Protein AF-0000000082835374 (afdb_homodimer)

Sequence (1454 aa):
MATYQPLGSQAPWRQLTVEASDWQQADPALLATMLTQLHWIRAFEEAVLDLAAEGLVHGPAHSSVGQEGGAVGSVLALGAGDQINGSHRGHHQFLAKALQHVAPLGLDPRNPLTPAIDEVLHKTLAEIMGLAQGYCRGRGGSMHLRWLEAGALGTNAIVGGGVPLAAGAAWAHRHAGTDRVAVTYFGDGAVNIGSVLETMNLTAAWKTPLCFFIENNRYAVSTTVEESTAEPRLSARGQAFNIPAWQVDGMDPLAVHLAMSEAVAHMRAGNGPTIIEVDVYRFFHQNGPFPGSAFGYRSKEEEAQWRRRDPLDKIAAEMIGRQLITQAEVDALRQRCKDVMKDVSGRLTEATDGGKRRVRADLWPRPDFRDVGLRSDGSELAGLRYQDAADPAGARVERKFVDAVADVLDRRMETDPGVVVLGEDVHRLKGGTNGATRGLKDKYPDRVLGTPISENAFAGLGGGLAMDGRYKPVVEFMYPDFMWVAADQIFNQIGKARHMFGGDIDVPFVLRTKVAMGTGYGSQHSMDPAGVFATAPGWRIVAPSTPYEYIGLMNTALASKDPVLVIEHVDLYASSGEVPDGDLDYAIPFGKARVRRAGSKVTVLTYLSMVSRALKAAEETGVDAEVIDLRTLDRANLDWDTIGASIQKTNNVLIVEQGARGTSYGAMLADEIQRRYFDWLDQPVKRVTGGEASPSISKVLERAAFADTEEVIAGLNDVLADLGERAMATYQPLGSQAPWRQLTVEASDWQQADPALLATMLTQLHWIRAFEEAVLDLAAEGLVHGPAHSSVGQEGGAVGSVLALGAGDQINGSHRGHHQFLAKALQHVAPLGLDPRNPLTPAIDEVLHKTLAEIMGLAQGYCRGRGGSMHLRWLEAGALGTNAIVGGGVPLAAGAAWAHRHAGTDRVAVTYFGDGAVNIGSVLETMNLTAAWKTPLCFFIENNRYAVSTTVEESTAEPRLSARGQAFNIPAWQVDGMDPLAVHLAMSEAVAHMRAGNGPTIIEVDVYRFFHQNGPFPGSAFGYRSKEEEAQWRRRDPLDKIAAEMIGRQLITQAEVDALRQRCKDVMKDVSGRLTEATDGGKRRVRADLWPRPDFRDVGLRSDGSELAGLRYQDAADPAGARVERKFVDAVADVLDRRMETDPGVVVLGEDVHRLKGGTNGATRGLKDKYPDRVLGTPISENAFAGLGGGLAMDGRYKPVVEFMYPDFMWVAADQIFNQIGKARHMFGGDIDVPFVLRTKVAMGTGYGSQHSMDPAGVFATAPGWRIVAPSTPYEYIGLMNTALASKDPVLVIEHVDLYASSGEVPDGDLDYAIPFGKARVRRAGSKVTVLTYLSMVSRALKAAEETGVDAEVIDLRTLDRANLDWDTIGASIQKTNNVLIVEQGARGTSYGAMLADEIQRRYFDWLDQPVKRVTGGEASPSISKVLERAAFADTEEVIAGLNDVLADLGERA

Foldseek 3Di:
DDDDDDDFFDAAEEAFDDDLVLLVVDDLLLLQQLLLLLLLLQLLLVLLLVCVVLVQFPDFSQGPAFQLLLQLLQLLLADQQAAEEEALHCSSNLSSLQVCNQCVVGDGLLDADDVSNLLVSLQCSCLLSQFCSHQQGRLQHSAWHDDVSSRYLIGYHPQLQQQLLQLLVQQCCVVVPHLYAYEYEHELQSLPDQLNLLQLQFQLVVQGRYEYEYEYQQDPQLDGLVNRDVDSPSQCSCRVRVAHEYEYASLANNSSNVVSNVQSVCSSVSNTYHYYYYYTHDLDGRGHDHRPVVVPSDDPVVSVVSVVSHSSVVSVVSCVVVVNDPPVSSVVSSVSSNVSSVVSVPVQWDADPVRRIHGDPVRHDDPVCLCAQLFDPCPLVVPAFADDPPDDDDDKDKDFQLVLLQVLLQVCCVVQVQEAEEEAQCLDPQGGPQNN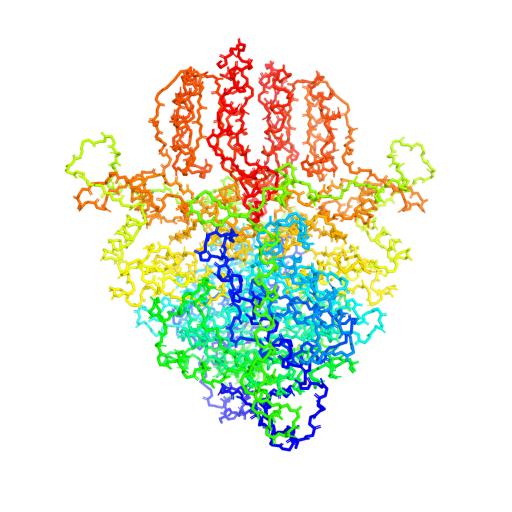NHPVCVVPVPRYDHGPPRCQNVLSSQQSNQQSPSHAYEYEDAALLCCVVNVCSVAVNQLCPCSSSNNPTFRLYEYEYAAEFLPLPFQRGHDDQLLVVLVRQQEWEFFAAASALCLQAVLSSNSGSTYYYYYAYSVRSRDMDMHDDPDSRHHHDFQDKDFPAAFQAEEEEEEYNCQVLLVVLCVVLVHRYGYIHQRIQHPVRTNCVVVVVNCLRRLHYEYEDWAAPPSDSVVVVQVVCCVVQVVSHPDRHHYQFFYHGGAGSPSVRSVNGTDGSVSSNVRSQVSQVSVVHGD/DDDDDDDFFDAAEEAFDDDLVLLVPDDLLLLQLLLLLLLLLQLLLVLLLVCVVLVQFPDFSQGPAFQLLLQLLQLLLADQQAAEEEALHCSSNLLSLQVCNQVVVGDGLLDADDVSNLLVSLQCSCLLSQFCSHQQGRLQHSAWHDDVSSRYHIGYHPQLQQQLLQLLVQQCCVVVPHLYAYEYEHELQSLPDQLNLQQLQFQLVVQGRYEYEYEYQQDPQLHGLVNRDVDSPSQCSCRVRVAHEYEYASLANNSSNVVSNVQSVCSSVSNTYHYYYYYTHDLDGRGHDHRPVVVPSDDPVVSVVSVVSHSSVVSVVSCVVVVNDPPVSSVVSSVSSNVSSVVSVPVQWDADPVRRIHGDPVRHDDPVCLCAQLFDPCPLVVPAFADDPVDDDDDKDKDFQLVLLQVLLQVCCVVQVQEAEEEAQCLDPQGGPQNNNHPVCVVPVPRYYHGPPRCQNVLSSQQSNQQSPSHAYEYEDAALLCCVVNVCSVAVNQLCPCSSSNNPTFRLYEYEYAAEFLPLPFQRGHDDQLLVVLVRQQEWEFFAAASALCLQAVLSSNSGSTYYYYYAYSVRSRDMDMHDDPDSRHHHDFQDKDFPAAFQAEEEEEEYNCQVLLVVLCVVLVHRYGGIHQRIQHPVRTNCVVVVVNCLRRLHYEYEDWAAPPSDSVVVVQVVCCVVQVVSHPDRHHYQFFYHGGAGSPSVRSVNGTDGSVSSNVRSQVSQVSVVHGD

Radius of gyration: 31.85 Å; Cα contacts (8 Å, |Δi|>4): 3724; chains: 2; bounding box: 84×94×71 Å

Structure (mmCIF, N/CA/C/O backbone):
data_AF-0000000082835374-model_v1
#
loop_
_entity.id
_entity.type
_entity.pdbx_description
1 polymer '1-deoxy-D-xylulose-5-phosphate synthase'
#
loop_
_atom_site.group_PDB
_atom_site.id
_atom_site.type_symbol
_atom_site.label_atom_id
_atom_site.label_alt_id
_atom_site.label_comp_id
_atom_site.label_asym_id
_atom_site.label_entity_id
_atom_site.label_seq_id
_atom_site.pdbx_PDB_ins_code
_atom_site.Cartn_x
_atom_site.Cartn_y
_atom_site.Cartn_z
_atom_site.occupancy
_atom_site.B_iso_or_equiv
_atom_site.auth_seq_id
_atom_site.auth_comp_id
_atom_site.auth_asym_id
_atom_site.auth_atom_id
_atom_site.pdbx_PDB_model_num
ATOM 1 N N . MET A 1 1 ? -39.906 -22.062 -11.234 1 80.5 1 MET A N 1
ATOM 2 C CA . MET A 1 1 ? -39.062 -20.875 -11.266 1 80.5 1 MET A CA 1
ATOM 3 C C . MET A 1 1 ? -38.25 -20.75 -9.984 1 80.5 1 MET A C 1
ATOM 5 O O . MET A 1 1 ? -38.719 -21.078 -8.898 1 80.5 1 MET A O 1
ATOM 9 N N . ALA A 1 2 ? -37.062 -20.422 -10.164 1 88.69 2 ALA A N 1
ATOM 10 C CA . ALA A 1 2 ? -36.188 -20.297 -9 1 88.69 2 ALA A CA 1
ATOM 11 C C . ALA A 1 2 ? -36.875 -19.484 -7.895 1 88.69 2 ALA A C 1
ATOM 13 O O . ALA A 1 2 ? -37.75 -18.672 -8.164 1 88.69 2 ALA A O 1
ATOM 14 N N . THR A 1 3 ? -36.625 -19.812 -6.695 1 93.44 3 THR A N 1
ATOM 15 C CA . THR A 1 3 ? -37.156 -19.078 -5.551 1 93.44 3 THR A CA 1
ATOM 16 C C . THR A 1 3 ? -36.125 -18.109 -4.992 1 93.44 3 THR A C 1
ATOM 18 O O . THR A 1 3 ? -34.906 -18.375 -5.086 1 93.44 3 THR A O 1
ATOM 21 N N . TYR A 1 4 ? -36.625 -17.031 -4.547 1 96 4 TYR A N 1
ATOM 22 C CA . TYR A 1 4 ? -35.781 -15.977 -3.994 1 96 4 TYR A CA 1
ATOM 23 C C . TYR A 1 4 ? -36.156 -15.695 -2.543 1 96 4 TYR A C 1
ATOM 25 O O . TYR A 1 4 ? -37.344 -15.555 -2.211 1 96 4 TYR A O 1
ATOM 33 N N . GLN A 1 5 ? -35.219 -15.766 -1.697 1 96.94 5 GLN A N 1
ATOM 34 C CA . GLN A 1 5 ? -35.406 -15.336 -0.314 1 96.94 5 GLN A CA 1
ATOM 35 C C . GLN A 1 5 ? -34.625 -14.039 -0.047 1 96.94 5 GLN A C 1
ATOM 37 O O . GLN A 1 5 ? -33.406 -14 -0.166 1 96.94 5 GLN A O 1
ATOM 42 N N . PRO A 1 6 ? -35.344 -12.977 0.258 1 96.19 6 PRO A N 1
ATOM 43 C CA . PRO A 1 6 ? -34.625 -11.742 0.61 1 96.19 6 PRO A CA 1
ATOM 44 C C . PRO A 1 6 ? -33.75 -11.906 1.855 1 96.19 6 PRO A C 1
ATOM 46 O O . PRO A 1 6 ? -34.156 -12.57 2.812 1 96.19 6 PRO A O 1
ATOM 49 N N . LEU A 1 7 ? -32.625 -11.336 1.759 1 96.44 7 LEU A N 1
ATOM 50 C CA . LEU A 1 7 ? -31.719 -11.281 2.898 1 96.44 7 LEU A CA 1
ATOM 51 C C . LEU A 1 7 ? -31.656 -9.875 3.486 1 96.44 7 LEU A C 1
ATOM 53 O O . LEU A 1 7 ? -32.062 -8.914 2.838 1 96.44 7 LEU A O 1
ATOM 57 N N . GLY A 1 8 ? -31.281 -9.773 4.773 1 93 8 GLY A N 1
ATOM 58 C CA . GLY A 1 8 ? -31.203 -8.477 5.426 1 93 8 GLY A CA 1
ATOM 59 C C . GLY A 1 8 ? -30.062 -8.367 6.418 1 93 8 GLY A C 1
ATOM 60 O O . GLY A 1 8 ? -29.547 -9.383 6.887 1 93 8 GLY A O 1
ATOM 61 N N . SER A 1 9 ? -29.719 -7.18 6.664 1 92.12 9 SER A N 1
ATOM 62 C CA . SER A 1 9 ? -28.641 -6.91 7.617 1 92.12 9 SER A CA 1
ATOM 63 C C . SER A 1 9 ? -29.094 -7.18 9.047 1 92.12 9 SER A C 1
ATOM 65 O O . SER A 1 9 ? -30.281 -7.02 9.367 1 92.12 9 SER A O 1
ATOM 67 N N . GLN A 1 10 ? -28.156 -7.539 9.844 1 90.19 10 GLN A N 1
ATOM 68 C CA . GLN A 1 10 ? -28.453 -7.824 11.242 1 90.19 10 GLN A CA 1
ATOM 69 C C . GLN A 1 10 ? -28.219 -6.594 12.117 1 90.19 10 GLN A C 1
ATOM 71 O O . GLN A 1 10 ? -28.922 -6.383 13.102 1 90.19 10 GLN A O 1
ATOM 76 N N . ALA A 1 11 ? -27.297 -5.797 11.766 1 95.25 11 ALA A N 1
ATOM 77 C CA . ALA A 1 11 ? -26.922 -4.633 12.57 1 95.25 11 ALA A CA 1
ATOM 78 C C . ALA A 1 11 ? -27.938 -3.502 12.383 1 95.25 11 ALA A C 1
ATOM 80 O O . ALA A 1 11 ? -28.359 -3.219 11.258 1 95.25 11 ALA A O 1
ATOM 81 N N . PRO A 1 12 ? -28.359 -2.852 13.477 1 97 12 PRO A N 1
ATOM 82 C CA . PRO A 1 12 ? -29.266 -1.713 13.328 1 97 12 PRO A CA 1
ATOM 83 C C . PRO A 1 12 ? -28.609 -0.519 12.641 1 97 12 PRO A C 1
ATOM 85 O O . PRO A 1 12 ? -27.438 -0.242 12.867 1 97 12 PRO A O 1
ATOM 88 N N . TRP A 1 13 ? -29.328 0.076 11.797 1 98.06 13 TRP A N 1
ATOM 89 C CA . TRP A 1 13 ? -28.984 1.305 11.086 1 98.06 13 TRP A CA 1
ATOM 90 C C . TRP A 1 13 ? -30.125 2.312 11.156 1 98.06 13 TRP A C 1
ATOM 92 O O . TRP A 1 13 ? -31.203 2.07 10.617 1 98.06 13 TRP A O 1
ATOM 102 N N . ARG A 1 14 ? -29.891 3.443 11.898 1 97.94 14 ARG A N 1
ATOM 103 C CA . ARG A 1 14 ? -31.016 4.324 12.18 1 97.94 14 ARG A CA 1
ATOM 104 C C . ARG A 1 14 ? -30.594 5.789 12.148 1 97.94 14 ARG A C 1
ATOM 106 O O . ARG A 1 14 ? -29.422 6.102 12.359 1 97.94 14 ARG A O 1
ATOM 113 N N . GLN A 1 15 ? -31.484 6.613 11.875 1 98.5 15 GLN A N 1
ATOM 114 C CA . GLN A 1 15 ? -31.344 8.062 12 1 98.5 15 GLN A CA 1
ATOM 115 C C . GLN A 1 15 ? -31.875 8.555 13.344 1 98.5 15 GLN A C 1
ATOM 117 O O . GLN A 1 15 ? -33 8.219 13.719 1 98.5 15 GLN A O 1
ATOM 122 N N . LEU A 1 16 ? -31.094 9.203 14.008 1 98.31 16 LEU A N 1
ATOM 123 C CA . LEU A 1 16 ? -31.5 9.766 15.297 1 98.31 16 LEU A CA 1
ATOM 124 C C . LEU A 1 16 ? -31.828 11.25 15.164 1 98.31 16 LEU A C 1
ATOM 126 O O . LEU A 1 16 ? -31.047 12.008 14.57 1 98.31 16 LEU A O 1
ATOM 130 N N . THR A 1 17 ? -33 11.664 15.672 1 97.44 17 THR A N 1
ATOM 131 C CA . THR A 1 17 ? -33.406 13.055 15.703 1 97.44 17 THR A CA 1
ATOM 132 C C . THR A 1 17 ? -33.844 13.461 17.109 1 97.44 17 THR A C 1
ATOM 134 O O . THR A 1 17 ? -34.562 12.703 17.781 1 97.44 17 THR A O 1
ATOM 137 N N . VAL A 1 18 ? -33.406 14.562 17.484 1 96.38 18 VAL A N 1
ATOM 138 C CA . VAL A 1 18 ? -33.781 15.07 18.797 1 96.38 18 VAL A CA 1
ATOM 139 C C . VAL A 1 18 ? -35.125 15.828 18.719 1 96.38 18 VAL A C 1
ATOM 141 O O . VAL A 1 18 ? -35.375 16.516 17.734 1 96.38 18 VAL A O 1
ATOM 144 N N . GLU A 1 19 ? -35.875 15.688 19.797 1 94.81 19 GLU A N 1
ATOM 145 C CA . GLU A 1 19 ? -37.188 16.375 19.906 1 94.81 19 GLU A CA 1
ATOM 146 C C . GLU A 1 19 ? -37.094 17.5 20.938 1 94.81 19 GLU A C 1
ATOM 148 O O . GLU A 1 19 ? -36.125 17.609 21.672 1 94.81 19 GLU A O 1
ATOM 153 N N . ALA A 1 20 ? -38.188 18.266 20.953 1 94.56 20 ALA A N 1
ATOM 154 C CA . ALA A 1 20 ? -38.25 19.391 21.875 1 94.56 20 ALA A CA 1
ATOM 155 C C . ALA A 1 20 ? -38.094 18.922 23.328 1 94.56 20 ALA A C 1
ATOM 157 O O . ALA A 1 20 ? -37.5 19.609 24.156 1 94.56 20 ALA A O 1
ATOM 158 N N . SER A 1 21 ? -38.656 17.828 23.609 1 95.62 21 SER A N 1
ATOM 159 C CA . SER A 1 21 ? -38.594 17.297 24.969 1 95.62 21 SER A CA 1
ATOM 160 C C . SER A 1 21 ? -37.156 16.953 25.375 1 95.62 21 SER A C 1
ATOM 162 O O . SER A 1 21 ? -36.812 17.078 26.531 1 95.62 21 SER A O 1
ATOM 164 N N . ASP A 1 22 ? -36.344 16.5 24.406 1 96.62 22 ASP A N 1
ATOM 165 C CA . ASP A 1 22 ? -34.938 16.219 24.688 1 96.62 22 ASP A CA 1
ATOM 166 C C . ASP A 1 22 ? -34.188 17.5 25.062 1 96.62 22 ASP A C 1
ATOM 168 O O . ASP A 1 22 ? -33.375 17.484 25.969 1 96.62 22 ASP A O 1
ATOM 172 N N . TRP A 1 23 ? -34.469 18.531 24.391 1 96.19 23 TRP A N 1
ATOM 173 C CA . TRP A 1 23 ? -33.875 19.812 24.703 1 96.19 23 TRP A CA 1
ATOM 174 C C . TRP A 1 23 ? -34.281 20.297 26.094 1 96.19 23 TRP A C 1
ATOM 176 O O . TRP A 1 23 ? -33.469 20.812 26.844 1 96.19 23 TRP A O 1
ATOM 186 N N . GLN A 1 24 ? -35.531 20.047 26.422 1 95.44 24 GLN A N 1
ATOM 187 C CA . GLN A 1 24 ? -36.062 20.484 27.719 1 95.44 24 GLN A CA 1
ATOM 188 C C . GLN A 1 24 ? -35.438 19.672 28.859 1 95.44 24 GLN A C 1
ATOM 190 O O . GLN A 1 24 ? -35.281 20.203 29.953 1 95.44 24 GLN A O 1
ATOM 195 N N . GLN A 1 25 ? -35.094 18.516 28.5 1 95.75 25 GLN A N 1
ATOM 196 C CA . GLN A 1 25 ? -34.625 17.625 29.547 1 95.75 25 GLN A CA 1
ATOM 197 C C . GLN A 1 25 ? -33.094 17.656 29.625 1 95.75 25 GLN A C 1
ATOM 199 O O . GLN A 1 25 ? -32.5 17.188 30.594 1 95.75 25 GLN A O 1
ATOM 204 N N . ALA A 1 26 ? -32.469 18.25 28.625 1 97.38 26 ALA A N 1
ATOM 205 C CA . ALA A 1 26 ? -31 18.266 28.578 1 97.38 26 ALA A CA 1
ATOM 206 C C . ALA A 1 26 ? -30.422 19 29.781 1 97.38 26 ALA A C 1
ATOM 208 O O . ALA A 1 26 ? -30.969 20.031 30.203 1 97.38 26 ALA A O 1
ATOM 209 N N . ASP A 1 27 ? -29.406 18.484 30.375 1 97.75 27 ASP A N 1
ATOM 210 C CA . ASP A 1 27 ? -28.734 19.094 31.516 1 97.75 27 ASP A CA 1
ATOM 211 C C . ASP A 1 27 ? -28.203 20.484 31.172 1 97.75 27 ASP A C 1
ATOM 213 O O . ASP A 1 27 ? -27.406 20.641 30.25 1 97.75 27 ASP A O 1
ATOM 217 N N . PRO A 1 28 ? -28.609 21.469 31.938 1 98 28 PRO A N 1
ATOM 218 C CA . PRO A 1 28 ? -28.141 22.828 31.656 1 98 28 PRO A CA 1
ATOM 219 C C . PRO A 1 28 ? -26.609 22.938 31.656 1 98 28 PRO A C 1
ATOM 221 O O . PRO A 1 28 ? -26.047 23.703 30.875 1 98 28 PRO A O 1
ATOM 224 N N . ALA A 1 29 ? -25.938 22.219 32.5 1 98.06 29 ALA A N 1
ATOM 225 C CA . ALA A 1 29 ? -24.484 22.25 32.562 1 98.06 29 ALA A CA 1
ATOM 226 C C . ALA A 1 29 ? -23.859 21.688 31.281 1 98.06 29 ALA A C 1
ATOM 228 O O . ALA A 1 29 ? -22.812 22.156 30.828 1 98.06 29 ALA A O 1
ATOM 229 N N . LEU A 1 30 ? -24.516 20.656 30.766 1 98.38 30 LEU A N 1
ATOM 230 C CA . LEU A 1 30 ? -24.062 20.094 29.5 1 98.38 30 LEU A CA 1
ATOM 231 C C . LEU A 1 30 ? -24.172 21.125 28.375 1 98.38 30 LEU A C 1
ATOM 233 O O . LEU A 1 30 ? -23.234 21.312 27.594 1 98.38 30 LEU A O 1
ATOM 237 N N . LEU A 1 31 ? -25.328 21.766 28.297 1 98.69 31 LEU A N 1
ATOM 238 C CA . LEU A 1 31 ? -25.562 22.766 27.266 1 98.69 31 LEU A CA 1
ATOM 239 C C . LEU A 1 31 ? -24.594 23.938 27.406 1 98.69 31 LEU A C 1
ATOM 241 O O . LEU A 1 31 ? -24.109 24.469 26.406 1 98.69 31 LEU A O 1
ATOM 245 N N . ALA A 1 32 ? -24.344 24.359 28.672 1 98.62 32 ALA A N 1
ATOM 246 C CA . ALA A 1 32 ? -23.391 25.438 28.938 1 98.62 32 ALA A CA 1
ATOM 247 C C . ALA A 1 32 ? -22 25.062 28.453 1 98.62 32 ALA A C 1
ATOM 249 O O . ALA A 1 32 ? -21.297 25.875 27.859 1 98.62 32 ALA A O 1
ATOM 250 N N . THR A 1 33 ? -21.594 23.844 28.766 1 98.75 33 THR A N 1
ATOM 251 C CA . THR A 1 33 ? -20.297 23.359 28.328 1 98.75 33 THR A CA 1
ATOM 252 C C . THR A 1 33 ? -20.203 23.312 26.812 1 98.75 33 THR A C 1
ATOM 254 O O . THR A 1 33 ? -19.203 23.719 26.234 1 98.75 33 THR A O 1
ATOM 257 N N . MET A 1 34 ? -21.281 22.844 26.156 1 98.81 34 MET A N 1
ATOM 258 C CA . MET A 1 34 ? -21.328 22.781 24.688 1 98.81 34 MET A CA 1
ATOM 259 C C . MET A 1 34 ? -21.141 24.188 24.094 1 98.81 34 MET A C 1
ATOM 261 O O . MET A 1 34 ? -20.281 24.375 23.234 1 98.81 34 MET A O 1
ATOM 265 N N . LEU A 1 35 ? -21.938 25.094 24.578 1 98.88 35 LEU A N 1
ATOM 266 C CA . LEU A 1 35 ? -21.891 26.453 24.062 1 98.88 35 LEU A CA 1
ATOM 267 C C . LEU A 1 35 ? -20.5 27.047 24.203 1 98.88 35 LEU A C 1
ATOM 269 O O . LEU A 1 35 ? -19.969 27.656 23.266 1 98.88 35 LEU A O 1
ATOM 273 N N . THR A 1 36 ? -19.938 26.875 25.391 1 98.81 36 THR A N 1
ATOM 274 C CA . THR A 1 36 ? -18.625 27.469 25.688 1 98.81 36 THR A CA 1
ATOM 275 C C . THR A 1 36 ? -17.547 26.844 24.797 1 98.81 36 THR A C 1
ATOM 277 O O . THR A 1 36 ? -16.734 27.562 24.219 1 98.81 36 THR A O 1
ATOM 280 N N . GLN A 1 37 ? -17.547 25.516 24.625 1 98.69 37 GLN A N 1
ATOM 281 C CA . GLN A 1 37 ? -16.562 24.844 23.781 1 98.69 37 GLN A CA 1
ATOM 282 C C . GLN A 1 37 ? -16.719 25.281 22.312 1 98.69 37 GLN A C 1
ATOM 284 O O . GLN A 1 37 ? -15.719 25.484 21.625 1 98.69 37 GLN A O 1
ATOM 289 N N . LEU A 1 38 ? -17.938 25.328 21.859 1 98.81 38 LEU A N 1
ATOM 290 C CA . LEU A 1 38 ? -18.203 25.734 20.469 1 98.81 38 LEU A CA 1
ATOM 291 C C . LEU A 1 38 ? -17.562 27.094 20.188 1 98.81 38 LEU A C 1
ATOM 293 O O . LEU A 1 38 ? -16.922 27.281 19.156 1 98.81 38 LEU A O 1
ATOM 297 N N . HIS A 1 39 ? -17.75 28.016 21.125 1 98.75 39 HIS A N 1
ATOM 298 C CA . HIS A 1 39 ? -17.25 29.375 20.906 1 98.75 39 HIS A CA 1
ATOM 299 C C . HIS A 1 39 ? -15.719 29.391 21 1 98.75 39 HIS A C 1
ATOM 301 O O . HIS A 1 39 ? -15.07 30.125 20.25 1 98.75 39 HIS A O 1
ATOM 307 N N . TRP A 1 40 ? -15.125 28.656 21.953 1 98.62 40 TRP A N 1
ATOM 308 C CA . TRP A 1 40 ? -13.664 28.562 22.031 1 98.62 40 TRP A CA 1
ATOM 309 C C . TRP A 1 40 ? -13.086 28.016 20.734 1 98.62 40 TRP A C 1
ATOM 311 O O . TRP A 1 40 ? -12.133 28.578 20.188 1 98.62 40 TRP A O 1
ATOM 321 N N . ILE A 1 41 ? -13.648 26.953 20.203 1 98.75 41 ILE A N 1
ATOM 322 C CA . ILE A 1 41 ? -13.156 26.297 19 1 98.75 41 ILE A CA 1
ATOM 323 C C . ILE A 1 41 ? -13.312 27.219 17.797 1 98.75 41 ILE A C 1
ATOM 325 O O . ILE A 1 41 ? -12.391 27.359 16.984 1 98.75 41 ILE A O 1
ATOM 329 N N . ARG A 1 42 ? -14.484 27.906 17.688 1 98.69 42 ARG A N 1
ATOM 330 C CA . ARG A 1 42 ? -14.727 28.828 16.594 1 98.69 42 ARG A CA 1
ATOM 331 C C . ARG A 1 42 ? -13.703 29.969 16.594 1 98.69 42 ARG A C 1
ATOM 333 O O . ARG A 1 42 ? -13.109 30.281 15.57 1 98.69 42 ARG A O 1
ATOM 340 N N . ALA A 1 43 ? -13.57 30.562 17.781 1 98.69 43 ALA A N 1
ATOM 341 C CA . ALA A 1 43 ? -12.625 31.672 17.875 1 98.69 43 ALA A CA 1
ATOM 342 C C . ALA A 1 43 ? -11.211 31.219 17.531 1 98.69 43 ALA A C 1
ATOM 344 O O . ALA A 1 43 ? -10.453 31.969 16.891 1 98.69 43 ALA A O 1
ATOM 345 N N . PHE A 1 44 ? -10.859 30.078 18.016 1 98.62 44 PHE A N 1
ATOM 346 C CA . PHE A 1 44 ? -9.547 29.516 17.719 1 98.62 44 PHE A CA 1
ATOM 347 C C . PHE A 1 44 ? -9.352 29.359 16.219 1 98.62 44 PHE A C 1
ATOM 349 O O . PHE A 1 44 ? -8.336 29.797 15.672 1 98.62 44 PHE A O 1
ATOM 356 N N . GLU A 1 45 ? -10.305 28.719 15.531 1 98.25 45 GLU A N 1
ATOM 357 C CA . GLU A 1 45 ? -10.219 28.484 14.094 1 98.25 45 GLU A CA 1
ATOM 358 C C . GLU A 1 45 ? -10.141 29.797 13.328 1 98.25 45 GLU A C 1
ATOM 360 O O . GLU A 1 45 ? -9.414 29.891 12.336 1 98.25 45 GLU A O 1
ATOM 365 N N . GLU A 1 46 ? -10.906 30.719 13.727 1 98.25 46 GLU A N 1
ATOM 366 C CA . GLU A 1 46 ? -10.875 32.031 13.094 1 98.25 46 GLU A CA 1
ATOM 367 C C . GLU A 1 46 ? -9.5 32.688 13.227 1 98.25 46 GLU A C 1
ATOM 369 O O . GLU A 1 46 ? -9.008 33.312 12.281 1 98.25 46 GLU A O 1
ATOM 374 N N . ALA A 1 47 ? -8.898 32.531 14.383 1 98.38 47 ALA A N 1
ATOM 375 C CA . ALA A 1 47 ? -7.551 33.062 14.586 1 98.38 47 ALA A CA 1
ATOM 376 C C . ALA A 1 47 ? -6.547 32.375 13.672 1 98.38 47 ALA A C 1
ATOM 378 O O . ALA A 1 47 ? -5.652 33 13.125 1 98.38 47 ALA A O 1
ATOM 379 N N . VAL A 1 48 ? -6.664 31.062 13.516 1 98.19 48 VAL A N 1
ATOM 380 C CA . VAL A 1 48 ? -5.797 30.297 12.625 1 98.19 48 VAL A CA 1
ATOM 381 C C . VAL A 1 48 ? -5.93 30.844 11.203 1 98.19 48 VAL A C 1
ATOM 383 O O . VAL A 1 48 ? -4.93 31.031 10.508 1 98.19 48 VAL A O 1
ATOM 386 N N . LEU A 1 49 ? -7.152 31.062 10.758 1 97.69 49 LEU A N 1
ATOM 387 C CA . LEU A 1 49 ? -7.402 31.547 9.398 1 97.69 49 LEU A CA 1
ATOM 388 C C . LEU A 1 49 ? -6.855 32.969 9.211 1 97.69 49 LEU A C 1
ATOM 390 O O . LEU A 1 49 ? -6.34 33.281 8.141 1 97.69 49 LEU A O 1
ATOM 394 N N . ASP A 1 50 ? -6.988 33.781 10.258 1 97.06 50 ASP A N 1
ATOM 395 C CA . ASP A 1 50 ? -6.414 35.125 10.203 1 97.06 50 ASP A CA 1
ATOM 396 C C . ASP A 1 50 ? -4.898 35.062 10.023 1 97.06 50 ASP A C 1
ATOM 398 O O . ASP A 1 50 ? -4.34 35.75 9.188 1 97.06 50 ASP A O 1
ATOM 402 N N . LEU A 1 51 ? -4.293 34.25 10.836 1 97.38 51 LEU A N 1
ATOM 403 C CA . LEU A 1 51 ? -2.848 34.094 10.766 1 97.38 51 LEU A CA 1
ATOM 404 C C . LEU A 1 51 ? -2.428 33.531 9.414 1 97.38 51 LEU A C 1
ATOM 406 O O . LEU A 1 51 ? -1.417 33.938 8.844 1 97.38 51 LEU A O 1
ATOM 410 N N . ALA A 1 52 ? -3.17 32.562 8.922 1 96.69 52 ALA A N 1
ATOM 411 C CA . ALA A 1 52 ? -2.891 32 7.605 1 96.69 52 ALA A CA 1
ATOM 412 C C . ALA A 1 52 ? -2.992 33.062 6.516 1 96.69 52 ALA A C 1
ATOM 414 O O . ALA A 1 52 ? -2.174 33.094 5.594 1 96.69 52 ALA A O 1
ATOM 415 N N . ALA A 1 53 ? -4 33.875 6.586 1 95.5 53 ALA A N 1
ATOM 416 C CA . ALA A 1 53 ? -4.199 34.938 5.609 1 95.5 53 ALA A CA 1
ATOM 417 C C . ALA A 1 53 ? -3.023 35.906 5.617 1 95.5 53 ALA A C 1
ATOM 419 O O . ALA A 1 53 ? -2.691 36.5 4.586 1 95.5 53 ALA A O 1
ATOM 420 N N . GLU A 1 54 ? -2.381 36.031 6.77 1 95.25 54 GLU A N 1
ATOM 421 C CA . GLU A 1 54 ? -1.223 36.906 6.914 1 95.25 54 GLU A CA 1
ATOM 422 C C . GLU A 1 54 ? 0.068 36.188 6.539 1 95.25 54 GLU A C 1
ATOM 424 O O . GLU A 1 54 ? 1.154 36.75 6.621 1 95.25 54 GLU A O 1
ATOM 429 N N . GLY A 1 55 ? -0.053 34.875 6.133 1 94.38 55 GLY A N 1
ATOM 430 C CA . GLY A 1 55 ? 1.114 34.094 5.758 1 94.38 55 GLY A CA 1
ATOM 431 C C . GLY A 1 55 ? 1.902 33.594 6.949 1 94.38 55 GLY A C 1
ATOM 432 O O . GLY A 1 55 ? 3.078 33.25 6.82 1 94.38 55 GLY A O 1
ATOM 433 N N . LEU A 1 56 ? 1.272 33.531 8.109 1 96.62 56 LEU A N 1
ATOM 434 C CA . LEU A 1 56 ? 1.991 33.188 9.336 1 96.62 56 LEU A CA 1
ATOM 435 C C . LEU A 1 56 ? 1.758 31.75 9.734 1 96.62 56 LEU A C 1
ATOM 437 O O . LEU A 1 56 ? 2.275 31.297 10.758 1 96.62 56 LEU A O 1
ATOM 441 N N . VAL A 1 57 ? 0.987 31 9.023 1 96.62 57 VAL A N 1
ATOM 442 C CA . VAL A 1 57 ? 0.856 29.547 9.117 1 96.62 57 VAL A CA 1
ATOM 443 C C . VAL A 1 57 ? 1.503 28.891 7.902 1 96.62 57 VAL A C 1
ATOM 445 O O . VAL A 1 57 ? 1.077 29.125 6.766 1 96.62 57 VAL A O 1
ATOM 448 N N . HIS A 1 58 ? 2.574 28.156 8.172 1 95.44 58 HIS A N 1
ATOM 449 C CA . HIS A 1 58 ? 3.283 27.469 7.09 1 95.44 58 HIS A CA 1
ATOM 450 C C . HIS A 1 58 ? 2.525 26.234 6.625 1 95.44 58 HIS A C 1
ATOM 452 O O . HIS A 1 58 ? 2.234 25.344 7.43 1 95.44 58 HIS A O 1
ATOM 458 N N . GLY A 1 59 ? 2.18 26.234 5.363 1 92.31 59 GLY A N 1
ATOM 459 C CA . GLY A 1 59 ? 1.406 25.125 4.828 1 92.31 59 GLY A CA 1
ATOM 460 C C . GLY A 1 59 ? -0.091 25.359 4.891 1 92.31 59 GLY A C 1
ATOM 461 O O . GLY A 1 59 ? -0.543 26.5 5.008 1 92.31 59 GLY A O 1
ATOM 462 N N . PRO A 1 60 ? -0.81 24.219 4.824 1 92.12 60 PRO A N 1
ATOM 463 C CA . PRO A 1 60 ? -2.266 24.375 4.781 1 92.12 60 PRO A CA 1
ATOM 464 C C . PRO A 1 60 ? -2.873 24.625 6.16 1 92.12 60 PRO A C 1
ATOM 466 O O . PRO A 1 60 ? -2.357 24.125 7.164 1 92.12 60 PRO A O 1
ATOM 469 N N . ALA A 1 61 ? -3.854 25.438 6.191 1 94.38 61 ALA A N 1
ATOM 470 C CA . ALA A 1 61 ? -4.73 25.625 7.348 1 94.38 61 ALA A CA 1
ATOM 471 C C . ALA A 1 61 ? -6.105 25 7.094 1 94.38 61 ALA A C 1
ATOM 473 O O . ALA A 1 61 ? -7.008 25.688 6.598 1 94.38 61 ALA A O 1
ATOM 474 N N . HIS A 1 62 ? -6.266 23.781 7.438 1 94.56 62 HIS A N 1
ATOM 475 C CA . HIS A 1 62 ? -7.508 23.062 7.207 1 94.56 62 HIS A CA 1
ATOM 476 C C . HIS A 1 62 ? -8.562 23.422 8.25 1 94.56 62 HIS A C 1
ATOM 478 O O . HIS A 1 62 ? -8.609 22.828 9.328 1 94.56 62 HIS A O 1
ATOM 484 N N . SER A 1 63 ? -9.367 24.359 7.891 1 93.75 63 SER A N 1
ATOM 485 C CA . SER A 1 63 ? -10.359 24.875 8.836 1 93.75 63 SER A CA 1
ATOM 486 C C . SER A 1 63 ? -11.492 23.875 9.039 1 93.75 63 SER A C 1
ATOM 488 O O . SER A 1 63 ? -11.945 23.234 8.078 1 93.75 63 SER A O 1
ATOM 490 N N . SER A 1 64 ? -11.945 23.781 10.242 1 96.31 64 SER A N 1
ATOM 491 C CA . SER A 1 64 ? -13.078 22.922 10.57 1 96.31 64 SER A CA 1
ATOM 492 C C . SER A 1 64 ? -14.32 23.75 10.891 1 96.31 64 SER A C 1
ATOM 494 O O . SER A 1 64 ? -15.297 23.234 11.438 1 96.31 64 SER A O 1
ATOM 496 N N . VAL A 1 65 ? -14.258 25.078 10.57 1 97.62 65 VAL A N 1
ATOM 497 C CA . VAL A 1 65 ? -15.383 25.953 10.867 1 97.62 65 VAL A CA 1
ATOM 498 C C . VAL A 1 65 ? -16.656 25.391 10.234 1 97.62 65 VAL A C 1
ATOM 500 O O . VAL A 1 65 ? -16.656 25.062 9.047 1 97.62 65 VAL A O 1
ATOM 503 N N . GLY A 1 66 ? -17.656 25.25 11 1 97.38 66 GLY A N 1
ATOM 504 C CA . GLY A 1 66 ? -18.922 24.672 10.57 1 97.38 66 GLY A CA 1
ATOM 505 C C . GLY A 1 66 ? -19.141 23.266 11.07 1 97.38 66 GLY A C 1
ATOM 506 O O . GLY A 1 66 ? -20.266 22.75 11.055 1 97.38 66 GLY A O 1
ATOM 507 N N . GLN A 1 67 ? -18.078 22.641 11.594 1 98.12 67 GLN A N 1
ATOM 508 C CA . GLN A 1 67 ? -18.156 21.219 11.945 1 98.12 67 GLN A CA 1
ATOM 509 C C . GLN A 1 67 ? -18.047 21.031 13.461 1 98.12 67 GLN A C 1
ATOM 511 O O . GLN A 1 67 ? -18 19.891 13.938 1 98.12 67 GLN A O 1
ATOM 516 N N . GLU A 1 68 ? -18.062 22.094 14.25 1 97.69 68 GLU A N 1
ATOM 517 C CA . GLU A 1 68 ? -17.797 22.047 15.688 1 97.69 68 GLU A CA 1
ATOM 518 C C . GLU A 1 68 ? -18.875 21.234 16.422 1 97.69 68 GLU A C 1
ATOM 520 O O . GLU A 1 68 ? -18.578 20.594 17.422 1 97.69 68 GLU A O 1
ATOM 525 N N . GLY A 1 69 ? -20.078 21.312 15.891 1 98.44 69 GLY A N 1
ATOM 526 C CA . GLY A 1 69 ? -21.172 20.594 16.547 1 98.44 69 GLY A CA 1
ATOM 527 C C . GLY A 1 69 ? -20.922 19.109 16.656 1 98.44 69 GLY A C 1
ATOM 528 O O . GLY A 1 69 ? -21.25 18.484 17.672 1 98.44 69 GLY A O 1
ATOM 529 N N . GLY A 1 70 ? -20.391 18.5 15.57 1 98.62 70 GLY A N 1
ATOM 530 C CA . GLY A 1 70 ? -20.047 17.094 15.602 1 98.62 70 GLY A CA 1
ATOM 531 C C . GLY A 1 70 ? -18.984 16.766 16.641 1 98.62 70 GLY A C 1
ATOM 532 O O . GLY A 1 70 ? -19.109 15.773 17.359 1 98.62 70 GLY A O 1
ATOM 533 N N . ALA A 1 71 ? -17.922 17.578 16.703 1 98.56 71 ALA A N 1
ATOM 534 C CA . ALA A 1 71 ? -16.781 17.344 17.594 1 98.56 71 ALA A CA 1
ATOM 535 C C . ALA A 1 71 ? -17.203 17.484 19.062 1 98.56 71 ALA A C 1
ATOM 537 O O . ALA A 1 71 ? -16.984 16.562 19.859 1 98.56 71 ALA A O 1
ATOM 538 N N . VAL A 1 72 ? -17.844 18.594 19.422 1 98.75 72 VAL A N 1
ATOM 539 C CA . VAL A 1 72 ? -18.203 18.891 20.812 1 98.75 72 VAL A CA 1
ATOM 540 C C . VAL A 1 72 ? -19.25 17.891 21.297 1 98.75 72 VAL A C 1
ATOM 542 O O . VAL A 1 72 ? -19.109 17.328 22.391 1 98.75 72 VAL A O 1
ATOM 545 N N . GLY A 1 73 ? -20.281 17.672 20.453 1 98.81 73 GLY A N 1
ATOM 546 C CA . GLY A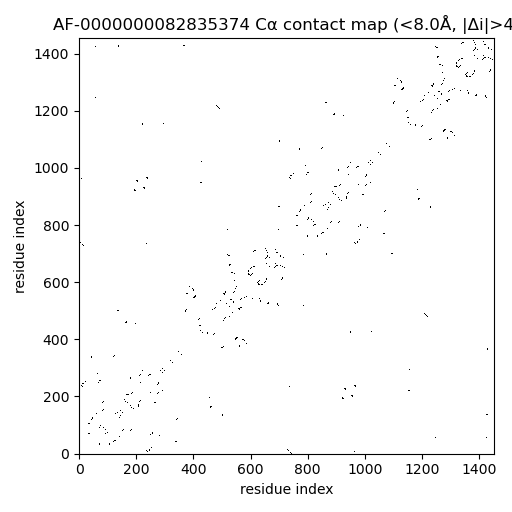 1 73 ? -21.312 16.719 20.828 1 98.81 73 GLY A CA 1
ATOM 547 C C . GLY A 1 73 ? -20.781 15.328 21.094 1 98.81 73 GLY A C 1
ATOM 548 O O . GLY A 1 73 ? -21.219 14.648 22.016 1 98.81 73 GLY A O 1
ATOM 549 N N . SER A 1 74 ? -19.844 14.844 20.312 1 98.88 74 SER A N 1
ATOM 550 C CA . SER A 1 74 ? -19.328 13.492 20.453 1 98.88 74 SER A CA 1
ATOM 551 C C . SER A 1 74 ? -18.344 13.383 21.609 1 98.88 74 SER A C 1
ATOM 553 O O . SER A 1 74 ? -18.422 12.445 22.406 1 98.88 74 SER A O 1
ATOM 555 N N . VAL A 1 75 ? -17.438 14.336 21.781 1 98.69 75 VAL A N 1
ATOM 556 C CA . VAL A 1 75 ? -16.359 14.266 22.766 1 98.69 75 VAL A CA 1
ATOM 557 C C . VAL A 1 75 ? -16.953 14.305 24.172 1 98.69 75 VAL A C 1
ATOM 559 O O . VAL A 1 75 ? -16.469 13.633 25.094 1 98.69 75 VAL A O 1
ATOM 562 N N . LEU A 1 76 ? -18 15.086 24.391 1 98.38 76 LEU A N 1
ATOM 563 C CA . LEU A 1 76 ? -18.578 15.266 25.719 1 98.38 76 LEU A CA 1
ATOM 564 C C . LEU A 1 76 ? -19.297 14 26.172 1 98.38 76 LEU A C 1
ATOM 566 O O . LEU A 1 76 ? -19.656 13.883 27.344 1 98.38 76 LEU A O 1
ATOM 570 N N . ALA A 1 77 ? -19.484 13.062 25.266 1 98.31 77 ALA A N 1
ATOM 571 C CA . ALA A 1 77 ? -20.031 11.758 25.641 1 98.31 77 ALA A CA 1
ATOM 572 C C . ALA A 1 77 ? -18.922 10.805 26.094 1 98.31 77 ALA A C 1
ATOM 574 O O . ALA A 1 77 ? -19.203 9.727 26.609 1 98.31 77 ALA A O 1
ATOM 575 N N . LEU A 1 78 ? -17.688 11.18 25.938 1 98.31 78 LEU A N 1
ATOM 576 C CA . LEU A 1 78 ? -16.531 10.336 26.281 1 98.31 78 LEU A CA 1
ATOM 577 C C . LEU A 1 78 ? -16.078 10.594 27.703 1 98.31 78 LEU A C 1
ATOM 579 O O . LEU A 1 78 ? -16.375 11.648 28.281 1 98.31 78 LEU A O 1
ATOM 583 N N . GLY A 1 79 ? -15.367 9.641 28.25 1 94.81 79 GLY A N 1
ATOM 584 C CA . GLY A 1 79 ? -14.719 9.805 29.547 1 94.81 79 GLY A CA 1
ATOM 585 C C . GLY A 1 79 ? -13.281 10.281 29.438 1 94.81 79 GLY A C 1
ATOM 586 O O . GLY A 1 79 ? -12.734 10.375 28.328 1 94.81 79 GLY A O 1
ATOM 587 N N . ALA A 1 80 ? -12.672 10.547 30.531 1 89.38 80 ALA A N 1
ATOM 588 C CA . ALA A 1 80 ? -11.312 11.086 30.594 1 89.38 80 ALA A CA 1
ATOM 589 C C . ALA A 1 80 ? -10.305 10.094 30.016 1 89.38 80 ALA A C 1
ATOM 591 O O . ALA A 1 80 ? -9.32 10.5 29.391 1 89.38 80 ALA A O 1
ATOM 592 N N . GLY A 1 81 ? -10.57 8.852 30.188 1 93.06 81 GLY A N 1
ATOM 593 C CA . GLY A 1 81 ? -9.617 7.84 29.766 1 93.06 81 GLY A CA 1
ATOM 594 C C . GLY A 1 81 ? -9.82 7.402 28.328 1 93.06 81 GLY A C 1
ATOM 595 O O . GLY A 1 81 ? -8.977 6.715 27.75 1 93.06 81 GLY A O 1
ATOM 596 N N . ASP A 1 82 ? -10.914 7.797 27.703 1 98.19 82 ASP A N 1
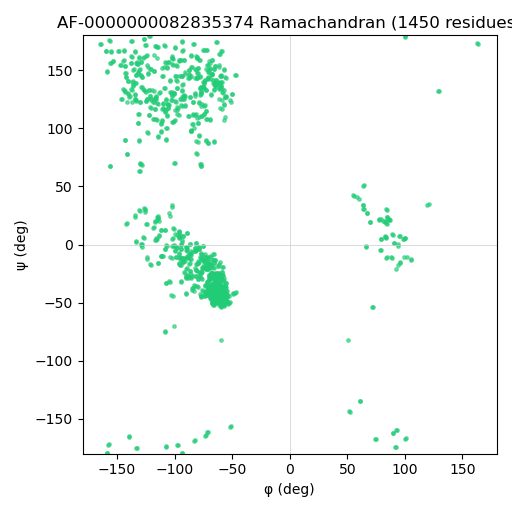ATOM 597 C CA . ASP A 1 82 ? -11.172 7.461 26.297 1 98.19 82 ASP A CA 1
ATOM 598 C C . ASP A 1 82 ? -10.219 8.203 25.375 1 98.19 82 ASP A C 1
ATOM 600 O O . ASP A 1 82 ? -9.664 9.242 25.734 1 98.19 82 ASP A O 1
ATOM 604 N N . GLN A 1 83 ? -9.945 7.59 24.219 1 98.5 83 GLN A N 1
ATOM 605 C CA . GLN A 1 83 ? -8.945 8.156 23.328 1 98.5 83 GLN A CA 1
ATOM 606 C C . GLN A 1 83 ? -9.547 8.469 21.953 1 98.5 83 GLN A C 1
ATOM 608 O O . GLN A 1 83 ? -10.531 7.852 21.547 1 98.5 83 GLN A O 1
ATOM 613 N N . ILE A 1 84 ? -8.969 9.484 21.297 1 98.69 84 ILE A N 1
ATOM 614 C CA . ILE A 1 84 ? -9.445 9.859 19.969 1 98.69 84 ILE A CA 1
ATOM 615 C C . ILE A 1 84 ? -8.258 10.055 19.031 1 98.69 84 ILE A C 1
ATOM 617 O O . ILE A 1 84 ? -7.156 10.375 19.469 1 98.69 84 ILE A O 1
ATOM 621 N N . ASN A 1 85 ? -8.391 9.742 17.797 1 97.94 85 ASN A N 1
ATOM 622 C CA . ASN A 1 85 ? -7.531 10.289 16.75 1 97.94 85 ASN A CA 1
ATOM 623 C C . ASN A 1 85 ? -8.344 10.922 15.633 1 97.94 85 ASN A C 1
ATOM 625 O O . ASN A 1 85 ? -9.562 11.047 15.734 1 97.94 85 ASN A O 1
ATOM 629 N N . GLY A 1 86 ? -7.695 11.492 14.695 1 96.88 86 GLY A N 1
ATOM 630 C CA . GLY A 1 86 ? -8.43 12.242 13.688 1 96.88 86 GLY A CA 1
ATOM 631 C C . GLY A 1 86 ? -7.672 12.383 12.383 1 96.88 86 GLY A C 1
ATOM 632 O O . GLY A 1 86 ? -6.652 11.719 12.172 1 96.88 86 GLY A O 1
ATOM 633 N N . SER A 1 87 ? -8.227 13.195 11.508 1 96.06 87 SER A N 1
ATOM 634 C CA . SER A 1 87 ? -7.68 13.469 10.188 1 96.06 87 SER A CA 1
ATOM 635 C C . SER A 1 87 ? -6.879 14.766 10.172 1 96.06 87 SER A C 1
ATOM 637 O O . SER A 1 87 ? -6.629 15.352 11.227 1 96.06 87 SER A O 1
ATOM 639 N N . HIS A 1 88 ? -6.469 15.164 8.922 1 96 88 HIS A N 1
ATOM 640 C CA . HIS A 1 88 ? -5.707 16.391 8.75 1 96 88 HIS A CA 1
ATOM 641 C C . HIS A 1 88 ? -6.531 17.609 9.164 1 96 88 HIS A C 1
ATOM 643 O O . HIS A 1 88 ? -5.973 18.672 9.469 1 96 88 HIS A O 1
ATOM 649 N N . ARG A 1 89 ? -7.789 17.469 9.102 1 96.69 89 ARG A N 1
ATOM 650 C CA . ARG A 1 89 ? -8.703 18.5 9.586 1 96.69 89 ARG A CA 1
ATOM 651 C C . ARG A 1 89 ? -9.242 18.141 10.969 1 96.69 89 ARG A C 1
ATOM 653 O O . ARG A 1 89 ? -10.414 17.812 11.117 1 96.69 89 ARG A O 1
ATOM 660 N N . GLY A 1 90 ? -8.375 18.203 11.984 1 96.88 90 GLY A N 1
ATOM 661 C CA . GLY A 1 90 ? -8.758 17.625 13.266 1 96.88 90 GLY A CA 1
ATOM 662 C C . GLY A 1 90 ? -8.656 18.625 14.414 1 96.88 90 GLY A C 1
ATOM 663 O O . GLY A 1 90 ? -8.734 18.234 15.578 1 96.88 90 GLY A O 1
ATOM 664 N N . HIS A 1 91 ? -8.594 20.047 14.125 1 97.69 91 HIS A N 1
ATOM 665 C CA . HIS A 1 91 ? -8.445 21.047 15.18 1 97.69 91 HIS A CA 1
ATOM 666 C C . HIS A 1 91 ? -9.602 20.969 16.172 1 97.69 91 HIS A C 1
ATOM 668 O O . HIS A 1 91 ? -9.375 20.953 17.391 1 97.69 91 HIS A O 1
ATOM 674 N N . HIS A 1 92 ? -10.773 20.906 15.594 1 98.38 92 HIS A N 1
ATOM 675 C CA . HIS A 1 92 ? -11.977 21 16.422 1 98.38 92 HIS A CA 1
ATOM 676 C C . HIS A 1 92 ? -12.125 19.781 17.312 1 98.38 92 HIS A C 1
ATOM 678 O O . HIS A 1 92 ? -12.508 19.906 18.484 1 98.38 92 HIS A O 1
ATOM 684 N N . GLN A 1 93 ? -11.758 18.594 16.859 1 98.5 93 GLN A N 1
ATOM 685 C CA . GLN A 1 93 ? -11.828 17.375 17.672 1 98.5 93 GLN A CA 1
ATOM 686 C C . GLN A 1 93 ? -10.75 17.359 18.734 1 98.5 93 GLN A C 1
ATOM 688 O O . GLN A 1 93 ? -11.008 16.984 19.891 1 98.5 93 GLN A O 1
ATOM 693 N N . PHE A 1 94 ? -9.562 17.781 18.406 1 98.31 94 PHE A N 1
ATOM 694 C CA . PHE A 1 94 ? -8.453 17.875 19.344 1 98.31 94 PHE A CA 1
ATOM 695 C C . PHE A 1 94 ? -8.773 18.844 20.469 1 98.31 94 PHE A C 1
ATOM 697 O O . PHE A 1 94 ? -8.594 18.516 21.656 1 98.31 94 PHE A O 1
ATOM 704 N N . LEU A 1 95 ? -9.242 20.016 20.062 1 98.69 95 LEU A N 1
ATOM 705 C CA . LEU A 1 95 ? -9.555 21.047 21.047 1 98.69 95 LEU A CA 1
ATOM 706 C C . LEU A 1 95 ? -10.703 20.609 21.953 1 98.69 95 LEU A C 1
ATOM 708 O O . LEU A 1 95 ? -10.672 20.828 23.172 1 98.69 95 LEU A O 1
ATOM 712 N N . ALA A 1 96 ? -11.742 20 21.328 1 98.62 96 ALA A N 1
ATOM 713 C CA . ALA A 1 96 ? -12.844 19.5 22.141 1 98.62 96 ALA A CA 1
ATOM 714 C C . ALA A 1 96 ? -12.344 18.531 23.219 1 98.62 96 ALA A C 1
ATOM 716 O O . ALA A 1 96 ? -12.734 18.625 24.375 1 98.62 96 ALA A O 1
ATOM 717 N N . LYS A 1 97 ? -11.469 17.625 22.844 1 98.5 97 LYS A N 1
ATOM 718 C CA . LYS A 1 97 ? -10.938 16.625 23.766 1 98.5 97 LYS A CA 1
ATOM 719 C C . LYS A 1 97 ? -10.008 17.266 24.797 1 98.5 97 LYS A C 1
ATOM 721 O O . LYS A 1 97 ? -10.047 16.922 25.969 1 98.5 97 LYS A O 1
ATOM 726 N N . ALA A 1 98 ? -9.141 18.172 24.328 1 98.25 98 ALA A N 1
ATOM 727 C CA . ALA A 1 98 ? -8.195 18.859 25.219 1 98.25 98 ALA A CA 1
ATOM 728 C C . ALA A 1 98 ? -8.938 19.688 26.25 1 98.25 98 ALA A C 1
ATOM 730 O O . ALA A 1 98 ? -8.562 19.688 27.438 1 98.25 98 ALA A O 1
ATOM 731 N N . LEU A 1 99 ? -9.961 20.422 25.812 1 98.25 99 LEU A N 1
ATOM 732 C CA . LEU A 1 99 ? -10.742 21.25 26.719 1 98.25 99 LEU A CA 1
ATOM 733 C C . LEU A 1 99 ? -11.484 20.391 27.75 1 98.25 99 LEU A C 1
ATOM 735 O O . LEU A 1 99 ? -11.586 20.766 28.922 1 98.25 99 LEU A O 1
ATOM 739 N N . GLN A 1 100 ? -12.008 19.281 27.25 1 97.69 100 GLN A N 1
ATOM 740 C CA . GLN A 1 100 ? -12.625 18.359 28.188 1 97.69 100 GLN A CA 1
ATOM 741 C C . GLN A 1 100 ? -11.633 17.891 29.25 1 97.69 100 GLN A C 1
ATOM 743 O O . GLN A 1 100 ? -11.984 17.734 30.422 1 97.69 100 GLN A O 1
ATOM 748 N N . HIS A 1 101 ? -10.43 17.625 28.828 1 97.81 101 HIS A N 1
ATOM 749 C CA . HIS A 1 101 ? -9.391 17.125 29.719 1 97.81 101 HIS A CA 1
ATOM 750 C C . HIS A 1 101 ? -9.031 18.141 30.781 1 97.81 101 HIS A C 1
ATOM 752 O O . HIS A 1 101 ? -8.867 17.797 31.953 1 97.81 101 HIS A O 1
ATOM 758 N N . VAL A 1 102 ? -8.961 19.438 30.469 1 97.94 102 VAL A N 1
ATOM 759 C CA . VAL A 1 102 ? -8.484 20.438 31.422 1 97.94 102 VAL A CA 1
ATOM 760 C C . VAL A 1 102 ? -9.656 21.047 32.188 1 97.94 102 VAL A C 1
ATOM 762 O O . VAL A 1 102 ? -9.469 21.781 33.156 1 97.94 102 VAL A O 1
ATOM 765 N N . ALA A 1 103 ? -10.875 20.75 31.703 1 97.12 103 ALA A N 1
ATOM 766 C CA . ALA A 1 103 ? -12.086 21.188 32.406 1 97.12 103 ALA A CA 1
ATOM 767 C C . ALA A 1 103 ? -13.055 20.016 32.594 1 97.12 103 ALA A C 1
ATOM 769 O O . ALA A 1 103 ? -14.188 20.062 32.094 1 97.12 103 ALA A O 1
ATOM 770 N N . PRO A 1 104 ? -12.727 19.062 33.438 1 94.25 104 PRO A N 1
ATOM 771 C CA . PRO A 1 104 ? -13.492 17.828 33.531 1 94.25 104 PRO A CA 1
ATOM 772 C C . PRO A 1 104 ? -14.875 18.031 34.125 1 94.25 104 PRO A C 1
ATOM 774 O O . PRO A 1 104 ? -15.766 17.203 33.938 1 94.25 104 PRO A O 1
ATOM 777 N N . LEU A 1 105 ? -15.102 19.141 34.844 1 94.19 105 LEU A N 1
ATOM 778 C CA . LEU A 1 105 ? -16.375 19.391 35.469 1 94.19 105 LEU A CA 1
ATOM 779 C C . LEU A 1 105 ? -17.297 20.234 34.594 1 94.19 105 LEU A C 1
ATOM 781 O O . LEU A 1 105 ? -18.406 20.578 35 1 94.19 105 LEU A O 1
ATOM 785 N N . GLY A 1 106 ? -16.797 20.531 33.375 1 96.38 106 GLY A N 1
ATOM 786 C CA . GLY A 1 106 ? -17.594 21.344 32.438 1 96.38 106 GLY A CA 1
ATOM 787 C C . GLY A 1 106 ? -17.172 22.797 32.406 1 96.38 106 GLY A C 1
ATOM 788 O O . GLY A 1 106 ? -16.25 23.203 33.125 1 96.38 106 GLY A O 1
ATOM 789 N N . LEU A 1 107 ? -17.859 23.5 31.578 1 97.94 107 LEU A N 1
ATOM 790 C CA . LEU A 1 107 ? -17.578 24.922 31.375 1 97.94 107 LEU A CA 1
ATOM 791 C C . LEU A 1 107 ? -18.844 25.766 31.484 1 97.94 107 LEU A C 1
ATOM 793 O O . LEU A 1 107 ? -19.922 25.297 31.125 1 97.94 107 LEU A O 1
ATOM 797 N N . ASP A 1 108 ? -18.672 26.891 31.969 1 97.62 108 ASP A N 1
ATOM 798 C CA . ASP A 1 108 ? -19.75 27.891 32.031 1 97.62 108 ASP A CA 1
ATOM 799 C C . ASP A 1 108 ? -19.422 29.109 31.188 1 97.62 108 ASP A C 1
ATOM 801 O O . ASP A 1 108 ? -18.344 29.703 31.328 1 97.62 108 ASP A O 1
ATOM 805 N N . PRO A 1 109 ? -20.328 29.484 30.328 1 97.94 109 PRO A N 1
ATOM 806 C CA . PRO A 1 109 ? -20.062 30.609 29.406 1 97.94 109 PRO A CA 1
ATOM 807 C C . PRO A 1 109 ? -19.797 31.922 30.141 1 97.94 109 PRO A C 1
ATOM 809 O O . PRO A 1 109 ? -19.266 32.875 29.547 1 97.94 109 PRO A O 1
ATOM 812 N N . ARG A 1 110 ? -20.156 32.031 31.438 1 97.06 110 ARG A N 1
ATOM 813 C CA . ARG A 1 110 ? -20.016 33.25 32.188 1 97.06 110 ARG A CA 1
ATOM 814 C C . ARG A 1 110 ? -18.656 33.312 32.906 1 97.06 110 ARG A C 1
ATOM 816 O O . ARG A 1 110 ? -18.234 34.375 33.344 1 97.06 110 ARG A O 1
ATOM 823 N N . ASN A 1 111 ? -17.984 32.156 32.969 1 96 111 ASN A N 1
ATOM 824 C CA . ASN A 1 111 ? -16.734 32.094 33.688 1 96 111 ASN A CA 1
ATOM 825 C C . ASN A 1 111 ? -15.57 32.656 32.875 1 96 111 ASN A C 1
ATOM 827 O O . ASN A 1 111 ? -15.562 32.5 31.641 1 96 111 ASN A O 1
ATOM 831 N N . PRO A 1 112 ? -14.602 33.25 33.5 1 92.94 112 PRO A N 1
ATOM 832 C CA . PRO A 1 112 ? -13.422 33.719 32.781 1 92.94 112 PRO A CA 1
ATOM 833 C C . PRO A 1 112 ? -12.508 32.594 32.312 1 92.94 112 PRO A C 1
ATOM 835 O O . PRO A 1 112 ? -12.656 31.453 32.75 1 92.94 112 PRO A O 1
ATOM 838 N N . LEU A 1 113 ? -11.633 33 31.469 1 93.12 113 LEU A N 1
ATOM 839 C CA . LEU A 1 113 ? -10.594 32.125 30.984 1 93.12 113 LEU A CA 1
ATOM 840 C C . LEU A 1 113 ? -9.766 31.562 32.125 1 93.12 113 LEU A C 1
ATOM 842 O O . LEU A 1 113 ? -9.391 32.312 33.031 1 93.12 113 LEU A O 1
ATOM 846 N N . THR A 1 114 ? -9.5 30.266 32.156 1 96.62 114 THR A N 1
ATOM 847 C CA . THR A 1 114 ? -8.594 29.672 33.156 1 96.62 114 THR A CA 1
ATOM 848 C C . THR A 1 114 ? -7.191 29.531 32.562 1 96.62 114 THR A C 1
ATOM 850 O O . THR A 1 114 ? -7.031 29.438 31.344 1 96.62 114 THR A O 1
ATOM 853 N N . PRO A 1 115 ? -6.145 29.438 33.375 1 97.69 115 PRO A N 1
ATOM 854 C CA . PRO A 1 115 ? -4.785 29.234 32.875 1 97.69 115 PRO A CA 1
ATOM 855 C C . PRO A 1 115 ? -4.637 27.938 32.062 1 97.69 115 PRO A C 1
ATOM 857 O O . PRO A 1 115 ? -3.887 27.906 31.094 1 97.69 115 PRO A O 1
ATOM 860 N N . ALA A 1 116 ? -5.324 26.906 32.469 1 97.94 116 ALA A N 1
ATOM 861 C CA . ALA A 1 116 ? -5.238 25.625 31.781 1 97.94 116 ALA A CA 1
ATOM 862 C C . ALA A 1 116 ? -5.781 25.734 30.359 1 97.94 116 ALA A C 1
ATOM 864 O O . ALA A 1 116 ? -5.203 25.172 29.422 1 97.94 116 ALA A O 1
ATOM 865 N N . ILE A 1 117 ? -6.875 26.375 30.203 1 98.12 117 ILE A N 1
ATOM 866 C CA . ILE A 1 117 ? -7.461 26.562 28.891 1 98.12 117 ILE A CA 1
ATOM 867 C C . ILE A 1 117 ? -6.562 27.453 28.047 1 98.12 117 ILE A C 1
ATOM 869 O O . ILE A 1 117 ? -6.344 27.203 26.859 1 98.12 117 ILE A O 1
ATOM 873 N N . ASP A 1 118 ? -6.047 28.516 28.688 1 98.44 118 ASP A N 1
ATOM 874 C CA . ASP A 1 118 ? -5.113 29.406 28 1 98.44 118 ASP A CA 1
ATOM 875 C C . ASP A 1 118 ? -3.918 28.625 27.453 1 98.44 118 ASP A C 1
ATOM 877 O O . ASP A 1 118 ? -3.496 28.859 26.312 1 98.44 118 ASP A O 1
ATOM 881 N N . GLU A 1 119 ? -3.43 27.75 28.234 1 98.5 119 GLU A N 1
ATOM 882 C CA . GLU A 1 119 ? -2.275 26.953 27.828 1 98.5 119 GLU A CA 1
ATOM 883 C C . GLU A 1 119 ? -2.613 26.047 26.656 1 98.5 119 GLU A C 1
ATOM 885 O O . GLU A 1 119 ? -1.817 25.906 25.719 1 98.5 119 GLU A O 1
ATOM 890 N N . VAL A 1 120 ? -3.76 25.422 26.703 1 98.56 120 VAL A N 1
ATOM 891 C CA . VAL A 1 120 ? -4.199 24.547 25.625 1 98.56 120 VAL A CA 1
ATOM 892 C C . VAL A 1 120 ? -4.281 25.344 24.328 1 98.56 120 VAL A C 1
ATOM 894 O O . VAL A 1 120 ? -3.766 24.906 23.297 1 98.56 120 VAL A O 1
ATOM 897 N N . LEU A 1 121 ? -4.941 26.5 24.344 1 98.75 121 LEU A N 1
ATOM 898 C CA . LEU A 1 121 ? -5.102 27.328 23.156 1 98.75 121 LEU A CA 1
ATOM 899 C C . LEU A 1 121 ? -3.746 27.797 22.625 1 98.75 121 LEU A C 1
ATOM 901 O O . LEU A 1 121 ? -3.496 27.75 21.422 1 98.75 121 LEU A O 1
ATOM 905 N N . HIS A 1 122 ? -2.885 28.156 23.594 1 98.69 122 HIS A N 1
ATOM 906 C CA . HIS A 1 122 ? -1.562 28.672 23.234 1 98.69 122 HIS A CA 1
ATOM 907 C C . HIS A 1 122 ? -0.703 27.594 22.594 1 98.69 122 HIS A C 1
ATOM 909 O O . HIS A 1 122 ? -0.131 27.797 21.531 1 98.69 122 HIS A O 1
ATOM 915 N N . LYS A 1 123 ? -0.618 26.438 23.172 1 98.62 123 LYS A N 1
ATOM 916 C CA . LYS A 1 123 ? 0.219 25.344 22.688 1 98.62 123 LYS A CA 1
ATOM 917 C C . LYS A 1 123 ? -0.31 24.781 21.375 1 98.62 123 LYS A C 1
ATOM 919 O O . LYS A 1 123 ? 0.468 24.406 20.5 1 98.62 123 LYS A O 1
ATOM 924 N N . THR A 1 124 ? -1.623 24.703 21.297 1 98.62 124 THR A N 1
ATOM 925 C CA . THR A 1 124 ? -2.215 24.219 20.047 1 98.62 124 THR A CA 1
ATOM 926 C C . THR A 1 124 ? -1.9 25.156 18.891 1 98.62 124 THR A C 1
ATOM 928 O O . THR A 1 124 ? -1.501 24.719 17.812 1 98.62 124 THR A O 1
ATOM 931 N N . LEU A 1 125 ? -2.109 26.453 19.109 1 98.75 125 LEU A N 1
ATOM 932 C CA . LEU A 1 125 ? -1.829 27.438 18.062 1 98.75 125 LEU A CA 1
ATOM 933 C C . LEU A 1 125 ? -0.347 27.438 17.703 1 98.75 125 LEU A C 1
ATOM 935 O O . LEU A 1 125 ? 0.011 27.547 16.531 1 98.75 125 LEU A O 1
ATOM 939 N N . ALA A 1 126 ? 0.511 27.344 18.734 1 98.69 126 ALA A N 1
ATOM 940 C CA . ALA A 1 126 ? 1.949 27.266 18.5 1 98.69 126 ALA A CA 1
ATOM 941 C C . ALA A 1 126 ? 2.291 26.078 17.609 1 98.69 126 ALA A C 1
ATOM 943 O O . ALA A 1 126 ? 3.115 26.188 16.688 1 98.69 126 ALA A O 1
ATOM 944 N N . GLU A 1 127 ? 1.699 24.922 17.859 1 98.12 127 GLU A N 1
ATOM 945 C CA . GLU A 1 127 ? 1.928 23.75 17.031 1 98.12 127 GLU A CA 1
ATOM 946 C C . GLU A 1 127 ? 1.503 24 15.578 1 98.12 127 GLU A C 1
ATOM 948 O O . GLU A 1 127 ? 2.24 23.672 14.648 1 98.12 127 GLU A O 1
ATOM 953 N N . ILE A 1 128 ? 0.349 24.578 15.414 1 98 128 ILE A N 1
ATOM 954 C CA . ILE A 1 128 ? -0.204 24.812 14.086 1 98 128 ILE A CA 1
ATOM 955 C C . ILE A 1 128 ? 0.693 25.797 13.32 1 98 128 ILE A C 1
ATOM 957 O O . ILE A 1 128 ? 0.88 25.656 12.109 1 98 128 ILE A O 1
ATOM 961 N N . MET A 1 129 ? 1.352 26.688 14.047 1 98.25 129 MET A N 1
ATOM 962 C CA . MET A 1 129 ? 2.24 27.672 13.438 1 98.25 129 MET A CA 1
ATOM 963 C C . MET A 1 129 ? 3.637 27.094 13.234 1 98.25 129 MET A C 1
ATOM 965 O O . MET A 1 129 ? 4.508 27.75 12.656 1 98.25 129 MET A O 1
ATOM 969 N N . GLY A 1 130 ? 3.924 25.844 13.727 1 97.75 130 GLY A N 1
ATOM 970 C CA . GLY A 1 130 ? 5.199 25.188 13.531 1 97.75 130 GLY A CA 1
ATOM 971 C C . GLY A 1 130 ? 6.25 25.594 14.547 1 97.75 130 GLY A C 1
ATOM 972 O O . GLY A 1 130 ? 7.441 25.609 14.242 1 97.75 130 GLY A O 1
ATOM 973 N N . LEU A 1 131 ? 5.855 25.953 15.766 1 98.5 131 LEU A N 1
ATOM 974 C CA . LEU A 1 131 ? 6.766 26.531 16.75 1 98.5 131 LEU A CA 1
ATOM 975 C C . LEU A 1 131 ? 7.188 25.5 17.781 1 98.5 131 LEU A C 1
ATOM 977 O O . LEU A 1 131 ? 6.469 24.531 18.031 1 98.5 131 LEU A O 1
ATOM 981 N N . ALA A 1 132 ? 8.289 25.703 18.5 1 98.12 132 ALA A N 1
ATOM 982 C CA . ALA A 1 132 ? 8.977 24.734 19.359 1 98.12 132 ALA A CA 1
ATOM 983 C C . ALA A 1 132 ? 8.125 24.391 20.578 1 98.12 132 ALA A C 1
ATOM 985 O O . ALA A 1 132 ? 8.203 23.266 21.094 1 98.12 132 ALA A O 1
ATOM 986 N N . GLN A 1 133 ? 7.32 25.266 21 1 97.62 133 GLN A N 1
ATOM 987 C CA . GLN A 1 133 ? 6.602 25.047 22.25 1 97.62 133 GLN A CA 1
ATOM 988 C C . GLN A 1 133 ? 5.281 24.328 22 1 97.62 133 GLN A C 1
ATOM 990 O O . GLN A 1 133 ? 4.52 24.078 22.938 1 97.62 133 GLN A O 1
ATOM 995 N N . GLY A 1 134 ? 4.941 24.047 20.719 1 98.06 134 GLY A N 1
ATOM 996 C CA . GLY A 1 134 ? 3.74 23.297 20.422 1 98.06 134 GLY A CA 1
ATOM 997 C C . GLY A 1 134 ? 3.781 21.875 20.953 1 98.06 134 GLY A C 1
ATOM 998 O O . GLY A 1 134 ? 4.809 21.422 21.469 1 98.06 134 GLY A O 1
ATOM 999 N N . TYR A 1 135 ? 2.723 21.141 20.844 1 97.56 135 TYR A N 1
ATOM 1000 C CA . TYR A 1 135 ? 2.555 19.812 21.406 1 97.56 135 TYR A CA 1
ATOM 1001 C C . TYR A 1 135 ? 3.527 18.812 20.766 1 97.56 135 TYR A C 1
ATOM 1003 O O . TYR A 1 135 ? 3.938 17.844 21.406 1 97.56 135 TYR A O 1
ATOM 1011 N N . CYS A 1 136 ? 3.883 19 19.5 1 97.19 136 CYS A N 1
ATOM 1012 C CA . CYS A 1 136 ? 4.805 18.125 18.797 1 97.19 136 CYS A CA 1
ATOM 1013 C C . CYS A 1 136 ? 6.066 18.875 18.375 1 97.19 136 CYS A C 1
ATOM 1015 O O . CYS A 1 136 ? 6.699 18.531 17.391 1 97.19 136 CYS A O 1
ATOM 1017 N N . ARG A 1 137 ? 6.297 20.031 19.062 1 97.38 137 ARG A N 1
ATOM 1018 C CA . ARG A 1 137 ? 7.5 20.844 18.906 1 97.38 137 ARG A CA 1
ATOM 1019 C C . ARG A 1 137 ? 7.555 21.469 17.516 1 97.38 137 ARG A C 1
ATOM 1021 O O . ARG A 1 137 ? 8.633 21.609 16.938 1 97.38 137 ARG A O 1
ATOM 1028 N N . GLY A 1 138 ? 6.453 21.656 16.969 1 96.81 138 GLY A N 1
ATOM 1029 C CA . GLY A 1 138 ? 6.344 22.391 15.711 1 96.81 138 GLY A CA 1
ATOM 1030 C C . GLY A 1 138 ? 6.352 21.5 14.492 1 96.81 138 GLY A C 1
ATOM 1031 O O . GLY A 1 138 ? 6.117 21.953 13.375 1 96.81 138 GLY A O 1
ATOM 1032 N N . ARG A 1 139 ? 6.469 20.188 14.602 1 96.56 139 ARG A N 1
ATOM 1033 C CA . ARG A 1 139 ? 6.598 19.266 13.469 1 96.56 139 ARG A CA 1
ATOM 1034 C C . ARG A 1 139 ? 5.238 18.953 12.852 1 96.56 139 ARG A C 1
ATOM 1036 O O . ARG A 1 139 ? 5.145 18.688 11.656 1 96.56 139 ARG A O 1
ATOM 1043 N N . GLY A 1 140 ? 4.23 19.031 13.617 1 93.75 140 GLY A N 1
ATOM 1044 C CA . GLY A 1 140 ? 2.93 18.531 13.203 1 93.75 140 GLY A CA 1
ATOM 1045 C C . GLY A 1 140 ? 2.121 19.547 12.414 1 93.75 140 GLY A C 1
ATOM 1046 O O . GLY A 1 140 ? 1.249 19.172 11.625 1 93.75 140 GLY A O 1
ATOM 1047 N N . GLY A 1 141 ? 2.344 20.859 12.672 1 92.81 141 GLY A N 1
ATOM 1048 C CA . GLY A 1 141 ? 1.513 21.875 12.047 1 92.81 141 GLY A CA 1
ATOM 1049 C C . GLY A 1 141 ? 0.028 21.625 12.234 1 92.81 141 GLY A C 1
ATOM 1050 O O . GLY A 1 141 ? -0.403 21.188 13.305 1 92.81 141 GLY A O 1
ATOM 1051 N N . SER A 1 142 ? -0.678 21.969 11.18 1 91.94 142 SER A N 1
ATOM 1052 C CA . SER A 1 142 ? -2.133 21.844 11.195 1 91.94 142 SER A CA 1
ATOM 1053 C C . SER A 1 142 ? -2.566 20.391 11.109 1 91.94 142 SER A C 1
ATOM 1055 O O . SER A 1 142 ? -3.689 20.047 11.484 1 91.94 142 SER A O 1
ATOM 1057 N N . MET A 1 143 ? -1.716 19.469 10.828 1 94.06 143 MET A N 1
ATOM 1058 C CA . MET A 1 143 ? -2.189 18.172 10.383 1 94.06 143 MET A CA 1
ATOM 1059 C C . MET A 1 143 ? -1.851 17.078 11.398 1 94.06 143 MET A C 1
ATOM 1061 O O . MET A 1 143 ? -2.4 15.984 11.344 1 94.06 143 MET A O 1
ATOM 1065 N N . HIS A 1 144 ? -0.92 17.344 12.352 1 94.81 144 HIS A N 1
ATOM 1066 C CA . HIS A 1 144 ? -0.521 16.312 13.312 1 94.81 144 HIS A CA 1
ATOM 1067 C C . HIS A 1 144 ? -0.554 16.859 14.734 1 94.81 144 HIS A C 1
ATOM 1069 O O . HIS A 1 144 ? 0.461 17.344 15.242 1 94.81 144 HIS A O 1
ATOM 1075 N N . LEU A 1 145 ? -1.676 16.75 15.383 1 97.06 145 LEU A N 1
ATOM 1076 C CA . LEU A 1 145 ? -1.858 17.172 16.766 1 97.06 145 LEU A CA 1
ATOM 1077 C C . LEU A 1 145 ? -1.96 15.961 17.688 1 97.06 145 LEU A C 1
ATOM 1079 O O . LEU A 1 145 ? -2.777 15.062 17.453 1 97.06 145 LEU A O 1
ATOM 1083 N N . ARG A 1 146 ? -1.105 15.945 18.672 1 97.06 146 ARG A N 1
ATOM 1084 C CA . ARG A 1 146 ? -1.093 14.836 19.625 1 97.06 146 ARG A CA 1
ATOM 1085 C C . ARG A 1 146 ? -0.862 15.328 21.047 1 97.06 146 ARG A C 1
ATOM 1087 O O . ARG A 1 146 ? -0.022 16.203 21.281 1 97.06 146 ARG A O 1
ATOM 1094 N N . TRP A 1 147 ? -1.639 14.953 21.922 1 97.06 147 TRP A N 1
ATOM 1095 C CA . TRP A 1 147 ? -1.481 15.125 23.359 1 97.06 147 TRP A CA 1
ATOM 1096 C C . TRP A 1 147 ? -1.993 13.906 24.125 1 97.06 147 TRP A C 1
ATOM 1098 O O . TRP A 1 147 ? -3.15 13.875 24.547 1 97.06 147 TRP A O 1
ATOM 1108 N N . LEU A 1 148 ? -1.124 12.977 24.344 1 95 148 LEU A N 1
ATOM 1109 C CA . LEU A 1 148 ? -1.494 11.664 24.859 1 95 148 LEU A CA 1
ATOM 1110 C C . LEU A 1 148 ? -2.207 11.781 26.203 1 95 148 LEU A C 1
ATOM 1112 O O . LEU A 1 148 ? -3.152 11.039 26.484 1 95 148 LEU A O 1
ATOM 1116 N N . GLU A 1 149 ? -1.796 12.68 27.062 1 95.12 149 GLU A N 1
ATOM 1117 C CA . GLU A 1 149 ? -2.379 12.828 28.391 1 95.12 149 GLU A CA 1
ATOM 1118 C C . GLU A 1 149 ? -3.863 13.172 28.312 1 95.12 149 GLU A C 1
ATOM 1120 O O . GLU A 1 149 ? -4.645 12.789 29.188 1 95.12 149 GLU A O 1
ATOM 1125 N N . ALA A 1 150 ? -4.223 13.836 27.219 1 97.31 150 ALA A N 1
ATOM 1126 C CA . ALA A 1 150 ? -5.621 14.195 27.016 1 97.31 150 ALA A CA 1
ATOM 1127 C C . ALA A 1 150 ? -6.375 13.102 26.281 1 97.31 150 ALA A C 1
ATOM 1129 O O . ALA A 1 150 ? -7.586 13.195 26.078 1 97.31 150 ALA A O 1
ATOM 1130 N N . GLY A 1 151 ? -5.684 12.086 25.844 1 97.25 151 GLY A N 1
ATOM 1131 C CA . GLY A 1 151 ? -6.293 11.008 25.078 1 97.25 151 GLY A CA 1
ATOM 1132 C C . GLY A 1 151 ? -6.301 11.266 23.578 1 97.25 151 GLY A C 1
ATOM 1133 O O . GLY A 1 151 ? -6.961 10.547 22.828 1 97.25 151 GLY A O 1
ATOM 1134 N N . ALA A 1 152 ? -5.609 12.312 23.156 1 97.62 152 ALA A N 1
ATOM 1135 C CA . ALA A 1 152 ? -5.469 12.578 21.719 1 97.62 152 ALA A CA 1
ATOM 1136 C C . ALA A 1 152 ? -4.266 11.844 21.141 1 97.62 152 ALA A C 1
ATOM 1138 O O . ALA A 1 152 ? -3.121 12.242 21.375 1 97.62 152 ALA A O 1
ATOM 1139 N N . LEU A 1 153 ? -4.531 10.844 20.312 1 97.12 153 LEU A N 1
ATOM 1140 C CA . LEU A 1 153 ? -3.535 9.875 19.859 1 97.12 153 LEU A CA 1
ATOM 1141 C C . LEU A 1 153 ? -2.721 10.438 18.703 1 97.12 153 LEU A C 1
ATOM 1143 O O . LEU A 1 153 ? -1.646 9.922 18.391 1 97.12 153 LEU A O 1
ATOM 1147 N N . GLY A 1 154 ? -3.285 11.438 18.062 1 96.56 154 GLY A N 1
ATOM 1148 C CA . GLY A 1 154 ? -2.613 12.016 16.906 1 96.56 154 GLY A CA 1
ATOM 1149 C C . GLY A 1 154 ? -3.5 12.109 15.68 1 96.56 154 GLY A C 1
ATOM 1150 O O . GLY A 1 154 ? -4.219 11.156 15.352 1 96.56 154 GLY A O 1
ATOM 1151 N N . THR A 1 155 ? -3.502 13.273 15.047 1 96.81 155 THR A N 1
ATOM 1152 C CA . THR A 1 155 ? -4.191 13.43 13.773 1 96.81 155 THR A CA 1
ATOM 1153 C C . THR A 1 155 ? -3.283 13.023 12.617 1 96.81 155 THR A C 1
ATOM 1155 O O . THR A 1 155 ? -2.074 12.859 12.797 1 96.81 155 THR A O 1
ATOM 1158 N N . ASN A 1 156 ? -3.83 12.766 11.469 1 96.38 156 ASN A N 1
ATOM 1159 C CA . ASN A 1 156 ? -3.119 12.133 10.359 1 96.38 156 ASN A CA 1
ATOM 1160 C C . ASN A 1 156 ? -3.377 12.859 9.039 1 96.38 156 ASN A C 1
ATOM 1162 O O . ASN A 1 156 ? -4.512 13.242 8.75 1 96.38 156 ASN A O 1
ATOM 1166 N N . ALA A 1 157 ? -2.314 12.992 8.266 1 96.12 157 ALA A N 1
ATOM 1167 C CA . ALA A 1 157 ? -2.451 13.742 7.016 1 96.12 157 ALA A CA 1
ATOM 1168 C C . ALA A 1 157 ? -2.848 12.82 5.867 1 96.12 157 ALA A C 1
ATOM 1170 O O . ALA A 1 157 ? -3.365 13.273 4.844 1 96.12 157 ALA A O 1
ATOM 1171 N N . ILE A 1 158 ? -2.463 11.547 5.949 1 97.5 158 ILE A N 1
ATOM 1172 C CA . ILE A 1 158 ? -2.949 10.594 4.961 1 97.5 158 ILE A CA 1
ATOM 1173 C C . ILE A 1 158 ? -4.418 10.273 5.23 1 97.5 158 ILE A C 1
ATOM 1175 O O . ILE A 1 158 ? -4.758 9.766 6.301 1 97.5 158 ILE A O 1
ATOM 1179 N N . VAL A 1 159 ? -5.234 10.547 4.316 1 96.5 159 VAL A N 1
ATOM 1180 C CA . VAL A 1 159 ? -6.668 10.336 4.477 1 96.5 159 VAL A CA 1
ATOM 1181 C C . VAL A 1 159 ? -6.941 8.867 4.82 1 96.5 159 VAL A C 1
ATOM 1183 O O . VAL A 1 159 ? -6.531 7.969 4.086 1 96.5 159 VAL A O 1
ATOM 1186 N N . GLY A 1 160 ? -7.57 8.594 5.977 1 97.69 160 GLY A N 1
ATOM 1187 C CA . GLY A 1 160 ? -7.922 7.258 6.414 1 97.69 160 GLY A CA 1
ATOM 1188 C C . GLY A 1 160 ? -6.75 6.488 6.996 1 97.69 160 GLY A C 1
ATOM 1189 O O . GLY A 1 160 ? -6.922 5.383 7.512 1 97.69 160 GLY A O 1
ATOM 1190 N N . GLY A 1 161 ? -5.531 7.074 6.957 1 97.5 161 GLY A N 1
ATOM 1191 C CA . GLY A 1 161 ? -4.32 6.367 7.344 1 97.5 161 GLY A CA 1
ATOM 1192 C C . GLY A 1 161 ? -4.234 6.105 8.836 1 97.5 161 GLY A C 1
ATOM 1193 O O . GLY A 1 161 ? -3.59 5.145 9.266 1 97.5 161 GLY A O 1
ATOM 1194 N N . GLY A 1 162 ? -4.883 6.926 9.68 1 98 162 GLY A N 1
ATOM 1195 C CA . GLY A 1 162 ? -4.793 6.812 11.125 1 98 162 GLY A CA 1
ATOM 1196 C C . GLY A 1 162 ? -5.805 5.844 11.711 1 98 162 GLY A C 1
ATOM 1197 O O . GLY A 1 162 ? -5.703 5.461 12.875 1 98 162 GLY A O 1
ATOM 1198 N N . VAL A 1 163 ? -6.734 5.348 10.906 1 98.81 163 VAL A N 1
ATOM 1199 C CA . VAL A 1 163 ? -7.859 4.555 11.398 1 98.81 163 VAL A CA 1
ATOM 1200 C C . VAL A 1 163 ? -7.352 3.229 11.961 1 98.81 163 VAL A C 1
ATOM 1202 O O . VAL A 1 163 ? -7.723 2.836 13.062 1 98.81 163 VAL A O 1
ATOM 1205 N N . PRO A 1 164 ? -6.434 2.475 11.242 1 98.81 164 PRO A N 1
ATOM 1206 C CA . PRO A 1 164 ? -5.941 1.224 11.828 1 98.81 164 PRO A CA 1
ATOM 1207 C C . PRO A 1 164 ? -5.195 1.438 13.141 1 98.81 164 PRO A C 1
ATOM 1209 O O . PRO A 1 164 ? -5.246 0.588 14.031 1 98.81 164 PRO A O 1
ATOM 1212 N N . LEU A 1 165 ? -4.496 2.568 13.289 1 98.69 165 LEU A N 1
ATOM 1213 C CA . LEU A 1 165 ? -3.777 2.871 14.523 1 98.69 165 LEU A CA 1
ATOM 1214 C C . LEU A 1 165 ? -4.742 3.01 15.695 1 98.69 165 LEU A C 1
ATOM 1216 O O . LEU A 1 165 ? -4.461 2.531 16.797 1 98.69 165 LEU A O 1
ATOM 1220 N N . ALA A 1 166 ? -5.887 3.66 15.461 1 98.81 166 ALA A N 1
ATOM 1221 C CA . ALA A 1 166 ? -6.902 3.803 16.5 1 98.81 166 ALA A CA 1
ATOM 1222 C C . ALA A 1 166 ? -7.43 2.439 16.938 1 98.81 166 ALA A C 1
ATOM 1224 O O . ALA A 1 166 ? -7.762 2.244 18.109 1 98.81 166 ALA A O 1
ATOM 1225 N N . ALA A 1 167 ? -7.52 1.507 16 1 98.88 167 ALA A N 1
ATOM 1226 C CA . ALA A 1 167 ? -7.957 0.153 16.328 1 98.88 167 ALA A CA 1
ATOM 1227 C C . ALA A 1 167 ? -7.008 -0.505 17.328 1 98.88 167 ALA A C 1
ATOM 1229 O O . ALA A 1 167 ? -7.441 -1.285 18.172 1 98.88 167 ALA A O 1
ATOM 1230 N N . GLY A 1 168 ? -5.688 -0.203 17.156 1 98.69 168 GLY A N 1
ATOM 1231 C CA . GLY A 1 168 ? -4.727 -0.719 18.125 1 98.69 168 GLY A CA 1
ATOM 1232 C C . GLY A 1 168 ? -4.977 -0.229 19.531 1 98.69 168 GLY A C 1
ATOM 1233 O O . GLY A 1 168 ? -4.902 -1.005 20.484 1 98.69 168 GLY A O 1
ATOM 1234 N N . ALA A 1 169 ? -5.281 1.056 19.672 1 98.19 169 ALA A N 1
ATOM 1235 C CA . ALA A 1 169 ? -5.598 1.627 20.984 1 98.19 169 ALA A CA 1
ATOM 1236 C C . ALA A 1 169 ? -6.855 0.991 21.562 1 98.19 169 ALA A C 1
ATOM 1238 O O . ALA A 1 169 ? -6.891 0.649 22.75 1 98.19 169 ALA A O 1
ATOM 1239 N N . ALA A 1 170 ? -7.879 0.868 20.734 1 98.75 170 ALA A N 1
ATOM 1240 C CA . ALA A 1 170 ? -9.141 0.276 21.172 1 98.75 170 ALA A CA 1
ATOM 1241 C C . ALA A 1 170 ? -8.938 -1.168 21.625 1 98.75 170 ALA A C 1
ATOM 1243 O O . ALA A 1 170 ? -9.5 -1.591 22.641 1 98.75 170 ALA A O 1
ATOM 1244 N N . TRP A 1 171 ? -8.188 -1.935 20.859 1 98.5 171 TRP A N 1
ATOM 1245 C CA . TRP A 1 171 ? -7.891 -3.316 21.219 1 98.5 171 TRP A CA 1
ATOM 1246 C C . TRP A 1 171 ? -7.172 -3.387 22.562 1 98.5 171 TRP A C 1
ATOM 1248 O O . TRP A 1 171 ? -7.465 -4.258 23.375 1 98.5 171 TRP A O 1
ATOM 1258 N N . ALA A 1 172 ? -6.172 -2.48 22.766 1 97.94 172 ALA A N 1
ATOM 1259 C CA . ALA A 1 172 ? -5.438 -2.432 24.031 1 97.94 172 ALA A CA 1
ATOM 1260 C C . ALA A 1 172 ? -6.375 -2.189 25.203 1 97.94 172 ALA A C 1
ATOM 1262 O O . ALA A 1 172 ? -6.215 -2.791 26.266 1 97.94 172 ALA A O 1
ATOM 1263 N N . HIS A 1 173 ? -7.383 -1.281 25.047 1 97.25 173 HIS A N 1
ATOM 1264 C CA . HIS A 1 173 ? -8.359 -1.009 26.094 1 97.25 173 HIS A CA 1
ATOM 1265 C C . HIS A 1 173 ? -9.109 -2.273 26.484 1 97.25 173 HIS A C 1
ATOM 1267 O O . HIS A 1 173 ? -9.164 -2.631 27.672 1 97.25 173 HIS A O 1
ATOM 1273 N N . ARG A 1 174 ? -9.625 -2.949 25.469 1 95.69 174 ARG A N 1
ATOM 1274 C CA . ARG A 1 174 ? -10.43 -4.141 25.719 1 95.69 174 ARG A CA 1
ATOM 1275 C C . ARG A 1 174 ? -9.602 -5.238 26.375 1 95.69 174 ARG A C 1
ATOM 1277 O O . ARG A 1 174 ? -10.031 -5.848 27.359 1 95.69 174 ARG A O 1
ATOM 1284 N N . HIS A 1 175 ? -8.414 -5.453 25.922 1 94.94 175 HIS A N 1
ATOM 1285 C CA . HIS A 1 175 ? -7.594 -6.574 26.375 1 94.94 175 HIS A CA 1
ATOM 1286 C C . HIS A 1 175 ? -6.961 -6.277 27.734 1 94.94 175 HIS A C 1
ATOM 1288 O O . HIS A 1 175 ? -6.578 -7.199 28.453 1 94.94 175 HIS A O 1
ATOM 1294 N N . ALA A 1 176 ? -6.84 -5.02 28.016 1 94.5 176 ALA A N 1
ATOM 1295 C CA . ALA A 1 176 ? -6.34 -4.641 29.344 1 94.5 176 ALA A CA 1
ATOM 1296 C C . ALA A 1 176 ? -7.453 -4.68 30.375 1 94.5 176 ALA A C 1
ATOM 1298 O O . ALA A 1 176 ? -7.219 -4.418 31.562 1 94.5 176 ALA A O 1
ATOM 1299 N N . GLY A 1 177 ? -8.711 -4.934 30 1 93.69 177 GLY A N 1
ATOM 1300 C CA . GLY A 1 177 ? -9.828 -5.082 30.906 1 93.69 177 GLY A CA 1
ATOM 1301 C C . GLY A 1 177 ? -10.438 -3.756 31.328 1 93.69 177 GLY A C 1
ATOM 1302 O O . GLY A 1 177 ? -11.078 -3.662 32.375 1 93.69 177 GLY A O 1
ATOM 1303 N N . THR A 1 178 ? -10.18 -2.711 30.516 1 94.19 178 THR A N 1
ATOM 1304 C CA . THR A 1 178 ? -10.789 -1.423 30.828 1 94.19 178 THR A CA 1
ATOM 1305 C C . THR A 1 178 ? -12.102 -1.253 30.078 1 94.19 178 THR A C 1
ATOM 1307 O O . THR A 1 178 ? -12.438 -2.055 29.203 1 94.19 178 THR A O 1
ATOM 1310 N N . ASP A 1 179 ? -12.852 -0.3 30.469 1 94.81 179 ASP A N 1
ATOM 1311 C CA . ASP A 1 179 ? -14.086 0.022 29.766 1 94.81 179 ASP A CA 1
ATOM 1312 C C . ASP A 1 179 ? -13.891 1.231 28.844 1 94.81 179 ASP A C 1
ATOM 1314 O O . ASP A 1 179 ? -14.867 1.845 28.406 1 94.81 179 ASP A O 1
ATOM 1318 N N . ARG A 1 180 ? -12.656 1.584 28.625 1 97.5 180 ARG A N 1
ATOM 1319 C CA . ARG A 1 180 ? -12.359 2.723 27.766 1 97.5 180 ARG A CA 1
ATOM 1320 C C . ARG A 1 180 ? -12.656 2.396 26.297 1 97.5 180 ARG A C 1
ATOM 1322 O O . ARG A 1 180 ? -12.672 1.228 25.906 1 97.5 180 ARG A O 1
ATOM 1329 N N . VAL A 1 181 ? -12.938 3.436 25.531 1 98.69 181 VAL A N 1
ATOM 1330 C CA . VAL A 1 181 ? -13.211 3.301 24.094 1 98.69 181 VAL A CA 1
ATOM 1331 C C . VAL A 1 181 ? -12.297 4.242 23.312 1 98.69 181 VAL A C 1
ATOM 1333 O O . VAL A 1 181 ? -11.633 5.102 23.891 1 98.69 181 VAL A O 1
ATOM 1336 N N . ALA A 1 182 ? -12.172 3.941 22.062 1 98.81 182 ALA A N 1
ATOM 1337 C CA . ALA A 1 182 ? -11.484 4.855 21.156 1 98.81 182 ALA A CA 1
ATOM 1338 C C . ALA A 1 182 ? -12.422 5.348 20.062 1 98.81 182 ALA A C 1
ATOM 1340 O O . ALA A 1 182 ? -13.383 4.664 19.703 1 98.81 182 ALA A O 1
ATOM 1341 N N . VAL A 1 183 ? -12.203 6.555 19.578 1 98.94 183 VAL A N 1
ATOM 1342 C CA . VAL A 1 183 ? -12.953 7.152 18.484 1 98.94 183 VAL A CA 1
ATOM 1343 C C . VAL A 1 183 ? -11.984 7.602 17.391 1 98.94 183 VAL A C 1
ATOM 1345 O O . VAL A 1 183 ? -11 8.297 17.656 1 98.94 183 VAL A O 1
ATOM 1348 N N . THR A 1 184 ? -12.18 7.137 16.234 1 98.88 184 THR A N 1
ATOM 1349 C CA . THR A 1 184 ? -11.43 7.641 15.086 1 98.88 184 THR A CA 1
ATOM 1350 C C . THR A 1 184 ? -12.312 8.539 14.219 1 98.88 184 THR A C 1
ATOM 1352 O O . THR A 1 184 ? -13.375 8.125 13.766 1 98.88 184 THR A O 1
ATOM 1355 N N . TYR A 1 185 ? -11.875 9.82 14.07 1 98.81 185 TYR A N 1
ATOM 1356 C CA . TYR A 1 185 ? -12.594 10.789 13.258 1 98.81 185 TYR A CA 1
ATOM 1357 C C . TYR A 1 185 ? -12.047 10.836 11.836 1 98.81 185 TYR A C 1
ATOM 1359 O O . TYR A 1 185 ? -10.828 10.836 11.641 1 98.81 185 TYR A O 1
ATOM 1367 N N . PHE A 1 186 ? -12.906 10.797 10.852 1 98.44 186 PHE A N 1
ATOM 1368 C CA . PHE A 1 186 ? -12.508 10.992 9.461 1 98.44 186 PHE A CA 1
ATOM 1369 C C . PHE A 1 186 ? -13.695 11.477 8.625 1 98.44 186 PHE A C 1
ATOM 1371 O O . PHE A 1 186 ? -14.805 11.617 9.141 1 98.44 186 PHE A O 1
ATOM 1378 N N . GLY A 1 187 ? -13.461 11.789 7.359 1 97.81 187 GLY A N 1
ATOM 1379 C CA . GLY A 1 187 ? -14.469 12.453 6.551 1 97.81 187 GLY A CA 1
ATOM 1380 C C . GLY A 1 187 ? -15.109 11.547 5.516 1 97.81 187 GLY A C 1
ATOM 1381 O O . GLY A 1 187 ? -14.844 10.336 5.5 1 97.81 187 GLY A O 1
ATOM 1382 N N . ASP A 1 188 ? -15.938 12.18 4.676 1 97.88 188 ASP A N 1
ATOM 1383 C CA . ASP A 1 188 ? -16.719 11.523 3.623 1 97.88 188 ASP A CA 1
ATOM 1384 C C . ASP A 1 188 ? -15.805 10.945 2.545 1 97.88 188 ASP A C 1
ATOM 1386 O O . ASP A 1 188 ? -16.172 10 1.848 1 97.88 188 ASP A O 1
ATOM 1390 N N . GLY A 1 189 ? -14.672 11.523 2.33 1 97.62 189 GLY A N 1
ATOM 1391 C CA . GLY A 1 189 ? -13.711 10.953 1.391 1 97.62 189 GLY A CA 1
ATOM 1392 C C . GLY A 1 189 ? -12.984 9.75 1.942 1 97.62 189 GLY A C 1
ATOM 1393 O O . GLY A 1 189 ? -12.789 8.758 1.236 1 97.62 189 GLY A O 1
ATOM 1394 N N . ALA A 1 190 ? -12.625 9.805 3.217 1 98.19 190 ALA A N 1
ATOM 1395 C CA . ALA A 1 190 ? -11.789 8.805 3.877 1 98.19 190 ALA A CA 1
ATOM 1396 C C . ALA A 1 190 ? -12.531 7.477 4.004 1 98.19 190 ALA A C 1
ATOM 1398 O O . ALA A 1 190 ? -11.906 6.41 4.016 1 98.19 190 ALA A O 1
ATOM 1399 N N . VAL A 1 191 ? -13.844 7.496 4.043 1 98.38 191 VAL A N 1
ATOM 1400 C CA . VAL A 1 191 ? -14.648 6.305 4.289 1 98.38 191 VAL A CA 1
ATOM 1401 C C . VAL A 1 191 ? -14.484 5.316 3.141 1 98.38 191 VAL A C 1
ATOM 1403 O O . VAL A 1 191 ? -14.773 4.125 3.289 1 98.38 191 VAL A O 1
ATOM 1406 N N . ASN A 1 192 ? -13.938 5.793 1.995 1 98 192 ASN A N 1
ATOM 1407 C CA . ASN A 1 192 ? -13.82 4.973 0.793 1 98 192 ASN A CA 1
ATOM 1408 C C . ASN A 1 192 ? -12.453 4.305 0.701 1 98 192 ASN A C 1
ATOM 1410 O O . ASN A 1 192 ? -12.227 3.459 -0.165 1 98 192 ASN A O 1
ATOM 1414 N N . ILE A 1 193 ? -11.547 4.574 1.613 1 97.81 193 ILE A N 1
ATOM 1415 C CA . ILE A 1 193 ? -10.172 4.086 1.501 1 97.81 193 ILE A CA 1
ATOM 1416 C C . ILE A 1 193 ? -10.07 2.695 2.123 1 97.81 193 ILE A C 1
ATOM 1418 O O . ILE A 1 193 ? -10.781 2.377 3.074 1 97.81 193 ILE A O 1
ATOM 1422 N N . GLY A 1 194 ? -9.227 1.863 1.567 1 98.12 194 GLY A N 1
ATOM 1423 C CA . GLY A 1 194 ? -9.078 0.465 1.938 1 98.12 194 GLY A CA 1
ATOM 1424 C C . GLY A 1 194 ? -8.719 0.269 3.398 1 98.12 194 GLY A C 1
ATOM 1425 O O . GLY A 1 194 ? -9.234 -0.638 4.055 1 98.12 194 GLY A O 1
ATOM 1426 N N . SER A 1 195 ? -7.828 1.111 3.938 1 98.31 195 SER A N 1
ATOM 1427 C CA . SER A 1 195 ? -7.398 0.958 5.324 1 98.31 195 SER A CA 1
ATOM 1428 C C . SER A 1 195 ? -8.57 1.116 6.289 1 98.31 195 SER A C 1
ATOM 1430 O O . SER A 1 195 ? -8.641 0.425 7.305 1 98.31 195 SER A O 1
ATOM 1432 N N . VAL A 1 196 ? -9.523 2.023 5.977 1 98.81 196 VAL A N 1
ATOM 1433 C CA . VAL A 1 196 ? -10.703 2.242 6.809 1 98.81 196 VAL A CA 1
ATOM 1434 C C . VAL A 1 196 ? -11.625 1.026 6.727 1 98.81 196 VAL A C 1
ATOM 1436 O O . VAL A 1 196 ? -12.047 0.487 7.75 1 98.81 196 VAL A O 1
ATOM 1439 N N . LEU A 1 197 ? -11.852 0.526 5.543 1 98.81 197 LEU A N 1
ATOM 1440 C CA . LEU A 1 197 ? -12.797 -0.562 5.301 1 98.81 197 LEU A CA 1
ATOM 1441 C C . LEU A 1 197 ? -12.266 -1.873 5.871 1 98.81 197 LEU A C 1
ATOM 1443 O O . LEU A 1 197 ? -13.023 -2.639 6.477 1 98.81 197 LEU A O 1
ATOM 1447 N N . GLU A 1 198 ? -10.961 -2.152 5.707 1 98.81 198 GLU A N 1
ATOM 1448 C CA . GLU A 1 198 ? -10.344 -3.32 6.332 1 98.81 198 GLU A CA 1
ATOM 1449 C C . GLU A 1 198 ? -10.508 -3.281 7.852 1 98.81 198 GLU A C 1
ATOM 1451 O O . GLU A 1 198 ? -10.781 -4.305 8.477 1 98.81 198 GLU A O 1
ATOM 1456 N N . THR A 1 199 ? -10.281 -2.078 8.383 1 98.94 199 THR A N 1
ATOM 1457 C CA . THR A 1 199 ? -10.312 -1.924 9.836 1 98.94 199 THR A CA 1
ATOM 1458 C C . THR A 1 199 ? -11.727 -2.125 10.367 1 98.94 199 THR A C 1
ATOM 1460 O O . THR A 1 199 ? -11.914 -2.686 11.453 1 98.94 199 THR A O 1
ATOM 1463 N N . MET A 1 200 ? -12.766 -1.641 9.617 1 98.94 200 MET A N 1
ATOM 1464 C CA . MET A 1 200 ? -14.141 -1.901 10.016 1 98.94 200 MET A CA 1
ATOM 1465 C C . MET A 1 200 ? -14.398 -3.4 10.156 1 98.94 200 MET A C 1
ATOM 1467 O O . MET A 1 200 ? -14.93 -3.854 11.164 1 98.94 200 MET A O 1
ATOM 1471 N N . ASN A 1 201 ? -13.945 -4.184 9.18 1 98.88 201 ASN A N 1
ATOM 1472 C CA . ASN A 1 201 ? -14.141 -5.629 9.234 1 98.88 201 ASN A CA 1
ATOM 1473 C C . ASN A 1 201 ? -13.391 -6.25 10.414 1 98.88 201 ASN A C 1
ATOM 1475 O O . ASN A 1 201 ? -13.961 -7.043 11.164 1 98.88 201 ASN A O 1
ATOM 1479 N N . LEU A 1 202 ? -12.141 -5.902 10.578 1 98.81 202 LEU A N 1
ATOM 1480 C CA . LEU A 1 202 ? -11.297 -6.496 11.609 1 98.81 202 LEU A CA 1
ATOM 1481 C C . LEU A 1 202 ? -11.852 -6.215 13 1 98.81 202 LEU A C 1
ATOM 1483 O O . LEU A 1 202 ? -11.938 -7.121 13.836 1 98.81 202 LEU A O 1
ATOM 1487 N N . THR A 1 203 ? -12.219 -4.969 13.266 1 98.81 203 THR A N 1
ATOM 1488 C CA . THR A 1 203 ? -12.688 -4.59 14.594 1 98.81 203 THR A CA 1
ATOM 1489 C C . THR A 1 203 ? -14.047 -5.223 14.891 1 98.81 203 THR A C 1
ATOM 1491 O O . THR A 1 203 ? -14.336 -5.562 16.047 1 98.81 203 THR A O 1
ATOM 1494 N N . ALA A 1 204 ? -14.883 -5.332 13.844 1 98.81 204 ALA A N 1
ATOM 1495 C CA . ALA A 1 204 ? -16.156 -6.035 14.031 1 98.81 204 ALA A CA 1
ATOM 1496 C C . ALA A 1 204 ? -15.914 -7.504 14.383 1 98.81 204 ALA A C 1
ATOM 1498 O O . ALA A 1 204 ? -16.531 -8.031 15.312 1 98.81 204 ALA A O 1
ATOM 1499 N N . ALA A 1 205 ? -15.039 -8.18 13.641 1 98.5 205 ALA A N 1
ATOM 1500 C CA . ALA A 1 205 ? -14.727 -9.586 13.883 1 98.5 205 ALA A CA 1
ATOM 1501 C C . ALA A 1 205 ? -14.195 -9.789 15.305 1 98.5 205 ALA A C 1
ATOM 1503 O O . ALA A 1 205 ? -14.477 -10.812 15.938 1 98.5 205 ALA A O 1
ATOM 1504 N N . TRP A 1 206 ? -13.422 -8.805 15.828 1 98.12 206 TRP A N 1
ATOM 1505 C CA . TRP A 1 206 ? -12.742 -8.961 17.109 1 98.12 206 TRP A CA 1
ATOM 1506 C C . TRP A 1 206 ? -13.516 -8.258 18.219 1 98.12 206 TRP A C 1
ATOM 1508 O O . TRP A 1 206 ? -13.07 -8.211 19.375 1 98.12 206 TRP A O 1
ATOM 1518 N N . LYS A 1 207 ? -14.672 -7.598 17.922 1 98.12 207 LYS A N 1
ATOM 1519 C CA . LYS A 1 207 ? -15.5 -6.855 18.859 1 98.12 207 LYS A CA 1
ATOM 1520 C C . LYS A 1 207 ? -14.688 -5.785 19.594 1 98.12 207 LYS A C 1
ATOM 1522 O O . LYS A 1 207 ? -14.734 -5.688 20.812 1 98.12 207 LYS A O 1
ATOM 1527 N N . THR A 1 208 ? -13.844 -5.105 18.828 1 98.56 208 THR A N 1
ATOM 1528 C CA . THR A 1 208 ? -12.992 -4.039 19.344 1 98.56 208 THR A CA 1
ATOM 1529 C C . THR A 1 208 ? -13.789 -2.758 19.562 1 98.56 208 THR A C 1
ATOM 1531 O O . THR A 1 208 ? -14.555 -2.344 18.688 1 98.56 208 THR A O 1
ATOM 1534 N N . PRO A 1 209 ? -13.703 -2.094 20.672 1 98.81 209 PRO A N 1
ATOM 1535 C CA . PRO A 1 209 ? -14.508 -0.911 21 1 98.81 209 PRO A CA 1
ATOM 1536 C C . PRO A 1 209 ? -14 0.352 20.297 1 98.81 209 PRO A C 1
ATOM 1538 O O . PRO A 1 209 ? -13.523 1.278 20.969 1 98.81 209 PRO A O 1
ATOM 1541 N N . LEU A 1 210 ? -14.133 0.433 19.062 1 98.94 210 LEU A N 1
ATOM 1542 C CA . LEU A 1 210 ? -13.742 1.566 18.234 1 98.94 210 LEU A CA 1
ATOM 1543 C C . LEU A 1 210 ? -14.961 2.195 17.562 1 98.94 210 LEU A C 1
ATOM 1545 O O . LEU A 1 210 ? -15.75 1.5 16.906 1 98.94 210 LEU A O 1
ATOM 1549 N N . CYS A 1 211 ? -15.148 3.479 17.734 1 98.94 211 CYS A N 1
ATOM 1550 C CA . CYS A 1 211 ? -16.188 4.211 17.016 1 98.94 211 CYS A CA 1
ATOM 1551 C C . CYS A 1 211 ? -15.641 4.848 15.75 1 98.94 211 CYS A C 1
ATOM 1553 O O . CYS A 1 211 ? -14.688 5.629 15.805 1 98.94 211 CYS A O 1
ATOM 1555 N N . PHE A 1 212 ? -16.203 4.449 14.68 1 98.94 212 PHE A N 1
ATOM 1556 C CA . PHE A 1 212 ? -15.922 5.141 13.422 1 98.94 212 PHE A CA 1
ATOM 1557 C C . PHE A 1 212 ? -16.828 6.359 13.273 1 98.94 212 PHE A C 1
ATOM 1559 O O . PHE A 1 212 ? -18 6.23 12.938 1 98.94 212 PHE A O 1
ATOM 1566 N N . PHE A 1 213 ? -16.266 7.539 13.508 1 98.94 213 PHE A N 1
ATOM 1567 C CA . PHE A 1 213 ? -17.031 8.781 13.453 1 98.94 213 PHE A CA 1
ATOM 1568 C C . PHE A 1 213 ? -16.812 9.508 12.133 1 98.94 213 PHE A C 1
ATOM 1570 O O . PHE A 1 213 ? -15.758 10.117 11.93 1 98.94 213 PHE A O 1
ATOM 1577 N N . ILE A 1 214 ? -17.812 9.469 11.273 1 98.88 214 ILE A N 1
ATOM 1578 C CA . ILE A 1 214 ? -17.719 10.016 9.922 1 98.88 214 ILE A CA 1
ATOM 1579 C C . ILE A 1 214 ? -18.297 11.422 9.891 1 98.88 214 ILE A C 1
ATOM 1581 O O . ILE A 1 214 ? -19.5 11.609 10.07 1 98.88 214 ILE A O 1
ATOM 1585 N N . GLU A 1 215 ? -17.469 12.375 9.695 1 98.5 215 GLU A N 1
ATOM 1586 C CA . GLU A 1 215 ? -17.953 13.727 9.414 1 98.5 215 GLU A CA 1
ATOM 1587 C C . GLU A 1 215 ? -18.234 13.914 7.926 1 98.5 215 GLU A C 1
ATOM 1589 O O . GLU A 1 215 ? -17.328 14.188 7.145 1 98.5 215 GLU A O 1
ATOM 1594 N N . ASN A 1 216 ? -19.453 13.773 7.566 1 98.44 216 ASN A N 1
ATOM 1595 C CA . ASN A 1 216 ? -19.891 14.023 6.195 1 98.44 216 ASN A CA 1
ATOM 1596 C C . ASN A 1 216 ? -20.078 15.508 5.926 1 98.44 216 ASN A C 1
ATOM 1598 O O . ASN A 1 216 ? -21.188 16.031 6.098 1 98.44 216 ASN A O 1
ATOM 1602 N N . ASN A 1 217 ? -19.031 16.156 5.512 1 97.38 217 ASN A N 1
ATOM 1603 C CA . ASN A 1 217 ? -19.141 17.594 5.25 1 97.38 217 ASN A CA 1
ATOM 1604 C C . ASN A 1 217 ? -19.391 17.875 3.771 1 97.38 217 ASN A C 1
ATOM 1606 O O . ASN A 1 217 ? -19.172 19 3.303 1 97.38 217 ASN A O 1
ATOM 1610 N N . ARG A 1 218 ? -19.688 16.797 2.99 1 96.06 218 ARG A N 1
ATOM 1611 C CA . ARG A 1 218 ? -20.266 16.828 1.654 1 96.06 218 ARG A CA 1
ATOM 1612 C C . ARG A 1 218 ? -19.188 16.828 0.583 1 96.06 218 ARG A C 1
ATOM 1614 O O . ARG A 1 218 ? -19.453 16.5 -0.575 1 96.06 218 ARG A O 1
ATOM 1621 N N . TYR A 1 219 ? -17.922 17.234 0.94 1 96.5 219 TYR A N 1
ATOM 1622 C CA . TYR A 1 219 ? -16.891 17.391 -0.078 1 96.5 219 TYR A CA 1
ATOM 1623 C C . TYR A 1 219 ? -15.555 16.812 0.396 1 96.5 219 TYR A C 1
ATOM 1625 O O . TYR A 1 219 ? -15.039 17.219 1.447 1 96.5 219 TYR A O 1
ATOM 1633 N N . ALA A 1 220 ? -14.984 15.898 -0.309 1 95 220 ALA A N 1
ATOM 1634 C CA . ALA A 1 220 ? -13.586 15.594 -0.016 1 95 220 ALA A CA 1
ATOM 1635 C C . ALA A 1 220 ? -12.703 16.828 -0.206 1 95 220 ALA A C 1
ATOM 1637 O O . ALA A 1 220 ? -12.492 17.594 0.733 1 95 220 ALA A O 1
ATOM 1638 N N . VAL A 1 221 ? -12.227 17.25 -1.357 1 94.69 221 VAL A N 1
ATOM 1639 C CA . VAL A 1 221 ? -11.758 18.594 -1.665 1 94.69 221 VAL A CA 1
ATOM 1640 C C . VAL A 1 221 ? -12.836 19.359 -2.432 1 94.69 221 VAL A C 1
ATOM 1642 O O . VAL A 1 221 ? -13.57 20.156 -1.853 1 94.69 221 VAL A O 1
ATOM 1645 N N . SER A 1 222 ? -13.008 18.953 -3.543 1 96.38 222 SER A N 1
ATOM 1646 C CA . SER A 1 222 ? -14.062 19.531 -4.379 1 96.38 222 SER A CA 1
ATOM 1647 C C . SER A 1 222 ? -15.023 18.453 -4.867 1 96.38 222 SER A C 1
ATOM 1649 O O . SER A 1 222 ? -16.094 18.766 -5.406 1 96.38 222 SER A O 1
ATOM 1651 N N . THR A 1 223 ? -14.672 17.219 -4.711 1 97.06 223 THR A N 1
ATOM 1652 C CA . THR A 1 223 ? -15.484 16.094 -5.176 1 97.06 223 THR A CA 1
ATOM 1653 C C . THR A 1 223 ? -16.641 15.828 -4.223 1 97.06 223 THR A C 1
ATOM 1655 O O . THR A 1 223 ? -16.438 15.68 -3.016 1 97.06 223 THR A O 1
ATOM 1658 N N . THR A 1 224 ? -17.859 15.742 -4.684 1 97.38 224 THR A N 1
ATOM 1659 C CA . THR A 1 224 ? -19.047 15.578 -3.854 1 97.38 224 THR A CA 1
ATOM 1660 C C . THR A 1 224 ? -19.203 14.125 -3.408 1 97.38 224 THR A C 1
ATOM 1662 O O . THR A 1 224 ? -18.594 13.227 -4 1 97.38 224 THR A O 1
ATOM 1665 N N . VAL A 1 225 ? -19.938 13.891 -2.361 1 97.94 225 VAL A N 1
ATOM 1666 C CA . VAL A 1 225 ? -20.234 12.547 -1.873 1 97.94 225 VAL A CA 1
ATOM 1667 C C . VAL A 1 225 ? -20.922 11.734 -2.975 1 97.94 225 VAL A C 1
ATOM 1669 O O . VAL A 1 225 ? -20.562 10.57 -3.201 1 97.94 225 VAL A O 1
ATOM 1672 N N . GLU A 1 226 ? -21.797 12.344 -3.748 1 97.25 226 GLU A N 1
ATOM 1673 C CA . GLU A 1 226 ? -22.594 11.664 -4.773 1 97.25 226 GLU A CA 1
ATOM 1674 C C . GLU A 1 226 ? -21.703 11.219 -5.938 1 97.25 226 GLU A C 1
ATOM 1676 O O . GLU A 1 226 ? -22 10.219 -6.594 1 97.25 226 GLU A O 1
ATOM 1681 N N . GLU A 1 227 ? -20.641 11.922 -6.18 1 96.62 227 GLU A N 1
ATOM 1682 C CA . GLU A 1 227 ? -19.703 11.555 -7.234 1 96.62 227 GLU A CA 1
ATOM 1683 C C . GLU A 1 227 ? -18.797 10.406 -6.789 1 96.62 227 GLU A C 1
ATOM 1685 O O . GLU A 1 227 ? -18.328 9.617 -7.617 1 96.62 227 GLU A O 1
ATOM 1690 N N . SER A 1 228 ? -18.609 10.328 -5.473 1 97.56 228 SER A N 1
ATOM 1691 C CA . SER A 1 228 ? -17.562 9.453 -4.941 1 97.56 228 SER A CA 1
ATOM 1692 C C . SER A 1 228 ? -18.125 8.078 -4.605 1 97.56 228 SER A C 1
ATOM 1694 O O . SER A 1 228 ? -17.375 7.117 -4.43 1 97.56 228 SER A O 1
ATOM 1696 N N . THR A 1 229 ? -19.422 7.895 -4.512 1 98.31 229 THR A N 1
ATOM 1697 C CA . THR A 1 229 ? -20.016 6.633 -4.078 1 98.31 229 THR A CA 1
ATOM 1698 C C . THR A 1 229 ? -21.469 6.527 -4.547 1 98.31 229 THR A C 1
ATOM 1700 O O . THR A 1 229 ? -22.156 7.539 -4.664 1 98.31 229 THR A O 1
ATOM 1703 N N . ALA A 1 230 ? -21.875 5.336 -4.793 1 98.31 230 ALA A N 1
ATOM 1704 C CA . ALA A 1 230 ? -23.266 5.09 -5.188 1 98.31 230 ALA A CA 1
ATOM 1705 C C . ALA A 1 230 ? -24.188 5.07 -3.971 1 98.31 230 ALA A C 1
ATOM 1707 O O . ALA A 1 230 ? -25.406 5.164 -4.109 1 98.31 230 ALA A O 1
ATOM 1708 N N . GLU A 1 231 ? -23.641 4.922 -2.807 1 98.06 231 GLU A N 1
ATOM 1709 C CA . GLU A 1 231 ? -24.375 4.98 -1.544 1 98.06 231 GLU A CA 1
ATOM 1710 C C . GLU A 1 231 ? -23.938 6.191 -0.717 1 98.06 231 GLU A C 1
ATOM 1712 O O . GLU A 1 231 ? -23.031 6.094 0.109 1 98.06 231 GLU A O 1
ATOM 1717 N N . PRO A 1 232 ? -24.641 7.297 -0.851 1 97.44 232 PRO A N 1
ATOM 1718 C CA . PRO A 1 232 ? -24.188 8.539 -0.221 1 97.44 232 PRO A CA 1
ATOM 1719 C C . PRO A 1 232 ? -24.438 8.562 1.286 1 97.44 232 PRO A C 1
ATOM 1721 O O . PRO A 1 232 ? -23.938 9.445 1.985 1 97.44 232 PRO A O 1
ATOM 1724 N N . ARG A 1 233 ? -25.422 7.695 1.85 1 97.69 233 ARG A N 1
ATOM 1725 C CA . ARG A 1 233 ? -25.516 7.52 3.295 1 97.69 233 ARG A CA 1
ATOM 1726 C C . ARG A 1 233 ? -24.359 6.695 3.83 1 97.69 233 ARG A C 1
ATOM 1728 O O . ARG A 1 233 ? -24.438 5.469 3.898 1 97.69 233 ARG A O 1
ATOM 1735 N N . LEU A 1 234 ? -23.281 7.297 4.191 1 98.69 234 LEU A N 1
ATOM 1736 C CA . LEU A 1 234 ? -21.969 6.695 4.395 1 98.69 234 LEU A CA 1
ATOM 1737 C C . LEU A 1 234 ? -22 5.711 5.555 1 98.69 234 LEU A C 1
ATOM 1739 O O . LEU A 1 234 ? -21.219 4.758 5.582 1 98.69 234 LEU A O 1
ATOM 1743 N N . SER A 1 235 ? -22.891 5.852 6.527 1 98.5 235 SER A N 1
ATOM 1744 C CA . SER A 1 235 ? -23.016 4.926 7.645 1 98.5 235 SER A CA 1
ATOM 1745 C C . SER A 1 235 ? -23.531 3.568 7.184 1 98.5 235 SER A C 1
ATOM 1747 O O . SER A 1 235 ? -23.484 2.588 7.93 1 98.5 235 SER A O 1
ATOM 1749 N N . ALA A 1 236 ? -24 3.459 5.918 1 98 236 ALA A N 1
ATOM 1750 C CA . ALA A 1 236 ? -24.422 2.188 5.332 1 98 236 ALA A CA 1
ATOM 1751 C C . ALA A 1 236 ? -23.281 1.173 5.355 1 98 236 ALA A C 1
ATOM 1753 O O . ALA A 1 236 ? -23.516 -0.031 5.211 1 98 236 ALA A O 1
ATOM 1754 N N . ARG A 1 237 ? -22.047 1.647 5.492 1 98.25 237 ARG A N 1
ATOM 1755 C CA . ARG A 1 237 ? -20.906 0.75 5.527 1 98.25 237 ARG A CA 1
ATOM 1756 C C . ARG A 1 237 ? -21.062 -0.3 6.621 1 98.25 237 ARG A C 1
ATOM 1758 O O . ARG A 1 237 ? -20.547 -1.411 6.504 1 98.25 237 ARG A O 1
ATOM 1765 N N . GLY A 1 238 ? -21.703 0.095 7.707 1 98.12 238 GLY A N 1
ATOM 1766 C CA . GLY A 1 238 ? -21.891 -0.818 8.82 1 98.12 238 GLY A CA 1
ATOM 1767 C C . GLY A 1 238 ? -22.641 -2.082 8.438 1 98.12 238 GLY A C 1
ATOM 1768 O O . GLY A 1 238 ? -22.438 -3.133 9.055 1 98.12 238 GLY A O 1
ATOM 1769 N N . GLN A 1 239 ? -23.469 -2.016 7.391 1 96.94 239 GLN A N 1
ATOM 1770 C CA . GLN A 1 239 ? -24.297 -3.135 6.973 1 96.94 239 GLN A CA 1
ATOM 1771 C C . GLN A 1 239 ? -23.469 -4.23 6.316 1 96.94 239 GLN A C 1
ATOM 1773 O O . GLN A 1 239 ? -23.891 -5.391 6.258 1 96.94 239 GLN A O 1
ATOM 1778 N N . ALA A 1 240 ? -22.344 -3.854 5.867 1 96.94 240 ALA A N 1
ATOM 1779 C CA . ALA A 1 240 ? -21.453 -4.82 5.23 1 96.94 240 ALA A CA 1
ATOM 1780 C C . ALA A 1 240 ? -20.688 -5.629 6.273 1 96.94 240 ALA A C 1
ATOM 1782 O O . ALA A 1 240 ? -20.219 -6.734 5.988 1 96.94 240 ALA A O 1
ATOM 1783 N N . PHE A 1 241 ? -20.531 -5.117 7.516 1 97.88 241 PHE A N 1
ATOM 1784 C CA . PHE A 1 241 ? -19.578 -5.703 8.445 1 97.88 241 PHE A CA 1
ATOM 1785 C C . PHE A 1 241 ? -20.25 -6.043 9.773 1 97.88 241 PHE A C 1
ATOM 1787 O O . PHE A 1 241 ? -19.578 -6.441 10.727 1 97.88 241 PHE A O 1
ATOM 1794 N N . ASN A 1 242 ? -21.578 -5.879 9.852 1 98.25 242 ASN A N 1
ATOM 1795 C CA . ASN A 1 242 ? -22.344 -6.121 11.062 1 98.25 242 ASN A CA 1
ATOM 1796 C C . ASN A 1 242 ? -21.953 -5.156 12.18 1 98.25 242 ASN A C 1
ATOM 1798 O O . ASN A 1 242 ? -21.625 -5.586 13.289 1 98.25 242 ASN A O 1
ATOM 1802 N N . ILE A 1 243 ? -21.953 -3.877 11.859 1 98.81 243 ILE A N 1
ATOM 1803 C CA . ILE A 1 243 ? -21.656 -2.809 12.805 1 98.81 243 ILE A CA 1
ATOM 1804 C C . ILE A 1 243 ? -22.859 -1.894 12.945 1 98.81 243 ILE A C 1
ATOM 1806 O O . ILE A 1 243 ? -23.359 -1.353 11.953 1 98.81 243 ILE A O 1
ATOM 1810 N N . PRO A 1 244 ? -23.375 -1.724 14.141 1 98.81 244 PRO A N 1
ATOM 1811 C CA . PRO A 1 244 ? -24.469 -0.753 14.305 1 98.81 244 PRO A CA 1
ATOM 1812 C C . PRO A 1 244 ? -24.062 0.663 13.906 1 98.81 244 PRO A C 1
ATOM 1814 O O . PRO A 1 244 ? -22.906 1.069 14.141 1 98.81 244 PRO A O 1
ATOM 1817 N N . ALA A 1 245 ? -25.062 1.391 13.328 1 98.81 245 ALA A N 1
ATOM 1818 C CA . ALA A 1 245 ? -24.703 2.697 12.781 1 98.81 245 ALA A CA 1
ATOM 1819 C C . ALA A 1 245 ? -25.812 3.715 13.039 1 98.81 245 ALA A C 1
ATOM 1821 O O . ALA A 1 245 ? -27 3.361 13.055 1 98.81 245 ALA A O 1
ATOM 1822 N N . TRP A 1 246 ? -25.438 4.949 13.297 1 98.81 246 TRP A N 1
ATOM 1823 C CA . TRP A 1 246 ? -26.312 6.094 13.477 1 98.81 246 TRP A CA 1
ATOM 1824 C C . TRP A 1 246 ? -26.062 7.156 12.414 1 98.81 246 TRP A C 1
ATOM 1826 O O . TRP A 1 246 ? -24.906 7.422 12.07 1 98.81 246 TRP A O 1
ATOM 1836 N N . GLN A 1 247 ? -27.031 7.637 11.836 1 98.69 247 GLN A N 1
ATOM 1837 C CA . GLN A 1 247 ? -26.969 8.891 11.094 1 98.69 247 GLN A CA 1
ATOM 1838 C C . GLN A 1 247 ? -27.609 10.031 11.883 1 98.69 247 GLN A C 1
ATOM 1840 O O . GLN A 1 247 ? -28.703 9.875 12.438 1 98.69 247 GLN A O 1
ATOM 1845 N N . VAL A 1 248 ? -26.922 11.148 11.992 1 98.5 248 VAL A N 1
ATOM 1846 C CA . VAL A 1 248 ? -27.359 12.211 12.883 1 98.5 248 VAL A CA 1
ATOM 1847 C C . VAL A 1 248 ? -27.078 13.57 12.25 1 98.5 248 VAL A C 1
ATOM 1849 O O . VAL A 1 248 ? -26.141 13.711 11.461 1 98.5 248 VAL A O 1
ATOM 1852 N N . ASP A 1 249 ? -27.922 14.547 12.539 1 98.38 249 ASP A N 1
ATOM 1853 C CA . ASP A 1 249 ? -27.641 15.922 12.164 1 98.38 249 ASP A CA 1
ATOM 1854 C C . ASP A 1 249 ? -26.484 16.5 12.977 1 98.38 249 ASP A C 1
ATOM 1856 O O . ASP A 1 249 ? -26.656 16.828 14.156 1 98.38 249 ASP A O 1
ATOM 1860 N N . GLY A 1 250 ? -25.375 16.641 12.328 1 98.44 250 GLY A N 1
ATOM 1861 C CA . GLY A 1 250 ? -24.172 17.094 13.008 1 98.44 250 GLY A CA 1
ATOM 1862 C C . GLY A 1 250 ? -24.203 18.578 13.367 1 98.44 250 GLY A C 1
ATOM 1863 O O . GLY A 1 250 ? -23.391 19.031 14.172 1 98.44 250 GLY A O 1
ATOM 1864 N N . MET A 1 251 ? -25.156 19.312 12.797 1 98.38 251 MET A N 1
ATOM 1865 C CA . MET A 1 251 ? -25.328 20.734 13.133 1 98.38 251 MET A CA 1
ATOM 1866 C C . MET A 1 251 ? -26.141 20.891 14.414 1 98.38 251 MET A C 1
ATOM 1868 O O . MET A 1 251 ? -26.312 22.016 14.898 1 98.38 251 MET A O 1
ATOM 1872 N N . ASP A 1 252 ? -26.609 19.828 14.977 1 98.25 252 ASP A N 1
ATOM 1873 C CA . ASP A 1 252 ? -27.281 19.75 16.266 1 98.25 252 ASP A CA 1
ATOM 1874 C C . ASP A 1 252 ? -26.406 19 17.281 1 98.25 252 ASP A C 1
ATOM 1876 O O . ASP A 1 252 ? -26.547 17.781 17.438 1 98.25 252 ASP A O 1
ATOM 1880 N N . PRO A 1 253 ? -25.672 19.75 18.109 1 98.5 253 PRO A N 1
ATOM 1881 C CA . PRO A 1 253 ? -24.719 19.109 19.016 1 98.5 253 PRO A CA 1
ATOM 1882 C C . PRO A 1 253 ? -25.406 18.156 20 1 98.5 253 PRO A C 1
ATOM 1884 O O . PRO A 1 253 ? -24.812 17.141 20.406 1 98.5 253 PRO A O 1
ATOM 1887 N N . LEU A 1 254 ? -26.594 18.469 20.453 1 98.62 254 LEU A N 1
ATOM 1888 C CA . LEU A 1 254 ? -27.297 17.594 21.375 1 98.62 254 LEU A CA 1
ATOM 1889 C C . LEU A 1 254 ? -27.625 16.266 20.719 1 98.62 254 LEU A C 1
ATOM 1891 O O . LEU A 1 254 ? -27.531 15.211 21.359 1 98.62 254 LEU A O 1
ATOM 1895 N N . ALA A 1 255 ? -28.094 16.297 19.453 1 98.62 255 ALA A N 1
ATOM 1896 C CA . ALA A 1 255 ? -28.359 15.062 18.719 1 98.62 255 ALA A CA 1
ATOM 1897 C C . ALA A 1 255 ? -27.109 14.195 18.625 1 98.62 255 ALA A C 1
ATOM 1899 O O . ALA A 1 255 ? -27.172 12.977 18.812 1 98.62 255 ALA A O 1
ATOM 1900 N N . VAL A 1 256 ? -26 14.828 18.297 1 98.88 256 VAL A N 1
ATOM 1901 C CA . VAL A 1 256 ? -24.734 14.117 18.203 1 98.88 256 VAL A CA 1
ATOM 1902 C C . VAL A 1 256 ? -24.375 13.492 19.547 1 98.88 256 VAL A C 1
ATOM 1904 O O . VAL A 1 256 ? -23.938 12.336 19.609 1 98.88 256 VAL A O 1
ATOM 1907 N N . HIS A 1 257 ? -24.547 14.25 20.625 1 98.81 257 HIS A N 1
ATOM 1908 C CA . HIS A 1 257 ? -24.234 13.773 21.953 1 98.81 257 HIS A CA 1
ATOM 1909 C C . HIS A 1 257 ? -25.047 12.531 22.312 1 98.81 257 HIS A C 1
ATOM 1911 O O . HIS A 1 257 ? -24.531 11.578 22.875 1 98.81 257 HIS A O 1
ATOM 1917 N N . LEU A 1 258 ? -26.297 12.586 22.031 1 98.56 258 LEU A N 1
ATOM 1918 C CA . LEU A 1 258 ? -27.172 11.453 22.328 1 98.56 258 LEU A CA 1
ATOM 1919 C C . LEU A 1 258 ? -26.75 10.219 21.531 1 98.56 258 LEU A C 1
ATOM 1921 O O . LEU A 1 258 ? -26.656 9.117 22.094 1 98.56 258 LEU A O 1
ATOM 1925 N N . ALA A 1 259 ? -26.516 10.352 20.219 1 98.75 259 ALA A N 1
ATOM 1926 C CA . ALA A 1 259 ? -26.047 9.234 19.391 1 98.75 259 ALA A CA 1
ATOM 1927 C C . ALA A 1 259 ? -24.734 8.664 19.922 1 98.75 259 ALA A C 1
ATOM 1929 O O . ALA A 1 259 ? -24.578 7.445 20 1 98.75 259 ALA A O 1
ATOM 1930 N N . MET A 1 260 ? -23.828 9.555 20.25 1 98.88 260 MET A N 1
ATOM 1931 C CA . MET A 1 260 ? -22.531 9.125 20.75 1 98.88 260 MET A CA 1
ATOM 1932 C C . MET A 1 260 ? -22.688 8.414 22.094 1 98.88 260 MET A C 1
ATOM 1934 O O . MET A 1 260 ? -21.969 7.445 22.375 1 98.88 260 MET A O 1
ATOM 1938 N N . SER A 1 261 ? -23.516 8.93 22.953 1 98.62 261 SER A N 1
ATOM 1939 C CA . SER A 1 261 ? -23.766 8.273 24.234 1 98.62 261 SER A CA 1
ATOM 1940 C C . SER A 1 261 ? -24.25 6.84 24.047 1 98.62 261 SER A C 1
ATOM 1942 O O . SER A 1 261 ? -23.812 5.934 24.75 1 98.62 261 SER A O 1
ATOM 1944 N N . GLU A 1 262 ? -25.141 6.672 23.078 1 98.62 262 GLU A N 1
ATOM 1945 C CA . GLU A 1 262 ? -25.609 5.324 22.766 1 98.62 262 GLU A CA 1
ATOM 1946 C C . GLU A 1 262 ? -24.484 4.453 22.219 1 98.62 262 GLU A C 1
ATOM 1948 O O . GLU A 1 262 ? -24.359 3.291 22.594 1 98.62 262 GLU A O 1
ATOM 1953 N N . ALA A 1 263 ? -23.734 4.988 21.297 1 98.88 263 ALA A N 1
ATOM 1954 C CA . ALA A 1 263 ? -22.625 4.262 20.688 1 98.88 263 ALA A CA 1
ATOM 1955 C C . ALA A 1 263 ? -21.609 3.844 21.75 1 98.88 263 ALA A C 1
ATOM 1957 O O . ALA A 1 263 ? -21.109 2.711 21.734 1 98.88 263 ALA A O 1
ATOM 1958 N N . VAL A 1 264 ? -21.266 4.766 22.641 1 98.81 264 VAL A N 1
ATOM 1959 C CA . VAL A 1 264 ? -20.297 4.508 23.703 1 98.81 264 VAL A CA 1
ATOM 1960 C C . VAL A 1 264 ? -20.812 3.414 24.625 1 98.81 264 VAL A C 1
ATOM 1962 O O . VAL A 1 264 ? -20.062 2.527 25.031 1 98.81 264 VAL A O 1
ATOM 1965 N N . ALA A 1 265 ? -22.094 3.539 25 1 98.69 265 ALA A N 1
ATOM 1966 C CA . ALA A 1 265 ? -22.688 2.512 25.844 1 98.69 265 ALA A CA 1
ATOM 1967 C C . ALA A 1 265 ? -22.578 1.134 25.203 1 98.69 265 ALA A C 1
ATOM 1969 O O . ALA A 1 265 ? -22.281 0.146 25.875 1 98.69 265 ALA A O 1
ATOM 1970 N N . HIS A 1 266 ? -22.828 1.081 23.922 1 98.56 266 HIS A N 1
ATOM 1971 C CA . HIS A 1 266 ? -22.719 -0.161 23.172 1 98.56 266 HIS A CA 1
ATOM 1972 C C . HIS A 1 266 ? -21.297 -0.725 23.266 1 98.56 266 HIS A C 1
ATOM 1974 O O . HIS A 1 266 ? -21.109 -1.916 23.531 1 98.56 266 HIS A O 1
ATOM 1980 N N . MET A 1 267 ? -20.312 0.054 23.031 1 98.75 267 MET A N 1
ATOM 1981 C CA . MET A 1 267 ? -18.922 -0.363 23.031 1 98.75 267 MET A CA 1
ATOM 1982 C C . MET A 1 267 ? -18.469 -0.779 24.422 1 98.75 267 MET A C 1
ATOM 1984 O O . MET A 1 267 ? -17.812 -1.805 24.594 1 98.75 267 MET A O 1
ATOM 1988 N N . ARG A 1 268 ? -18.844 0 25.469 1 98.06 268 ARG A N 1
ATOM 1989 C CA . ARG A 1 268 ? -18.453 -0.279 26.844 1 98.06 268 ARG A CA 1
ATOM 1990 C C . ARG A 1 268 ? -19.047 -1.592 27.328 1 98.06 268 ARG A C 1
ATOM 1992 O O . ARG A 1 268 ? -18.484 -2.26 28.203 1 98.06 268 ARG A O 1
ATOM 1999 N N . ALA A 1 269 ? -20.172 -1.955 26.719 1 97.88 269 ALA A N 1
ATOM 2000 C CA . ALA A 1 269 ? -20.828 -3.209 27.062 1 97.88 269 ALA A CA 1
ATOM 2001 C C . ALA A 1 269 ? -20.141 -4.398 26.406 1 97.88 269 ALA A C 1
ATOM 2003 O O . ALA A 1 269 ? -20.516 -5.551 26.625 1 97.88 269 ALA A O 1
ATOM 2004 N N . GLY A 1 270 ? -19.141 -4.133 25.594 1 97.38 270 GLY A N 1
ATOM 2005 C CA . GLY A 1 270 ? -18.375 -5.195 24.969 1 97.38 270 GLY A CA 1
ATOM 2006 C C . GLY A 1 270 ? -19 -5.703 23.688 1 97.38 270 GLY A C 1
ATOM 2007 O O . GLY A 1 270 ? -18.688 -6.801 23.219 1 97.38 270 GLY A O 1
ATOM 2008 N N . ASN A 1 271 ? -19.844 -4.891 23.062 1 97.94 271 ASN A N 1
ATOM 2009 C CA . ASN A 1 271 ? -20.609 -5.367 21.922 1 97.94 271 ASN A CA 1
ATOM 2010 C C . ASN A 1 271 ? -19.938 -5.008 20.594 1 97.94 271 ASN A C 1
ATOM 2012 O O . ASN A 1 271 ? -20.5 -5.234 19.531 1 97.94 271 ASN A O 1
ATOM 2016 N N . GLY A 1 272 ? -18.734 -4.457 20.625 1 98.25 272 GLY A N 1
ATOM 2017 C CA . GLY A 1 272 ? -17.969 -4.238 19.406 1 98.25 272 GLY A CA 1
ATOM 2018 C C . GLY A 1 272 ? -18.031 -2.809 18.906 1 98.25 272 GLY A C 1
ATOM 2019 O O . GLY A 1 272 ? -18.391 -1.898 19.672 1 98.25 272 GLY A O 1
ATOM 2020 N N . PRO A 1 273 ? -17.594 -2.584 17.688 1 98.88 273 PRO A N 1
ATOM 2021 C CA . PRO A 1 273 ? -17.469 -1.229 17.141 1 98.88 273 PRO A CA 1
ATOM 2022 C C . PRO A 1 273 ? -18.812 -0.604 16.781 1 98.88 273 PRO A C 1
ATOM 2024 O O . PRO A 1 273 ? -19.812 -1.304 16.703 1 98.88 273 PRO A O 1
ATOM 2027 N N . THR A 1 274 ? -18.75 0.736 16.531 1 98.94 274 THR A N 1
ATOM 2028 C CA . THR A 1 274 ? -19.922 1.513 16.125 1 98.94 274 THR A CA 1
ATOM 2029 C C . THR A 1 274 ? -19.562 2.486 15.008 1 98.94 274 THR A C 1
ATOM 2031 O O . THR A 1 274 ? -18.391 2.783 14.789 1 98.94 274 THR A O 1
ATOM 2034 N N . ILE A 1 275 ? -20.562 2.879 14.219 1 98.94 275 ILE A N 1
ATOM 2035 C CA . ILE A 1 275 ? -20.406 3.912 13.203 1 98.94 275 ILE A CA 1
ATOM 2036 C C . ILE A 1 275 ? -21.391 5.055 13.469 1 98.94 275 ILE A C 1
ATOM 2038 O O . ILE A 1 275 ? -22.578 4.824 13.711 1 98.94 275 ILE A O 1
ATOM 2042 N N . ILE A 1 276 ? -20.922 6.242 13.523 1 98.94 276 ILE A N 1
ATOM 2043 C CA . ILE A 1 276 ? -21.75 7.434 13.555 1 98.94 276 ILE A CA 1
ATOM 2044 C C . ILE A 1 276 ? -21.422 8.328 12.359 1 98.94 276 ILE A C 1
ATOM 2046 O O . ILE A 1 276 ? -20.266 8.727 12.172 1 98.94 276 ILE A O 1
ATOM 2050 N N . GLU A 1 277 ? -22.375 8.523 11.547 1 98.88 277 GLU A N 1
ATOM 2051 C CA . GLU A 1 277 ? -22.281 9.531 10.492 1 98.88 277 GLU A CA 1
ATOM 2052 C C . GLU A 1 277 ? -23 10.82 10.891 1 98.88 277 GLU A C 1
ATOM 2054 O O . GLU A 1 277 ? -24.172 10.797 11.234 1 98.88 277 GLU A O 1
ATOM 2059 N N . VAL A 1 278 ? -22.281 11.859 10.875 1 98.75 278 VAL A N 1
ATOM 2060 C CA . VAL A 1 278 ? -22.906 13.141 11.172 1 98.75 278 VAL A CA 1
ATOM 2061 C C . VAL A 1 278 ? -22.906 14.023 9.922 1 98.75 278 VAL A C 1
ATOM 2063 O O . VAL A 1 278 ? -21.891 14.133 9.234 1 98.75 278 VAL A O 1
ATOM 2066 N N . ASP A 1 279 ? -24.016 14.586 9.594 1 98.06 279 ASP A N 1
ATOM 2067 C CA . ASP A 1 279 ? -24.109 15.578 8.531 1 98.06 279 ASP A CA 1
ATOM 2068 C C . ASP A 1 279 ? -23.656 16.953 9.008 1 98.06 279 ASP A C 1
ATOM 2070 O O . ASP A 1 279 ? -24.344 17.594 9.805 1 98.06 279 ASP A O 1
ATOM 2074 N N . VAL A 1 280 ? -22.531 17.297 8.602 1 98.19 280 VAL A N 1
ATOM 2075 C CA . VAL A 1 280 ? -21.969 18.625 8.898 1 98.19 280 VAL A CA 1
ATOM 2076 C C . VAL A 1 280 ? -21.641 19.344 7.594 1 98.19 280 VAL A C 1
ATOM 2078 O O . VAL A 1 280 ? -22 18.875 6.508 1 98.19 280 VAL A O 1
ATOM 2081 N N . TYR A 1 281 ? -21.125 20.594 7.742 1 97.75 281 TYR A N 1
ATOM 2082 C CA . TYR A 1 281 ? -20.719 21.375 6.578 1 97.75 281 TYR A CA 1
ATOM 2083 C C . TYR A 1 281 ? -19.422 22.125 6.84 1 97.75 281 TYR A C 1
ATOM 2085 O O . TYR A 1 281 ? -19.25 22.719 7.902 1 97.75 281 TYR A O 1
ATOM 2093 N N . ARG A 1 282 ? -18.484 21.938 5.953 1 95.5 282 ARG A N 1
ATOM 2094 C CA . ARG A 1 282 ? -17.281 22.75 5.98 1 95.5 282 ARG A CA 1
ATOM 2095 C C . ARG A 1 282 ? -17.531 24.125 5.363 1 95.5 282 ARG A C 1
ATOM 2097 O O . ARG A 1 282 ? -17.672 24.25 4.148 1 95.5 282 ARG A O 1
ATOM 2104 N N . PHE A 1 283 ? -17.547 25.188 6.188 1 97.06 283 PHE A N 1
ATOM 2105 C CA . PHE A 1 283 ? -17.984 26.5 5.742 1 97.06 283 PHE A CA 1
ATOM 2106 C C . PHE A 1 283 ? -17.016 27.078 4.727 1 97.06 283 PHE A C 1
ATOM 2108 O O . PHE A 1 283 ? -17.391 27.875 3.865 1 97.06 283 PHE A O 1
ATOM 2115 N N . PHE A 1 284 ? -15.758 26.656 4.789 1 96.56 284 PHE A N 1
ATOM 2116 C CA . PHE A 1 284 ? -14.742 27.219 3.91 1 96.56 284 PHE A CA 1
ATOM 2117 C C . PHE A 1 284 ? -14.211 26.172 2.951 1 96.56 284 PHE A C 1
ATOM 2119 O O . PHE A 1 284 ? -14.617 25 3.01 1 96.56 284 PHE A O 1
ATOM 2126 N N . HIS A 1 285 ? -13.422 26.625 1.969 1 95.38 285 HIS A N 1
ATOM 2127 C CA . HIS A 1 285 ? -12.695 25.719 1.078 1 95.38 285 HIS A CA 1
ATOM 2128 C C . HIS A 1 285 ? -11.75 24.812 1.858 1 95.38 285 HIS A C 1
ATOM 2130 O O . HIS A 1 285 ? -11.602 24.969 3.072 1 95.38 285 HIS A O 1
ATOM 2136 N N . GLN A 1 286 ? -11.305 23.844 1.197 1 92.62 286 GLN A N 1
ATOM 2137 C CA . GLN A 1 286 ? -10.438 22.828 1.794 1 92.62 286 GLN A CA 1
ATOM 2138 C C . GLN A 1 286 ? -9.32 23.469 2.609 1 92.62 286 GLN A C 1
ATOM 2140 O O . GLN A 1 286 ? -8.914 22.922 3.641 1 92.62 286 GLN A O 1
ATOM 2145 N N . ASN A 1 287 ? -8.766 24.516 2.113 1 90.81 287 ASN A N 1
ATOM 2146 C CA . ASN A 1 287 ? -7.656 25.203 2.756 1 90.81 287 ASN A CA 1
ATOM 2147 C C . ASN A 1 287 ? -7.828 26.719 2.686 1 90.81 287 ASN A C 1
ATOM 2149 O O . ASN A 1 287 ? -8.211 27.266 1.645 1 90.81 287 ASN A O 1
ATOM 2153 N N . GLY A 1 288 ? -7.605 27.406 3.838 1 91.12 288 GLY A N 1
ATOM 2154 C CA . GLY A 1 288 ? -7.625 28.859 3.848 1 91.12 288 GLY A CA 1
ATOM 2155 C C . GLY A 1 288 ? -8.992 29.438 4.16 1 91.12 288 GLY A C 1
ATOM 2156 O O . GLY A 1 288 ? -9.922 28.703 4.48 1 91.12 288 GLY A O 1
ATOM 2157 N N . PRO A 1 289 ? -9.07 30.766 4.055 1 93.5 289 PRO A N 1
ATOM 2158 C CA . PRO A 1 289 ? -10.258 31.453 4.586 1 93.5 289 PRO A CA 1
ATOM 2159 C C . PRO A 1 289 ? -11.305 31.719 3.514 1 93.5 289 PRO A C 1
ATOM 2161 O O . PRO A 1 289 ? -12.297 32.406 3.775 1 93.5 289 PRO A O 1
ATOM 2164 N N . PHE A 1 290 ? -11.172 31.141 2.314 1 94.44 290 PHE A N 1
ATOM 2165 C CA . PHE A 1 290 ? -12.125 31.406 1.24 1 94.44 290 PHE A CA 1
ATOM 2166 C C . PHE A 1 290 ? -13.219 30.359 1.205 1 94.44 290 PHE A C 1
ATOM 2168 O O . PHE A 1 290 ? -12.969 29.188 1.495 1 94.44 290 PHE A O 1
ATOM 2175 N N . PRO A 1 291 ? -14.414 30.797 0.857 1 95.56 291 PRO A N 1
ATOM 2176 C CA . PRO A 1 291 ? -15.477 29.797 0.699 1 95.56 291 PRO A CA 1
ATOM 2177 C C . PRO A 1 291 ? -15.266 28.891 -0.512 1 95.56 291 PRO A C 1
ATOM 2179 O O . PRO A 1 291 ? -14.523 29.25 -1.433 1 95.56 291 PRO A O 1
ATOM 2182 N N . GLY A 1 292 ? -15.844 27.719 -0.475 1 94.81 292 GLY A N 1
ATOM 2183 C CA . GLY A 1 292 ? -15.727 26.797 -1.594 1 94.81 292 GLY A CA 1
ATOM 2184 C C . GLY A 1 292 ? -16.281 27.359 -2.889 1 94.81 292 GLY A C 1
ATOM 2185 O O . GLY A 1 292 ? -15.805 27.016 -3.973 1 94.81 292 GLY A O 1
ATOM 2186 N N . SER A 1 293 ? -17.312 28.234 -2.822 1 96.25 293 SER A N 1
ATOM 2187 C CA . SER A 1 293 ? -17.953 28.828 -3.986 1 96.25 293 SER A CA 1
ATOM 2188 C C . SER A 1 293 ? -16.984 29.719 -4.766 1 96.25 293 SER A C 1
ATOM 2190 O O . SER A 1 293 ? -17.141 29.891 -5.977 1 96.25 293 SER A O 1
ATOM 2192 N N . ALA A 1 294 ? -15.977 30.203 -4.066 1 95.31 294 ALA A N 1
ATOM 2193 C CA . ALA A 1 294 ? -14.953 31.016 -4.734 1 95.31 294 ALA A CA 1
ATOM 2194 C C . ALA A 1 294 ? -14.172 30.172 -5.75 1 95.31 294 ALA A C 1
ATOM 2196 O O . ALA A 1 294 ? -13.57 30.719 -6.676 1 95.31 294 ALA A O 1
ATOM 2197 N N . PHE A 1 295 ? -14.203 28.891 -5.605 1 93.88 295 PHE A N 1
ATOM 2198 C CA . PHE A 1 295 ? -13.461 28 -6.496 1 93.88 295 PHE A CA 1
ATOM 2199 C C . PHE A 1 295 ? -14.406 27.281 -7.445 1 93.88 295 PHE A C 1
ATOM 2201 O O . PHE A 1 295 ? -13.984 26.391 -8.18 1 93.88 295 PHE A O 1
ATOM 2208 N N . GLY A 1 296 ? -15.672 27.531 -7.32 1 93.31 296 GLY A N 1
ATOM 2209 C CA . GLY A 1 296 ? -16.641 27.188 -8.352 1 93.31 296 GLY A CA 1
ATOM 2210 C C . GLY A 1 296 ? -17.234 25.797 -8.172 1 93.31 296 GLY A C 1
ATOM 2211 O O . GLY A 1 296 ? -18.016 25.344 -9.008 1 93.31 296 GLY A O 1
ATOM 2212 N N . TYR A 1 297 ? -16.891 24.984 -7.121 1 94.44 297 TYR A N 1
ATOM 2213 C CA . TYR A 1 297 ? -17.359 23.609 -7.051 1 94.44 297 TYR A CA 1
ATOM 2214 C C . TYR A 1 297 ? -18.609 23.5 -6.18 1 94.44 297 TYR A C 1
ATOM 2216 O O . TYR A 1 297 ? -19.188 22.422 -6.051 1 94.44 297 TYR A O 1
ATOM 2224 N N . ARG A 1 298 ? -19.031 24.531 -5.504 1 95.5 298 ARG A N 1
ATOM 2225 C CA . ARG A 1 298 ? -20.328 24.594 -4.812 1 95.5 298 ARG A CA 1
ATOM 2226 C C . ARG A 1 298 ? -20.922 25.984 -4.895 1 95.5 298 ARG A C 1
ATOM 2228 O O . ARG A 1 298 ? -20.25 26.938 -5.293 1 95.5 298 ARG A O 1
ATOM 2235 N N . SER A 1 299 ? -22.219 26.219 -4.551 1 97.06 299 SER A N 1
ATOM 2236 C CA . SER A 1 299 ? -22.922 27.484 -4.773 1 97.06 299 SER A CA 1
ATOM 2237 C C . SER A 1 299 ? -22.953 28.328 -3.506 1 97.06 299 SER A C 1
ATOM 2239 O O . SER A 1 299 ? -22.844 27.797 -2.396 1 97.06 299 SER A O 1
ATOM 2241 N N . LYS A 1 300 ? -23.062 29.594 -3.711 1 97.69 300 LYS A N 1
ATOM 2242 C CA . LYS A 1 300 ? -23.234 30.516 -2.588 1 97.69 300 LYS A CA 1
ATOM 2243 C C . LYS A 1 300 ? -24.516 30.219 -1.826 1 97.69 300 LYS A C 1
ATOM 2245 O O . LYS A 1 300 ? -24.578 30.375 -0.606 1 97.69 300 LYS A O 1
ATOM 2250 N N . GLU A 1 301 ? -25.516 29.797 -2.541 1 98 301 GLU A N 1
ATOM 2251 C CA . GLU A 1 301 ? -26.797 29.469 -1.926 1 98 301 GLU A CA 1
ATOM 2252 C C . GLU A 1 301 ? -26.656 28.281 -0.971 1 98 301 GLU A C 1
ATOM 2254 O O . GLU A 1 301 ? -27.203 28.297 0.131 1 98 301 GLU A O 1
ATOM 2259 N N . GLU A 1 302 ? -25.938 27.234 -1.409 1 97.81 302 GLU A N 1
ATOM 2260 C CA . GLU A 1 302 ? -25.656 26.094 -0.54 1 97.81 302 GLU A CA 1
ATOM 2261 C C . GLU A 1 302 ? -24.953 26.531 0.735 1 97.81 302 GLU A C 1
ATOM 2263 O O . GLU A 1 302 ? -25.344 26.141 1.838 1 97.81 302 GLU A O 1
ATOM 2268 N N . GLU A 1 303 ? -23.953 27.344 0.551 1 97.88 303 GLU A N 1
ATOM 2269 C CA . GLU A 1 303 ? -23.172 27.828 1.689 1 97.88 303 GLU A CA 1
ATOM 2270 C C . GLU A 1 303 ? -24.047 28.625 2.654 1 97.88 303 GLU A C 1
ATOM 2272 O O . GLU A 1 303 ? -23.953 28.453 3.871 1 97.88 303 GLU A O 1
ATOM 2277 N N . ALA A 1 304 ? -24.922 29.469 2.115 1 97.81 304 ALA A N 1
ATOM 2278 C CA . ALA A 1 304 ? -25.797 30.297 2.939 1 97.81 304 ALA A CA 1
ATOM 2279 C C . ALA A 1 304 ? -26.766 29.438 3.732 1 97.81 304 ALA A C 1
ATOM 2281 O O . ALA A 1 304 ? -27.047 29.719 4.902 1 97.81 304 ALA A O 1
ATOM 2282 N N . GLN A 1 305 ? -27.297 28.469 3.09 1 97.81 305 GLN A N 1
ATOM 2283 C CA . GLN A 1 305 ? -28.25 27.578 3.742 1 97.81 305 GLN A CA 1
ATOM 2284 C C . GLN A 1 305 ? -27.609 26.859 4.934 1 97.81 305 GLN A C 1
ATOM 2286 O O . GLN A 1 305 ? -28.234 26.75 5.996 1 97.81 305 GLN A O 1
ATOM 2291 N N . TRP A 1 306 ? -26.453 26.391 4.777 1 97.62 306 TRP A N 1
ATOM 2292 C CA . TRP A 1 306 ? -25.766 25.672 5.852 1 97.62 306 TRP A CA 1
ATOM 2293 C C . TRP A 1 306 ? -25.344 26.625 6.957 1 97.62 306 TRP A C 1
ATOM 2295 O O . TRP A 1 306 ? -25.359 26.266 8.141 1 97.62 306 TRP A O 1
ATOM 2305 N N . ARG A 1 307 ? -24.922 27.828 6.641 1 97 307 ARG A N 1
ATOM 2306 C CA . ARG A 1 307 ? -24.5 28.812 7.637 1 97 307 ARG A CA 1
ATOM 2307 C C . ARG A 1 307 ? -25.656 29.188 8.555 1 97 307 ARG A C 1
ATOM 2309 O O . ARG A 1 307 ? -25.438 29.484 9.734 1 97 307 ARG A O 1
ATOM 2316 N N . ARG A 1 308 ? -26.875 29.109 8.055 1 97.5 308 ARG A N 1
ATOM 2317 C CA . ARG A 1 308 ? -28.047 29.406 8.852 1 97.5 308 ARG A CA 1
ATOM 2318 C C . ARG A 1 308 ? -28.281 28.344 9.914 1 97.5 308 ARG A C 1
ATOM 2320 O O . ARG A 1 308 ? -29.016 28.562 10.883 1 97.5 308 ARG A O 1
ATOM 2327 N N . ARG A 1 309 ? -27.594 27.234 9.734 1 97.94 309 ARG A N 1
ATOM 2328 C CA . ARG A 1 309 ? -27.766 26.125 10.656 1 97.94 309 ARG A CA 1
ATOM 2329 C C . ARG A 1 309 ? -26.578 26.016 11.609 1 97.94 309 ARG A C 1
ATOM 2331 O O . ARG A 1 309 ? -26.281 24.922 12.125 1 97.94 309 ARG A O 1
ATOM 2338 N N . ASP A 1 310 ? -25.922 27.062 11.875 1 98.38 310 ASP A N 1
ATOM 2339 C CA . ASP A 1 310 ? -24.734 27.094 12.703 1 98.38 310 ASP A CA 1
ATOM 2340 C C . ASP A 1 310 ? -25 26.5 14.086 1 98.38 310 ASP A C 1
ATOM 2342 O O . ASP A 1 310 ? -25.938 26.938 14.773 1 98.38 310 ASP A O 1
ATOM 2346 N N . PRO A 1 311 ? -24.156 25.516 14.508 1 98.38 311 PRO A N 1
ATOM 2347 C CA . PRO A 1 311 ? -24.391 24.875 15.805 1 98.38 311 PRO A CA 1
ATOM 2348 C C . PRO A 1 311 ? -24.266 25.844 16.984 1 98.38 311 PRO A C 1
ATOM 2350 O O . PRO A 1 311 ? -24.906 25.656 18.016 1 98.38 311 PRO A O 1
ATOM 2353 N N . LEU A 1 312 ? -23.453 26.906 16.922 1 98.56 312 LEU A N 1
ATOM 2354 C CA . LEU A 1 312 ? -23.359 27.922 17.953 1 98.56 312 LEU A CA 1
ATOM 2355 C C . LEU A 1 312 ? -24.703 28.594 18.172 1 98.56 312 LEU A C 1
ATOM 2357 O O . LEU A 1 312 ? -25.156 28.75 19.312 1 98.56 312 LEU A O 1
ATOM 2361 N N . ASP A 1 313 ? -25.312 28.969 17.062 1 98.38 313 ASP A N 1
ATOM 2362 C CA . ASP A 1 313 ? -26.609 29.625 17.125 1 98.38 313 ASP A CA 1
ATOM 2363 C C . ASP A 1 313 ? -27.688 28.688 17.656 1 98.38 313 ASP A C 1
ATOM 2365 O O . ASP A 1 313 ? -28.578 29.094 18.406 1 98.38 313 ASP A O 1
ATOM 2369 N N . LYS A 1 314 ? -27.594 27.438 17.203 1 97.81 314 LYS A N 1
ATOM 2370 C CA . LYS A 1 314 ? -28.578 26.438 17.609 1 97.81 314 LYS A CA 1
ATOM 2371 C C . LYS A 1 314 ? -28.578 26.266 19.125 1 97.81 314 LYS A C 1
ATOM 2373 O O . LYS A 1 314 ? -29.641 26.344 19.766 1 97.81 314 LYS A O 1
ATOM 2378 N N . ILE A 1 315 ? -27.453 26.016 19.75 1 98.38 315 ILE A N 1
ATOM 2379 C CA . ILE A 1 315 ? -27.359 25.812 21.188 1 98.38 315 ILE A CA 1
ATOM 2380 C C . ILE A 1 315 ? -27.781 27.078 21.922 1 98.38 315 ILE A C 1
ATOM 2382 O O . ILE A 1 315 ? -28.5 27.016 22.922 1 98.38 315 ILE A O 1
ATOM 2386 N N . ALA A 1 316 ? -27.312 28.219 21.469 1 98.69 316 ALA A N 1
ATOM 2387 C CA . ALA A 1 316 ? -27.641 29.5 22.094 1 98.69 316 ALA A CA 1
ATOM 2388 C C . ALA A 1 316 ? -29.156 29.719 22.109 1 98.69 316 ALA A C 1
ATOM 2390 O O . ALA A 1 316 ? -29.734 30.078 23.141 1 98.69 316 ALA A O 1
ATOM 2391 N N . ALA A 1 317 ? -29.781 29.516 20.922 1 98.38 317 ALA A N 1
ATOM 2392 C CA . ALA A 1 317 ? -31.219 29.734 20.812 1 98.38 317 ALA A CA 1
ATOM 2393 C C . ALA A 1 317 ? -32 28.844 21.766 1 98.38 317 ALA A C 1
ATOM 2395 O O . ALA A 1 317 ? -32.969 29.281 22.406 1 98.38 317 ALA A O 1
ATOM 2396 N N . GLU A 1 318 ? -31.609 27.578 21.859 1 98.06 318 GLU A N 1
ATOM 2397 C CA . GLU A 1 318 ? -32.281 26.641 22.75 1 98.06 318 GLU A CA 1
ATOM 2398 C C . GLU A 1 318 ? -32.125 27.031 24.203 1 98.06 318 GLU A C 1
ATOM 2400 O O . GLU A 1 318 ? -33.062 26.953 25 1 98.06 318 GLU A O 1
ATOM 2405 N N . MET A 1 319 ? -30.938 27.422 24.609 1 98.5 319 MET A N 1
ATOM 2406 C CA . MET A 1 319 ? -30.672 27.828 25.984 1 98.5 319 MET A CA 1
ATOM 2407 C C . MET A 1 319 ? -31.422 29.109 26.344 1 98.5 319 MET A C 1
ATOM 2409 O O . MET A 1 319 ? -31.938 29.234 27.453 1 98.5 319 MET A O 1
ATOM 2413 N N . ILE A 1 320 ? -31.422 30.078 25.453 1 98.62 320 ILE A N 1
ATOM 2414 C CA . ILE A 1 320 ? -32.156 31.328 25.656 1 98.62 320 ILE A CA 1
ATOM 2415 C C . ILE A 1 320 ? -33.656 31.031 25.828 1 98.62 320 ILE A C 1
ATOM 2417 O O . ILE A 1 320 ? -34.312 31.578 26.703 1 98.62 320 ILE A O 1
ATOM 2421 N N . GLY A 1 321 ? -34.156 30.141 24.938 1 98 321 GLY A N 1
ATOM 2422 C CA . GLY A 1 321 ? -35.531 29.734 25.031 1 98 321 GLY A CA 1
ATOM 2423 C C . GLY A 1 321 ? -35.906 29.141 26.375 1 98 321 GLY A C 1
ATOM 2424 O O . GLY A 1 321 ? -37.031 29.297 26.859 1 98 321 GLY A O 1
ATOM 2425 N N . ARG A 1 322 ? -34.906 28.531 27.016 1 97.88 322 ARG A N 1
ATOM 2426 C CA . ARG A 1 322 ? -35.125 27.906 28.312 1 97.88 322 ARG A CA 1
ATOM 2427 C C . ARG A 1 322 ? -34.781 28.859 29.453 1 97.88 322 ARG A C 1
ATOM 2429 O O . ARG A 1 322 ? -34.781 28.484 30.625 1 97.88 322 ARG A O 1
ATOM 2436 N N . GLN A 1 323 ? -34.375 30.016 29.125 1 97.94 323 GLN A N 1
ATOM 2437 C CA . GLN A 1 323 ? -34 31.062 30.062 1 97.94 323 GLN A CA 1
ATOM 2438 C C . GLN A 1 323 ? -32.781 30.656 30.891 1 97.94 323 GLN A C 1
ATOM 2440 O O . GLN A 1 323 ? -32.688 30.969 32.094 1 97.94 323 GLN A O 1
ATOM 2445 N N . LEU A 1 324 ? -31.953 29.922 30.234 1 98.31 324 LEU A N 1
ATOM 2446 C CA . LEU A 1 324 ? -30.719 29.484 30.906 1 98.31 324 LEU A CA 1
ATOM 2447 C C . LEU A 1 324 ? -29.609 30.5 30.688 1 98.31 324 LEU A C 1
ATOM 2449 O O . LEU A 1 324 ? -28.625 30.516 31.422 1 98.31 324 LEU A O 1
ATOM 2453 N N . ILE A 1 325 ? -29.734 31.297 29.688 1 98.44 325 ILE A N 1
ATOM 2454 C CA . ILE A 1 325 ? -28.734 32.312 29.328 1 98.44 325 ILE A CA 1
ATOM 2455 C C . ILE A 1 325 ? -29.391 33.438 28.547 1 98.44 325 ILE A C 1
ATOM 2457 O O . ILE A 1 325 ? -30.5 33.281 28.016 1 98.44 325 ILE A O 1
ATOM 2461 N N . THR A 1 326 ? -28.812 34.625 28.547 1 98.44 326 THR A N 1
ATOM 2462 C CA . THR A 1 326 ? -29.328 35.75 27.766 1 98.44 326 THR A CA 1
ATOM 2463 C C . THR A 1 326 ? -28.5 35.938 26.5 1 98.44 326 THR A C 1
ATOM 2465 O O . THR A 1 326 ? -27.359 35.469 26.422 1 98.44 326 THR A O 1
ATOM 2468 N N . GLN A 1 327 ? -29.094 36.625 25.578 1 98.25 327 GLN A N 1
ATOM 2469 C CA . GLN A 1 327 ? -28.344 36.969 24.359 1 98.25 327 GLN A CA 1
ATOM 2470 C C . GLN A 1 327 ? -27.094 37.781 24.703 1 98.25 327 GLN A C 1
ATOM 2472 O O . GLN A 1 327 ? -26.047 37.594 24.078 1 98.25 327 GLN A O 1
ATOM 2477 N N . ALA A 1 328 ? -27.172 38.656 25.641 1 98.31 328 ALA A N 1
ATOM 2478 C CA . ALA A 1 328 ? -26.047 39.5 26.062 1 98.31 328 ALA A CA 1
ATOM 2479 C C . ALA A 1 328 ? -24.891 38.625 26.594 1 98.31 328 ALA A C 1
ATOM 2481 O O . ALA A 1 328 ? -23.719 38.938 26.344 1 98.31 328 ALA A O 1
ATOM 2482 N N . GLU A 1 329 ? -25.25 37.656 27.344 1 98.38 329 GLU A N 1
ATOM 2483 C CA . GLU A 1 329 ? -24.234 36.75 27.875 1 98.38 329 GLU A CA 1
ATOM 2484 C C . GLU A 1 329 ? -23.562 35.938 26.766 1 98.38 329 GLU A C 1
ATOM 2486 O O . GLU A 1 329 ? -22.375 35.656 26.828 1 98.38 329 GLU A O 1
ATOM 2491 N N . VAL A 1 330 ? -24.312 35.469 25.75 1 98.69 330 VAL A N 1
ATOM 2492 C CA . VAL A 1 330 ? -23.766 34.781 24.594 1 98.69 330 VAL A CA 1
ATOM 2493 C C . VAL A 1 330 ? -22.797 35.688 23.844 1 98.69 330 VAL A C 1
ATOM 2495 O O . VAL A 1 330 ? -21.703 35.281 23.469 1 98.69 330 VAL A O 1
ATOM 2498 N N . ASP A 1 331 ? -23.203 36.938 23.656 1 98.56 331 ASP A N 1
ATOM 2499 C CA . ASP A 1 331 ? -22.375 37.906 22.969 1 98.56 331 ASP A CA 1
ATOM 2500 C C . ASP A 1 331 ? -21.078 38.188 23.75 1 98.56 331 ASP A C 1
ATOM 2502 O O . ASP A 1 331 ? -20.016 38.344 23.156 1 98.56 331 ASP A O 1
ATOM 2506 N N . ALA A 1 332 ? -21.203 38.25 25.031 1 98.44 332 ALA A N 1
ATOM 2507 C CA . ALA A 1 332 ? -20.031 38.469 25.891 1 98.44 332 ALA A CA 1
ATOM 2508 C C . ALA A 1 332 ? -19.062 37.281 25.781 1 98.44 332 ALA A C 1
ATOM 2510 O O . ALA A 1 332 ? -17.844 37.469 25.781 1 98.44 332 ALA A O 1
ATOM 2511 N N . LEU A 1 333 ? -19.609 36.094 25.797 1 98.56 333 LEU A N 1
ATOM 2512 C CA . LEU A 1 333 ? -18.781 34.906 25.594 1 98.56 333 LEU A CA 1
ATOM 2513 C C . LEU A 1 333 ? -18.047 34.969 24.266 1 98.56 333 LEU A C 1
ATOM 2515 O O . LEU A 1 333 ? -16.844 34.688 24.219 1 98.56 333 LEU A O 1
ATOM 2519 N N . ARG A 1 334 ? -18.766 35.25 23.219 1 98.5 334 ARG A N 1
ATOM 2520 C CA . ARG A 1 334 ? -18.203 35.344 21.875 1 98.5 334 ARG A CA 1
ATOM 2521 C C . ARG A 1 334 ? -17.047 36.344 21.859 1 98.5 334 ARG A C 1
ATOM 2523 O O . ARG A 1 334 ? -15.977 36.062 21.328 1 98.5 334 ARG A O 1
ATOM 2530 N N . GLN A 1 335 ? -17.297 37.469 22.422 1 98.31 335 GLN A N 1
ATOM 2531 C CA . GLN A 1 335 ? -16.281 38.531 22.453 1 98.31 335 GLN A CA 1
ATOM 2532 C C . GLN A 1 335 ? -15.07 38.125 23.281 1 98.31 335 GLN A C 1
ATOM 2534 O O . GLN A 1 335 ? -13.93 38.375 22.906 1 98.31 335 GLN A O 1
ATOM 2539 N N . ARG A 1 336 ? -15.273 37.562 24.375 1 98.31 336 ARG A N 1
ATOM 2540 C CA . ARG A 1 336 ? -14.195 37.094 25.234 1 98.31 336 ARG A CA 1
ATOM 2541 C C . ARG A 1 336 ? -13.312 36.062 24.5 1 98.31 336 ARG A C 1
ATOM 2543 O O . ARG A 1 336 ? -12.086 36.156 24.578 1 98.31 336 ARG A O 1
ATOM 2550 N N . CYS A 1 337 ? -13.977 35.156 23.859 1 98.62 337 CYS A N 1
ATOM 2551 C CA . CYS A 1 337 ? -13.227 34.125 23.125 1 98.62 337 CYS A CA 1
ATOM 2552 C C . CYS A 1 337 ? -12.367 34.781 22.047 1 98.62 337 CYS A C 1
ATOM 2554 O O . CYS A 1 337 ? -11.211 34.406 21.859 1 98.62 337 CYS A O 1
ATOM 2556 N N . LYS A 1 338 ? -12.891 35.688 21.297 1 98.56 338 LYS A N 1
ATOM 2557 C CA . LYS A 1 338 ? -12.141 36.406 20.266 1 98.56 338 LYS A CA 1
ATOM 2558 C C . LYS A 1 338 ? -10.969 37.188 20.859 1 98.56 338 LYS A C 1
ATOM 2560 O O . LYS A 1 338 ? -9.867 37.156 20.312 1 98.56 338 LYS A O 1
ATOM 2565 N N . ASP A 1 339 ? -11.219 37.844 22.016 1 98.38 339 ASP A N 1
ATOM 2566 C CA . ASP A 1 339 ? -10.18 38.625 22.672 1 98.38 339 ASP A CA 1
ATOM 2567 C C . ASP A 1 339 ? -9.047 37.75 23.156 1 98.38 339 ASP A C 1
ATOM 2569 O O . ASP A 1 339 ? -7.871 38.094 23.047 1 98.38 339 ASP A O 1
ATOM 2573 N N . VAL A 1 340 ? -9.422 36.656 23.719 1 98.5 340 VAL A N 1
ATOM 2574 C CA . VAL A 1 340 ? -8.422 35.719 24.219 1 98.5 340 VAL A CA 1
ATOM 2575 C C . VAL A 1 340 ? -7.555 35.25 23.062 1 98.5 340 VAL A C 1
ATOM 2577 O O . VAL A 1 340 ? -6.328 35.188 23.188 1 98.5 340 VAL A O 1
ATOM 2580 N N . MET A 1 341 ? -8.125 34.844 21.922 1 98.69 341 MET A N 1
ATOM 2581 C CA . MET A 1 341 ? -7.348 34.344 20.797 1 98.69 341 MET A CA 1
ATOM 2582 C C . MET A 1 341 ? -6.484 35.438 20.188 1 98.69 341 MET A C 1
ATOM 2584 O O . MET A 1 341 ? -5.387 35.156 19.688 1 98.69 341 MET A O 1
ATOM 2588 N N . LYS A 1 342 ? -6.992 36.656 20.188 1 98.12 342 LYS A N 1
ATOM 2589 C CA . LYS A 1 342 ? -6.156 37.75 19.781 1 98.12 342 LYS A CA 1
ATOM 2590 C C . LYS A 1 342 ? -4.918 37.875 20.656 1 98.12 342 LYS A C 1
ATOM 2592 O O . LYS A 1 342 ? -3.812 38.125 20.172 1 98.12 342 LYS A O 1
ATOM 2597 N N . ASP A 1 343 ? -5.16 37.75 21.938 1 98.25 343 ASP A N 1
ATOM 2598 C CA . ASP A 1 343 ? -4.055 37.812 22.891 1 98.25 343 ASP A CA 1
ATOM 2599 C C . ASP A 1 343 ? -3.084 36.656 22.656 1 98.25 343 ASP A C 1
ATOM 2601 O O . ASP A 1 343 ? -1.867 36.844 22.641 1 98.25 343 ASP A O 1
ATOM 2605 N N . VAL A 1 344 ? -3.594 35.438 22.562 1 98.44 344 VAL A N 1
ATOM 2606 C CA . VAL A 1 344 ? -2.775 34.25 22.312 1 98.44 344 VAL A CA 1
ATOM 2607 C C . VAL A 1 344 ? -1.939 34.469 21.062 1 98.44 344 VAL A C 1
ATOM 2609 O O . VAL A 1 344 ? -0.734 34.188 21.062 1 98.44 344 VAL A O 1
ATOM 2612 N N . SER A 1 345 ? -2.551 34.875 19.953 1 98.19 345 SER A N 1
ATOM 2613 C CA . SER A 1 345 ? -1.853 35.156 18.703 1 98.19 345 SER A CA 1
ATOM 2614 C C . SER A 1 345 ? -0.776 36.219 18.906 1 98.19 345 SER A C 1
ATOM 2616 O O . SER A 1 345 ? 0.304 36.156 18.328 1 98.19 345 SER A O 1
ATOM 2618 N N . GLY A 1 346 ? -1.125 37.219 19.703 1 97.62 346 GLY A N 1
ATOM 2619 C CA . GLY A 1 346 ? -0.203 38.312 19.969 1 97.62 346 GLY A CA 1
ATOM 2620 C C . GLY A 1 346 ? 1.053 37.875 20.688 1 97.62 346 GLY A C 1
ATOM 2621 O O . GLY A 1 346 ? 2.129 38.438 20.484 1 97.62 346 GLY A O 1
ATOM 2622 N N . ARG A 1 347 ? 0.971 36.906 21.531 1 98.06 347 ARG A N 1
ATOM 2623 C CA . ARG A 1 347 ? 2.109 36.375 22.281 1 98.06 347 ARG A CA 1
ATOM 2624 C C . ARG A 1 347 ? 3.035 35.562 21.375 1 98.06 347 ARG A C 1
ATOM 2626 O O . ARG A 1 347 ? 4.199 35.344 21.719 1 98.06 347 ARG A O 1
ATOM 2633 N N . LEU A 1 348 ? 2.562 35.156 20.219 1 98.5 348 LEU A N 1
ATOM 2634 C CA . LEU A 1 348 ? 3.348 34.312 19.312 1 98.5 348 LEU A CA 1
ATOM 2635 C C . LEU A 1 348 ? 3.922 35.156 18.156 1 98.5 348 LEU A C 1
ATOM 2637 O O . LEU A 1 348 ? 4.742 34.656 17.391 1 98.5 348 LEU A O 1
ATOM 2641 N N . THR A 1 349 ? 3.492 36.375 17.984 1 98 349 THR A N 1
ATOM 2642 C CA . THR A 1 349 ? 3.896 37.219 16.875 1 98 349 THR A CA 1
ATOM 2643 C C . THR A 1 349 ? 4.457 38.531 17.391 1 98 349 THR A C 1
ATOM 2645 O O . THR A 1 349 ? 4.488 38.781 18.609 1 98 349 THR A O 1
ATOM 2648 N N . GLU A 1 350 ? 5.02 39.344 16.531 1 96.5 350 GLU A N 1
ATOM 2649 C CA . GLU A 1 350 ? 5.488 40.688 16.828 1 96.5 350 GLU A CA 1
ATOM 2650 C C . GLU A 1 350 ? 5.328 41.594 15.617 1 96.5 350 GLU A C 1
ATOM 2652 O O . GLU A 1 350 ? 5.195 41.125 14.484 1 96.5 350 GLU A O 1
ATOM 2657 N N . ALA A 1 351 ? 5.219 42.844 15.859 1 92.19 351 ALA A N 1
ATOM 2658 C CA . ALA A 1 351 ? 5.066 43.844 14.797 1 92.19 351 ALA A CA 1
ATOM 2659 C C . ALA A 1 351 ? 6.391 44.062 14.07 1 92.19 351 ALA A C 1
ATOM 2661 O O . ALA A 1 351 ? 7.453 44.094 14.695 1 92.19 351 ALA A O 1
ATOM 2662 N N . THR A 1 352 ? 6.188 44.156 12.742 1 88.81 352 THR A N 1
ATOM 2663 C CA . THR A 1 352 ? 7.34 44.562 11.938 1 88.81 352 THR A CA 1
ATOM 2664 C C . THR A 1 352 ? 7.273 46.062 11.594 1 88.81 352 THR A C 1
ATOM 2666 O O . THR A 1 352 ? 6.277 46.719 11.883 1 88.81 352 THR A O 1
ATOM 2669 N N . ASP A 1 353 ? 8.352 46.656 11.039 1 84.88 353 ASP A N 1
ATOM 2670 C CA . ASP A 1 353 ? 8.438 48.062 10.695 1 84.88 353 ASP A CA 1
ATOM 2671 C C . ASP A 1 353 ? 7.344 48.469 9.703 1 84.88 353 ASP A C 1
ATOM 2673 O O . ASP A 1 353 ? 6.848 49.594 9.734 1 84.88 353 ASP A O 1
ATOM 2677 N N . GLY A 1 354 ? 6.793 47.719 8.977 1 83.12 354 GLY A N 1
ATOM 2678 C CA . GLY A 1 354 ? 5.781 48.031 7.984 1 83.12 354 GLY A CA 1
ATOM 2679 C C . GLY A 1 354 ? 4.367 47.75 8.461 1 83.12 354 GLY A C 1
ATOM 2680 O O . GLY A 1 354 ? 3.418 47.812 7.676 1 83.12 354 GLY A O 1
ATOM 2681 N N . GLY A 1 355 ? 4.227 47.438 9.758 1 83 355 GLY A N 1
ATOM 2682 C CA . GLY A 1 355 ? 2.895 47.219 10.297 1 83 355 GLY A CA 1
ATOM 2683 C C . GLY A 1 355 ? 2.428 45.781 10.172 1 83 355 GLY A C 1
ATOM 2684 O O . GLY A 1 355 ? 1.397 45.406 10.734 1 83 355 GLY A O 1
ATOM 2685 N N . LYS A 1 356 ? 3.189 45.031 9.383 1 90.19 356 LYS A N 1
ATOM 2686 C CA . LYS A 1 356 ? 2.854 43.625 9.266 1 90.19 356 LYS A CA 1
ATOM 2687 C C . LYS A 1 356 ? 3.367 42.844 10.469 1 90.19 356 LYS A C 1
ATOM 2689 O O . LYS A 1 356 ? 4.23 43.312 11.211 1 90.19 356 LYS A O 1
ATOM 2694 N N . ARG A 1 357 ? 2.709 41.75 10.805 1 94.75 357 ARG A N 1
ATOM 2695 C CA . ARG A 1 357 ? 3.131 40.875 11.891 1 94.75 357 ARG A CA 1
ATOM 2696 C C . ARG A 1 357 ? 4.047 39.781 11.375 1 94.75 357 ARG A C 1
ATOM 2698 O O . ARG A 1 357 ? 3.965 39.406 10.203 1 94.75 357 ARG A O 1
ATOM 2705 N N . ARG A 1 358 ? 4.938 39.344 12.125 1 96.56 358 ARG A N 1
ATOM 2706 C CA . ARG A 1 358 ? 5.754 38.156 11.867 1 96.56 358 ARG A CA 1
ATOM 2707 C C . ARG A 1 358 ? 5.832 37.281 13.109 1 96.56 358 ARG A C 1
ATOM 2709 O O . ARG A 1 358 ? 5.594 37.75 14.227 1 96.56 358 ARG A O 1
ATOM 2716 N N . VAL A 1 359 ? 6.074 36.062 12.953 1 97.81 359 VAL A N 1
ATOM 2717 C CA . VAL A 1 359 ? 6.27 35.156 14.062 1 97.81 359 VAL A CA 1
ATOM 2718 C C . VAL A 1 359 ? 7.52 35.531 14.852 1 97.81 359 VAL A C 1
ATOM 2720 O O . VAL A 1 359 ? 8.539 35.906 14.266 1 97.81 359 VAL A O 1
ATOM 2723 N N . ARG A 1 360 ? 7.426 35.5 16.156 1 97.5 360 ARG A N 1
ATOM 2724 C CA . ARG A 1 360 ? 8.609 35.719 16.969 1 97.5 360 ARG A CA 1
ATOM 2725 C C . ARG A 1 360 ? 9.703 34.719 16.656 1 97.5 360 ARG A C 1
ATOM 2727 O O . ARG A 1 360 ? 9.469 33.5 16.703 1 97.5 360 ARG A O 1
ATOM 2734 N N . ALA A 1 361 ? 10.883 35.188 16.438 1 96.38 361 ALA A N 1
ATOM 2735 C CA . ALA A 1 361 ? 11.984 34.375 15.953 1 96.38 361 ALA A CA 1
ATOM 2736 C C . ALA A 1 361 ? 12.422 33.344 17 1 96.38 361 ALA A C 1
ATOM 2738 O O . ALA A 1 361 ? 12.828 32.219 16.641 1 96.38 361 ALA A O 1
ATOM 2739 N N . ASP A 1 362 ? 12.328 33.688 18.281 1 97.06 362 ASP A N 1
ATOM 2740 C CA . ASP A 1 362 ? 12.844 32.844 19.359 1 97.06 362 ASP A CA 1
ATOM 2741 C C . ASP A 1 362 ? 11.93 31.656 19.594 1 97.06 362 ASP A C 1
ATOM 2743 O O . ASP A 1 362 ? 12.305 30.719 20.312 1 97.06 362 ASP A O 1
ATOM 2747 N N . LEU A 1 363 ? 10.781 31.641 18.969 1 98.25 363 LEU A N 1
ATOM 2748 C CA . LEU A 1 363 ? 9.805 30.594 19.234 1 98.25 363 LEU A CA 1
ATOM 2749 C C . LEU A 1 363 ? 9.945 29.453 18.234 1 98.25 363 LEU A C 1
ATOM 2751 O O . LEU A 1 363 ? 9.367 28.375 18.422 1 98.25 363 LEU A O 1
ATOM 2755 N N . TRP A 1 364 ? 10.742 29.641 17.125 1 98.31 364 TRP A N 1
ATOM 2756 C CA . TRP A 1 364 ? 10.961 28.594 16.141 1 98.31 364 TRP A CA 1
ATOM 2757 C C . TRP A 1 364 ? 11.836 27.484 16.719 1 98.31 364 TRP A C 1
ATOM 2759 O O . TRP A 1 364 ? 12.711 27.734 17.531 1 98.31 364 TRP A O 1
ATOM 2769 N N . PRO A 1 365 ? 11.539 26.234 16.328 1 98.12 365 PRO A N 1
ATOM 2770 C CA . PRO A 1 365 ? 12.539 25.203 16.656 1 98.12 365 PRO A CA 1
ATOM 2771 C C . PRO A 1 365 ? 13.891 25.469 16 1 98.12 365 PRO A C 1
ATOM 2773 O O . PRO A 1 365 ? 13.961 26.125 14.961 1 98.12 365 PRO A O 1
ATOM 2776 N N . ARG A 1 366 ? 14.953 24.984 16.625 1 97.88 366 ARG A N 1
ATOM 2777 C CA . ARG A 1 366 ? 16.266 25.062 15.992 1 97.88 366 ARG A CA 1
ATOM 2778 C C . ARG A 1 366 ? 16.328 24.188 14.742 1 97.88 366 ARG A C 1
ATOM 2780 O O . ARG A 1 366 ? 15.797 23.078 14.719 1 97.88 366 ARG A O 1
ATOM 2787 N N . PRO A 1 367 ? 17 24.672 13.711 1 97.25 367 PRO A N 1
ATOM 2788 C CA . PRO A 1 367 ? 17.094 23.891 12.469 1 97.25 367 PRO A CA 1
ATOM 2789 C C . PRO A 1 367 ? 17.703 22.5 12.688 1 97.25 367 PRO A C 1
ATOM 2791 O O . PRO A 1 367 ? 17.344 21.562 11.977 1 97.25 367 PRO A O 1
ATOM 2794 N N . ASP A 1 368 ? 18.594 22.344 13.641 1 96.44 368 ASP A N 1
ATOM 2795 C CA . ASP A 1 368 ? 19.266 21.078 13.852 1 96.44 368 ASP A CA 1
ATOM 2796 C C . ASP A 1 368 ? 18.344 20.062 14.523 1 96.44 368 ASP A C 1
ATOM 2798 O O . ASP A 1 368 ? 18.703 18.906 14.703 1 96.44 368 ASP A O 1
ATOM 2802 N N . PHE A 1 369 ? 17.109 20.484 14.82 1 97.31 369 PHE A N 1
ATOM 2803 C CA . PHE A 1 369 ? 16.109 19.594 15.367 1 97.31 369 PHE A CA 1
ATOM 2804 C C . PHE A 1 369 ? 15.477 18.75 14.258 1 97.31 369 PHE A C 1
ATOM 2806 O O . PHE A 1 369 ? 14.75 17.797 14.539 1 97.31 369 PHE A O 1
ATOM 2813 N N . ARG A 1 370 ? 15.859 18.938 12.984 1 96.94 370 ARG A N 1
ATOM 2814 C CA . ARG A 1 370 ? 15.203 18.359 11.82 1 96.94 370 ARG A CA 1
ATOM 2815 C C . ARG A 1 370 ? 15.281 16.828 11.859 1 96.94 370 ARG A C 1
ATOM 2817 O O . ARG A 1 370 ? 14.344 16.141 11.461 1 96.94 370 ARG A O 1
ATOM 2824 N N . ASP A 1 371 ? 16.344 16.203 12.43 1 97.25 371 ASP A N 1
ATOM 2825 C CA . ASP A 1 371 ? 16.516 14.758 12.406 1 97.25 371 ASP A CA 1
ATOM 2826 C C . ASP A 1 371 ? 16.484 14.172 13.812 1 97.25 371 ASP A C 1
ATOM 2828 O O . ASP A 1 371 ? 16.766 12.984 14.008 1 97.25 371 ASP A O 1
ATOM 2832 N N . VAL A 1 372 ? 16.234 15.023 14.828 1 96.81 372 VAL A N 1
ATOM 2833 C CA . VAL A 1 372 ? 16.234 14.57 16.219 1 96.81 372 VAL A CA 1
ATOM 2834 C C . VAL A 1 372 ? 14.992 13.734 16.484 1 96.81 372 VAL A C 1
ATOM 2836 O O . VAL A 1 372 ? 13.891 14.094 16.078 1 96.81 372 VAL A O 1
ATOM 2839 N N . GLY A 1 373 ? 15.148 12.617 17.094 1 96.06 373 GLY A N 1
ATOM 2840 C CA . GLY A 1 373 ? 14.016 11.82 17.531 1 96.06 373 GLY A CA 1
ATOM 2841 C C . GLY A 1 373 ? 13.492 10.883 16.469 1 96.06 373 GLY A C 1
ATOM 2842 O O . GLY A 1 373 ? 12.352 10.422 16.547 1 96.06 373 GLY A O 1
ATOM 2843 N N . LEU A 1 374 ? 14.312 10.555 15.469 1 95.62 374 LEU A N 1
ATOM 2844 C CA . LEU A 1 374 ? 13.945 9.594 14.438 1 95.62 374 LEU A CA 1
ATOM 2845 C C . LEU A 1 374 ? 13.891 8.18 15 1 95.62 374 LEU A C 1
ATOM 2847 O O . LEU A 1 374 ? 13.094 7.355 14.555 1 95.62 374 LEU A O 1
ATOM 2851 N N . ARG A 1 375 ? 14.789 7.891 15.844 1 97 375 ARG A N 1
ATOM 2852 C CA . ARG A 1 375 ? 14.922 6.613 16.531 1 97 375 ARG A CA 1
ATOM 2853 C C . ARG A 1 375 ? 15.18 6.82 18.016 1 97 375 ARG A C 1
ATOM 2855 O O . ARG A 1 375 ? 15.477 7.938 18.453 1 97 375 ARG A O 1
ATOM 2862 N N . SER A 1 376 ? 15.031 5.707 18.766 1 97 376 SER A N 1
ATOM 2863 C CA . SER A 1 376 ? 15.398 5.766 20.172 1 97 376 SER A CA 1
ATOM 2864 C C . SER A 1 376 ? 16.906 5.949 20.344 1 97 376 SER A C 1
ATOM 2866 O O . SER A 1 376 ? 17.672 5.688 19.422 1 97 376 SER A O 1
ATOM 2868 N N . ASP A 1 377 ? 17.281 6.441 21.516 1 94.94 377 ASP A N 1
ATOM 2869 C CA . ASP A 1 377 ? 18.719 6.609 21.797 1 94.94 377 ASP A CA 1
ATOM 2870 C C . ASP A 1 377 ? 19.344 5.293 22.25 1 94.94 377 ASP A C 1
ATOM 2872 O O . ASP A 1 377 ? 20.531 5.25 22.562 1 94.94 377 ASP A O 1
ATOM 2876 N N . GLY A 1 378 ? 18.594 4.234 22.312 1 95.62 378 GLY A N 1
ATOM 2877 C CA . GLY A 1 378 ? 19.109 2.902 22.609 1 95.62 378 GLY A CA 1
ATOM 2878 C C . GLY A 1 378 ? 19.266 2.633 24.094 1 95.62 378 GLY A C 1
ATOM 2879 O O . GLY A 1 378 ? 19.703 1.55 24.484 1 95.62 378 GLY A O 1
ATOM 2880 N N . SER A 1 379 ? 18.844 3.523 24.984 1 97.12 379 SER A N 1
ATOM 2881 C CA . SER A 1 379 ? 19.016 3.354 26.422 1 97.12 379 SER A CA 1
ATOM 2882 C C . SER A 1 379 ? 18.219 2.164 26.953 1 97.12 379 SER A C 1
ATOM 2884 O O . SER A 1 379 ? 18.609 1.515 27.922 1 97.12 379 SER A O 1
ATOM 2886 N N . GLU A 1 380 ? 17.094 1.876 26.25 1 97 380 GLU A N 1
ATOM 2887 C CA . GLU A 1 380 ? 16.234 0.758 26.656 1 97 380 GLU A CA 1
ATOM 2888 C C . GLU A 1 380 ? 16.969 -0.573 26.5 1 97 380 GLU A C 1
ATOM 2890 O O . GLU A 1 380 ? 16.547 -1.585 27.062 1 97 380 GLU A O 1
ATOM 2895 N N . LEU A 1 381 ? 18.141 -0.583 25.766 1 97.62 381 LEU A N 1
ATOM 2896 C CA . LEU A 1 381 ? 18.844 -1.824 25.469 1 97.62 381 LEU A CA 1
ATOM 2897 C C . LEU A 1 381 ? 20 -2.045 26.438 1 97.62 381 LEU A C 1
ATOM 2899 O O . LEU A 1 381 ? 20.625 -3.113 26.438 1 97.62 381 LEU A O 1
ATOM 2903 N N . ALA A 1 382 ? 20.438 -1.142 27.266 1 95.31 382 ALA A N 1
ATOM 2904 C CA . ALA A 1 382 ? 21.625 -1.178 28.125 1 95.31 382 ALA A CA 1
ATOM 2905 C C . ALA A 1 382 ? 21.531 -2.328 29.125 1 95.31 382 ALA A C 1
ATOM 2907 O O . ALA A 1 382 ? 22.547 -2.91 29.5 1 95.31 382 ALA A O 1
ATOM 2908 N N . GLY A 1 383 ? 20.469 -2.844 29.578 1 91.94 383 GLY A N 1
ATOM 2909 C CA . GLY A 1 383 ? 20.328 -3.855 30.609 1 91.94 383 GLY A CA 1
ATOM 2910 C C . GLY A 1 383 ? 20.266 -5.27 30.062 1 91.94 383 GLY A C 1
ATOM 2911 O O . GLY A 1 383 ? 20.266 -6.238 30.828 1 91.94 383 GLY A O 1
ATOM 2912 N N . LEU A 1 384 ? 20.5 -5.422 28.75 1 96.94 384 LEU A N 1
ATOM 2913 C CA . LEU A 1 384 ? 20.422 -6.75 28.156 1 96.94 384 LEU A CA 1
ATOM 2914 C C . LEU A 1 384 ? 21.719 -7.523 28.375 1 96.94 384 LEU A C 1
ATOM 2916 O O . LEU A 1 384 ? 22.797 -6.922 28.531 1 96.94 384 LEU A O 1
ATOM 2920 N N . ARG A 1 385 ? 21.641 -8.836 28.453 1 96.69 385 ARG A N 1
ATOM 2921 C CA . ARG A 1 385 ? 22.828 -9.695 28.531 1 96.69 385 ARG A CA 1
ATOM 2922 C C . ARG A 1 385 ? 23.359 -10.016 27.141 1 96.69 385 ARG A C 1
ATOM 2924 O O . ARG A 1 385 ? 22.875 -10.953 26.484 1 96.69 385 ARG A O 1
ATOM 2931 N N . TYR A 1 386 ? 24.344 -9.273 26.734 1 96.25 386 TYR A N 1
ATOM 2932 C CA . TYR A 1 386 ? 24.922 -9.477 25.406 1 96.25 386 TYR A CA 1
ATOM 2933 C C . TYR A 1 386 ? 25.922 -10.617 25.422 1 96.25 386 TYR A C 1
ATOM 2935 O O . TYR A 1 386 ? 26.766 -10.711 26.312 1 96.25 386 TYR A O 1
ATOM 2943 N N . GLN A 1 387 ? 25.734 -11.5 24.484 1 92.56 387 GLN A N 1
ATOM 2944 C CA . GLN A 1 387 ? 26.625 -12.656 24.344 1 92.56 387 GLN A CA 1
ATOM 2945 C C . GLN A 1 387 ? 26.812 -13.016 22.875 1 92.56 387 GLN A C 1
ATOM 2947 O O . GLN A 1 387 ? 25.875 -12.977 22.078 1 92.56 387 GLN A O 1
ATOM 2952 N N . ASP A 1 388 ? 28.062 -13.234 22.562 1 87.38 388 ASP A N 1
ATOM 2953 C CA . ASP A 1 388 ? 28.359 -13.695 21.203 1 87.38 388 ASP A CA 1
ATOM 2954 C C . ASP A 1 388 ? 28.641 -15.203 21.188 1 87.38 388 ASP A C 1
ATOM 2956 O O . ASP A 1 388 ? 29.031 -15.773 22.219 1 87.38 388 ASP A O 1
ATOM 2960 N N . ALA A 1 389 ? 28.422 -15.758 20.047 1 81.25 389 ALA A N 1
ATOM 2961 C CA . ALA A 1 389 ? 28.578 -17.203 19.906 1 81.25 389 ALA A CA 1
ATOM 2962 C C . ALA A 1 389 ? 30 -17.641 20.25 1 81.25 389 ALA A C 1
ATOM 2964 O O . ALA A 1 389 ? 30.234 -18.797 20.625 1 81.25 389 ALA A O 1
ATOM 2965 N N . ALA A 1 390 ? 30.875 -16.75 20.047 1 79 390 ALA A N 1
ATOM 2966 C CA . ALA A 1 390 ? 32.281 -17.078 20.312 1 79 390 ALA A CA 1
ATOM 2967 C C . ALA A 1 390 ? 32.562 -17.062 21.812 1 79 390 ALA A C 1
ATOM 2969 O O . ALA A 1 390 ? 33.594 -17.594 22.25 1 79 390 ALA A O 1
ATOM 2970 N N . ASP A 1 391 ? 31.656 -16.547 22.562 1 77.88 391 ASP A N 1
ATOM 2971 C CA . ASP A 1 391 ? 31.859 -16.484 24.016 1 77.88 391 ASP A CA 1
ATOM 2972 C C . ASP A 1 391 ? 31.672 -17.859 24.656 1 77.88 391 ASP A C 1
ATOM 2974 O O . ASP A 1 391 ? 30.891 -18.672 24.172 1 77.88 391 ASP A O 1
ATOM 2978 N N . PRO A 1 392 ? 32.656 -18.109 25.562 1 68.94 392 PRO A N 1
ATOM 2979 C CA . PRO A 1 392 ? 32.5 -19.391 26.266 1 68.94 392 PRO A CA 1
ATOM 2980 C C . PRO A 1 392 ? 31.141 -19.5 26.984 1 68.94 392 PRO A C 1
ATOM 2982 O O . PRO A 1 392 ? 30.734 -18.562 27.672 1 68.94 392 PRO A O 1
ATOM 2985 N N . ALA A 1 393 ? 30.422 -20.328 26.422 1 67.69 393 ALA A N 1
ATOM 2986 C CA . ALA A 1 393 ? 29.156 -20.562 27.094 1 67.69 393 ALA A CA 1
ATOM 2987 C C . ALA A 1 393 ? 29.031 -22.016 27.562 1 67.69 393 ALA A C 1
ATOM 2989 O O . ALA A 1 393 ? 29.859 -22.844 27.219 1 67.69 393 ALA A O 1
ATOM 2990 N N . GLY A 1 394 ? 28.109 -22.234 28.453 1 77.19 394 GLY A N 1
ATOM 2991 C CA . GLY A 1 394 ? 27.766 -23.547 28.953 1 77.19 394 GLY A CA 1
ATOM 2992 C C . GLY A 1 394 ? 27.469 -24.562 27.859 1 77.19 394 GLY A C 1
ATOM 2993 O O . GLY A 1 394 ? 27.953 -24.422 26.734 1 77.19 394 GLY A O 1
ATOM 2994 N N . ALA A 1 395 ? 26.797 -25.531 28.109 1 91.06 395 ALA A N 1
ATOM 2995 C CA . ALA A 1 395 ? 26.422 -26.625 27.219 1 91.06 395 ALA A CA 1
ATOM 2996 C C . ALA A 1 395 ? 25.609 -26.109 26.031 1 91.06 395 ALA A C 1
ATOM 2998 O O . ALA A 1 395 ? 24.781 -25.203 26.172 1 91.06 395 ALA A O 1
ATOM 2999 N N . ARG A 1 396 ? 25.953 -26.594 24.797 1 93.88 396 ARG A N 1
ATOM 3000 C CA . ARG A 1 396 ? 25.266 -26.234 23.562 1 93.88 396 ARG A CA 1
ATOM 3001 C C . ARG A 1 396 ? 24.484 -27.422 23.016 1 93.88 396 ARG A C 1
ATOM 3003 O O . ARG A 1 396 ? 24.828 -28.578 23.281 1 93.88 396 ARG A O 1
ATOM 3010 N N . VAL A 1 397 ? 23.453 -27.172 22.328 1 95.62 397 VAL A N 1
ATOM 3011 C CA . VAL A 1 397 ? 22.656 -28.203 21.672 1 95.62 397 VAL A CA 1
ATOM 3012 C C . VAL A 1 397 ? 22.312 -27.766 20.25 1 95.62 397 VAL A C 1
ATOM 3014 O O . VAL A 1 397 ? 22.266 -26.562 19.953 1 95.62 397 VAL A O 1
ATOM 3017 N N . GLU A 1 398 ? 22.141 -28.703 19.391 1 97 398 GLU A N 1
ATOM 3018 C CA . GLU A 1 398 ? 21.688 -28.438 18.031 1 97 398 GLU A CA 1
ATOM 3019 C C . GLU A 1 398 ? 20.188 -28.172 18 1 97 398 GLU A C 1
ATOM 3021 O O . GLU A 1 398 ? 19.406 -28.891 18.625 1 97 398 GLU A O 1
ATOM 3026 N N . ARG A 1 399 ? 19.828 -27.094 17.359 1 96.69 399 ARG A N 1
ATOM 3027 C CA . ARG A 1 399 ? 18.422 -26.734 17.25 1 96.69 399 ARG A CA 1
ATOM 3028 C C . ARG A 1 399 ? 18.078 -26.281 15.836 1 96.69 399 ARG A C 1
ATOM 3030 O O . ARG A 1 399 ? 18.859 -25.609 15.18 1 96.69 399 ARG A O 1
ATOM 3037 N N . LYS A 1 400 ? 16.922 -26.75 15.328 1 97.69 400 LYS A N 1
ATOM 3038 C CA . LYS A 1 400 ? 16.438 -26.25 14.047 1 97.69 400 LYS A CA 1
ATOM 3039 C C . LYS A 1 400 ? 16.109 -24.766 14.125 1 97.69 400 LYS A C 1
ATOM 3041 O O . LYS A 1 400 ? 15.586 -24.297 15.133 1 97.69 400 LYS A O 1
ATOM 3046 N N . PHE A 1 401 ? 16.406 -24.062 13.102 1 98.44 401 PHE A N 1
ATOM 3047 C CA . PHE A 1 401 ? 16.203 -22.609 13.055 1 98.44 401 PHE A CA 1
ATOM 3048 C C . PHE A 1 401 ? 14.773 -22.266 13.406 1 98.44 401 PHE A C 1
ATOM 3050 O O . PHE A 1 401 ? 14.523 -21.391 14.25 1 98.44 401 PHE A O 1
ATOM 3057 N N . VAL A 1 402 ? 13.766 -22.922 12.75 1 98.19 402 VAL A N 1
ATOM 3058 C CA . VAL A 1 402 ? 12.367 -22.578 12.938 1 98.19 402 VAL A CA 1
ATOM 3059 C C . VAL A 1 402 ? 11.945 -22.891 14.375 1 98.19 402 VAL A C 1
ATOM 3061 O O . VAL A 1 402 ? 11.117 -22.172 14.953 1 98.19 402 VAL A O 1
ATOM 3064 N N . ASP A 1 403 ? 12.516 -23.938 14.961 1 97.69 403 ASP A N 1
ATOM 3065 C CA . ASP A 1 403 ? 12.234 -24.25 16.359 1 97.69 403 ASP A CA 1
ATOM 3066 C C . ASP A 1 403 ? 12.773 -23.141 17.281 1 97.69 403 ASP A C 1
ATOM 3068 O O . ASP A 1 403 ? 12.141 -22.812 18.281 1 97.69 403 ASP A O 1
ATOM 3072 N N . ALA A 1 404 ? 13.969 -22.641 16.906 1 98.19 404 ALA A N 1
ATOM 3073 C CA . ALA A 1 404 ? 14.547 -21.531 17.688 1 98.19 404 ALA A CA 1
ATOM 3074 C C . ALA A 1 404 ? 13.648 -20.312 17.641 1 98.19 404 ALA A C 1
ATOM 3076 O O . ALA A 1 404 ? 13.531 -19.578 18.625 1 98.19 404 ALA A O 1
ATOM 3077 N N . VAL A 1 405 ? 13.023 -20.031 16.484 1 98.62 405 VAL A N 1
ATOM 3078 C CA . VAL A 1 405 ? 12.07 -18.938 16.344 1 98.62 405 VAL A CA 1
ATOM 3079 C C . VAL A 1 405 ? 10.922 -19.109 17.344 1 98.62 405 VAL A C 1
ATOM 3081 O O . VAL A 1 405 ? 10.617 -18.219 18.125 1 98.62 405 VAL A O 1
ATOM 3084 N N . ALA A 1 406 ? 10.297 -20.281 17.344 1 98.44 406 ALA A N 1
ATOM 3085 C CA . ALA A 1 406 ? 9.18 -20.594 18.219 1 98.44 406 ALA A CA 1
ATOM 3086 C C . ALA A 1 406 ? 9.602 -20.516 19.688 1 98.44 406 ALA A C 1
ATOM 3088 O O . ALA A 1 406 ? 8.859 -20.016 20.531 1 98.44 406 ALA A O 1
ATOM 3089 N N . ASP A 1 407 ? 10.828 -21.047 19.984 1 98.38 407 ASP A N 1
ATOM 3090 C CA . ASP A 1 407 ? 11.32 -21.109 21.359 1 98.38 407 ASP A CA 1
ATOM 3091 C C . ASP A 1 407 ? 11.492 -19.703 21.938 1 98.38 407 ASP A C 1
ATOM 3093 O O . ASP A 1 407 ? 11.086 -19.453 23.078 1 98.38 407 ASP A O 1
ATOM 3097 N N . VAL A 1 408 ? 12.117 -18.828 21.188 1 98.69 408 VAL A N 1
ATOM 3098 C CA . VAL A 1 408 ? 12.398 -17.5 21.734 1 98.69 408 VAL A CA 1
ATOM 3099 C C . VAL A 1 408 ? 11.102 -16.703 21.859 1 98.69 408 VAL A C 1
ATOM 3101 O O . VAL A 1 408 ? 10.93 -15.938 22.797 1 98.69 408 VAL A O 1
ATOM 3104 N N . LEU A 1 409 ? 10.172 -16.812 20.922 1 98.75 409 LEU A N 1
ATOM 3105 C CA . LEU A 1 409 ? 8.875 -16.156 21.047 1 98.75 409 LEU A CA 1
ATOM 3106 C C . LEU A 1 409 ? 8.141 -16.656 22.281 1 98.75 409 LEU A C 1
ATOM 3108 O O . LEU A 1 409 ? 7.555 -15.867 23.031 1 98.75 409 LEU A O 1
ATOM 3112 N N . ASP A 1 410 ? 8.133 -18.016 22.453 1 98.56 410 ASP A N 1
ATOM 3113 C CA . ASP A 1 410 ? 7.52 -18.609 23.641 1 98.56 410 ASP A CA 1
ATOM 3114 C C . ASP A 1 410 ? 8.117 -18.016 24.922 1 98.56 410 ASP A C 1
ATOM 3116 O O . ASP A 1 410 ? 7.379 -17.594 25.812 1 98.56 410 ASP A O 1
ATOM 3120 N N . ARG A 1 411 ? 9.445 -17.969 24.969 1 98.56 411 ARG A N 1
ATOM 3121 C CA . ARG A 1 411 ? 10.148 -17.453 26.141 1 98.56 411 ARG A CA 1
ATOM 3122 C C . ARG A 1 411 ? 9.773 -15.992 26.391 1 98.56 411 ARG A C 1
ATOM 3124 O O . ARG A 1 411 ? 9.531 -15.602 27.531 1 98.56 411 ARG A O 1
ATOM 3131 N N . ARG A 1 412 ? 9.742 -15.211 25.359 1 98.62 412 ARG A N 1
ATOM 3132 C CA . ARG A 1 412 ? 9.43 -13.797 25.5 1 98.62 412 ARG A CA 1
ATOM 3133 C C . ARG A 1 412 ? 7.969 -13.586 25.891 1 98.62 412 ARG A C 1
ATOM 3135 O O . ARG A 1 412 ? 7.645 -12.688 26.672 1 98.62 412 ARG A O 1
ATOM 3142 N N . MET A 1 413 ? 7.062 -14.367 25.312 1 98.62 413 MET A N 1
ATOM 3143 C CA . MET A 1 413 ? 5.656 -14.273 25.688 1 98.62 413 MET A CA 1
ATOM 3144 C C . MET A 1 413 ? 5.434 -14.734 27.125 1 98.62 413 MET A C 1
ATOM 3146 O O . MET A 1 413 ? 4.582 -14.195 27.828 1 98.62 413 MET A O 1
ATOM 3150 N N . GLU A 1 414 ? 6.207 -15.719 27.547 1 98.25 414 GLU A N 1
ATOM 3151 C CA . GLU A 1 414 ? 6.148 -16.203 28.922 1 98.25 414 GLU A CA 1
ATOM 3152 C C . GLU A 1 414 ? 6.602 -15.125 29.906 1 98.25 414 GLU A C 1
ATOM 3154 O O . GLU A 1 414 ? 5.98 -14.938 30.953 1 98.25 414 GLU A O 1
ATOM 3159 N N . THR A 1 415 ? 7.605 -14.398 29.531 1 97.88 415 THR A N 1
ATOM 3160 C CA . THR A 1 415 ? 8.25 -13.492 30.484 1 97.88 415 THR A CA 1
ATOM 3161 C C . THR A 1 415 ? 7.668 -12.086 30.375 1 97.88 415 THR A C 1
ATOM 3163 O O . THR A 1 415 ? 7.84 -11.258 31.266 1 97.88 415 THR A O 1
ATOM 3166 N N . ASP A 1 416 ? 7.004 -11.773 29.328 1 97.75 416 ASP A N 1
ATOM 3167 C CA . ASP A 1 416 ? 6.406 -10.461 29.094 1 97.75 416 ASP A CA 1
ATOM 3168 C C . ASP A 1 416 ? 4.953 -10.594 28.641 1 97.75 416 ASP A C 1
ATOM 3170 O O . ASP A 1 416 ? 4.688 -10.875 27.469 1 97.75 416 ASP A O 1
ATOM 3174 N N . PRO A 1 417 ? 4.059 -10.336 29.484 1 97 417 PRO A N 1
ATOM 3175 C CA . PRO A 1 417 ? 2.643 -10.484 29.141 1 97 417 PRO A CA 1
ATOM 3176 C C . PRO A 1 417 ? 2.191 -9.484 28.062 1 97 417 PRO A C 1
ATOM 3178 O O . PRO A 1 417 ? 1.093 -9.617 27.516 1 97 417 PRO A O 1
ATOM 3181 N N . GLY A 1 418 ? 3.023 -8.531 27.703 1 97.44 418 GLY A N 1
ATOM 3182 C CA . GLY A 1 418 ? 2.674 -7.527 26.719 1 97.44 418 GLY A CA 1
ATOM 3183 C C . GLY A 1 418 ? 2.943 -7.98 25.281 1 97.44 418 GLY A C 1
ATOM 3184 O O . GLY A 1 418 ? 2.445 -7.375 24.328 1 97.44 418 GLY A O 1
ATOM 3185 N N . VAL A 1 419 ? 3.662 -9.07 25.078 1 98.69 419 VAL A N 1
ATOM 3186 C CA . VAL A 1 419 ? 4.008 -9.523 23.734 1 98.69 419 VAL A CA 1
ATOM 3187 C C . VAL A 1 419 ? 2.814 -10.234 23.094 1 98.69 419 VAL A C 1
ATOM 3189 O O . VAL A 1 419 ? 2.287 -11.195 23.656 1 98.69 419 VAL A O 1
ATOM 3192 N N . VAL A 1 420 ? 2.367 -9.734 21.938 1 98.5 420 VAL A N 1
ATOM 3193 C CA . VAL A 1 420 ? 1.234 -10.297 21.219 1 98.5 420 VAL A CA 1
ATOM 3194 C C . VAL A 1 420 ? 1.641 -10.586 19.766 1 98.5 420 VAL A C 1
ATOM 3196 O O . VAL A 1 420 ? 2.285 -9.758 19.125 1 98.5 420 VAL A O 1
ATOM 3199 N N . VAL A 1 421 ? 1.288 -11.766 19.297 1 98.62 421 VAL A N 1
ATOM 3200 C CA . VAL A 1 421 ? 1.6 -12.164 17.922 1 98.62 421 VAL A CA 1
ATOM 3201 C C . VAL A 1 421 ? 0.354 -12.031 17.062 1 98.62 421 VAL A C 1
ATOM 3203 O O . VAL A 1 421 ? -0.729 -12.484 17.438 1 98.62 421 VAL A O 1
ATOM 3206 N N . LEU A 1 422 ? 0.506 -11.312 15.906 1 97.81 422 LEU A N 1
ATOM 3207 C CA . LEU A 1 422 ? -0.587 -11.156 14.953 1 97.81 422 LEU A CA 1
ATOM 3208 C C . LEU A 1 422 ? -0.138 -11.539 13.539 1 97.81 422 LEU A C 1
ATOM 3210 O O . LEU A 1 422 ? 0.997 -11.258 13.148 1 97.81 422 LEU A O 1
ATOM 3214 N N . GLY A 1 423 ? -1.046 -12.133 12.805 1 98 423 GLY A N 1
ATOM 3215 C CA . GLY A 1 423 ? -0.768 -12.406 11.406 1 98 423 GLY A CA 1
ATOM 3216 C C . GLY A 1 423 ? -1.705 -13.438 10.797 1 98 423 GLY A C 1
ATOM 3217 O O . GLY A 1 423 ? -2.518 -14.031 11.508 1 98 423 GLY A O 1
ATOM 3218 N N . GLU A 1 424 ? -1.61 -13.633 9.555 1 98 424 GLU A N 1
ATOM 3219 C CA . GLU A 1 424 ? -2.438 -14.594 8.828 1 98 424 GLU A CA 1
ATOM 3220 C C . GLU A 1 424 ? -2.016 -16.031 9.125 1 98 424 GLU A C 1
ATOM 3222 O O . GLU A 1 424 ? -0.873 -16.406 8.867 1 98 424 GLU A O 1
ATOM 3227 N N . ASP A 1 425 ? -2.857 -16.781 9.742 1 97.5 425 ASP A N 1
ATOM 3228 C CA . ASP A 1 425 ? -2.736 -18.203 10.023 1 97.5 425 ASP A CA 1
ATOM 3229 C C . ASP A 1 425 ? -1.649 -18.484 11.062 1 97.5 425 ASP A C 1
ATOM 3231 O O . ASP A 1 425 ? -1.124 -19.594 11.148 1 97.5 425 ASP A O 1
ATOM 3235 N N . VAL A 1 426 ? -1.271 -17.469 11.82 1 97.81 426 VAL A N 1
ATOM 3236 C CA . VAL A 1 426 ? -0.238 -17.688 12.828 1 97.81 426 VAL A CA 1
ATOM 3237 C C . VAL A 1 426 ? -0.793 -18.531 13.969 1 97.81 426 VAL A C 1
ATOM 3239 O O . VAL A 1 426 ? -0.032 -19.109 14.75 1 97.81 426 VAL A O 1
ATOM 3242 N N . HIS A 1 427 ? -2.133 -18.672 14.125 1 97 427 HIS A N 1
ATOM 3243 C CA . HIS A 1 427 ? -2.799 -19.281 15.266 1 97 427 HIS A CA 1
ATOM 3244 C C . HIS A 1 427 ? -3.164 -20.734 14.977 1 97 427 HIS A C 1
ATOM 3246 O O . HIS A 1 427 ? -3.676 -21.438 15.852 1 97 427 HIS A O 1
ATOM 3252 N N . ARG A 1 428 ? -2.867 -21.188 13.773 1 95.25 428 ARG A N 1
ATOM 3253 C CA . ARG A 1 428 ? -3.258 -22.531 13.359 1 95.25 428 ARG A CA 1
ATOM 3254 C C . ARG A 1 428 ? -2.096 -23.25 12.688 1 95.25 428 ARG A C 1
ATOM 3256 O O . ARG A 1 428 ? -0.951 -22.797 12.758 1 95.25 428 ARG A O 1
ATOM 3263 N N . LEU A 1 429 ? -2.4 -24.516 12.164 1 94.06 429 LEU A N 1
ATOM 3264 C CA . LEU A 1 429 ? -1.477 -25.312 11.375 1 94.06 429 LEU A CA 1
ATOM 3265 C C . LEU A 1 429 ? -0.256 -25.703 12.195 1 94.06 429 LEU A C 1
ATOM 3267 O O . LEU A 1 429 ? 0.862 -25.75 11.68 1 94.06 429 LEU A O 1
ATOM 3271 N N . LYS A 1 430 ? -0.428 -25.859 13.477 1 92.44 430 LYS A N 1
ATOM 3272 C CA . LYS A 1 430 ? 0.609 -26.328 14.391 1 92.44 430 LYS A CA 1
ATOM 3273 C C . LYS A 1 430 ? 1.813 -25.391 14.383 1 92.44 430 LYS A C 1
ATOM 3275 O O . LYS A 1 430 ? 2.959 -25.844 14.414 1 92.44 430 LYS A O 1
ATOM 3280 N N . GLY A 1 431 ? 1.564 -24.125 14.32 1 94.19 431 GLY A N 1
ATOM 3281 C CA . GLY A 1 431 ? 2.631 -23.141 14.398 1 94.19 431 GLY A CA 1
ATOM 3282 C C . GLY A 1 431 ? 2.711 -22.25 13.172 1 94.19 431 GLY A C 1
ATOM 3283 O O . GLY A 1 431 ? 3.803 -21.875 12.734 1 94.19 431 GLY A O 1
ATOM 3284 N N . GLY A 1 432 ? 1.536 -21.969 12.633 1 93.38 432 GLY A N 1
ATOM 3285 C CA . GLY A 1 432 ? 1.533 -21.188 11.414 1 93.38 432 GLY A CA 1
ATOM 3286 C C . GLY A 1 432 ? 1.976 -21.969 10.195 1 93.38 432 GLY A C 1
ATOM 3287 O O . GLY A 1 432 ? 2.104 -23.188 10.25 1 93.38 432 GLY A O 1
ATOM 3288 N N . THR A 1 433 ? 2.246 -21.297 9.109 1 90.19 433 THR A N 1
ATOM 3289 C CA . THR A 1 433 ? 2.5 -21.938 7.824 1 90.19 433 THR A CA 1
ATOM 3290 C C . THR A 1 433 ? 3.867 -22.625 7.824 1 90.19 433 THR A C 1
ATOM 3292 O O . THR A 1 433 ? 4.113 -23.531 7.023 1 90.19 433 THR A O 1
ATOM 3295 N N . ASN A 1 434 ? 4.762 -22.219 8.75 1 93.75 434 ASN A N 1
ATOM 3296 C CA . ASN A 1 434 ? 6.105 -22.766 8.719 1 93.75 434 ASN A CA 1
ATOM 3297 C C . ASN A 1 434 ? 6.523 -23.312 10.086 1 93.75 434 ASN A C 1
ATOM 3299 O O . ASN A 1 434 ? 7.645 -23.797 10.25 1 93.75 434 ASN A O 1
ATOM 3303 N N . GLY A 1 435 ? 5.719 -23.203 11.055 1 95.62 435 GLY A N 1
ATOM 3304 C CA . GLY A 1 435 ? 6.039 -23.75 12.359 1 95.62 435 GLY A CA 1
ATOM 3305 C C . GLY A 1 435 ? 6.645 -22.734 13.305 1 95.62 435 GLY A C 1
ATOM 3306 O O . GLY A 1 435 ? 6.969 -23.047 14.453 1 95.62 435 GLY A O 1
ATOM 3307 N N . ALA A 1 436 ? 6.684 -21.453 12.906 1 97.44 436 ALA A N 1
ATOM 3308 C CA . ALA A 1 436 ? 7.379 -20.391 13.641 1 97.44 436 ALA A CA 1
ATOM 3309 C C . ALA A 1 436 ? 6.641 -20.062 14.938 1 97.44 436 ALA A C 1
ATOM 3311 O O . ALA A 1 436 ? 7.223 -19.469 15.852 1 97.44 436 ALA A O 1
ATOM 3312 N N . THR A 1 437 ? 5.336 -20.391 15.055 1 98.19 437 THR A N 1
ATOM 3313 C CA . THR A 1 437 ? 4.547 -20.078 16.234 1 98.19 437 THR A CA 1
ATOM 3314 C C . THR A 1 437 ? 4.086 -21.359 16.938 1 98.19 437 THR A C 1
ATOM 3316 O O . THR A 1 437 ? 3.043 -21.375 17.594 1 98.19 437 THR A O 1
ATOM 3319 N N . ARG A 1 438 ? 4.781 -22.438 16.75 1 97.69 438 ARG A N 1
ATOM 3320 C CA . ARG A 1 438 ? 4.449 -23.75 17.297 1 97.69 438 ARG A CA 1
ATOM 3321 C C . ARG A 1 438 ? 4.195 -23.672 18.797 1 97.69 438 ARG A C 1
ATOM 3323 O O . ARG A 1 438 ? 5.023 -23.141 19.547 1 97.69 438 ARG A O 1
ATOM 3330 N N . GLY A 1 439 ? 3.057 -24.094 19.172 1 97.25 439 GLY A N 1
ATOM 3331 C CA . GLY A 1 439 ? 2.717 -24.25 20.578 1 97.25 439 GLY A CA 1
ATOM 3332 C C . GLY A 1 439 ? 2.223 -22.969 21.219 1 97.25 439 GLY A C 1
ATOM 3333 O O . GLY A 1 439 ? 1.655 -22.984 22.312 1 97.25 439 GLY A O 1
ATOM 3334 N N . LEU A 1 440 ? 2.344 -21.844 20.578 1 98.38 440 LEU A N 1
ATOM 3335 C CA . LEU A 1 440 ? 2.098 -20.547 21.203 1 98.38 440 LEU A CA 1
ATOM 3336 C C . LEU A 1 440 ? 0.605 -20.312 21.406 1 98.38 440 LEU A C 1
ATOM 3338 O O . LEU A 1 440 ? 0.189 -19.781 22.438 1 98.38 440 LEU A O 1
ATOM 3342 N N . LYS A 1 441 ? -0.173 -20.672 20.406 1 97.62 441 LYS A N 1
ATOM 3343 C CA . LYS A 1 441 ? -1.613 -20.453 20.516 1 97.62 441 LYS A CA 1
ATOM 3344 C C . LYS A 1 441 ? -2.195 -21.25 21.688 1 97.62 441 LYS A C 1
ATOM 3346 O O . LYS A 1 441 ? -3.092 -20.766 22.391 1 97.62 441 LYS A O 1
ATOM 3351 N N . ASP A 1 442 ? -1.749 -22.453 21.906 1 97.25 442 ASP A N 1
ATOM 3352 C CA . ASP A 1 442 ? -2.217 -23.297 23.016 1 97.25 442 ASP A CA 1
ATOM 3353 C C . ASP A 1 442 ? -1.834 -22.688 24.359 1 97.25 442 ASP A C 1
ATOM 3355 O O . ASP A 1 442 ? -2.641 -22.672 25.297 1 97.25 442 ASP A O 1
ATOM 3359 N N . LYS A 1 443 ? -0.654 -22.156 24.406 1 98.06 443 LYS A N 1
ATOM 3360 C CA . LYS A 1 443 ? -0.128 -21.625 25.672 1 98.06 443 LYS A CA 1
ATOM 3361 C C . LYS A 1 443 ? -0.695 -20.234 25.953 1 98.06 443 LYS A C 1
ATOM 3363 O O . LYS A 1 443 ? -0.921 -19.875 27.109 1 98.06 443 LYS A O 1
ATOM 3368 N N . TYR A 1 444 ? -0.876 -19.469 24.906 1 98.06 444 TYR A N 1
ATOM 3369 C CA . TYR A 1 444 ? -1.327 -18.078 25.047 1 98.06 444 TYR A CA 1
ATOM 3370 C C . TYR A 1 444 ? -2.521 -17.812 24.141 1 98.06 444 TYR A C 1
ATOM 3372 O O . TYR A 1 444 ? -2.432 -17 23.203 1 98.06 444 TYR A O 1
ATOM 3380 N N . PRO A 1 445 ? -3.666 -18.328 24.344 1 96.06 445 PRO A N 1
ATOM 3381 C CA . PRO A 1 445 ? -4.812 -18.312 23.422 1 96.06 445 PRO A CA 1
ATOM 3382 C C . PRO A 1 445 ? -5.289 -16.891 23.109 1 96.06 445 PRO A C 1
ATOM 3384 O O . PRO A 1 445 ? -5.828 -16.656 22.031 1 96.06 445 PRO A O 1
ATOM 3387 N N . ASP A 1 446 ? -5.043 -15.953 23.984 1 95.75 446 ASP A N 1
ATOM 3388 C CA . ASP A 1 446 ? -5.574 -14.609 23.781 1 95.75 446 ASP A CA 1
ATOM 3389 C C . ASP A 1 446 ? -4.496 -13.664 23.25 1 95.75 446 ASP A C 1
ATOM 3391 O O . ASP A 1 446 ? -4.73 -12.469 23.109 1 95.75 446 ASP A O 1
ATOM 3395 N N . ARG A 1 447 ? -3.26 -14.188 22.922 1 97.94 447 ARG A N 1
ATOM 3396 C CA . ARG A 1 447 ? -2.166 -13.305 22.531 1 97.94 447 ARG A CA 1
ATOM 3397 C C . ARG A 1 447 ? -1.541 -13.773 21.219 1 97.94 447 ARG A C 1
ATOM 3399 O O . ARG A 1 447 ? -0.498 -13.266 20.797 1 97.94 447 ARG A O 1
ATOM 3406 N N . VAL A 1 448 ? -2.061 -14.852 20.656 1 98.38 448 VAL A N 1
ATOM 3407 C CA . VAL A 1 448 ? -1.757 -15.258 19.297 1 98.38 448 VAL A CA 1
ATOM 3408 C C . VAL A 1 448 ? -2.996 -15.094 18.406 1 98.38 448 VAL A C 1
ATOM 3410 O O . VAL A 1 448 ? -3.898 -15.938 18.438 1 98.38 448 VAL A O 1
ATOM 3413 N N . LEU A 1 449 ? -2.986 -14.086 17.625 1 97.94 449 LEU A N 1
ATOM 3414 C CA . LEU A 1 449 ? -4.203 -13.617 16.969 1 97.94 449 LEU A CA 1
ATOM 3415 C C . LEU A 1 449 ? -4.141 -13.867 15.469 1 97.94 449 LEU A C 1
ATOM 3417 O O . LEU A 1 449 ? -3.387 -13.203 14.758 1 97.94 449 LEU A O 1
ATOM 3421 N N . GLY A 1 450 ? -4.918 -14.867 15.016 1 98.06 450 GLY A N 1
ATOM 3422 C CA . GLY A 1 450 ? -5.113 -15.008 13.586 1 98.06 450 GLY A CA 1
ATOM 3423 C C . GLY A 1 450 ? -5.926 -13.883 12.977 1 98.06 450 GLY A C 1
ATOM 3424 O O . GLY A 1 450 ? -6.965 -13.5 13.523 1 98.06 450 GLY A O 1
ATOM 3425 N N . THR A 1 451 ? -5.465 -13.289 11.953 1 98.31 451 THR A N 1
ATOM 3426 C CA . THR A 1 451 ? -6.113 -12.117 11.375 1 98.31 451 THR A CA 1
ATOM 3427 C C . THR A 1 451 ? -6.84 -12.477 10.086 1 98.31 451 THR A C 1
ATOM 3429 O O . THR A 1 451 ? -6.539 -13.5 9.461 1 98.31 451 THR A O 1
ATOM 3432 N N . PRO A 1 452 ? -7.863 -11.688 9.648 1 98.19 452 PRO A N 1
ATOM 3433 C CA . PRO A 1 452 ? -8.281 -11.727 8.242 1 98.19 452 PRO A CA 1
ATOM 3434 C C . PRO A 1 452 ? -7.168 -11.312 7.285 1 98.19 452 PRO A C 1
ATOM 3436 O O . PRO A 1 452 ? -6.125 -10.812 7.719 1 98.19 452 PRO A O 1
ATOM 3439 N N . ILE A 1 453 ? -7.332 -11.617 6.027 1 98 453 ILE A N 1
ATOM 3440 C CA . ILE A 1 453 ? -6.434 -11.078 5.012 1 98 453 ILE A CA 1
ATOM 3441 C C . ILE A 1 453 ? -6.699 -9.586 4.824 1 98 453 ILE A C 1
ATOM 3443 O O . ILE A 1 453 ? -7.535 -9.195 4.008 1 98 453 ILE A O 1
ATOM 3447 N N . SER A 1 454 ? -6.082 -8.766 5.578 1 98.19 454 SER A N 1
ATOM 3448 C CA . SER A 1 454 ? -6.234 -7.316 5.68 1 98.19 454 SER A CA 1
ATOM 3449 C C . SER A 1 454 ? -4.973 -6.66 6.223 1 98.19 454 SER A C 1
ATOM 3451 O O . SER A 1 454 ? -4.992 -6.059 7.297 1 98.19 454 SER A O 1
ATOM 3453 N N . GLU A 1 455 ? -3.895 -6.684 5.469 1 98.44 455 GLU A N 1
ATOM 3454 C CA . GLU A 1 455 ? -2.553 -6.34 5.93 1 98.44 455 GLU A CA 1
ATOM 3455 C C . GLU A 1 455 ? -2.486 -4.891 6.402 1 98.44 455 GLU A C 1
ATOM 3457 O O . GLU A 1 455 ? -1.762 -4.574 7.348 1 98.44 455 GLU A O 1
ATOM 3462 N N . ASN A 1 456 ? -3.27 -3.957 5.77 1 98.38 456 ASN A N 1
ATOM 3463 C CA . ASN A 1 456 ? -3.271 -2.586 6.27 1 98.38 456 ASN A CA 1
ATOM 3464 C C . ASN A 1 456 ? -3.85 -2.502 7.68 1 98.38 456 ASN A C 1
ATOM 3466 O O . ASN A 1 456 ? -3.273 -1.851 8.555 1 98.38 456 ASN A O 1
ATOM 3470 N N . ALA A 1 457 ? -4.945 -3.209 7.875 1 98.81 457 ALA A N 1
ATOM 3471 C CA . ALA A 1 457 ? -5.66 -3.117 9.141 1 98.81 457 ALA A CA 1
ATOM 3472 C C . ALA A 1 457 ? -4.84 -3.715 10.281 1 98.81 457 ALA A C 1
ATOM 3474 O O . ALA A 1 457 ? -4.625 -3.066 11.305 1 98.81 457 ALA A O 1
ATOM 3475 N N . PHE A 1 458 ? -4.312 -4.977 10.109 1 98.75 458 PHE A N 1
ATOM 3476 C CA . PHE A 1 458 ? -3.691 -5.598 11.273 1 98.75 458 PHE A CA 1
ATOM 3477 C C . PHE A 1 458 ? -2.281 -5.055 11.484 1 98.75 458 PHE A C 1
ATOM 3479 O O . PHE A 1 458 ? -1.801 -4.988 12.617 1 98.75 458 PHE A O 1
ATOM 3486 N N . ALA A 1 459 ? -1.554 -4.625 10.383 1 98.81 459 ALA A N 1
ATOM 3487 C CA . ALA A 1 459 ? -0.271 -3.959 10.594 1 98.81 459 ALA A CA 1
ATOM 3488 C C . ALA A 1 459 ? -0.456 -2.623 11.305 1 98.81 459 ALA A C 1
ATOM 3490 O O . ALA A 1 459 ? 0.269 -2.312 12.25 1 98.81 459 ALA A O 1
ATOM 3491 N N . GLY A 1 460 ? -1.445 -1.822 10.781 1 98.81 460 GLY A N 1
ATOM 3492 C CA . GLY A 1 460 ? -1.734 -0.558 11.438 1 98.81 460 GLY A CA 1
ATOM 3493 C C . GLY A 1 460 ? -2.18 -0.723 12.875 1 98.81 460 GLY A C 1
ATOM 3494 O O . GLY A 1 460 ? -1.766 0.042 13.75 1 98.81 460 GLY A O 1
ATOM 3495 N N . LEU A 1 461 ? -3.057 -1.707 13.133 1 98.88 461 LEU A N 1
ATOM 3496 C CA . LEU A 1 461 ? -3.457 -2.023 14.5 1 98.88 461 LEU A CA 1
ATOM 3497 C C . LEU A 1 461 ? -2.24 -2.332 15.359 1 98.88 461 LEU A C 1
ATOM 3499 O O . LEU A 1 461 ? -2.133 -1.842 16.484 1 98.88 461 LEU A O 1
ATOM 3503 N N . GLY A 1 462 ? -1.293 -3.158 14.82 1 98.88 462 GLY A N 1
ATOM 3504 C CA . GLY A 1 462 ? -0.046 -3.41 15.523 1 98.88 462 GLY A CA 1
ATOM 3505 C C . GLY A 1 462 ? 0.721 -2.143 15.852 1 98.88 462 GLY A C 1
ATOM 3506 O O . GLY A 1 462 ? 1.27 -2.006 16.953 1 98.88 462 GLY A O 1
ATOM 3507 N N . GLY A 1 463 ? 0.794 -1.2 14.867 1 98.75 463 GLY A N 1
ATOM 3508 C CA . GLY A 1 463 ? 1.414 0.089 15.125 1 98.75 463 GLY A CA 1
ATOM 3509 C C . GLY A 1 463 ? 0.755 0.853 16.25 1 98.75 463 GLY A C 1
ATOM 3510 O O . GLY A 1 463 ? 1.439 1.418 17.109 1 98.75 463 GLY A O 1
ATOM 3511 N N . GLY A 1 464 ? -0.613 0.879 16.234 1 98.5 464 GLY A N 1
ATOM 3512 C CA . GLY A 1 464 ? -1.354 1.515 17.312 1 98.5 464 GLY A CA 1
ATOM 3513 C C . GLY A 1 464 ? -1.077 0.897 18.672 1 98.5 464 GLY A C 1
ATOM 3514 O O . GLY A 1 464 ? -0.977 1.608 19.672 1 98.5 464 GLY A O 1
ATOM 3515 N N . LEU A 1 465 ? -0.928 -0.428 18.75 1 98.25 465 LEU A N 1
ATOM 3516 C CA . LEU A 1 465 ? -0.587 -1.142 19.969 1 98.25 465 LEU A CA 1
ATOM 3517 C C . LEU A 1 465 ? 0.778 -0.706 20.5 1 98.25 465 LEU A C 1
ATOM 3519 O O . LEU A 1 465 ? 0.935 -0.437 21.688 1 98.25 465 LEU A O 1
ATOM 3523 N N . ALA A 1 466 ? 1.682 -0.642 19.562 1 98.5 466 ALA A N 1
ATOM 3524 C CA . ALA A 1 466 ? 3.039 -0.247 19.938 1 98.5 466 ALA A CA 1
ATOM 3525 C C . ALA A 1 466 ? 3.062 1.16 20.516 1 98.5 466 ALA A C 1
ATOM 3527 O O . ALA A 1 466 ? 3.682 1.395 21.562 1 98.5 466 ALA A O 1
ATOM 3528 N N . MET A 1 467 ? 2.371 2.051 19.922 1 97.38 467 MET A N 1
ATOM 3529 C CA . MET A 1 467 ? 2.361 3.447 20.344 1 97.38 467 MET A CA 1
ATOM 3530 C C . MET A 1 467 ? 1.62 3.611 21.672 1 97.38 467 MET A C 1
ATOM 3532 O O . MET A 1 467 ? 1.92 4.52 22.438 1 97.38 467 MET A O 1
ATOM 3536 N N . ASP A 1 468 ? 0.617 2.723 21.844 1 94.81 468 ASP A N 1
ATOM 3537 C CA . ASP A 1 468 ? -0.112 2.707 23.109 1 94.81 468 ASP A CA 1
ATOM 3538 C C . ASP A 1 468 ? 0.815 2.359 24.266 1 94.81 468 ASP A C 1
ATOM 3540 O O . ASP A 1 468 ? 0.689 2.922 25.359 1 94.81 468 ASP A O 1
ATOM 3544 N N . GLY A 1 469 ? 1.721 1.39 24.062 1 94.25 469 GLY A N 1
ATOM 3545 C CA . GLY A 1 469 ? 2.791 1.109 25.016 1 94.25 469 GLY A CA 1
ATOM 3546 C C . GLY A 1 469 ? 2.459 -0.017 25.969 1 94.25 469 GLY A C 1
ATOM 3547 O O . GLY A 1 469 ? 3.346 -0.545 26.641 1 94.25 469 GLY A O 1
ATOM 3548 N N . ARG A 1 470 ? 1.228 -0.511 26.172 1 95.62 470 ARG A N 1
ATOM 3549 C CA . ARG A 1 470 ? 0.864 -1.589 27.094 1 95.62 470 ARG A CA 1
ATOM 3550 C C . ARG A 1 470 ? 1.24 -2.949 26.516 1 95.62 470 ARG A C 1
ATOM 3552 O O . ARG A 1 470 ? 1.436 -3.912 27.25 1 95.62 470 ARG A O 1
ATOM 3559 N N . TYR A 1 471 ? 1.335 -2.924 25.078 1 97.75 471 TYR A N 1
ATOM 3560 C CA . TYR A 1 471 ? 1.637 -4.176 24.406 1 97.75 471 TYR A CA 1
ATOM 3561 C C . TYR A 1 471 ? 2.781 -3.994 23.406 1 97.75 471 TYR A C 1
ATOM 3563 O O . TYR A 1 471 ? 3.129 -2.865 23.062 1 97.75 471 TYR A O 1
ATOM 3571 N N . LYS A 1 472 ? 3.379 -5.105 23.047 1 98.38 472 LYS A N 1
ATOM 3572 C CA . LYS A 1 472 ? 4.441 -5.188 22.047 1 98.38 472 LYS A CA 1
ATOM 3573 C C . LYS A 1 472 ? 4.074 -6.16 20.938 1 98.38 472 LYS A C 1
ATOM 3575 O O . LYS A 1 472 ? 4.32 -7.363 21.047 1 98.38 472 LYS A O 1
ATOM 3580 N N . PRO A 1 473 ? 3.557 -5.613 19.859 1 98.81 473 PRO A N 1
ATOM 3581 C CA . PRO A 1 473 ? 3.094 -6.492 18.781 1 98.81 473 PRO A CA 1
ATOM 3582 C C . PRO A 1 473 ? 4.242 -7.105 17.984 1 98.81 473 PRO A C 1
ATOM 3584 O O . PRO A 1 473 ? 5.23 -6.422 17.703 1 98.81 473 PRO A O 1
ATOM 3587 N N . VAL A 1 474 ? 4.152 -8.359 17.734 1 98.88 474 VAL A N 1
ATOM 3588 C CA . VAL A 1 474 ? 4.938 -9.078 16.734 1 98.88 474 VAL A CA 1
ATOM 3589 C C . VAL A 1 474 ? 4.055 -9.438 15.539 1 98.88 474 VAL A C 1
ATOM 3591 O O . VAL A 1 474 ? 3.324 -10.438 15.578 1 98.88 474 VAL A O 1
ATOM 3594 N N . VAL A 1 475 ? 4.168 -8.664 14.516 1 98.88 475 VAL A N 1
ATOM 3595 C CA . VAL A 1 475 ? 3.346 -8.836 13.328 1 98.88 475 VAL A CA 1
ATOM 3596 C C . VAL A 1 475 ? 4.078 -9.703 12.312 1 98.88 475 VAL A C 1
ATOM 3598 O O . VAL A 1 475 ? 5.293 -9.57 12.133 1 98.88 475 VAL A O 1
ATOM 3601 N N . GLU A 1 476 ? 3.383 -10.609 11.703 1 98.56 476 GLU A N 1
ATOM 3602 C CA . GLU A 1 476 ? 3.977 -11.477 10.68 1 98.56 476 GLU A CA 1
ATOM 3603 C C . GLU A 1 476 ? 3.369 -11.211 9.312 1 98.56 476 GLU A C 1
ATOM 3605 O O . GLU A 1 476 ? 2.146 -11.219 9.156 1 98.56 476 GLU A O 1
ATOM 3610 N N . PHE A 1 477 ? 4.191 -10.844 8.352 1 98.38 477 PHE A N 1
ATOM 3611 C CA . PHE A 1 477 ? 3.846 -11 6.945 1 98.38 477 PHE A CA 1
ATOM 3612 C C . PHE A 1 477 ? 4.348 -12.336 6.406 1 98.38 477 PHE A C 1
ATOM 3614 O O . PHE A 1 477 ? 5.547 -12.625 6.477 1 98.38 477 PHE A O 1
ATOM 3621 N N . MET A 1 478 ? 3.514 -13.109 5.848 1 96.94 478 MET A N 1
ATOM 3622 C CA . MET A 1 478 ? 3.887 -14.438 5.355 1 96.94 478 MET A CA 1
ATOM 3623 C C . MET A 1 478 ? 4.996 -14.336 4.312 1 96.94 478 MET A C 1
ATOM 3625 O O . MET A 1 478 ? 5.879 -15.188 4.258 1 96.94 478 MET A O 1
ATOM 3629 N N . TYR A 1 479 ? 4.922 -13.328 3.426 1 97.5 479 TYR A N 1
ATOM 3630 C CA . TYR A 1 479 ? 5.934 -13.031 2.416 1 97.5 479 TYR A CA 1
ATOM 3631 C C . TYR A 1 479 ? 6.293 -11.555 2.418 1 97.5 479 TYR A C 1
ATOM 3633 O O . TYR A 1 479 ? 5.445 -10.703 2.684 1 97.5 479 TYR A O 1
ATOM 3641 N N . PRO A 1 480 ? 7.543 -11.242 2.092 1 98 480 PRO A N 1
ATOM 3642 C CA . PRO A 1 480 ? 7.977 -9.844 2.104 1 98 480 PRO A CA 1
ATOM 3643 C C . PRO A 1 480 ? 7.211 -8.977 1.107 1 98 480 PRO A C 1
ATOM 3645 O O . PRO A 1 480 ? 7.02 -7.781 1.342 1 98 480 PRO A O 1
ATOM 3648 N N . ASP A 1 481 ? 6.668 -9.594 0.045 1 97.94 481 ASP A N 1
ATOM 3649 C CA . ASP A 1 481 ? 5.934 -8.859 -0.981 1 97.94 481 ASP A CA 1
ATOM 3650 C C . ASP A 1 481 ? 4.691 -8.188 -0.396 1 97.94 481 ASP A C 1
ATOM 3652 O O . ASP A 1 481 ? 4.184 -7.219 -0.959 1 97.94 481 ASP A O 1
ATOM 3656 N N . PHE A 1 482 ? 4.219 -8.641 0.798 1 98.31 482 PHE A N 1
ATOM 3657 C CA . PHE A 1 482 ? 3.01 -8.102 1.413 1 98.31 482 PHE A CA 1
ATOM 3658 C C . PHE A 1 482 ? 3.287 -6.746 2.057 1 98.31 482 PHE A C 1
ATOM 3660 O O . PHE A 1 482 ? 2.357 -6.027 2.422 1 98.31 482 PHE A O 1
ATOM 3667 N N . MET A 1 483 ? 4.582 -6.375 2.096 1 98.12 483 MET A N 1
ATOM 3668 C CA . MET A 1 483 ? 4.898 -5.016 2.529 1 98.12 483 MET A CA 1
ATOM 3669 C C . MET A 1 483 ? 4.277 -3.988 1.591 1 98.12 483 MET A C 1
ATOM 3671 O O . MET A 1 483 ? 3.861 -2.912 2.029 1 98.12 483 MET A O 1
ATOM 3675 N N . TRP A 1 484 ? 4.168 -4.352 0.261 1 98.5 484 TRP A N 1
ATOM 3676 C CA . TRP A 1 484 ? 3.559 -3.451 -0.711 1 98.5 484 TRP A CA 1
ATOM 3677 C C . TRP A 1 484 ? 2.059 -3.322 -0.471 1 98.5 484 TRP A C 1
ATOM 3679 O O . TRP A 1 484 ? 1.476 -2.26 -0.704 1 98.5 484 TRP A O 1
ATOM 3689 N N . VAL A 1 485 ? 1.432 -4.363 0.066 1 98.5 485 VAL A N 1
ATOM 3690 C CA . VAL A 1 485 ? -0.002 -4.375 0.341 1 98.5 485 VAL A CA 1
ATOM 3691 C C . VAL A 1 485 ? -0.311 -3.459 1.522 1 98.5 485 VAL A C 1
ATOM 3693 O O . VAL A 1 485 ? -1.336 -2.773 1.532 1 98.5 485 VAL A O 1
ATOM 3696 N N . ALA A 1 486 ? 0.616 -3.338 2.48 1 98.5 486 ALA A N 1
ATOM 3697 C CA . ALA A 1 486 ? 0.42 -2.562 3.701 1 98.5 486 ALA A CA 1
ATOM 3698 C C . ALA A 1 486 ? 1.369 -1.368 3.752 1 98.5 486 ALA A C 1
ATOM 3700 O O . ALA A 1 486 ? 1.661 -0.844 4.828 1 98.5 486 ALA A O 1
ATOM 3701 N N . ALA A 1 487 ? 1.851 -0.925 2.623 1 98.75 487 ALA A N 1
ATOM 3702 C CA . ALA A 1 487 ? 2.965 0.019 2.562 1 98.75 487 ALA A CA 1
ATOM 3703 C C . ALA A 1 487 ? 2.607 1.332 3.254 1 98.75 487 ALA A C 1
ATOM 3705 O O . ALA A 1 487 ? 3.467 1.974 3.863 1 98.75 487 ALA A O 1
ATOM 3706 N N . ASP A 1 488 ? 1.397 1.809 3.191 1 98.62 488 ASP A N 1
ATOM 3707 C CA . ASP A 1 488 ? 0.989 3.041 3.857 1 98.62 488 ASP A CA 1
ATOM 3708 C C . ASP A 1 488 ? 1.218 2.953 5.363 1 98.62 488 ASP A C 1
ATOM 3710 O O . ASP A 1 488 ? 1.774 3.875 5.969 1 98.62 488 ASP A O 1
ATOM 3714 N N . GLN A 1 489 ? 0.8 1.866 5.957 1 98.75 489 GLN A N 1
ATOM 3715 C CA . GLN A 1 489 ? 0.965 1.68 7.395 1 98.75 489 GLN A CA 1
ATOM 3716 C C . GLN A 1 489 ? 2.438 1.525 7.766 1 98.75 489 GLN A C 1
ATOM 3718 O O . GLN A 1 489 ? 2.885 2.049 8.789 1 98.75 489 GLN A O 1
ATOM 3723 N N . ILE A 1 490 ? 3.211 0.884 6.898 1 98.75 490 ILE A N 1
ATOM 3724 C CA . ILE A 1 490 ? 4.602 0.552 7.188 1 98.75 490 ILE A CA 1
ATOM 3725 C C . ILE A 1 490 ? 5.473 1.799 7.039 1 98.75 490 ILE A C 1
ATOM 3727 O O . ILE A 1 490 ? 6.281 2.109 7.914 1 98.75 490 ILE A O 1
ATOM 3731 N N . PHE A 1 491 ? 5.223 2.568 5.945 1 98.38 491 PHE A N 1
ATOM 3732 C CA . PHE A 1 491 ? 6.207 3.582 5.582 1 98.38 491 PHE A CA 1
ATOM 3733 C C . PHE A 1 491 ? 5.684 4.98 5.898 1 98.38 491 PHE A C 1
ATOM 3735 O O . PHE A 1 491 ? 6.453 5.855 6.305 1 98.38 491 PHE A O 1
ATOM 3742 N N . ASN A 1 492 ? 4.359 5.238 5.785 1 98.31 492 ASN A N 1
ATOM 3743 C CA . ASN A 1 492 ? 3.818 6.562 6.086 1 98.31 492 ASN A CA 1
ATOM 3744 C C . ASN A 1 492 ? 3.463 6.699 7.562 1 98.31 492 ASN A C 1
ATOM 3746 O O . ASN A 1 492 ? 3.428 7.812 8.094 1 98.31 492 ASN A O 1
ATOM 3750 N N . GLN A 1 493 ? 3.15 5.559 8.227 1 98.31 493 GLN A N 1
ATOM 3751 C CA . GLN A 1 493 ? 2.623 5.641 9.586 1 98.31 493 GLN A CA 1
ATOM 3752 C C . GLN A 1 493 ? 3.656 5.168 10.609 1 98.31 493 GLN A C 1
ATOM 3754 O O . GLN A 1 493 ? 4.531 5.938 11.016 1 98.31 493 GLN A O 1
ATOM 3759 N N . ILE A 1 494 ? 3.898 3.863 10.727 1 98.69 494 ILE A N 1
ATOM 3760 C CA . ILE A 1 494 ? 4.715 3.252 11.766 1 98.69 494 ILE A CA 1
ATOM 3761 C C . ILE A 1 494 ? 6.137 3.807 11.703 1 98.69 494 ILE A C 1
ATOM 3763 O O . ILE A 1 494 ? 6.688 4.246 12.719 1 98.69 494 ILE A O 1
ATOM 3767 N N . GLY A 1 495 ? 6.676 3.885 10.539 1 97.88 495 GLY A N 1
ATOM 3768 C CA . GLY A 1 495 ? 8.062 4.289 10.359 1 97.88 495 GLY A CA 1
ATOM 3769 C C . GLY A 1 495 ? 8.289 5.77 10.617 1 97.88 495 GLY A C 1
ATOM 3770 O O . GLY A 1 495 ? 9.414 6.191 10.891 1 97.88 495 GLY A O 1
ATOM 3771 N N . LYS A 1 496 ? 7.238 6.602 10.57 1 97.38 496 LYS A N 1
ATOM 3772 C CA . LYS A 1 496 ? 7.387 8.047 10.664 1 97.38 496 LYS A CA 1
ATOM 3773 C C . LYS A 1 496 ? 6.801 8.578 11.969 1 97.38 496 LYS A C 1
ATOM 3775 O O . LYS A 1 496 ? 7.035 9.727 12.344 1 97.38 496 LYS A O 1
ATOM 3780 N N . ALA A 1 497 ? 6.082 7.762 12.727 1 97.25 497 ALA A N 1
ATOM 3781 C CA . ALA A 1 497 ? 5.242 8.211 13.836 1 97.25 497 ALA A CA 1
ATOM 3782 C C . ALA A 1 497 ? 6.066 8.938 14.891 1 97.25 497 ALA A C 1
ATOM 3784 O O . ALA A 1 497 ? 5.711 10.039 15.32 1 97.25 497 ALA A O 1
ATOM 3785 N N . ARG A 1 498 ? 7.176 8.367 15.336 1 97.31 498 ARG A N 1
ATOM 3786 C CA . ARG A 1 498 ? 7.98 8.961 16.391 1 97.31 498 ARG A CA 1
ATOM 3787 C C . ARG A 1 498 ? 8.422 10.375 16.016 1 97.31 498 ARG A C 1
ATOM 3789 O O . ARG A 1 498 ? 8.195 11.32 16.766 1 97.31 498 ARG A O 1
ATOM 3796 N N . HIS A 1 499 ? 9 10.484 14.828 1 97.56 499 HIS A N 1
ATOM 3797 C CA . HIS A 1 499 ? 9.531 11.766 14.383 1 97.56 499 HIS A CA 1
ATOM 3798 C C . HIS A 1 499 ? 8.406 12.766 14.141 1 97.56 499 HIS A C 1
ATOM 3800 O O . HIS A 1 499 ? 8.508 13.938 14.523 1 97.56 499 HIS A O 1
ATOM 3806 N N . MET A 1 500 ? 7.344 12.32 13.562 1 95.88 500 MET A N 1
ATOM 3807 C CA . MET A 1 500 ? 6.211 13.148 13.164 1 95.88 500 MET A CA 1
ATOM 3808 C C . MET A 1 500 ? 5.555 13.789 14.375 1 95.88 500 MET A C 1
ATOM 3810 O O . MET A 1 500 ? 5.117 14.945 14.312 1 95.88 500 MET A O 1
ATOM 3814 N N . PHE A 1 501 ? 5.516 13.047 15.523 1 96.31 501 PHE A N 1
ATOM 3815 C CA . PHE A 1 501 ? 4.84 13.531 16.719 1 96.31 501 PHE A CA 1
ATOM 3816 C C . PHE A 1 501 ? 5.852 14.055 17.734 1 96.31 501 PHE A C 1
ATOM 3818 O O . PHE A 1 501 ? 5.695 13.844 18.938 1 96.31 501 PHE A O 1
ATOM 3825 N N . GLY A 1 502 ? 6.945 14.641 17.312 1 94.81 502 GLY A N 1
ATOM 3826 C CA . GLY A 1 502 ? 7.824 15.414 18.172 1 94.81 502 GLY A CA 1
ATOM 3827 C C . GLY A 1 502 ? 9.039 14.641 18.641 1 94.81 502 GLY A C 1
ATOM 3828 O O . GLY A 1 502 ? 9.969 15.219 19.219 1 94.81 502 GLY A O 1
ATOM 3829 N N . GLY A 1 503 ? 9.062 13.312 18.406 1 94.06 503 GLY A N 1
ATOM 3830 C CA . GLY A 1 503 ? 10.25 12.531 18.703 1 94.06 503 GLY A CA 1
ATOM 3831 C C . GLY A 1 503 ? 10.156 11.781 20.016 1 94.06 503 GLY A C 1
ATOM 3832 O O . GLY A 1 503 ? 11.094 11.086 20.422 1 94.06 503 GLY A O 1
ATOM 3833 N N . ASP A 1 504 ? 8.977 11.828 20.656 1 88.44 504 ASP A N 1
ATOM 3834 C CA . ASP A 1 504 ? 8.93 11.312 22.016 1 88.44 504 ASP A CA 1
ATOM 3835 C C . ASP A 1 504 ? 7.977 10.125 22.125 1 88.44 504 ASP A C 1
ATOM 3837 O O . ASP A 1 504 ? 7.59 9.727 23.219 1 88.44 504 ASP A O 1
ATOM 3841 N N . ILE A 1 505 ? 7.598 9.57 21.062 1 93.44 505 ILE A N 1
ATOM 3842 C CA . ILE A 1 505 ? 6.734 8.398 21.109 1 93.44 505 ILE A CA 1
ATOM 3843 C C . ILE A 1 505 ? 7.559 7.137 20.859 1 93.44 505 ILE A C 1
ATOM 3845 O O . ILE A 1 505 ? 8.445 7.129 20 1 93.44 505 ILE A O 1
ATOM 3849 N N . ASP A 1 506 ? 7.391 6.148 21.688 1 96.94 506 ASP A N 1
ATOM 3850 C CA . ASP A 1 506 ? 7.992 4.84 21.453 1 96.94 506 ASP A CA 1
ATOM 3851 C C . ASP A 1 506 ? 7.148 4.016 20.484 1 96.94 506 ASP A C 1
ATOM 3853 O O . ASP A 1 506 ? 5.918 4.117 20.484 1 96.94 506 ASP A O 1
ATOM 3857 N N . VAL A 1 507 ? 7.785 3.264 19.656 1 98.38 507 VAL A N 1
ATOM 3858 C CA . VAL A 1 507 ? 7.094 2.373 18.734 1 98.38 507 VAL A CA 1
ATOM 3859 C C . VAL A 1 507 ? 7.699 0.974 18.812 1 98.38 507 VAL A C 1
ATOM 3861 O O . VAL A 1 507 ? 8.258 0.474 17.828 1 98.38 507 VAL A O 1
ATOM 3864 N N . PRO A 1 508 ? 7.613 0.304 19.984 1 98.62 508 PRO A N 1
ATOM 3865 C CA . PRO A 1 508 ? 8.102 -1.073 20.109 1 98.62 508 PRO A CA 1
ATOM 3866 C C . PRO A 1 508 ? 7.281 -2.059 19.266 1 98.62 508 PRO A C 1
ATOM 3868 O O . PRO A 1 508 ? 6.309 -2.633 19.766 1 98.62 508 PRO A O 1
ATOM 3871 N N . PHE A 1 509 ? 7.617 -2.258 18.125 1 98.75 509 PHE A N 1
ATOM 3872 C CA . PHE A 1 509 ? 6.949 -3.02 17.078 1 98.75 509 PHE A CA 1
ATOM 3873 C C . PHE A 1 509 ? 7.934 -3.928 16.359 1 98.75 509 PHE A C 1
ATOM 3875 O O . PHE A 1 509 ? 8.992 -3.475 15.906 1 98.75 509 PHE A O 1
ATOM 3882 N N . VAL A 1 510 ? 7.625 -5.211 16.203 1 98.94 510 VAL A N 1
ATOM 3883 C CA . VAL A 1 510 ? 8.445 -6.129 15.43 1 98.94 510 VAL A CA 1
ATOM 3884 C C . VAL A 1 510 ? 7.637 -6.66 14.242 1 98.94 510 VAL A C 1
ATOM 3886 O O . VAL A 1 510 ? 6.5 -7.105 14.406 1 98.94 510 VAL A O 1
ATOM 3889 N N . LEU A 1 511 ? 8.141 -6.516 13.086 1 98.94 511 LEU A N 1
ATOM 3890 C CA . LEU A 1 511 ? 7.617 -7.156 11.883 1 98.94 511 LEU A CA 1
ATOM 3891 C C . LEU A 1 511 ? 8.516 -8.312 11.445 1 98.94 511 LEU A C 1
ATOM 3893 O O . LEU A 1 511 ? 9.703 -8.109 11.172 1 98.94 511 LEU A O 1
ATOM 3897 N N . ARG A 1 512 ? 8.039 -9.492 11.438 1 98.56 512 ARG A N 1
ATOM 3898 C CA . ARG A 1 512 ? 8.773 -10.641 10.93 1 98.56 512 ARG A CA 1
ATOM 3899 C C . ARG A 1 512 ? 8.258 -11.062 9.555 1 98.56 512 ARG A C 1
ATOM 3901 O O . ARG A 1 512 ? 7.051 -11.039 9.312 1 98.56 512 ARG A O 1
ATOM 3908 N N . THR A 1 513 ? 9.102 -11.438 8.703 1 98.56 513 THR A N 1
ATOM 3909 C CA . THR A 1 513 ? 8.742 -11.953 7.391 1 98.56 513 THR A CA 1
ATOM 3910 C C . THR A 1 513 ? 9.828 -12.891 6.859 1 98.56 513 THR A C 1
ATOM 3912 O O . THR A 1 513 ? 10.977 -12.836 7.309 1 98.56 513 THR A O 1
ATOM 3915 N N . LYS A 1 514 ? 9.508 -13.773 5.938 1 97.75 514 LYS A N 1
ATOM 3916 C CA . LYS A 1 514 ? 10.477 -14.758 5.461 1 97.75 514 LYS A CA 1
ATOM 3917 C C . LYS A 1 514 ? 10.641 -14.68 3.947 1 97.75 514 LYS A C 1
ATOM 3919 O O . LYS A 1 514 ? 9.656 -14.734 3.205 1 97.75 514 LYS A O 1
ATOM 3924 N N . VAL A 1 515 ? 11.859 -14.508 3.477 1 98 515 VAL A N 1
ATOM 3925 C CA . VAL A 1 515 ? 12.203 -14.633 2.064 1 98 515 VAL A CA 1
ATOM 3926 C C . VAL A 1 515 ? 12.008 -16.078 1.613 1 98 515 VAL A C 1
ATOM 3928 O O . VAL A 1 515 ? 12.438 -17.016 2.295 1 98 515 VAL A O 1
ATOM 3931 N N . ALA A 1 516 ? 11.344 -16.234 0.454 1 96.69 516 ALA A N 1
ATOM 3932 C CA . ALA A 1 516 ? 10.969 -17.594 0.046 1 96.69 516 ALA A CA 1
ATOM 3933 C C . ALA A 1 516 ? 11.477 -17.891 -1.359 1 96.69 516 ALA A C 1
ATOM 3935 O O . ALA A 1 516 ? 10.867 -18.688 -2.088 1 96.69 516 ALA A O 1
ATOM 3936 N N . MET A 1 517 ? 12.539 -17.328 -1.795 1 96.56 517 MET A N 1
ATOM 3937 C CA . MET A 1 517 ? 13.117 -17.594 -3.107 1 96.56 517 MET A CA 1
ATOM 3938 C C . MET A 1 517 ? 13.508 -19.062 -3.23 1 96.56 517 MET A C 1
ATOM 3940 O O . MET A 1 517 ? 14.086 -19.641 -2.303 1 96.56 517 MET A O 1
ATOM 3944 N N . GLY A 1 518 ? 13.18 -19.656 -4.328 1 95.31 518 GLY A N 1
ATOM 3945 C CA . GLY A 1 518 ? 13.523 -21.047 -4.578 1 95.31 518 GLY A CA 1
ATOM 3946 C C . GLY A 1 518 ? 12.375 -22 -4.297 1 95.31 518 GLY A C 1
ATOM 3947 O O . GLY A 1 518 ? 12.492 -23.203 -4.523 1 95.31 518 GLY A O 1
ATOM 3948 N N . THR A 1 519 ? 11.203 -21.422 -3.957 1 94.81 519 THR A N 1
ATOM 3949 C CA . THR A 1 519 ? 10.109 -22.281 -3.527 1 94.81 519 THR A CA 1
ATOM 3950 C C . THR A 1 519 ? 9.016 -22.344 -4.594 1 94.81 519 THR A C 1
ATOM 3952 O O . THR A 1 519 ? 8.031 -23.078 -4.438 1 94.81 519 THR A O 1
ATOM 3955 N N . GLY A 1 520 ? 9.141 -21.625 -5.625 1 95.31 520 GLY A N 1
ATOM 3956 C CA . GLY A 1 520 ? 8.203 -21.688 -6.734 1 95.31 520 GLY A CA 1
ATOM 3957 C C . GLY A 1 520 ? 6.977 -20.828 -6.535 1 95.31 520 GLY A C 1
ATOM 3958 O O . GLY A 1 520 ? 5.93 -21.062 -7.141 1 95.31 520 GLY A O 1
ATOM 3959 N N . TYR A 1 521 ? 7.066 -19.766 -5.691 1 94 521 TYR A N 1
ATOM 3960 C CA . TYR A 1 521 ? 5.891 -18.938 -5.426 1 94 521 TYR A CA 1
ATOM 3961 C C . TYR A 1 521 ? 5.816 -17.766 -6.391 1 94 521 TYR A C 1
ATOM 3963 O O . TYR A 1 521 ? 4.797 -17.062 -6.453 1 94 521 TYR A O 1
ATOM 3971 N N . GLY A 1 522 ? 6.891 -17.531 -7.121 1 94.56 522 GLY A N 1
ATOM 3972 C CA . GLY A 1 522 ? 6.777 -16.688 -8.297 1 94.56 522 GLY A CA 1
ATOM 3973 C C . GLY A 1 522 ? 7 -15.211 -7.996 1 94.56 522 GLY A C 1
ATOM 3974 O O . GLY A 1 522 ? 7.555 -14.859 -6.953 1 94.56 522 GLY A O 1
ATOM 3975 N N . SER A 1 523 ? 6.59 -14.328 -8.867 1 95 523 SER A N 1
ATOM 3976 C CA . SER A 1 523 ? 6.996 -12.93 -9.008 1 95 523 SER A CA 1
ATOM 3977 C C . SER A 1 523 ? 6.438 -12.07 -7.883 1 95 523 SER A C 1
ATOM 3979 O O . SER A 1 523 ? 6.961 -10.992 -7.598 1 95 523 SER A O 1
ATOM 3981 N N . GLN A 1 524 ? 5.434 -12.492 -7.215 1 96.62 524 GLN A N 1
ATOM 3982 C CA . GLN A 1 524 ? 4.77 -11.656 -6.219 1 96.62 524 GLN A CA 1
ATOM 3983 C C . GLN A 1 524 ? 4.992 -12.203 -4.809 1 96.62 524 GLN A C 1
ATOM 3985 O O . GLN A 1 524 ? 4.297 -11.812 -3.869 1 96.62 524 GLN A O 1
ATOM 3990 N N . HIS A 1 525 ? 5.953 -13.195 -4.621 1 97.06 525 HIS A N 1
ATOM 3991 C CA . HIS A 1 525 ? 6.207 -13.781 -3.311 1 97.06 525 HIS A CA 1
ATOM 3992 C C . HIS A 1 525 ? 7.695 -14.047 -3.104 1 97.06 525 HIS A C 1
ATOM 3994 O O . HIS A 1 525 ? 8.07 -14.859 -2.256 1 97.06 525 HIS A O 1
ATOM 4000 N N . SER A 1 526 ? 8.57 -13.422 -3.895 1 96.38 526 SER A N 1
ATOM 4001 C CA . SER A 1 526 ? 9.969 -13.828 -3.857 1 96.38 526 SER A CA 1
ATOM 4002 C C . SER A 1 526 ? 10.891 -12.641 -3.584 1 96.38 526 SER A C 1
ATOM 4004 O O . SER A 1 526 ? 12.062 -12.656 -3.953 1 96.38 526 SER A O 1
ATOM 4006 N N . MET A 1 527 ? 10.469 -11.719 -2.904 1 96.06 527 MET A N 1
ATOM 4007 C CA . MET A 1 527 ? 11.258 -10.508 -2.693 1 96.06 527 MET A CA 1
ATOM 4008 C C . MET A 1 527 ? 12.078 -10.617 -1.413 1 96.06 527 MET A C 1
ATOM 4010 O O . MET A 1 527 ? 11.672 -11.281 -0.461 1 96.06 527 MET A O 1
ATOM 4014 N N . ASP A 1 528 ? 13.281 -10.047 -1.419 1 97.81 528 ASP A N 1
ATOM 4015 C CA . ASP A 1 528 ? 14.008 -9.625 -0.226 1 97.81 528 ASP A CA 1
ATOM 4016 C C . ASP A 1 528 ? 13.688 -8.172 0.126 1 97.81 528 ASP A C 1
ATOM 4018 O O . ASP A 1 528 ? 13.969 -7.266 -0.657 1 97.81 528 ASP A O 1
ATOM 4022 N N . PRO A 1 529 ? 13.133 -7.914 1.316 1 97.81 529 PRO A N 1
ATOM 4023 C CA . PRO A 1 529 ? 12.625 -6.574 1.63 1 97.81 529 PRO A CA 1
ATOM 4024 C C . PRO A 1 529 ? 13.734 -5.621 2.086 1 97.81 529 PRO A C 1
ATOM 4026 O O . PRO A 1 529 ? 13.484 -4.43 2.271 1 97.81 529 PRO A O 1
ATOM 4029 N N . ALA A 1 530 ? 14.969 -6.043 2.273 1 98 530 ALA A N 1
ATOM 4030 C CA . ALA A 1 530 ? 16.016 -5.293 2.947 1 98 530 ALA A CA 1
ATOM 4031 C C . ALA A 1 530 ? 16.266 -3.949 2.264 1 98 530 ALA A C 1
ATOM 4033 O O . ALA A 1 530 ? 16.359 -2.916 2.93 1 98 530 ALA A O 1
ATOM 4034 N N . GLY A 1 531 ? 16.375 -3.977 0.945 1 97.25 531 GLY A N 1
ATOM 4035 C CA . GLY A 1 531 ? 16.703 -2.76 0.218 1 97.25 531 GLY A CA 1
ATOM 4036 C C . GLY A 1 531 ? 15.641 -1.682 0.353 1 97.25 531 GLY A C 1
ATOM 4037 O O . GLY A 1 531 ? 15.961 -0.501 0.5 1 97.25 531 GLY A O 1
ATOM 4038 N N . VAL A 1 532 ? 14.375 -2.023 0.32 1 97.62 532 VAL A N 1
ATOM 4039 C CA . VAL A 1 532 ? 13.281 -1.06 0.397 1 97.62 532 VAL A CA 1
ATOM 4040 C C . VAL A 1 532 ? 13.156 -0.532 1.824 1 97.62 532 VAL A C 1
ATOM 4042 O O . VAL A 1 532 ? 13.031 0.677 2.037 1 97.62 532 VAL A O 1
ATOM 4045 N N . PHE A 1 533 ? 13.227 -1.395 2.832 1 98 533 PHE A N 1
ATOM 4046 C CA . PHE A 1 533 ? 13.102 -0.968 4.223 1 98 533 PHE A CA 1
ATOM 4047 C C . PHE A 1 533 ? 14.258 -0.057 4.609 1 98 533 PHE A C 1
ATOM 4049 O O . PHE A 1 533 ? 14.102 0.836 5.445 1 98 533 PHE A O 1
ATOM 4056 N N . ALA A 1 534 ? 15.391 -0.26 4 1 97.12 534 ALA A N 1
ATOM 4057 C CA . ALA A 1 534 ? 16.562 0.54 4.34 1 97.12 534 ALA A CA 1
ATOM 4058 C C . ALA A 1 534 ? 16.375 1.999 3.941 1 97.12 534 ALA A C 1
ATOM 4060 O O . ALA A 1 534 ? 17.094 2.879 4.402 1 97.12 534 ALA A O 1
ATOM 4061 N N . THR A 1 535 ? 15.352 2.305 3.127 1 95.94 535 THR A N 1
ATOM 4062 C CA . THR A 1 535 ? 15.086 3.684 2.738 1 95.94 535 THR A CA 1
ATOM 4063 C C . THR A 1 535 ? 14.344 4.426 3.848 1 95.94 535 THR A C 1
ATOM 4065 O O . THR A 1 535 ? 14.266 5.656 3.834 1 95.94 535 THR A O 1
ATOM 4068 N N . ALA A 1 536 ? 13.781 3.74 4.793 1 96.81 536 ALA A N 1
ATOM 4069 C CA . ALA A 1 536 ? 12.992 4.312 5.875 1 96.81 536 ALA A CA 1
ATOM 4070 C C . ALA A 1 536 ? 13.797 4.383 7.168 1 96.81 536 ALA A C 1
ATOM 4072 O O . ALA A 1 536 ? 13.945 3.381 7.871 1 96.81 536 ALA A O 1
ATOM 4073 N N . PRO A 1 537 ? 14.219 5.539 7.52 1 96.56 537 PRO A N 1
ATOM 4074 C CA . PRO A 1 537 ? 15.203 5.668 8.594 1 96.56 537 PRO A CA 1
ATOM 4075 C C . PRO A 1 537 ? 14.633 5.316 9.969 1 96.56 537 PRO A C 1
ATOM 4077 O O . PRO A 1 537 ? 15.391 5.07 10.906 1 96.56 537 PRO A O 1
ATOM 4080 N N . GLY A 1 538 ? 13.328 5.277 10.094 1 97.19 538 GLY A N 1
ATOM 4081 C CA . GLY A 1 538 ? 12.734 4.965 11.391 1 97.19 538 GLY A CA 1
ATOM 4082 C C . GLY A 1 538 ? 12.789 3.486 11.727 1 97.19 538 GLY A C 1
ATOM 4083 O O . GLY A 1 538 ? 12.586 3.1 12.875 1 97.19 538 GLY A O 1
ATOM 4084 N N . TRP A 1 539 ? 13.117 2.609 10.789 1 98.38 539 TRP A N 1
ATOM 4085 C CA . TRP A 1 539 ? 13.109 1.162 10.969 1 98.38 539 TRP A CA 1
ATOM 4086 C C . TRP A 1 539 ? 14.508 0.644 11.273 1 98.38 539 TRP A C 1
ATOM 4088 O O . TRP A 1 539 ? 15.484 1.102 10.68 1 98.38 539 TRP A O 1
ATOM 4098 N N . ARG A 1 540 ? 14.578 -0.234 12.266 1 98.44 540 ARG A N 1
ATOM 4099 C CA . ARG A 1 540 ? 15.734 -1.118 12.383 1 98.44 540 ARG A CA 1
ATOM 4100 C C . ARG A 1 540 ? 15.539 -2.389 11.57 1 98.44 540 ARG A C 1
ATOM 4102 O O . ARG A 1 540 ? 14.398 -2.797 11.305 1 98.44 540 ARG A O 1
ATOM 4109 N N . ILE A 1 541 ? 16.641 -2.959 11.094 1 98.88 541 ILE A N 1
ATOM 4110 C CA . ILE A 1 541 ? 16.547 -4.16 10.273 1 98.88 541 ILE A CA 1
ATOM 4111 C C . ILE A 1 541 ? 17.562 -5.195 10.75 1 98.88 541 ILE A C 1
ATOM 4113 O O . ILE A 1 541 ? 18.75 -4.918 10.797 1 98.88 541 ILE A O 1
ATOM 4117 N N . VAL A 1 542 ? 17.125 -6.398 11.094 1 98.88 542 VAL A N 1
ATOM 4118 C CA . VAL A 1 542 ? 18.047 -7.48 11.43 1 98.88 542 VAL A CA 1
ATOM 4119 C C . VAL A 1 542 ? 17.781 -8.68 10.523 1 98.88 542 VAL A C 1
ATOM 4121 O O . VAL A 1 542 ? 16.656 -8.898 10.078 1 98.88 542 VAL A O 1
ATOM 4124 N N . ALA A 1 543 ? 18.781 -9.43 10.188 1 98.75 543 ALA A N 1
ATOM 4125 C CA . ALA A 1 543 ? 18.734 -10.578 9.273 1 98.75 543 ALA A CA 1
ATOM 4126 C C . ALA A 1 543 ? 19.641 -11.703 9.766 1 98.75 543 ALA A C 1
ATOM 4128 O O . ALA A 1 543 ? 20.719 -11.938 9.203 1 98.75 543 ALA A O 1
ATOM 4129 N N . PRO A 1 544 ? 19.203 -12.461 10.758 1 98.5 544 PRO A N 1
ATOM 4130 C CA . PRO A 1 544 ? 20.031 -13.531 11.336 1 98.5 544 PRO A CA 1
ATOM 4131 C C . PRO A 1 544 ? 20.266 -14.688 10.375 1 98.5 544 PRO A C 1
ATOM 4133 O O . PRO A 1 544 ? 19.359 -15.062 9.625 1 98.5 544 PRO A O 1
ATOM 4136 N N . SER A 1 545 ? 21.422 -15.312 10.453 1 98.38 545 SER A N 1
ATOM 4137 C CA . SER A 1 545 ? 21.766 -16.391 9.539 1 98.38 545 SER A CA 1
ATOM 4138 C C . SER A 1 545 ? 21.812 -17.734 10.258 1 98.38 545 SER A C 1
ATOM 4140 O O . SER A 1 545 ? 21.953 -18.781 9.625 1 98.38 545 SER A O 1
ATOM 4142 N N . THR A 1 546 ? 21.75 -17.781 11.617 1 97.94 546 THR A N 1
ATOM 4143 C CA . THR A 1 546 ? 21.766 -19.016 12.398 1 97.94 546 THR A CA 1
ATOM 4144 C C . THR A 1 546 ? 20.734 -18.953 13.523 1 97.94 546 THR A C 1
ATOM 4146 O O . THR A 1 546 ? 20.266 -17.875 13.883 1 97.94 546 THR A O 1
ATOM 4149 N N . PRO A 1 547 ? 20.344 -20.125 14.102 1 98.12 547 PRO A N 1
ATOM 4150 C CA . PRO A 1 547 ? 19.453 -20.125 15.258 1 98.12 547 PRO A CA 1
ATOM 4151 C C . PRO A 1 547 ? 19.984 -19.281 16.406 1 98.12 547 PRO A C 1
ATOM 4153 O O . PRO A 1 547 ? 19.234 -18.562 17.062 1 98.12 547 PRO A O 1
ATOM 4156 N N . TYR A 1 548 ? 21.297 -19.375 16.656 1 97.5 548 TYR A N 1
ATOM 4157 C CA . TYR A 1 548 ? 21.906 -18.594 17.719 1 97.5 548 TYR A CA 1
ATOM 4158 C C . TYR A 1 548 ? 21.703 -17.094 17.516 1 97.5 548 TYR A C 1
ATOM 4160 O O . TYR A 1 548 ? 21.281 -16.391 18.422 1 97.5 548 TYR A O 1
ATOM 4168 N N . GLU A 1 549 ? 22.016 -16.641 16.312 1 97.56 549 GLU A N 1
ATOM 4169 C CA . GLU A 1 549 ? 21.875 -15.227 15.977 1 97.56 549 GLU A CA 1
ATOM 4170 C C . GLU A 1 549 ? 20.406 -14.797 16.062 1 97.56 549 GLU A C 1
ATOM 4172 O O . GLU A 1 549 ? 20.109 -13.68 16.484 1 97.56 549 GLU A O 1
ATOM 4177 N N . TYR A 1 550 ? 19.531 -15.695 15.578 1 98.56 550 TYR A N 1
ATOM 4178 C CA . TYR A 1 550 ? 18.109 -15.344 15.609 1 98.56 550 TYR A CA 1
ATOM 4179 C C . TYR A 1 550 ? 17.656 -15.055 17.031 1 98.56 550 TYR A C 1
ATOM 4181 O O . TYR A 1 550 ? 17 -14.031 17.281 1 98.56 550 TYR A O 1
ATOM 4189 N N . ILE A 1 551 ? 17.969 -15.938 17.969 1 98.5 551 ILE A N 1
ATOM 4190 C CA . ILE A 1 551 ? 17.547 -15.781 19.359 1 98.5 551 ILE A CA 1
ATOM 4191 C C . ILE A 1 551 ? 18.078 -14.461 19.906 1 98.5 551 ILE A C 1
ATOM 4193 O O . ILE A 1 551 ? 17.312 -13.672 20.469 1 98.5 551 ILE A O 1
ATOM 4197 N N . GLY A 1 552 ? 19.328 -14.188 19.734 1 98.44 552 GLY A N 1
ATOM 4198 C CA . GLY A 1 552 ? 19.938 -12.984 20.281 1 98.44 552 GLY A CA 1
ATOM 4199 C C . GLY A 1 552 ? 19.391 -11.711 19.672 1 98.44 552 GLY A C 1
ATOM 4200 O O . GLY A 1 552 ? 19.094 -10.75 20.391 1 98.44 552 GLY A O 1
ATOM 4201 N N . LEU A 1 553 ? 19.234 -11.641 18.344 1 98.69 553 LEU A N 1
ATOM 4202 C CA . LEU A 1 553 ? 18.766 -10.445 17.656 1 98.69 553 LEU A CA 1
ATOM 4203 C C . LEU A 1 553 ? 17.281 -10.219 17.922 1 98.69 553 LEU A C 1
ATOM 4205 O O . LEU A 1 553 ? 16.828 -9.07 17.984 1 98.69 553 LEU A O 1
ATOM 4209 N N . MET A 1 554 ? 16.5 -11.297 18.031 1 98.81 554 MET A N 1
ATOM 4210 C CA . MET A 1 554 ? 15.086 -11.148 18.344 1 98.81 554 MET A CA 1
ATOM 4211 C C . MET A 1 554 ? 14.898 -10.562 19.75 1 98.81 554 MET A C 1
ATOM 4213 O O . MET A 1 554 ? 14.023 -9.734 19.969 1 98.81 554 MET A O 1
ATOM 4217 N N . ASN A 1 555 ? 15.711 -11.047 20.703 1 98.75 555 ASN A N 1
ATOM 4218 C CA . ASN A 1 555 ? 15.656 -10.461 22.031 1 98.75 555 ASN A CA 1
ATOM 4219 C C . ASN A 1 555 ? 15.93 -8.961 22 1 98.75 555 ASN A C 1
ATOM 4221 O O . ASN A 1 555 ? 15.25 -8.188 22.672 1 98.75 555 ASN A O 1
ATOM 4225 N N . THR A 1 556 ? 16.906 -8.547 21.234 1 98.75 556 THR A N 1
ATOM 4226 C CA . THR A 1 556 ? 17.203 -7.125 21.094 1 98.75 556 THR A CA 1
ATOM 4227 C C . THR A 1 556 ? 16.047 -6.402 20.406 1 98.75 556 THR A C 1
ATOM 4229 O O . THR A 1 556 ? 15.672 -5.305 20.828 1 98.75 556 THR A O 1
ATOM 4232 N N . ALA A 1 557 ? 15.523 -7.02 19.375 1 98.81 557 ALA A N 1
ATOM 4233 C CA . ALA A 1 557 ? 14.414 -6.43 18.641 1 98.81 557 ALA A CA 1
ATOM 4234 C C . ALA A 1 557 ? 13.211 -6.191 19.547 1 98.81 557 ALA A C 1
ATOM 4236 O O . ALA A 1 557 ? 12.594 -5.129 19.5 1 98.81 557 ALA A O 1
ATOM 4237 N N . LEU A 1 558 ? 12.898 -7.133 20.406 1 98.56 558 LEU A N 1
ATOM 4238 C CA . LEU A 1 558 ? 11.719 -7.051 21.266 1 98.56 558 LEU A CA 1
ATOM 4239 C C . LEU A 1 558 ? 11.953 -6.078 22.422 1 98.56 558 LEU A C 1
ATOM 4241 O O . LEU A 1 558 ? 10.992 -5.586 23.016 1 98.56 558 LEU A O 1
ATOM 4245 N N . ALA A 1 559 ? 13.203 -5.797 22.703 1 98.31 559 ALA A N 1
ATOM 4246 C CA . ALA A 1 559 ? 13.523 -4.828 23.75 1 98.31 559 ALA A CA 1
ATOM 4247 C C . ALA A 1 559 ? 13.562 -3.41 23.188 1 98.31 559 ALA A C 1
ATOM 4249 O O . ALA A 1 559 ? 13.508 -2.436 23.953 1 98.31 559 ALA A O 1
ATOM 4250 N N . SER A 1 560 ? 13.648 -3.26 21.906 1 98.44 560 SER A N 1
ATOM 4251 C CA . SER A 1 560 ? 13.812 -1.968 21.25 1 98.44 560 SER A CA 1
ATOM 4252 C C . SER A 1 560 ? 12.547 -1.125 21.359 1 98.44 560 SER A C 1
ATOM 4254 O O . SER A 1 560 ? 11.438 -1.659 21.312 1 98.44 560 SER A O 1
ATOM 4256 N N . LYS A 1 561 ? 12.742 0.178 21.422 1 98.19 561 LYS A N 1
ATOM 4257 C CA . LYS A 1 561 ? 11.633 1.13 21.406 1 98.19 561 LYS A CA 1
ATOM 4258 C C . LYS A 1 561 ? 11.391 1.651 19.984 1 98.19 561 LYS A C 1
ATOM 4260 O O . LYS A 1 561 ? 10.602 2.578 19.781 1 98.19 561 LYS A O 1
ATOM 4265 N N . ASP A 1 562 ? 12.07 1.104 18.969 1 98.5 562 ASP A N 1
ATOM 4266 C CA . ASP A 1 562 ? 11.875 1.387 17.547 1 98.5 562 ASP A CA 1
ATOM 4267 C C . ASP A 1 562 ? 11.18 0.222 16.859 1 98.5 562 ASP A C 1
ATOM 4269 O O . ASP A 1 562 ? 11.227 -0.913 17.328 1 98.5 562 ASP A O 1
ATOM 4273 N N . PRO A 1 563 ? 10.461 0.516 15.797 1 98.81 563 PRO A N 1
ATOM 4274 C CA . PRO A 1 563 ? 10.023 -0.625 14.992 1 98.81 563 PRO A CA 1
ATOM 4275 C C . PRO A 1 563 ? 11.188 -1.382 14.352 1 98.81 563 PRO A C 1
ATOM 4277 O O . PRO A 1 563 ? 12.156 -0.765 13.906 1 98.81 563 PRO A O 1
ATOM 4280 N N . VAL A 1 564 ? 11.133 -2.725 14.328 1 98.94 564 VAL A N 1
ATOM 4281 C CA . VAL A 1 564 ? 12.234 -3.562 13.859 1 98.94 564 VAL A CA 1
ATOM 4282 C C . VAL A 1 564 ? 11.719 -4.578 12.844 1 98.94 564 VAL A C 1
ATOM 4284 O O . VAL A 1 564 ? 10.773 -5.32 13.125 1 98.94 564 VAL A O 1
ATOM 4287 N N . LEU A 1 565 ? 12.266 -4.559 11.68 1 98.94 565 LEU A N 1
ATOM 4288 C CA . LEU A 1 565 ? 12.047 -5.629 10.711 1 98.94 565 LEU A CA 1
ATOM 4289 C C . LEU A 1 565 ? 12.992 -6.797 10.969 1 98.94 565 LEU A C 1
ATOM 4291 O O . LEU A 1 565 ? 14.211 -6.613 11.016 1 98.94 565 LEU A O 1
ATOM 4295 N N . VAL A 1 566 ? 12.484 -7.938 11.18 1 98.94 566 VAL A N 1
ATOM 4296 C CA . VAL A 1 566 ? 13.25 -9.172 11.305 1 98.94 566 VAL A CA 1
ATOM 4297 C C . VAL A 1 566 ? 13.062 -10.023 10.047 1 98.94 566 VAL A C 1
ATOM 4299 O O . VAL A 1 566 ? 11.992 -10.594 9.828 1 98.94 566 VAL A O 1
ATOM 4302 N N . ILE A 1 567 ? 14.133 -10.141 9.258 1 98.88 567 ILE A N 1
ATOM 4303 C CA . ILE A 1 567 ? 14.062 -10.891 8.008 1 98.88 567 ILE A CA 1
ATOM 4304 C C . ILE A 1 567 ? 14.477 -12.336 8.25 1 98.88 567 ILE A C 1
ATOM 4306 O O . ILE A 1 567 ? 15.531 -12.594 8.844 1 98.88 567 ILE A O 1
ATOM 4310 N N . GLU A 1 568 ? 13.695 -13.258 7.852 1 98.75 568 GLU A N 1
ATOM 4311 C CA . GLU A 1 568 ? 13.945 -14.695 7.922 1 98.75 568 GLU A CA 1
ATOM 4312 C C . GLU A 1 568 ? 14.008 -15.312 6.527 1 98.75 568 GLU A C 1
ATOM 4314 O O . GLU A 1 568 ? 13.867 -14.609 5.523 1 98.75 568 GLU A O 1
ATOM 4319 N N . HIS A 1 569 ? 14.406 -16.547 6.41 1 98.31 569 HIS A N 1
ATOM 4320 C CA . HIS A 1 569 ? 14.5 -17.219 5.121 1 98.31 569 HIS A CA 1
ATOM 4321 C C . HIS A 1 569 ? 14.031 -18.672 5.215 1 98.31 569 HIS A C 1
ATOM 4323 O O . HIS A 1 569 ? 14.352 -19.359 6.18 1 98.31 569 HIS A O 1
ATOM 4329 N N . VAL A 1 570 ? 13.352 -19.141 4.25 1 96.5 570 VAL A N 1
ATOM 4330 C CA . VAL A 1 570 ? 12.766 -20.469 4.258 1 96.5 570 VAL A CA 1
ATOM 4331 C C . VAL A 1 570 ? 13.867 -21.531 4.312 1 96.5 570 VAL A C 1
ATOM 4333 O O . VAL A 1 570 ? 13.719 -22.562 4.973 1 96.5 570 VAL A O 1
ATOM 4336 N N . ASP A 1 571 ? 14.977 -21.297 3.645 1 96.62 571 ASP A N 1
ATOM 4337 C CA . ASP A 1 571 ? 16.109 -22.219 3.666 1 96.62 571 ASP A CA 1
ATOM 4338 C C . ASP A 1 571 ? 16.672 -22.359 5.074 1 96.62 571 ASP A C 1
ATOM 4340 O O . ASP A 1 571 ? 17.188 -23.422 5.441 1 96.62 571 ASP A O 1
ATOM 4344 N N . LEU A 1 572 ? 16.625 -21.297 5.801 1 98.06 572 LEU A N 1
ATOM 4345 C CA . LEU A 1 572 ? 17.188 -21.312 7.148 1 98.06 572 LEU A CA 1
ATOM 4346 C C . LEU A 1 572 ? 16.25 -22.031 8.109 1 98.06 572 LEU A C 1
ATOM 4348 O O . LEU A 1 572 ? 16.703 -22.656 9.078 1 98.06 572 LEU A O 1
ATOM 4352 N N . TYR A 1 573 ? 15.008 -22.016 7.867 1 97.25 573 TYR A N 1
ATOM 4353 C CA . TYR A 1 573 ? 14.047 -22.688 8.742 1 97.25 573 TYR A CA 1
ATOM 4354 C C . TYR A 1 573 ? 14.391 -24.156 8.906 1 97.25 573 TYR A C 1
ATOM 4356 O O . TYR A 1 573 ? 14.227 -24.719 9.992 1 97.25 573 TYR A O 1
ATOM 4364 N N . ALA A 1 574 ? 14.891 -24.781 7.852 1 93.06 574 ALA A N 1
ATOM 4365 C CA . ALA A 1 574 ? 15.188 -26.203 7.855 1 93.06 574 ALA A CA 1
ATOM 4366 C C . ALA A 1 574 ? 16.594 -26.484 8.359 1 93.06 574 ALA A C 1
ATOM 4368 O O . ALA A 1 574 ? 16.938 -27.609 8.695 1 93.06 574 ALA A O 1
ATOM 4369 N N . SER A 1 575 ? 17.328 -25.453 8.477 1 96.88 575 SER A N 1
ATOM 4370 C CA . SER A 1 575 ? 18.703 -25.594 8.922 1 96.88 575 SER A CA 1
ATOM 4371 C C . SER A 1 575 ? 18.781 -25.734 10.445 1 96.88 575 SER A C 1
ATOM 4373 O O . SER A 1 575 ? 17.812 -25.453 11.141 1 96.88 575 SER A O 1
ATOM 4375 N N . SER A 1 576 ? 19.906 -26.266 10.891 1 97.69 576 SER A N 1
ATOM 4376 C CA . SER A 1 576 ? 20.141 -26.391 12.328 1 97.69 576 SER A CA 1
ATOM 4377 C C . SER A 1 576 ? 21.438 -25.688 12.727 1 97.69 576 SER A C 1
ATOM 4379 O O . SER A 1 576 ? 22.297 -25.406 11.883 1 97.69 576 SER A O 1
ATOM 4381 N N . GLY A 1 577 ? 21.516 -25.281 13.914 1 96.44 577 GLY A N 1
ATOM 4382 C CA . GLY A 1 577 ? 22.703 -24.672 14.492 1 96.44 577 GLY A CA 1
ATOM 4383 C C . GLY A 1 577 ? 22.766 -24.812 16 1 96.44 577 GLY A C 1
ATOM 4384 O O . GLY A 1 577 ? 21.781 -25.188 16.641 1 96.44 577 GLY A O 1
ATOM 4385 N N . GLU A 1 578 ? 23.922 -24.531 16.5 1 95.5 578 GLU A N 1
ATOM 4386 C CA . GLU A 1 578 ? 24.125 -24.641 17.953 1 95.5 578 GLU A CA 1
ATOM 4387 C C . GLU A 1 578 ? 23.531 -23.453 18.688 1 95.5 578 GLU A C 1
ATOM 4389 O O . GLU A 1 578 ? 23.656 -22.312 18.219 1 95.5 578 GLU A O 1
ATOM 4394 N N . VAL A 1 579 ? 22.844 -23.719 19.734 1 96.38 579 VAL A N 1
ATOM 4395 C CA . VAL A 1 579 ? 22.328 -22.703 20.641 1 96.38 579 VAL A CA 1
ATOM 4396 C C . VAL A 1 579 ? 22.656 -23.109 22.078 1 96.38 579 VAL A C 1
ATOM 4398 O O . VAL A 1 579 ? 22.891 -24.281 22.375 1 96.38 579 VAL A O 1
ATOM 4401 N N . PRO A 1 580 ? 22.734 -22.141 22.953 1 95.19 580 PRO A N 1
ATOM 4402 C CA . PRO A 1 580 ? 22.922 -22.531 24.359 1 95.19 580 PRO A CA 1
ATOM 4403 C C . PRO A 1 580 ? 21.781 -23.406 24.891 1 95.19 580 PRO A C 1
ATOM 4405 O O . PRO A 1 580 ? 20.609 -23.172 24.562 1 95.19 580 PRO A O 1
ATOM 4408 N N . ASP A 1 581 ? 22.141 -24.406 25.672 1 94.81 581 ASP A N 1
ATOM 4409 C CA . ASP A 1 581 ? 21.156 -25.312 26.234 1 94.81 581 ASP A CA 1
ATOM 4410 C C . ASP A 1 581 ? 20.344 -24.641 27.328 1 94.81 581 ASP A C 1
ATOM 4412 O O . ASP A 1 581 ? 20.891 -24.297 28.391 1 94.81 581 ASP A O 1
ATOM 4416 N N . GLY A 1 582 ? 19.172 -24.375 27.047 1 92.75 582 GLY A N 1
ATOM 4417 C CA . GLY A 1 582 ? 18.234 -23.875 28.047 1 92.75 582 GLY A CA 1
ATOM 4418 C C . GLY A 1 582 ? 18.344 -22.375 28.281 1 92.75 582 GLY A C 1
ATOM 4419 O O . GLY A 1 582 ? 17.734 -21.844 29.203 1 92.75 582 GLY A O 1
ATOM 4420 N N . ASP A 1 583 ? 19.125 -21.688 27.5 1 95.56 583 ASP A N 1
ATOM 4421 C CA . ASP A 1 583 ? 19.266 -20.234 27.656 1 95.56 583 ASP A CA 1
ATOM 4422 C C . ASP A 1 583 ? 18.75 -19.5 26.438 1 95.56 583 ASP A C 1
ATOM 4424 O O . ASP A 1 583 ? 19.391 -19.516 25.375 1 95.56 583 ASP A O 1
ATOM 4428 N N . LEU A 1 584 ? 17.672 -18.875 26.562 1 97.25 584 LEU A N 1
ATOM 4429 C CA . LEU A 1 584 ? 17.047 -18.125 25.484 1 97.25 584 LEU A CA 1
ATOM 4430 C C . LEU A 1 584 ? 17.016 -16.641 25.812 1 97.25 584 LEU A C 1
ATOM 4432 O O . LEU A 1 584 ? 16.266 -15.875 25.188 1 97.25 584 LEU A O 1
ATOM 4436 N N . ASP A 1 585 ? 17.922 -16.172 26.766 1 97.31 585 ASP A N 1
ATOM 4437 C CA . ASP A 1 585 ? 17.75 -14.828 27.297 1 97.31 585 ASP A CA 1
ATOM 4438 C C . ASP A 1 585 ? 18.938 -13.938 26.938 1 97.31 585 ASP A C 1
ATOM 4440 O O . ASP A 1 585 ? 19.016 -12.789 27.375 1 97.31 585 ASP A O 1
ATOM 4444 N N . TYR A 1 586 ? 19.844 -14.469 26.125 1 97.06 586 TYR A N 1
ATOM 4445 C CA . TYR A 1 586 ? 20.953 -13.633 25.688 1 97.06 586 TYR A CA 1
ATOM 4446 C C . TYR A 1 586 ? 20.531 -12.742 24.531 1 97.06 586 TYR A C 1
ATOM 4448 O O . TYR A 1 586 ? 19.516 -13.008 23.859 1 97.06 586 TYR A O 1
ATOM 4456 N N . ALA A 1 587 ? 21.328 -11.68 24.281 1 98.19 587 ALA A N 1
ATOM 4457 C CA . ALA A 1 587 ? 21.047 -10.734 23.219 1 98.19 587 ALA A CA 1
ATOM 4458 C C . ALA A 1 587 ? 22.281 -10.484 22.359 1 98.19 587 ALA A C 1
ATOM 4460 O O . ALA A 1 587 ? 23.406 -10.742 22.812 1 98.19 587 ALA A O 1
ATOM 4461 N N . ILE A 1 588 ? 22.109 -10.195 21.172 1 97.94 588 ILE A N 1
ATOM 4462 C CA . ILE A 1 588 ? 23.125 -9.664 20.25 1 97.94 588 ILE A CA 1
ATOM 4463 C C . ILE A 1 588 ? 22.797 -8.211 19.922 1 97.94 588 ILE A C 1
ATOM 4465 O O . ILE A 1 588 ? 21.672 -7.891 19.516 1 97.94 588 ILE A O 1
ATOM 4469 N N . PRO A 1 589 ? 23.703 -7.262 20.203 1 97.44 589 PRO A N 1
ATOM 4470 C CA . PRO A 1 589 ? 23.375 -5.848 19.984 1 97.44 589 PRO A CA 1
ATOM 4471 C C . PRO A 1 589 ? 23.172 -5.504 18.516 1 97.44 589 PRO A C 1
ATOM 4473 O O . PRO A 1 589 ? 23.766 -6.133 17.641 1 97.44 589 PRO A O 1
ATOM 4476 N N . PHE A 1 590 ? 22.297 -4.465 18.281 1 97.69 590 PHE A N 1
ATOM 4477 C CA . PHE A 1 590 ? 22.297 -3.879 16.938 1 97.69 590 PHE A CA 1
ATOM 4478 C C . PHE A 1 590 ? 23.688 -3.4 16.562 1 97.69 590 PHE A C 1
ATOM 4480 O O . PHE A 1 590 ? 24.469 -2.982 17.422 1 97.69 590 PHE A O 1
ATOM 4487 N N . GLY A 1 591 ? 24.047 -3.545 15.297 1 97.06 591 GLY A N 1
ATOM 4488 C CA . GLY A 1 591 ? 25.25 -2.924 14.781 1 97.06 591 GLY A CA 1
ATOM 4489 C C . GLY A 1 591 ? 26.516 -3.727 15.07 1 97.06 591 GLY A C 1
ATOM 4490 O O . GLY A 1 591 ? 27.609 -3.174 15.117 1 97.06 591 GLY A O 1
ATOM 4491 N N . LYS A 1 592 ? 26.328 -4.91 15.336 1 97.25 592 LYS A N 1
ATOM 4492 C CA . LYS A 1 592 ? 27.484 -5.785 15.5 1 97.25 592 LYS A CA 1
ATOM 4493 C C . LYS A 1 592 ? 27.469 -6.91 14.469 1 97.25 592 LYS A C 1
ATOM 4495 O O . LYS A 1 592 ? 26.703 -7.867 14.594 1 97.25 592 LYS A O 1
ATOM 4500 N N . ALA A 1 593 ? 28.344 -6.836 13.516 1 98.19 593 ALA A N 1
ATOM 4501 C CA . ALA A 1 593 ? 28.531 -7.879 12.508 1 98.19 593 ALA A CA 1
ATOM 4502 C C . ALA A 1 593 ? 29.438 -8.992 13.039 1 98.19 593 ALA A C 1
ATOM 4504 O O . ALA A 1 593 ? 29.969 -8.891 14.148 1 98.19 593 ALA A O 1
ATOM 4505 N N . ARG A 1 594 ? 29.562 -10.078 12.273 1 97.81 594 ARG A N 1
ATOM 4506 C CA . ARG A 1 594 ? 30.406 -11.195 12.68 1 97.81 594 ARG A CA 1
ATOM 4507 C C . ARG A 1 594 ? 31.281 -11.68 11.523 1 97.81 594 ARG A C 1
ATOM 4509 O O . ARG A 1 594 ? 30.766 -11.977 10.438 1 97.81 594 ARG A O 1
ATOM 4516 N N . VAL A 1 595 ? 32.562 -11.727 11.734 1 98.31 595 VAL A N 1
ATOM 4517 C CA . VAL A 1 595 ? 33.438 -12.359 10.773 1 98.31 595 VAL A CA 1
ATOM 4518 C C . VAL A 1 595 ? 33.312 -13.875 10.859 1 98.31 595 VAL A C 1
ATOM 4520 O O . VAL A 1 595 ? 33.719 -14.484 11.852 1 98.31 595 VAL A O 1
ATOM 4523 N N . ARG A 1 596 ? 32.781 -14.523 9.852 1 97.94 596 ARG A N 1
ATOM 4524 C CA . ARG A 1 596 ? 32.531 -15.961 9.844 1 97.94 596 ARG A CA 1
ATOM 4525 C C . ARG A 1 596 ? 33.719 -16.734 9.289 1 97.94 596 ARG A C 1
ATOM 4527 O O . ARG A 1 596 ? 33.875 -17.922 9.57 1 97.94 596 ARG A O 1
ATOM 4534 N N . ARG A 1 597 ? 34.469 -16.094 8.508 1 98.31 597 ARG A N 1
ATOM 4535 C CA . ARG A 1 597 ? 35.719 -16.609 7.922 1 98.31 597 ARG A CA 1
ATOM 4536 C C . ARG A 1 597 ? 36.75 -15.5 7.758 1 98.31 597 ARG A C 1
ATOM 4538 O O . ARG A 1 597 ? 36.438 -14.438 7.203 1 98.31 597 ARG A O 1
ATOM 4545 N N . ALA A 1 598 ? 37.906 -15.656 8.289 1 98.38 598 ALA A N 1
ATOM 4546 C CA . ALA A 1 598 ? 38.969 -14.672 8.125 1 98.38 598 ALA A CA 1
ATOM 4547 C C . ALA A 1 598 ? 39.625 -14.789 6.754 1 98.38 598 ALA A C 1
ATOM 4549 O O . ALA A 1 598 ? 39.719 -15.883 6.195 1 98.38 598 ALA A O 1
ATOM 4550 N N . GLY A 1 599 ? 40 -13.734 6.199 1 98.56 599 GLY A N 1
ATOM 4551 C CA . GLY A 1 599 ? 40.719 -13.648 4.938 1 98.56 599 GLY A CA 1
ATOM 4552 C C . GLY A 1 599 ? 41.375 -12.297 4.707 1 98.56 599 GLY A C 1
ATOM 4553 O O . GLY A 1 599 ? 41.156 -11.359 5.48 1 98.56 599 GLY A O 1
ATOM 4554 N N . SER A 1 600 ? 42.188 -12.242 3.617 1 98.31 600 SER A N 1
ATOM 4555 C CA . SER A 1 600 ? 42.938 -11.008 3.426 1 98.31 600 SER A CA 1
ATOM 4556 C C . SER A 1 600 ? 42.844 -10.531 1.979 1 98.31 600 SER A C 1
ATOM 4558 O O . SER A 1 600 ? 43.438 -9.5 1.627 1 98.31 600 SER A O 1
ATOM 4560 N N . LYS A 1 601 ? 42.125 -11.195 1.155 1 98.06 601 LYS A N 1
ATOM 4561 C CA . LYS A 1 601 ? 42.125 -10.852 -0.264 1 98.06 601 LYS A CA 1
ATOM 4562 C C . LYS A 1 601 ? 40.844 -10.078 -0.634 1 98.06 601 LYS A C 1
ATOM 4564 O O . LYS A 1 601 ? 40.906 -9.164 -1.467 1 98.06 601 LYS A O 1
ATOM 4569 N N . VAL A 1 602 ? 39.75 -10.484 -0.165 1 98.62 602 VAL A N 1
ATOM 4570 C CA . VAL A 1 602 ? 38.5 -9.867 -0.516 1 98.62 602 VAL A CA 1
ATOM 4571 C C . VAL A 1 602 ? 37.562 -9.844 0.705 1 98.62 602 VAL A C 1
ATOM 4573 O O . VAL A 1 602 ? 37.5 -10.82 1.449 1 98.62 602 VAL A O 1
ATOM 4576 N N . THR A 1 603 ? 36.969 -8.688 1.003 1 98.88 603 THR A N 1
ATOM 4577 C CA . THR A 1 603 ? 35.875 -8.547 1.977 1 98.88 603 THR A CA 1
ATOM 4578 C C . THR A 1 603 ? 34.531 -8.914 1.352 1 98.88 603 THR A C 1
ATOM 4580 O O . THR A 1 603 ? 34.094 -8.242 0.421 1 98.88 603 THR A O 1
ATOM 4583 N N . VAL A 1 604 ? 33.906 -10.008 1.774 1 98.94 604 VAL A N 1
ATOM 4584 C CA . VAL A 1 604 ? 32.594 -10.398 1.342 1 98.94 604 VAL A CA 1
ATOM 4585 C C . VAL A 1 604 ? 31.562 -9.984 2.396 1 98.94 604 VAL A C 1
ATOM 4587 O O . VAL A 1 604 ? 31.641 -10.414 3.551 1 98.94 604 VAL A O 1
ATOM 4590 N N . LEU A 1 605 ? 30.656 -9.109 2.092 1 98.94 605 LEU A N 1
ATOM 4591 C CA . LEU A 1 605 ? 29.578 -8.656 2.967 1 98.94 605 LEU A CA 1
ATOM 4592 C C . LEU A 1 605 ? 28.25 -9.305 2.57 1 98.94 605 LEU A C 1
ATOM 4594 O O . LEU A 1 605 ? 27.844 -9.227 1.409 1 98.94 605 LEU A O 1
ATOM 4598 N N . THR A 1 606 ? 27.594 -9.953 3.449 1 98.81 606 THR A N 1
ATOM 4599 C CA . THR A 1 606 ? 26.359 -10.664 3.123 1 98.81 606 THR A CA 1
ATOM 4600 C C . THR A 1 606 ? 25.516 -10.891 4.375 1 98.81 606 THR A C 1
ATOM 4602 O O . THR A 1 606 ? 25.812 -10.344 5.438 1 98.81 606 THR A O 1
ATOM 4605 N N . TYR A 1 607 ? 24.391 -11.523 4.293 1 98.62 607 TYR A N 1
ATOM 4606 C CA . TYR A 1 607 ? 23.469 -11.789 5.398 1 98.62 607 TYR A CA 1
ATOM 4607 C C . TYR A 1 607 ? 22.531 -12.938 5.062 1 98.62 607 TYR A C 1
ATOM 4609 O O . TYR A 1 607 ? 22.484 -13.391 3.918 1 98.62 607 TYR A O 1
ATOM 4617 N N . LEU A 1 608 ? 21.844 -13.461 6.023 1 98.06 608 LEU A N 1
ATOM 4618 C CA . LEU A 1 608 ? 20.797 -14.469 5.891 1 98.06 608 LEU A CA 1
ATOM 4619 C C . LEU A 1 608 ? 21.344 -15.75 5.27 1 98.06 608 LEU A C 1
ATOM 4621 O O . LEU A 1 608 ? 22.391 -16.25 5.684 1 98.06 608 LEU A O 1
ATOM 4625 N N . SER A 1 609 ? 20.641 -16.328 4.309 1 97.5 609 SER A N 1
ATOM 4626 C CA . SER A 1 609 ? 21 -17.609 3.711 1 97.5 609 SER A CA 1
ATOM 4627 C C . SER A 1 609 ? 22.25 -17.484 2.852 1 97.5 609 SER A C 1
ATOM 4629 O O . SER A 1 609 ? 22.922 -18.484 2.58 1 97.5 609 SER A O 1
ATOM 4631 N N . MET A 1 610 ? 22.609 -16.281 2.49 1 98.56 610 MET A N 1
ATOM 4632 C CA . MET A 1 610 ? 23.75 -16.094 1.584 1 98.56 610 MET A CA 1
ATOM 4633 C C . MET A 1 610 ? 25.062 -16.219 2.334 1 98.56 610 MET A C 1
ATOM 4635 O O . MET A 1 610 ? 26.125 -16.375 1.718 1 98.56 610 MET A O 1
ATOM 4639 N N . VAL A 1 611 ? 25.016 -16.156 3.699 1 98.75 611 VAL A N 1
ATOM 4640 C CA . VAL A 1 611 ? 26.234 -16.344 4.488 1 98.75 611 VAL A CA 1
ATOM 4641 C C . VAL A 1 611 ? 26.828 -17.719 4.211 1 98.75 611 VAL A C 1
ATOM 4643 O O . VAL A 1 611 ? 28.016 -17.828 3.875 1 98.75 611 VAL A O 1
ATOM 4646 N N . SER A 1 612 ? 26.031 -18.75 4.34 1 98.31 612 SER A N 1
ATOM 4647 C CA . SER A 1 612 ? 26.516 -20.109 4.105 1 98.31 612 SER A CA 1
ATOM 4648 C C . SER A 1 612 ? 26.969 -20.297 2.66 1 98.31 612 SER A C 1
ATOM 4650 O O . SER A 1 612 ? 27.953 -20.984 2.395 1 98.31 612 SER A O 1
ATOM 4652 N N . ARG A 1 613 ? 26.281 -19.656 1.692 1 98.56 613 ARG A N 1
ATOM 4653 C CA . ARG A 1 613 ? 26.641 -19.75 0.284 1 98.56 613 ARG A CA 1
ATOM 4654 C C . ARG A 1 613 ? 28 -19.094 0.03 1 98.56 613 ARG A C 1
ATOM 4656 O O . ARG A 1 613 ? 28.781 -19.578 -0.791 1 98.56 613 ARG A O 1
ATOM 4663 N N . ALA A 1 614 ? 28.203 -17.984 0.654 1 98.88 614 ALA A N 1
ATOM 4664 C CA . ALA A 1 614 ? 29.469 -17.281 0.516 1 98.88 614 ALA A CA 1
ATOM 4665 C C . ALA A 1 614 ? 30.625 -18.094 1.105 1 98.88 614 ALA A C 1
ATOM 4667 O O . ALA A 1 614 ? 31.719 -18.156 0.532 1 98.88 614 ALA A O 1
ATOM 4668 N N . LEU A 1 615 ? 30.406 -18.703 2.303 1 98.75 615 LEU A N 1
ATOM 4669 C CA . LEU A 1 615 ? 31.422 -19.547 2.924 1 98.75 615 LEU A CA 1
ATOM 4670 C C . LEU A 1 615 ? 31.766 -20.734 2.021 1 98.75 615 LEU A C 1
ATOM 4672 O O . LEU A 1 615 ? 32.938 -21.047 1.836 1 98.75 615 LEU A O 1
ATOM 4676 N N . LYS A 1 616 ? 30.719 -21.344 1.438 1 98.69 616 LYS A N 1
ATOM 4677 C CA . LYS A 1 616 ? 30.922 -22.469 0.526 1 98.69 616 LYS A CA 1
ATOM 4678 C C . LYS A 1 616 ? 31.703 -22.047 -0.713 1 98.69 616 LYS A C 1
ATOM 4680 O O . LYS A 1 616 ? 32.594 -22.75 -1.159 1 98.69 616 LYS A O 1
ATOM 4685 N N . ALA A 1 617 ? 31.312 -20.906 -1.26 1 98.81 617 ALA A N 1
ATOM 4686 C CA . ALA A 1 617 ? 32 -20.391 -2.443 1 98.81 617 ALA A CA 1
ATOM 4687 C C . ALA A 1 617 ? 33.469 -20.125 -2.156 1 98.81 617 ALA A C 1
ATOM 4689 O O . ALA A 1 617 ? 34.344 -20.438 -2.984 1 98.81 617 ALA A O 1
ATOM 4690 N N . ALA A 1 618 ? 33.781 -19.531 -1.002 1 98.62 618 ALA A N 1
ATOM 4691 C CA . ALA A 1 618 ? 35.156 -19.281 -0.608 1 98.62 618 ALA A CA 1
ATOM 4692 C C . ALA A 1 618 ? 35.938 -20.578 -0.496 1 98.62 618 ALA A C 1
ATOM 4694 O O . ALA A 1 618 ? 37.094 -20.656 -0.936 1 98.62 618 ALA A O 1
ATOM 4695 N N . GLU A 1 619 ? 35.344 -21.578 0.088 1 98.19 619 GLU A N 1
ATOM 4696 C CA . GLU A 1 619 ? 35.969 -22.875 0.238 1 98.19 619 GLU A CA 1
ATOM 4697 C C . GLU A 1 619 ? 36.219 -23.516 -1.119 1 98.19 619 GLU A C 1
ATOM 4699 O O . GLU A 1 619 ? 37.344 -24.016 -1.378 1 98.19 619 GLU A O 1
ATOM 4704 N N . GLU A 1 620 ? 35.281 -23.5 -1.947 1 97.94 620 GLU A N 1
ATOM 4705 C CA . GLU A 1 620 ? 35.375 -24.172 -3.236 1 97.94 620 GLU A CA 1
ATOM 4706 C C . GLU A 1 620 ? 36.375 -23.484 -4.156 1 97.94 620 GLU A C 1
ATOM 4708 O O . GLU A 1 620 ? 37.062 -24.156 -4.93 1 97.94 620 GLU A O 1
ATOM 4713 N N . THR A 1 621 ? 36.469 -22.172 -4.109 1 97.25 621 THR A N 1
ATOM 4714 C CA . THR A 1 621 ? 37.344 -21.438 -4.98 1 97.25 621 THR A CA 1
ATOM 4715 C C . THR A 1 621 ? 38.75 -21.359 -4.379 1 97.25 621 THR A C 1
ATOM 4717 O O . THR A 1 621 ? 39.75 -21.141 -5.098 1 97.25 621 THR A O 1
ATOM 4720 N N . GLY A 1 622 ? 38.844 -21.453 -3.082 1 96.88 622 GLY A N 1
ATOM 4721 C CA . GLY A 1 622 ? 40.094 -21.297 -2.387 1 96.88 622 GLY A CA 1
ATOM 4722 C C . GLY A 1 622 ? 40.5 -19.844 -2.223 1 96.88 622 GLY A C 1
ATOM 4723 O O . GLY A 1 622 ? 41.594 -19.562 -1.724 1 96.88 622 GLY A O 1
ATOM 4724 N N . VAL A 1 623 ? 39.688 -18.969 -2.609 1 97.56 623 VAL A N 1
ATOM 4725 C CA . VAL A 1 623 ? 39.969 -17.547 -2.467 1 97.56 623 VAL A CA 1
ATOM 4726 C C . VAL A 1 623 ? 40.062 -17.188 -0.987 1 97.56 623 VAL A C 1
ATOM 4728 O O . VAL A 1 623 ? 39.281 -17.656 -0.175 1 97.56 623 VAL A O 1
ATOM 4731 N N . ASP A 1 624 ? 41.031 -16.422 -0.634 1 98.19 624 ASP A N 1
ATOM 4732 C CA . ASP A 1 624 ? 41.219 -15.961 0.739 1 98.19 624 ASP A CA 1
ATOM 4733 C C . ASP A 1 624 ? 40.25 -14.844 1.085 1 98.19 624 ASP A C 1
ATOM 4735 O O . ASP A 1 624 ? 40.656 -13.727 1.396 1 98.19 624 ASP A O 1
ATOM 4739 N N . ALA A 1 625 ? 39 -15.188 1.144 1 98.69 625 ALA A N 1
ATOM 4740 C CA . ALA A 1 625 ? 37.906 -14.242 1.362 1 98.69 625 ALA A CA 1
ATOM 4741 C C . ALA A 1 625 ? 37.594 -14.117 2.848 1 98.69 625 ALA A C 1
ATOM 4743 O O . ALA A 1 625 ? 37.5 -15.125 3.553 1 98.69 625 ALA A O 1
ATOM 4744 N N . GLU A 1 626 ? 37.562 -12.93 3.348 1 98.81 626 GLU A N 1
ATOM 4745 C CA . GLU A 1 626 ? 36.938 -12.664 4.645 1 98.81 626 GLU A CA 1
ATOM 4746 C C . GLU A 1 626 ? 35.438 -12.5 4.523 1 98.81 626 GLU A C 1
ATOM 4748 O O . GLU A 1 626 ? 34.938 -11.578 3.857 1 98.81 626 GLU A O 1
ATOM 4753 N N . VAL A 1 627 ? 34.625 -13.43 5.051 1 98.94 627 VAL A N 1
ATOM 4754 C CA . VAL A 1 627 ? 33.156 -13.406 4.945 1 98.94 627 VAL A CA 1
ATOM 4755 C C . VAL A 1 627 ? 32.562 -12.805 6.211 1 98.94 627 VAL A C 1
ATOM 4757 O O . VAL A 1 627 ? 32.75 -13.336 7.309 1 98.94 627 VAL A O 1
ATOM 4760 N N . ILE A 1 628 ? 31.875 -11.695 6.059 1 98.88 628 ILE A N 1
ATOM 4761 C CA . ILE A 1 628 ? 31.266 -10.984 7.176 1 98.88 628 ILE A CA 1
ATOM 4762 C C . ILE A 1 628 ? 29.75 -11.109 7.102 1 98.88 628 ILE A C 1
ATOM 4764 O O . ILE A 1 628 ? 29.125 -10.742 6.098 1 98.88 628 ILE A O 1
ATOM 4768 N N . ASP A 1 629 ? 29.172 -11.742 8.125 1 98.69 629 ASP A N 1
ATOM 4769 C CA . ASP A 1 629 ? 27.734 -11.719 8.367 1 98.69 629 ASP A CA 1
ATOM 4770 C C . ASP A 1 629 ? 27.297 -10.391 8.984 1 98.69 629 ASP A C 1
ATOM 4772 O O . ASP A 1 629 ? 27.578 -10.125 10.156 1 98.69 629 ASP A O 1
ATOM 4776 N N . LEU A 1 630 ? 26.578 -9.594 8.219 1 98.75 630 LEU A N 1
ATOM 4777 C CA . LEU A 1 630 ? 26.266 -8.227 8.633 1 98.75 630 LEU A CA 1
ATOM 4778 C C . LEU A 1 630 ? 25.344 -8.219 9.844 1 98.75 630 LEU A C 1
ATOM 4780 O O . LEU A 1 630 ? 25.469 -7.363 10.719 1 98.75 630 LEU A O 1
ATOM 4784 N N . ARG A 1 631 ? 24.328 -9.102 9.891 1 98.44 631 ARG A N 1
ATOM 4785 C CA . ARG A 1 631 ? 23.359 -9.297 10.977 1 98.44 631 ARG A CA 1
ATOM 4786 C C . ARG A 1 631 ? 22.391 -8.133 11.062 1 98.44 631 ARG A C 1
ATOM 4788 O O . ARG A 1 631 ? 21.188 -8.344 11.211 1 98.44 631 ARG A O 1
ATOM 4795 N N . THR A 1 632 ? 22.812 -6.887 11.156 1 98.56 632 THR A N 1
ATOM 4796 C CA . THR A 1 632 ? 22.047 -5.648 11.156 1 98.56 632 THR A CA 1
ATOM 4797 C C . THR A 1 632 ? 22.25 -4.879 9.859 1 98.56 632 THR A C 1
ATOM 4799 O O . THR A 1 632 ? 23.391 -4.699 9.414 1 98.56 632 THR A O 1
ATOM 4802 N N . LEU A 1 633 ? 21.078 -4.391 9.297 1 98.62 633 LEU A N 1
ATOM 4803 C CA . LEU A 1 633 ? 21.188 -3.922 7.922 1 98.62 633 LEU A CA 1
ATOM 4804 C C . LEU A 1 633 ? 20.781 -2.455 7.812 1 98.62 633 LEU A C 1
ATOM 4806 O O . LEU A 1 633 ? 21.078 -1.803 6.805 1 98.62 633 LEU A O 1
ATOM 4810 N N . ASP A 1 634 ? 20.062 -1.851 8.805 1 97.69 634 ASP A N 1
ATOM 4811 C CA . ASP A 1 634 ? 19.656 -0.457 8.664 1 97.69 634 ASP A CA 1
ATOM 4812 C C . ASP A 1 634 ? 20.859 0.478 8.695 1 97.69 634 ASP A C 1
ATOM 4814 O O . ASP A 1 634 ? 21.844 0.211 9.398 1 97.69 634 ASP A O 1
ATOM 4818 N N . ARG A 1 635 ? 20.828 1.505 8.008 1 95.62 635 ARG A N 1
ATOM 4819 C CA . ARG A 1 635 ? 21.938 2.412 7.746 1 95.62 635 ARG A CA 1
ATOM 4820 C C . ARG A 1 635 ? 22.531 2.932 9.055 1 95.62 635 ARG A C 1
ATOM 4822 O O . ARG A 1 635 ? 23.75 3.088 9.164 1 95.62 635 ARG A O 1
ATOM 4829 N N . ALA A 1 636 ? 21.688 3.174 10.031 1 95.31 636 ALA A N 1
ATOM 4830 C CA . ALA A 1 636 ? 22.125 3.816 11.266 1 95.31 636 ALA A CA 1
ATOM 4831 C C . ALA A 1 636 ? 22.906 2.846 12.141 1 95.31 636 ALA A C 1
ATOM 4833 O O . ALA A 1 636 ? 23.641 3.268 13.039 1 95.31 636 ALA A O 1
ATOM 4834 N N . ASN A 1 637 ? 22.859 1.535 11.828 1 95.62 637 ASN A N 1
ATOM 4835 C CA . ASN A 1 637 ? 23.438 0.558 12.734 1 95.62 637 ASN A CA 1
ATOM 4836 C C . ASN A 1 637 ? 24.359 -0.41 12 1 95.62 637 ASN A C 1
ATOM 4838 O O . ASN A 1 637 ? 24.469 -1.579 12.375 1 95.62 637 ASN A O 1
ATOM 4842 N N . LEU A 1 638 ? 24.953 0.023 10.984 1 97.62 638 LEU A N 1
ATOM 4843 C CA . LEU A 1 638 ? 25.953 -0.809 10.328 1 97.62 638 LEU A CA 1
ATOM 4844 C C . LEU A 1 638 ? 27.25 -0.834 11.133 1 97.62 638 LEU A C 1
ATOM 4846 O O . LEU A 1 638 ? 27.656 0.187 11.688 1 97.62 638 LEU A O 1
ATOM 4850 N N . ASP A 1 639 ? 27.906 -1.927 11.25 1 98.31 639 ASP A N 1
ATOM 4851 C CA . ASP A 1 639 ? 29.141 -2.1 12.008 1 98.31 639 ASP A CA 1
ATOM 4852 C C . ASP A 1 639 ? 30.344 -1.62 11.203 1 98.31 639 ASP A C 1
ATOM 4854 O O . ASP A 1 639 ? 31.156 -2.428 10.758 1 98.31 639 ASP A O 1
ATOM 4858 N N . TRP A 1 640 ? 30.531 -0.385 11.141 1 98.19 640 TRP A N 1
ATOM 4859 C CA . TRP A 1 640 ? 31.578 0.195 10.297 1 98.19 640 TRP A CA 1
ATOM 4860 C C . TRP A 1 640 ? 32.969 -0.16 10.828 1 98.19 640 TRP A C 1
ATOM 4862 O O . TRP A 1 640 ? 33.938 -0.195 10.07 1 98.19 640 TRP A O 1
ATOM 4872 N N . ASP A 1 641 ? 33.125 -0.462 12.164 1 98.25 641 ASP A N 1
ATOM 4873 C CA . ASP A 1 641 ? 34.406 -0.882 12.688 1 98.25 641 ASP A CA 1
ATOM 4874 C C . ASP A 1 641 ? 34.875 -2.193 12.055 1 98.25 641 ASP A C 1
ATOM 4876 O O . ASP A 1 641 ? 35.969 -2.289 11.547 1 98.25 641 ASP A O 1
ATOM 4880 N N . THR A 1 642 ? 33.969 -3.162 12.047 1 98.62 642 THR A N 1
ATOM 4881 C CA . THR A 1 642 ? 34.281 -4.465 11.477 1 98.62 642 THR A CA 1
ATOM 4882 C C . THR A 1 642 ? 34.438 -4.363 9.961 1 98.62 642 THR A C 1
ATOM 4884 O O . THR A 1 642 ? 35.406 -4.891 9.398 1 98.62 642 THR A O 1
ATOM 4887 N N . ILE A 1 643 ? 33.531 -3.699 9.281 1 98.81 643 ILE A N 1
ATOM 4888 C CA . ILE A 1 643 ? 33.562 -3.555 7.832 1 98.81 643 ILE A CA 1
ATOM 4889 C C . ILE A 1 643 ? 34.812 -2.801 7.398 1 98.81 643 ILE A C 1
ATOM 4891 O O . ILE A 1 643 ? 35.531 -3.234 6.488 1 98.81 643 ILE A O 1
ATOM 4895 N N . GLY A 1 644 ? 35.062 -1.674 8.141 1 98.75 644 GLY A N 1
ATOM 4896 C CA . GLY A 1 644 ? 36.219 -0.861 7.812 1 98.75 644 GLY A CA 1
ATOM 4897 C C . GLY A 1 644 ? 37.562 -1.594 8 1 98.75 644 GLY A C 1
ATOM 4898 O O . GLY A 1 644 ? 38.438 -1.528 7.145 1 98.75 644 GLY A O 1
ATOM 4899 N N . ALA A 1 645 ? 37.719 -2.293 9.117 1 98.75 645 ALA A N 1
ATOM 4900 C CA . ALA A 1 645 ? 38.938 -3.064 9.367 1 98.75 645 ALA A CA 1
ATOM 4901 C C . ALA A 1 645 ? 39.156 -4.098 8.273 1 98.75 645 ALA A C 1
ATOM 4903 O O . ALA A 1 645 ? 40.312 -4.309 7.84 1 98.75 645 ALA A O 1
ATOM 4904 N N . SER A 1 646 ? 38.094 -4.711 7.84 1 98.88 646 SER A N 1
ATOM 4905 C CA . SER A 1 646 ? 38.219 -5.715 6.789 1 98.88 646 SER A CA 1
ATOM 4906 C C . SER A 1 646 ? 38.625 -5.082 5.461 1 98.88 646 SER A C 1
ATOM 4908 O O . SER A 1 646 ? 39.469 -5.613 4.75 1 98.88 646 SER A O 1
ATOM 4910 N N . ILE A 1 647 ? 37.969 -3.99 5.078 1 98.88 647 ILE A N 1
ATOM 4911 C CA . ILE A 1 647 ? 38.219 -3.322 3.812 1 98.88 647 ILE A CA 1
ATOM 4912 C C . ILE A 1 647 ? 39.688 -2.838 3.783 1 98.88 647 ILE A C 1
ATOM 4914 O O . ILE A 1 647 ? 40.375 -2.967 2.764 1 98.88 647 ILE A O 1
ATOM 4918 N N . GLN A 1 648 ? 40.188 -2.297 4.91 1 98.56 648 GLN A N 1
ATOM 4919 C CA . GLN A 1 648 ? 41.531 -1.791 4.984 1 98.56 648 GLN A CA 1
ATOM 4920 C C . GLN A 1 648 ? 42.562 -2.924 4.867 1 98.56 648 GLN A C 1
ATOM 4922 O O . GLN A 1 648 ? 43.688 -2.717 4.391 1 98.56 648 GLN A O 1
ATOM 4927 N N . LYS A 1 649 ? 42.062 -4.051 5.227 1 98.62 649 LYS A N 1
ATOM 4928 C CA . LYS A 1 649 ? 42.938 -5.238 5.145 1 98.62 649 LYS A CA 1
ATOM 4929 C C . LYS A 1 649 ? 42.906 -5.832 3.738 1 98.62 649 LYS A C 1
ATOM 4931 O O . LYS A 1 649 ? 43.938 -6.246 3.211 1 98.62 649 LYS A O 1
ATOM 4936 N N . THR A 1 650 ? 41.781 -5.879 3.066 1 98.56 650 THR A N 1
ATOM 4937 C CA . THR A 1 650 ? 41.625 -6.668 1.852 1 98.56 650 THR A CA 1
ATOM 4938 C C . THR A 1 650 ? 41.625 -5.773 0.616 1 98.56 650 THR A C 1
ATOM 4940 O O . THR A 1 650 ? 41.969 -6.227 -0.479 1 98.56 650 THR A O 1
ATOM 4943 N N . ASN A 1 651 ? 41.125 -4.531 0.769 1 98.69 651 ASN A N 1
ATOM 4944 C CA . ASN A 1 651 ? 41.062 -3.49 -0.25 1 98.69 651 ASN A CA 1
ATOM 4945 C C . ASN A 1 651 ? 40.125 -3.855 -1.377 1 98.69 651 ASN A C 1
ATOM 4947 O O . ASN A 1 651 ? 40.031 -3.139 -2.375 1 98.69 651 ASN A O 1
ATOM 4951 N N . ASN A 1 652 ? 39.5 -5.004 -1.404 1 98.69 652 ASN A N 1
ATOM 4952 C CA . ASN A 1 652 ? 38.5 -5.469 -2.355 1 98.69 652 ASN A CA 1
ATOM 4953 C C . ASN A 1 652 ? 37.188 -5.863 -1.654 1 98.69 652 ASN A C 1
ATOM 4955 O O . ASN A 1 652 ? 37.219 -6.535 -0.622 1 98.69 652 ASN A O 1
ATOM 4959 N N . VAL A 1 653 ? 36.062 -5.395 -2.184 1 98.88 653 VAL A N 1
ATOM 4960 C CA . VAL A 1 653 ? 34.781 -5.633 -1.517 1 98.88 653 VAL A CA 1
ATOM 4961 C C . VAL A 1 653 ? 33.812 -6.297 -2.486 1 98.88 653 VAL A C 1
ATOM 4963 O O . VAL A 1 653 ? 33.688 -5.859 -3.631 1 98.88 653 VAL A O 1
ATOM 4966 N N . LEU A 1 654 ? 33.156 -7.355 -2.121 1 98.88 654 LEU A N 1
ATOM 4967 C CA . LEU A 1 654 ? 32.062 -8.031 -2.816 1 98.88 654 LEU A CA 1
ATOM 4968 C C . LEU A 1 654 ? 30.828 -8.094 -1.938 1 98.88 654 LEU A C 1
ATOM 4970 O O . LEU A 1 654 ? 30.828 -8.75 -0.895 1 98.88 654 LEU A O 1
ATOM 4974 N N . ILE A 1 655 ? 29.797 -7.391 -2.273 1 98.88 655 ILE A N 1
ATOM 4975 C CA . ILE A 1 655 ? 28.5 -7.496 -1.599 1 98.88 655 ILE A CA 1
ATOM 4976 C C . ILE A 1 655 ? 27.688 -8.617 -2.227 1 98.88 655 ILE A C 1
ATOM 4978 O O . ILE A 1 655 ? 27.5 -8.656 -3.445 1 98.88 655 ILE A O 1
ATOM 4982 N N . VAL A 1 656 ? 27.203 -9.547 -1.427 1 98.88 656 VAL A N 1
ATOM 4983 C CA . VAL A 1 656 ? 26.516 -10.727 -1.929 1 98.88 656 VAL A CA 1
ATOM 4984 C C . VAL A 1 656 ? 25.078 -10.734 -1.44 1 98.88 656 VAL A C 1
ATOM 4986 O O . VAL A 1 656 ? 24.812 -10.758 -0.234 1 98.88 656 VAL A O 1
ATOM 4989 N N . GLU A 1 657 ? 24.172 -10.656 -2.338 1 98.56 657 GLU A N 1
ATOM 4990 C CA . GLU A 1 657 ? 22.734 -10.711 -2.076 1 98.56 657 GLU A CA 1
ATOM 4991 C C . GLU A 1 657 ? 22.047 -11.742 -2.973 1 98.56 657 GLU A C 1
ATOM 4993 O O . GLU A 1 657 ? 22.547 -12.07 -4.051 1 98.56 657 GLU A O 1
ATOM 4998 N N . GLN A 1 658 ? 20.922 -12.219 -2.562 1 98.38 658 GLN A N 1
ATOM 4999 C CA . GLN A 1 658 ? 20.266 -13.297 -3.289 1 98.38 658 GLN A CA 1
ATOM 5000 C C . GLN A 1 658 ? 19.328 -12.75 -4.355 1 98.38 658 GLN A C 1
ATOM 5002 O O . GLN A 1 658 ? 19.25 -13.281 -5.465 1 98.38 658 GLN A O 1
ATOM 5007 N N . GLY A 1 659 ? 18.609 -11.734 -3.98 1 97.31 659 GLY A N 1
ATOM 5008 C CA . GLY A 1 659 ? 17.453 -11.305 -4.738 1 97.31 659 GLY A CA 1
ATOM 5009 C C . GLY A 1 659 ? 17.797 -10.43 -5.926 1 97.31 659 GLY A C 1
ATOM 5010 O O . GLY A 1 659 ? 18.969 -10.336 -6.312 1 97.31 659 GLY A O 1
ATOM 5011 N N . ALA A 1 660 ? 16.797 -9.82 -6.516 1 96.88 660 ALA A N 1
ATOM 5012 C CA . ALA A 1 660 ? 16.906 -9.031 -7.738 1 96.88 660 ALA A CA 1
ATOM 5013 C C . ALA A 1 660 ? 17.766 -7.789 -7.512 1 96.88 660 ALA A C 1
ATOM 5015 O O . ALA A 1 660 ? 17.766 -7.211 -6.422 1 96.88 660 ALA A O 1
ATOM 5016 N N . ARG A 1 661 ? 18.344 -7.328 -8.523 1 95.75 661 ARG A N 1
ATOM 5017 C CA . ARG A 1 661 ? 19.266 -6.199 -8.5 1 95.75 661 ARG A CA 1
ATOM 5018 C C . ARG A 1 661 ? 18.562 -4.93 -8.023 1 95.75 661 ARG A C 1
ATOM 5020 O O . ARG A 1 661 ? 19.141 -4.137 -7.285 1 95.75 661 ARG A O 1
ATOM 5027 N N . GLY A 1 662 ? 17.344 -4.703 -8.445 1 92.94 662 GLY A N 1
ATOM 5028 C CA . GLY A 1 662 ? 16.625 -3.469 -8.172 1 92.94 662 GLY A CA 1
ATOM 5029 C C . GLY A 1 662 ? 16.328 -3.266 -6.695 1 92.94 662 GLY A C 1
ATOM 5030 O O . GLY A 1 662 ? 16.703 -2.24 -6.121 1 92.94 662 GLY A O 1
ATOM 5031 N N . THR A 1 663 ? 15.781 -4.211 -6.012 1 89.38 663 THR A N 1
ATOM 5032 C CA . THR A 1 663 ? 15.367 -4.105 -4.617 1 89.38 663 THR A CA 1
ATOM 5033 C C . THR A 1 663 ? 16.516 -4.492 -3.682 1 89.38 663 THR A C 1
ATOM 5035 O O . THR A 1 663 ? 16.312 -4.613 -2.471 1 89.38 663 THR A O 1
ATOM 5038 N N . SER A 1 664 ? 17.672 -4.637 -4.219 1 90.38 664 SER A N 1
ATOM 5039 C CA . SER A 1 664 ? 18.828 -5.078 -3.447 1 90.38 664 SER A CA 1
ATOM 5040 C C . SER A 1 664 ? 19.297 -3.992 -2.484 1 90.38 664 SER A C 1
ATOM 5042 O O . SER A 1 664 ? 19.266 -2.805 -2.816 1 90.38 664 SER A O 1
ATOM 5044 N N . TYR A 1 665 ? 19.734 -4.387 -1.339 1 94.62 665 TYR A N 1
ATOM 5045 C CA . TYR A 1 665 ? 20.328 -3.598 -0.264 1 94.62 665 TYR A CA 1
ATOM 5046 C C . TYR A 1 665 ? 21.688 -3.061 -0.671 1 94.62 665 TYR A C 1
ATOM 5048 O O . TYR A 1 665 ? 22.094 -1.985 -0.227 1 94.62 665 TYR A O 1
ATOM 5056 N N . GLY A 1 666 ? 22.344 -3.664 -1.563 1 97.12 666 GLY A N 1
ATOM 5057 C CA . GLY A 1 666 ? 23.75 -3.504 -1.868 1 97.12 666 GLY A CA 1
ATOM 5058 C C . GLY A 1 666 ? 24.078 -2.158 -2.486 1 97.12 666 GLY A C 1
ATOM 5059 O O . GLY A 1 666 ? 25.188 -1.635 -2.297 1 97.12 666 GLY A O 1
ATOM 5060 N N . ALA A 1 667 ? 23.125 -1.532 -3.205 1 96.19 667 ALA A N 1
ATOM 5061 C CA . ALA A 1 667 ? 23.391 -0.224 -3.797 1 96.19 667 ALA A CA 1
ATOM 5062 C C . ALA A 1 667 ? 23.641 0.826 -2.717 1 96.19 667 ALA A C 1
ATOM 5064 O O . ALA A 1 667 ? 24.578 1.626 -2.822 1 96.19 667 ALA A O 1
ATOM 5065 N N . MET A 1 668 ? 22.766 0.799 -1.718 1 96.31 668 MET A N 1
ATOM 5066 C CA . MET A 1 668 ? 22.938 1.722 -0.6 1 96.31 668 MET A CA 1
ATOM 5067 C C . MET A 1 668 ? 24.25 1.462 0.124 1 96.31 668 MET A C 1
ATOM 5069 O O . MET A 1 668 ? 24.984 2.4 0.45 1 96.31 668 MET A O 1
ATOM 5073 N N . LEU A 1 669 ? 24.562 0.171 0.317 1 98.06 669 LEU A N 1
ATOM 5074 C CA . LEU A 1 669 ? 25.781 -0.199 1.026 1 98.06 669 LEU A CA 1
ATOM 5075 C C . LEU A 1 669 ? 27.016 0.181 0.217 1 98.06 669 LEU A C 1
ATOM 5077 O O . LEU A 1 669 ? 28.016 0.654 0.775 1 98.06 669 LEU A O 1
ATOM 5081 N N . ALA A 1 670 ? 27 -0.046 -1.076 1 98.25 670 ALA A N 1
ATOM 5082 C CA . ALA A 1 670 ? 28.109 0.324 -1.954 1 98.25 670 ALA A CA 1
ATOM 5083 C C . ALA A 1 670 ? 28.375 1.828 -1.913 1 98.25 670 ALA A C 1
ATOM 5085 O O . ALA A 1 670 ? 29.516 2.27 -1.912 1 98.25 670 ALA A O 1
ATOM 5086 N N . ASP A 1 671 ? 27.328 2.664 -1.938 1 97.25 671 ASP A N 1
ATOM 5087 C CA . ASP A 1 671 ? 27.453 4.113 -1.817 1 97.25 671 ASP A CA 1
ATOM 5088 C C . ASP A 1 671 ? 28.141 4.5 -0.518 1 97.25 671 ASP A C 1
ATOM 5090 O O . ASP A 1 671 ? 29.047 5.348 -0.518 1 97.25 671 ASP A O 1
ATOM 5094 N N . GLU A 1 672 ? 27.75 3.85 0.558 1 97.56 672 GLU A N 1
ATOM 5095 C CA . GLU A 1 672 ? 28.375 4.121 1.853 1 97.56 672 GLU A CA 1
ATOM 5096 C C . GLU A 1 672 ? 29.844 3.74 1.849 1 97.56 672 GLU A C 1
ATOM 5098 O O . GLU A 1 672 ? 30.688 4.5 2.336 1 97.56 672 GLU A O 1
ATOM 5103 N N . ILE A 1 673 ? 30.141 2.592 1.292 1 98.5 673 ILE A N 1
ATOM 5104 C CA . ILE A 1 673 ? 31.484 2.053 1.332 1 98.5 673 ILE A CA 1
ATOM 5105 C C . ILE A 1 673 ? 32.406 2.93 0.494 1 98.5 673 ILE A C 1
ATOM 5107 O O . ILE A 1 673 ? 33.5 3.309 0.948 1 98.5 673 ILE A O 1
ATOM 5111 N N . GLN A 1 674 ? 32.031 3.244 -0.742 1 97.69 674 GLN A N 1
ATOM 5112 C CA . GLN A 1 674 ? 32.938 4.023 -1.599 1 97.69 674 GLN A CA 1
ATOM 5113 C C . GLN A 1 674 ? 33.188 5.41 -1.015 1 97.69 674 GLN A C 1
ATOM 5115 O O . GLN A 1 674 ? 34.281 5.961 -1.152 1 97.69 674 GLN A O 1
ATOM 5120 N N . ARG A 1 675 ? 32.188 5.996 -0.296 1 96.44 675 ARG A N 1
ATOM 5121 C CA . ARG A 1 675 ? 32.344 7.312 0.31 1 96.44 675 ARG A CA 1
ATOM 5122 C C . ARG A 1 675 ? 33.281 7.246 1.52 1 96.44 675 ARG A C 1
ATOM 5124 O O . ARG A 1 675 ? 34.062 8.164 1.752 1 96.44 675 ARG A O 1
ATOM 5131 N N . ARG A 1 676 ? 33.281 6.207 2.268 1 97.44 676 ARG A N 1
ATOM 5132 C CA . ARG A 1 676 ? 34 6.098 3.523 1 97.44 676 ARG A CA 1
ATOM 5133 C C . ARG A 1 676 ? 35.406 5.559 3.291 1 97.44 676 ARG A C 1
ATOM 5135 O O . ARG A 1 676 ? 36.344 5.898 4.023 1 97.44 676 ARG A O 1
ATOM 5142 N N . TYR A 1 677 ? 35.594 4.727 2.205 1 98.19 677 TYR A N 1
ATOM 5143 C CA . TYR A 1 677 ? 36.812 3.957 2.117 1 98.19 677 TYR A CA 1
ATOM 5144 C C . TYR A 1 677 ? 37.406 4.031 0.714 1 98.19 677 TYR A C 1
ATOM 5146 O O . TYR A 1 677 ? 38.125 3.133 0.293 1 98.19 677 TYR A O 1
ATOM 5154 N N . PHE A 1 678 ? 37.062 5.082 0.009 1 97.81 678 PHE A N 1
ATOM 5155 C CA . PHE A 1 678 ? 37.469 5.25 -1.382 1 97.81 678 PHE A CA 1
ATOM 5156 C C . PHE A 1 678 ? 38.969 5 -1.54 1 97.81 678 PHE A C 1
ATOM 5158 O O . PHE A 1 678 ? 39.375 4.258 -2.43 1 97.81 678 PHE A O 1
ATOM 5165 N N . ASP A 1 679 ? 39.781 5.484 -0.664 1 97.19 679 ASP A N 1
ATOM 5166 C CA . ASP A 1 679 ? 41.25 5.445 -0.775 1 97.19 679 ASP A CA 1
ATOM 5167 C C . ASP A 1 679 ? 41.781 4.047 -0.474 1 97.19 679 ASP A C 1
ATOM 5169 O O . ASP A 1 679 ? 42.938 3.738 -0.782 1 97.19 679 ASP A O 1
ATOM 5173 N N . TRP A 1 680 ? 40.969 3.25 0.062 1 98.25 680 TRP A N 1
ATOM 5174 C CA . TRP A 1 680 ? 41.406 1.907 0.429 1 98.25 680 TRP A CA 1
ATOM 5175 C C . TRP A 1 680 ? 40.969 0.888 -0.622 1 98.25 680 TRP A C 1
ATOM 5177 O O . TRP A 1 680 ? 41.375 -0.269 -0.583 1 98.25 680 TRP A O 1
ATOM 5187 N N . LEU A 1 681 ? 40.219 1.269 -1.607 1 98.44 681 LEU A N 1
ATOM 5188 C CA . LEU A 1 681 ? 39.656 0.333 -2.586 1 98.44 681 LEU A CA 1
ATOM 5189 C C . LEU A 1 681 ? 40.594 0.2 -3.785 1 98.44 681 LEU A C 1
ATOM 5191 O O . LEU A 1 681 ? 40.906 1.193 -4.441 1 98.44 681 LEU A O 1
ATOM 5195 N N . ASP A 1 682 ? 40.969 -1.008 -4.141 1 97.69 682 ASP A N 1
ATOM 5196 C CA . ASP A 1 682 ? 41.812 -1.275 -5.301 1 97.69 682 ASP A CA 1
ATOM 5197 C C . ASP A 1 682 ? 40.969 -1.416 -6.566 1 97.69 682 ASP A C 1
ATOM 5199 O O . ASP A 1 682 ? 41.5 -1.32 -7.68 1 97.69 682 ASP A O 1
ATOM 5203 N N . GLN A 1 683 ? 39.781 -1.718 -6.473 1 97.88 683 GLN A N 1
ATOM 5204 C CA . GLN A 1 683 ? 38.781 -1.865 -7.543 1 97.88 683 GLN A CA 1
ATOM 5205 C C . GLN A 1 683 ? 37.406 -1.49 -7.062 1 97.88 683 GLN A C 1
ATOM 5207 O O . GLN A 1 683 ? 37.188 -1.3 -5.867 1 97.88 683 GLN A O 1
ATOM 5212 N N . PRO A 1 684 ? 36.406 -1.29 -7.992 1 98.06 684 PRO A N 1
ATOM 5213 C CA . PRO A 1 684 ? 35.062 -0.931 -7.562 1 98.06 684 PRO A CA 1
ATOM 5214 C C . PRO A 1 684 ? 34.469 -1.948 -6.59 1 98.06 684 PRO A C 1
ATOM 5216 O O . PRO A 1 684 ? 34.812 -3.129 -6.633 1 98.06 684 PRO A O 1
ATOM 5219 N N . VAL A 1 685 ? 33.562 -1.429 -5.691 1 98.69 685 VAL A N 1
ATOM 5220 C CA . VAL A 1 685 ? 32.75 -2.346 -4.91 1 98.69 685 VAL A CA 1
ATOM 5221 C C . VAL A 1 685 ? 31.891 -3.203 -5.852 1 98.69 685 VAL A C 1
ATOM 5223 O O . VAL A 1 685 ? 31.125 -2.678 -6.66 1 98.69 685 VAL A O 1
ATOM 5226 N N . LYS A 1 686 ? 32.094 -4.48 -5.844 1 98.44 686 LYS A N 1
ATOM 5227 C CA . LYS A 1 686 ? 31.359 -5.391 -6.711 1 98.44 686 LYS A CA 1
ATOM 5228 C C . LYS A 1 686 ? 30.156 -5.988 -5.984 1 98.44 686 LYS A C 1
ATOM 5230 O O . LYS A 1 686 ? 30.109 -5.996 -4.754 1 98.44 686 LYS A O 1
ATOM 5235 N N . ARG A 1 687 ? 29.203 -6.461 -6.742 1 98.38 687 ARG A N 1
ATOM 5236 C CA . ARG A 1 687 ? 27.984 -7.008 -6.156 1 98.38 687 ARG A CA 1
ATOM 5237 C C . ARG A 1 687 ? 27.578 -8.305 -6.852 1 98.38 687 ARG A C 1
ATOM 5239 O O . ARG A 1 687 ? 27.719 -8.438 -8.07 1 98.38 687 ARG A O 1
ATOM 5246 N N . VAL A 1 688 ? 27.141 -9.227 -6.121 1 98.56 688 VAL A N 1
ATOM 5247 C CA . VAL A 1 688 ? 26.422 -10.406 -6.598 1 98.56 688 VAL A CA 1
ATOM 5248 C C . VAL A 1 688 ? 24.938 -10.289 -6.262 1 98.56 688 VAL A C 1
ATOM 5250 O O . VAL A 1 688 ? 24.578 -10.039 -5.109 1 98.56 688 VAL A O 1
ATOM 5253 N N . THR A 1 689 ? 24.109 -10.312 -7.203 1 97.75 689 THR A N 1
ATOM 5254 C CA . THR A 1 689 ? 22.656 -10.297 -7.066 1 97.75 689 THR A CA 1
ATOM 5255 C C . THR A 1 689 ? 22.016 -11.289 -8.031 1 97.75 689 THR A C 1
ATOM 5257 O O . THR A 1 689 ? 22.703 -11.984 -8.773 1 97.75 689 THR A O 1
ATOM 5260 N N . GLY A 1 690 ? 20.688 -11.422 -7.906 1 97.25 690 GLY A N 1
ATOM 5261 C CA . GLY A 1 690 ? 19.938 -12.102 -8.953 1 97.25 690 GLY A CA 1
ATOM 5262 C C . GLY A 1 690 ? 19.812 -11.273 -10.219 1 97.25 690 GLY A C 1
ATOM 5263 O O . GLY A 1 690 ? 20.625 -10.391 -10.484 1 97.25 690 GLY A O 1
ATOM 5264 N N . GLY A 1 691 ? 18.906 -11.641 -11.078 1 96.38 691 GLY A N 1
ATOM 5265 C CA . GLY A 1 691 ? 18.641 -10.898 -12.305 1 96.38 691 GLY A CA 1
ATOM 5266 C C . GLY A 1 691 ? 17.938 -9.578 -12.062 1 96.38 691 GLY A C 1
ATOM 5267 O O . GLY A 1 691 ? 18 -9.023 -10.961 1 96.38 691 GLY A O 1
ATOM 5268 N N . GLU A 1 692 ? 17.344 -9.016 -13.047 1 95.88 692 GLU A N 1
ATOM 5269 C CA . GLU A 1 692 ? 16.578 -7.773 -12.93 1 95.88 692 GLU A CA 1
ATOM 5270 C C . GLU A 1 692 ? 15.148 -8.047 -12.469 1 95.88 692 GLU A C 1
ATOM 5272 O O . GLU A 1 692 ? 14.602 -7.309 -11.648 1 95.88 692 GLU A O 1
ATOM 5277 N N . ALA A 1 693 ? 14.664 -9.117 -12.969 1 95.62 693 ALA A N 1
ATOM 5278 C CA . ALA A 1 693 ? 13.266 -9.438 -12.719 1 95.62 693 ALA A CA 1
ATOM 5279 C C . ALA A 1 693 ? 13.094 -10.18 -11.398 1 95.62 693 ALA A C 1
ATOM 5281 O O . ALA A 1 693 ? 14.023 -10.844 -10.93 1 95.62 693 ALA A O 1
ATOM 5282 N N . SER A 1 694 ? 11.914 -10.031 -10.82 1 95.25 694 SER A N 1
ATOM 5283 C CA . SER A 1 694 ? 11.523 -10.938 -9.742 1 95.25 694 SER A CA 1
ATOM 5284 C C . SER A 1 694 ? 11.492 -12.383 -10.219 1 95.25 694 SER A C 1
ATOM 5286 O O . SER A 1 694 ? 11.07 -12.664 -11.344 1 95.25 694 SER A O 1
ATOM 5288 N N . PRO A 1 695 ? 11.852 -13.312 -9.375 1 96.62 695 PRO A N 1
ATOM 5289 C CA . PRO A 1 695 ? 11.828 -14.727 -9.773 1 96.62 695 PRO A CA 1
ATOM 5290 C C . PRO A 1 695 ? 10.438 -15.203 -10.18 1 96.62 695 PRO A C 1
ATOM 5292 O O . PRO A 1 695 ? 9.445 -14.844 -9.547 1 96.62 695 PRO A O 1
ATOM 5295 N N . SER A 1 696 ? 10.406 -15.969 -11.297 1 95.56 696 SER A N 1
ATOM 5296 C CA . SER A 1 696 ? 9.156 -16.562 -11.773 1 95.56 696 SER A CA 1
ATOM 5297 C C . SER A 1 696 ? 8.977 -17.969 -11.227 1 95.56 696 SER A C 1
ATOM 5299 O O . SER A 1 696 ? 9.82 -18.469 -10.477 1 95.56 696 SER A O 1
ATOM 5301 N N . ILE A 1 697 ? 7.898 -18.672 -11.57 1 95.88 697 ILE A N 1
ATOM 5302 C CA . ILE A 1 697 ? 7.488 -19.906 -10.922 1 95.88 697 ILE A CA 1
ATOM 5303 C C . ILE A 1 697 ? 8.266 -21.078 -11.523 1 95.88 697 ILE A C 1
ATOM 5305 O O . ILE A 1 697 ? 8.57 -22.047 -10.828 1 95.88 697 ILE A O 1
ATOM 5309 N N . SER A 1 698 ? 8.586 -21.047 -12.891 1 97.38 698 SER A N 1
ATOM 5310 C CA . SER A 1 698 ? 9.336 -22.125 -13.547 1 97.38 698 SER A CA 1
ATOM 5311 C C . SER A 1 698 ? 10.602 -22.469 -12.766 1 97.38 698 SER A C 1
ATOM 5313 O O . SER A 1 698 ? 11.367 -21.578 -12.398 1 97.38 698 SER A O 1
ATOM 5315 N N . LYS A 1 699 ? 10.734 -23.719 -12.539 1 97.44 699 LYS A N 1
ATOM 5316 C CA . LYS A 1 699 ? 11.891 -24.156 -11.758 1 97.44 699 LYS A CA 1
ATOM 5317 C C . LYS A 1 699 ? 13.188 -23.625 -12.352 1 97.44 699 LYS A C 1
ATOM 5319 O O . LYS A 1 699 ? 14.039 -23.094 -11.625 1 97.44 699 LYS A O 1
ATOM 5324 N N . VAL A 1 700 ? 13.32 -23.688 -13.664 1 97.75 700 VAL A N 1
ATOM 5325 C CA . VAL A 1 700 ? 14.531 -23.266 -14.359 1 97.75 700 VAL A CA 1
ATOM 5326 C C . VAL A 1 700 ? 14.656 -21.75 -14.336 1 97.75 700 VAL A C 1
ATOM 5328 O O . VAL A 1 700 ? 15.734 -21.203 -14.078 1 97.75 700 VAL A O 1
ATOM 5331 N N . LEU A 1 701 ? 13.594 -21.047 -14.57 1 97.94 701 LEU A N 1
ATOM 5332 C CA . LEU A 1 701 ? 13.633 -19.594 -14.594 1 97.94 701 LEU A CA 1
ATOM 5333 C C . LEU A 1 701 ? 13.844 -19.031 -13.188 1 97.94 701 LEU A C 1
ATOM 5335 O O . LEU A 1 701 ? 14.539 -18.031 -13.016 1 97.94 701 LEU A O 1
ATOM 5339 N N . GLU A 1 702 ? 13.203 -19.641 -12.219 1 98 702 GLU A N 1
ATOM 5340 C CA . GLU A 1 702 ? 13.414 -19.172 -10.852 1 98 702 GLU A CA 1
ATOM 5341 C C . GLU A 1 702 ? 14.875 -19.297 -10.438 1 98 702 GLU A C 1
ATOM 5343 O O . GLU A 1 702 ? 15.453 -18.344 -9.906 1 98 702 GLU A O 1
ATOM 5348 N N . ARG A 1 703 ? 15.406 -20.453 -10.688 1 97.81 703 ARG A N 1
ATOM 5349 C CA . ARG A 1 703 ? 16.812 -20.656 -10.336 1 97.81 703 ARG A CA 1
ATOM 5350 C C . ARG A 1 703 ? 17.703 -19.656 -11.031 1 97.81 703 ARG A C 1
ATOM 5352 O O . ARG A 1 703 ? 18.656 -19.141 -10.438 1 97.81 703 ARG A O 1
ATOM 5359 N N . ALA A 1 704 ? 17.422 -19.375 -12.219 1 98.06 704 ALA A N 1
ATOM 5360 C CA . ALA A 1 704 ? 18.219 -18.453 -13.008 1 98.06 704 ALA A CA 1
ATOM 5361 C C . ALA A 1 704 ? 18.078 -17.031 -12.492 1 98.06 704 ALA A C 1
ATOM 5363 O O . ALA A 1 704 ? 18.922 -16.172 -12.789 1 98.06 704 ALA A O 1
ATOM 5364 N N . ALA A 1 705 ? 17.078 -16.734 -11.703 1 97.88 705 ALA A N 1
ATOM 5365 C CA . ALA A 1 705 ? 16.719 -15.352 -11.375 1 97.88 705 ALA A CA 1
ATOM 5366 C C . ALA A 1 705 ? 17.328 -14.922 -10.047 1 97.88 705 ALA A C 1
ATOM 5368 O O . ALA A 1 705 ? 17.344 -13.734 -9.719 1 97.88 705 ALA A O 1
ATOM 5369 N N . PHE A 1 706 ? 17.781 -15.773 -9.211 1 97.88 706 PHE A N 1
ATOM 5370 C CA . PHE A 1 706 ? 18.359 -15.383 -7.934 1 97.88 706 PHE A CA 1
ATOM 5371 C C . PHE A 1 706 ? 19.781 -15.938 -7.793 1 97.88 706 PHE A C 1
ATOM 5373 O O . PHE A 1 706 ? 20.188 -16.812 -8.562 1 97.88 706 PHE A O 1
ATOM 5380 N N . ALA A 1 707 ? 20.547 -15.43 -6.91 1 98.31 707 ALA A N 1
ATOM 5381 C CA . ALA A 1 707 ? 21.938 -15.828 -6.715 1 98.31 707 ALA A CA 1
ATOM 5382 C C . ALA A 1 707 ? 22.047 -17 -5.746 1 98.31 707 ALA A C 1
ATOM 5384 O O . ALA A 1 707 ? 21.234 -17.125 -4.82 1 98.31 707 ALA A O 1
ATOM 5385 N N . ASP A 1 708 ? 22.906 -17.812 -6.008 1 98 708 ASP A N 1
ATOM 5386 C CA . ASP A 1 708 ? 23.312 -18.938 -5.168 1 98 708 ASP A CA 1
ATOM 5387 C C . ASP A 1 708 ? 24.828 -19.109 -5.184 1 98 708 ASP A C 1
ATOM 5389 O O . ASP A 1 708 ? 25.562 -18.172 -5.508 1 98 708 ASP A O 1
ATOM 5393 N N . THR A 1 709 ? 25.344 -20.188 -4.742 1 98.62 709 THR A N 1
ATOM 5394 C CA . THR A 1 709 ? 26.781 -20.422 -4.598 1 98.62 709 THR A CA 1
ATOM 5395 C C . THR A 1 709 ? 27.5 -20.172 -5.922 1 98.62 709 THR A C 1
ATOM 5397 O O . THR A 1 709 ? 28.578 -19.578 -5.945 1 98.62 709 THR A O 1
ATOM 5400 N N . GLU A 1 710 ? 26.922 -20.578 -7.074 1 98.31 710 GLU A N 1
ATOM 5401 C CA . GLU A 1 710 ? 27.547 -20.438 -8.383 1 98.31 710 GLU A CA 1
ATOM 5402 C C . GLU A 1 710 ? 27.797 -18.969 -8.727 1 98.31 710 GLU A C 1
ATOM 5404 O O . GLU A 1 710 ? 28.859 -18.609 -9.242 1 98.31 710 GLU A O 1
ATOM 5409 N N . GLU A 1 711 ? 26.797 -18.156 -8.492 1 98.56 711 GLU A N 1
ATOM 5410 C CA . GLU A 1 711 ? 26.953 -16.734 -8.758 1 98.56 711 GLU A CA 1
ATOM 5411 C C . GLU A 1 711 ? 27.984 -16.094 -7.828 1 98.56 711 GLU A C 1
ATOM 5413 O O . GLU A 1 711 ? 28.688 -15.172 -8.219 1 98.56 711 GLU A O 1
ATOM 5418 N N . VAL A 1 712 ? 28.031 -16.562 -6.551 1 98.88 712 VAL A N 1
ATOM 5419 C CA . VAL A 1 712 ? 29.031 -16.047 -5.617 1 98.88 712 VAL A CA 1
ATOM 5420 C C . VAL A 1 712 ? 30.422 -16.406 -6.109 1 98.88 712 VAL A C 1
ATOM 5422 O O . VAL A 1 712 ? 31.344 -15.586 -6.055 1 98.88 712 VAL A O 1
ATOM 5425 N N . ILE A 1 713 ? 30.609 -17.672 -6.586 1 98.75 713 ILE A N 1
ATOM 5426 C CA . ILE A 1 713 ? 31.875 -18.109 -7.152 1 98.75 713 ILE A CA 1
ATOM 5427 C C . ILE A 1 713 ? 32.25 -17.203 -8.32 1 98.75 713 ILE A C 1
ATOM 5429 O O . ILE A 1 713 ? 33.406 -16.75 -8.414 1 98.75 713 ILE A O 1
ATOM 5433 N N . ALA A 1 714 ? 31.297 -16.969 -9.195 1 98.56 714 ALA A N 1
ATOM 5434 C CA . ALA A 1 714 ? 31.547 -16.078 -10.328 1 98.56 714 ALA A CA 1
ATOM 5435 C C . ALA A 1 714 ? 31.969 -14.688 -9.844 1 98.56 714 ALA A C 1
ATOM 5437 O O . ALA A 1 714 ? 32.844 -14.055 -10.453 1 98.56 714 ALA A O 1
ATOM 5438 N N . GLY A 1 715 ? 31.312 -14.18 -8.758 1 98.56 715 GLY A N 1
ATOM 5439 C CA . GLY A 1 715 ? 31.688 -12.898 -8.18 1 98.56 715 GLY A CA 1
ATOM 5440 C C . GLY A 1 715 ? 33.094 -12.867 -7.625 1 98.56 715 GLY A C 1
ATOM 5441 O O . GLY A 1 715 ? 33.812 -11.898 -7.828 1 98.56 715 GLY A O 1
ATOM 5442 N N . LEU A 1 716 ? 33.469 -13.891 -6.91 1 98.56 716 LEU A N 1
ATOM 5443 C CA . LEU A 1 716 ? 34.844 -13.992 -6.383 1 98.56 716 LEU A CA 1
ATOM 5444 C C . LEU A 1 716 ? 35.844 -14.023 -7.516 1 98.56 716 LEU A C 1
ATOM 5446 O O . LEU A 1 716 ? 36.875 -13.359 -7.441 1 98.56 716 LEU A O 1
ATOM 5450 N N . ASN A 1 717 ? 35.531 -14.797 -8.547 1 98.06 717 ASN A N 1
ATOM 5451 C CA . ASN A 1 717 ? 36.438 -14.867 -9.711 1 98.06 717 ASN A CA 1
ATOM 5452 C C . ASN A 1 717 ? 36.562 -13.508 -10.391 1 98.06 717 ASN A C 1
ATOM 5454 O O . ASN A 1 717 ? 37.625 -13.148 -10.883 1 98.06 717 ASN A O 1
ATOM 5458 N N . ASP A 1 718 ? 35.5 -12.82 -10.477 1 97.69 718 ASP A N 1
ATOM 5459 C CA . ASP A 1 718 ? 35.5 -11.484 -11.062 1 97.69 718 ASP A CA 1
ATOM 5460 C C . ASP A 1 718 ? 36.438 -10.555 -10.289 1 97.69 718 ASP A C 1
ATOM 5462 O O . ASP A 1 718 ? 37.188 -9.773 -10.883 1 97.69 718 ASP A O 1
ATOM 5466 N N . VAL A 1 719 ? 36.375 -10.586 -8.945 1 97.75 719 VAL A N 1
ATOM 5467 C CA . VAL A 1 719 ? 37.281 -9.789 -8.102 1 97.75 719 VAL A CA 1
ATOM 5468 C C . VAL A 1 719 ? 38.719 -10.148 -8.398 1 97.75 719 VAL A C 1
ATOM 5470 O O . VAL A 1 719 ? 39.562 -9.266 -8.562 1 97.75 719 VAL A O 1
ATOM 5473 N N . LEU A 1 720 ? 39.062 -11.406 -8.508 1 97.12 720 LEU A N 1
ATOM 5474 C CA . LEU A 1 720 ? 40.406 -11.867 -8.75 1 97.12 720 LEU A CA 1
ATOM 5475 C C . LEU A 1 720 ? 40.906 -11.438 -10.133 1 97.12 720 LEU A C 1
ATOM 5477 O O . LEU A 1 720 ? 42.062 -11.055 -10.305 1 97.12 720 LEU A O 1
ATOM 5481 N N . ALA A 1 721 ? 39.969 -11.586 -11.07 1 96.44 721 ALA A N 1
ATOM 5482 C CA . ALA A 1 721 ? 40.344 -11.195 -12.43 1 96.44 721 ALA A CA 1
ATOM 5483 C C . ALA A 1 721 ? 40.781 -9.742 -12.492 1 96.44 721 ALA A C 1
ATOM 5485 O O . ALA A 1 721 ? 41.75 -9.414 -13.195 1 96.44 721 ALA A O 1
ATOM 5486 N N . ASP A 1 722 ? 40.125 -8.875 -11.805 1 94.56 722 ASP A N 1
ATOM 5487 C CA . ASP A 1 722 ? 40.469 -7.453 -11.812 1 94.56 722 ASP A CA 1
ATOM 5488 C C . ASP A 1 722 ? 41.75 -7.188 -11.039 1 94.56 722 ASP A C 1
ATOM 5490 O O . ASP A 1 722 ? 42.375 -6.129 -11.188 1 94.56 722 ASP A O 1
ATOM 5494 N N . LEU A 1 723 ? 42.156 -8.164 -10.219 1 93.5 723 LEU A N 1
ATOM 5495 C CA . LEU A 1 723 ? 43.438 -8.078 -9.531 1 93.5 723 LEU A CA 1
ATOM 5496 C C . LEU A 1 723 ? 44.562 -8.703 -10.375 1 93.5 723 LEU A C 1
ATOM 5498 O O . LEU A 1 723 ? 45.719 -8.68 -9.984 1 93.5 723 LEU A O 1
ATOM 5502 N N . GLY A 1 724 ? 44.188 -9.234 -11.516 1 91.62 724 GLY A N 1
ATOM 5503 C CA . GLY A 1 724 ? 45.125 -9.898 -12.375 1 91.62 724 GLY A CA 1
ATOM 5504 C C . GLY A 1 724 ? 45.469 -11.312 -11.938 1 91.62 724 GLY A C 1
ATOM 5505 O O . GLY A 1 724 ? 46.5 -11.852 -12.266 1 91.62 724 GLY A O 1
ATOM 5506 N N . GLU A 1 725 ? 44.531 -11.828 -11.156 1 87.94 725 GLU A N 1
ATOM 5507 C CA . GLU A 1 725 ? 44.719 -13.188 -10.656 1 87.94 725 GLU A CA 1
ATOM 5508 C C . GLU A 1 725 ? 43.719 -14.148 -11.281 1 87.94 725 GLU A C 1
ATOM 5510 O O . GLU A 1 725 ? 42.688 -13.711 -11.844 1 87.94 725 GLU A O 1
ATOM 5515 N N . ARG A 1 726 ? 44.125 -15.359 -11.523 1 71.38 726 ARG A N 1
ATOM 5516 C CA . ARG A 1 726 ? 43.219 -16.391 -12.039 1 71.38 726 ARG A CA 1
ATOM 5517 C C . ARG A 1 726 ? 42.719 -17.281 -10.914 1 71.38 726 ARG A C 1
ATOM 5519 O O . ARG A 1 726 ? 43.438 -17.578 -9.969 1 71.38 726 ARG A O 1
ATOM 5526 N N . ALA A 1 727 ? 41.375 -17.656 -11.039 1 59.75 727 ALA A N 1
ATOM 5527 C CA . ALA A 1 727 ? 40.844 -18.625 -10.086 1 59.75 727 ALA A CA 1
ATOM 5528 C C . ALA A 1 727 ? 41.531 -19.984 -10.258 1 59.75 727 ALA A C 1
ATOM 5530 O O . ALA A 1 727 ? 41.938 -20.344 -11.367 1 59.75 727 ALA A O 1
ATOM 5531 N N . MET B 1 1 ? -38.312 12.109 24.031 1 81.25 1 MET B N 1
ATOM 5532 C CA . MET B 1 1 ? -37.219 11.164 23.75 1 81.25 1 MET B CA 1
ATOM 5533 C C . MET B 1 1 ? -36.844 11.203 22.266 1 81.25 1 MET B C 1
ATOM 5535 O O . MET B 1 1 ? -37.719 11.375 21.406 1 81.25 1 MET B O 1
ATOM 5539 N N . ALA B 1 2 ? -35.656 11.164 22.047 1 89 2 ALA B N 1
ATOM 5540 C CA . ALA B 1 2 ? -35.188 11.203 20.656 1 89 2 ALA B CA 1
ATOM 5541 C C . ALA B 1 2 ? -35.969 10.211 19.797 1 89 2 ALA B C 1
ATOM 5543 O O . ALA B 1 2 ? -36.5 9.219 20.297 1 89 2 ALA B O 1
ATOM 5544 N N . THR B 1 3 ? -36.188 10.539 18.594 1 93.81 3 THR B N 1
ATOM 5545 C CA . THR B 1 3 ? -36.875 9.656 17.641 1 93.81 3 THR B CA 1
ATOM 5546 C C . THR B 1 3 ? -35.875 8.945 16.75 1 93.81 3 THR B C 1
ATOM 5548 O O . THR B 1 3 ? -34.781 9.484 16.469 1 93.81 3 THR B O 1
ATOM 5551 N N . TYR B 1 4 ? -36.219 7.766 16.438 1 96.19 4 TYR B N 1
ATOM 5552 C CA . TYR B 1 4 ? -35.375 6.918 15.609 1 96.19 4 TYR B CA 1
ATOM 5553 C C . TYR B 1 4 ? -36.094 6.492 14.344 1 96.19 4 TYR B C 1
ATOM 5555 O O . TYR B 1 4 ? -37.25 6.059 14.406 1 96.19 4 TYR B O 1
ATOM 5563 N N . GLN B 1 5 ? -35.531 6.75 13.25 1 97.06 5 GLN B N 1
ATOM 5564 C CA . GLN B 1 5 ? -36.031 6.234 11.977 1 97.06 5 GLN B CA 1
ATOM 5565 C C . GLN B 1 5 ? -35.125 5.145 11.438 1 97.06 5 GLN B C 1
ATOM 5567 O O . GLN B 1 5 ? -33.938 5.402 11.164 1 97.06 5 GLN B O 1
ATOM 5572 N N . PRO B 1 6 ? -35.594 3.945 11.32 1 96.31 6 PRO B N 1
ATOM 5573 C CA . PRO B 1 6 ? -34.75 2.902 10.711 1 96.31 6 PRO B CA 1
ATOM 5574 C C . PRO B 1 6 ? -34.375 3.215 9.258 1 96.31 6 PRO B C 1
ATOM 5576 O O . PRO B 1 6 ? -35.219 3.732 8.508 1 96.31 6 PRO B O 1
ATOM 5579 N N . LEU B 1 7 ? -33.188 2.926 8.977 1 96.5 7 LEU B N 1
ATOM 5580 C CA . LEU B 1 7 ? -32.719 3.049 7.609 1 96.5 7 LEU B CA 1
ATOM 5581 C C . LEU B 1 7 ? -32.5 1.675 6.977 1 96.5 7 LEU B C 1
ATOM 5583 O O . LEU B 1 7 ? -32.469 0.663 7.68 1 96.5 7 LEU B O 1
ATOM 5587 N N . GLY B 1 8 ? -32.531 1.621 5.633 1 92.88 8 GLY B N 1
ATOM 5588 C CA . GLY B 1 8 ? -32.375 0.351 4.941 1 92.88 8 GLY B CA 1
ATOM 5589 C C . GLY B 1 8 ? -31.609 0.478 3.629 1 92.88 8 GLY B C 1
ATOM 5590 O O . GLY B 1 8 ? -31.531 1.565 3.055 1 92.88 8 GLY B O 1
ATOM 5591 N N . SER B 1 9 ? -31.078 -0.616 3.242 1 91.88 9 SER B N 1
ATOM 5592 C CA . SER B 1 9 ? -30.344 -0.662 1.986 1 91.88 9 SER B CA 1
ATOM 5593 C C . SER B 1 9 ? -31.281 -0.561 0.786 1 91.88 9 SER B C 1
ATOM 5595 O O . SER B 1 9 ? -32.406 -1.01 0.846 1 91.88 9 SER B O 1
ATOM 5597 N N . GLN B 1 10 ? -30.734 -0.002 -0.26 1 90.12 10 GLN B N 1
ATOM 5598 C CA . GLN B 1 10 ? -31.516 0.151 -1.484 1 90.12 10 GLN B CA 1
ATOM 5599 C C . GLN B 1 10 ? -31.281 -1.022 -2.434 1 90.12 10 GLN B C 1
ATOM 5601 O O . GLN B 1 10 ? -32.188 -1.422 -3.166 1 90.12 10 GLN B O 1
ATOM 5606 N N . ALA B 1 11 ? -30.141 -1.574 -2.414 1 95.25 11 ALA B N 1
ATOM 5607 C CA . ALA B 1 11 ? -29.781 -2.652 -3.334 1 95.25 11 ALA B CA 1
ATOM 5608 C C . ALA B 1 11 ? -30.391 -3.98 -2.881 1 95.25 11 ALA B C 1
ATOM 5610 O O . ALA B 1 11 ? -30.359 -4.312 -1.693 1 95.25 11 ALA B O 1
ATOM 5611 N N . PRO B 1 12 ? -30.984 -4.742 -3.818 1 97 12 PRO B N 1
ATOM 5612 C CA . PRO B 1 12 ? -31.5 -6.059 -3.438 1 97 12 PRO B CA 1
ATOM 5613 C C . PRO B 1 12 ? -30.406 -7.039 -3.039 1 97 12 PRO B C 1
ATOM 5615 O O . PRO B 1 12 ? -29.328 -7.039 -3.639 1 97 12 PRO B O 1
ATOM 5618 N N . TRP B 1 13 ? -30.641 -7.754 -2.029 1 98.06 13 TRP B N 1
ATOM 5619 C CA . TRP B 1 13 ? -29.812 -8.836 -1.518 1 98.06 13 TRP B CA 1
ATOM 5620 C C . TRP B 1 13 ? -30.641 -10.094 -1.262 1 98.06 13 TRP B C 1
ATOM 5622 O O . TRP B 1 13 ? -31.531 -10.094 -0.398 1 98.06 13 TRP B O 1
ATOM 5632 N N . ARG B 1 14 ? -30.391 -11.164 -2.086 1 98 14 ARG B N 1
ATOM 5633 C CA . ARG B 1 14 ? -31.312 -12.297 -2.031 1 98 14 ARG B CA 1
ATOM 5634 C C . ARG B 1 14 ? -30.562 -13.617 -2.195 1 98 14 ARG B C 1
ATOM 5636 O O . ARG B 1 14 ? -29.469 -13.648 -2.781 1 98 14 ARG B O 1
ATOM 5643 N N . GLN B 1 15 ? -31.109 -14.625 -1.67 1 98.44 15 GLN B N 1
ATOM 5644 C CA . GLN B 1 15 ? -30.672 -15.992 -1.896 1 98.44 15 GLN B CA 1
ATOM 5645 C C . GLN B 1 15 ? -31.469 -16.656 -3.01 1 98.44 15 GLN B C 1
ATOM 5647 O O . GLN B 1 15 ? -32.688 -16.609 -3.002 1 98.44 15 GLN B O 1
ATOM 5652 N N . LEU B 1 16 ? -30.812 -17.125 -3.918 1 98.31 16 LEU B N 1
ATOM 5653 C CA . LEU B 1 16 ? -31.453 -17.812 -5.031 1 98.31 16 LEU B CA 1
ATOM 5654 C C . LEU B 1 16 ? -31.359 -19.328 -4.859 1 98.31 16 LEU B C 1
ATOM 5656 O O . LEU B 1 16 ? -30.281 -19.859 -4.57 1 98.31 16 LEU B O 1
ATOM 5660 N N . THR B 1 17 ? -32.5 -20.031 -4.996 1 97.38 17 THR B N 1
ATOM 5661 C CA . THR B 1 17 ? -32.562 -21.5 -4.945 1 97.38 17 THR B CA 1
ATOM 5662 C C . THR B 1 17 ? -33.312 -22.047 -6.152 1 97.38 17 THR B C 1
ATOM 5664 O O . THR B 1 17 ? -34.344 -21.5 -6.547 1 97.38 17 THR B O 1
ATOM 5667 N N . VAL B 1 18 ? -32.781 -23.031 -6.691 1 96.38 18 VAL B N 1
ATOM 5668 C CA . VAL B 1 18 ? -33.406 -23.672 -7.844 1 96.38 18 VAL B CA 1
ATOM 5669 C C . VAL B 1 18 ? -34.406 -24.703 -7.371 1 96.38 18 VAL B C 1
ATOM 5671 O O . VAL B 1 18 ? -34.188 -25.391 -6.375 1 96.38 18 VAL B O 1
ATOM 5674 N N . GLU B 1 19 ? -35.5 -24.797 -8.148 1 94.81 19 GLU B N 1
ATOM 5675 C CA . GLU B 1 19 ? -36.562 -25.766 -7.879 1 94.81 19 GLU B CA 1
ATOM 5676 C C . GLU B 1 19 ? -36.562 -26.891 -8.922 1 94.81 19 GLU B C 1
ATOM 5678 O O . GLU B 1 19 ? -35.875 -26.797 -9.93 1 94.81 19 GLU B O 1
ATOM 5683 N N . ALA B 1 20 ? -37.375 -27.891 -8.617 1 94.56 20 ALA B N 1
ATOM 5684 C CA . ALA B 1 20 ? -37.469 -29.031 -9.523 1 94.56 20 ALA B CA 1
ATOM 5685 C C . ALA B 1 20 ? -37.906 -28.594 -10.922 1 94.56 20 ALA B C 1
ATOM 5687 O O . ALA B 1 20 ? -37.438 -29.156 -11.922 1 94.56 20 ALA B O 1
ATOM 5688 N N . SER B 1 21 ? -38.75 -27.672 -10.977 1 95.62 21 SER B N 1
ATOM 5689 C CA . SER B 1 21 ? -39.25 -27.188 -12.258 1 95.62 21 SER B CA 1
ATOM 5690 C C . SER B 1 21 ? -38.125 -26.547 -13.078 1 95.62 21 SER B C 1
ATOM 5692 O O . SER B 1 21 ? -38.125 -26.625 -14.312 1 95.62 21 SER B O 1
ATOM 5694 N N . ASP B 1 22 ? -37.188 -25.875 -12.414 1 96.69 22 ASP B N 1
ATOM 5695 C CA . ASP B 1 22 ? -36.062 -25.281 -13.109 1 96.69 22 ASP B CA 1
ATOM 5696 C C . ASP B 1 22 ? -35.188 -26.359 -13.758 1 96.69 22 ASP B C 1
ATOM 5698 O O . ASP B 1 22 ? -34.688 -26.188 -14.883 1 96.69 22 ASP B O 1
ATOM 5702 N N . TRP B 1 23 ? -34.969 -27.406 -13.07 1 96.25 23 TRP B N 1
ATOM 5703 C CA . TRP B 1 23 ? -34.219 -28.531 -13.609 1 96.25 23 TRP B CA 1
ATOM 5704 C C . TRP B 1 23 ? -34.938 -29.141 -14.805 1 96.25 23 TRP B C 1
ATOM 5706 O O . TRP B 1 23 ? -34.281 -29.484 -15.805 1 96.25 23 TRP B O 1
ATOM 5716 N N . GLN B 1 24 ? -36.25 -29.203 -14.711 1 95.44 24 GLN B N 1
ATOM 5717 C CA . GLN B 1 24 ? -37.031 -29.797 -15.789 1 95.44 24 GLN B CA 1
ATOM 5718 C C . GLN B 1 24 ? -37 -28.922 -17.031 1 95.44 24 GLN B C 1
ATOM 5720 O O . GLN B 1 24 ? -37.062 -29.422 -18.156 1 95.44 24 GLN B O 1
ATOM 5725 N N . GLN B 1 25 ? -36.844 -27.688 -16.766 1 95.75 25 GLN B N 1
ATOM 5726 C CA . GLN B 1 25 ? -36.938 -26.75 -17.875 1 95.75 25 GLN B CA 1
ATOM 5727 C C . GLN B 1 25 ? -35.562 -26.438 -18.438 1 95.75 25 GLN B C 1
ATOM 5729 O O . GLN B 1 25 ? -35.438 -25.875 -19.531 1 95.75 25 GLN B O 1
ATOM 5734 N N . ALA B 1 26 ? -34.531 -26.812 -17.703 1 97.38 26 ALA B N 1
ATOM 5735 C CA . ALA B 1 26 ? -33.188 -26.484 -18.125 1 97.38 26 ALA B CA 1
ATOM 5736 C C . ALA B 1 26 ? -32.875 -27.109 -19.484 1 97.38 26 ALA B C 1
ATOM 5738 O O . ALA B 1 26 ? -33.25 -28.25 -19.75 1 97.38 26 ALA B O 1
ATOM 5739 N N . ASP B 1 27 ? -32.219 -26.391 -20.344 1 97.75 27 ASP B N 1
ATOM 5740 C CA . ASP B 1 27 ? -31.828 -26.875 -21.672 1 97.75 27 ASP B CA 1
ATOM 5741 C C . ASP B 1 27 ? -30.906 -28.078 -21.547 1 97.75 27 ASP B C 1
ATOM 5743 O O . ASP B 1 27 ? -29.828 -28 -20.938 1 97.75 27 ASP B O 1
ATOM 5747 N N . PRO B 1 28 ? -31.266 -29.172 -22.188 1 98 28 PRO B N 1
ATOM 5748 C CA . PRO B 1 28 ? -30.438 -30.359 -22.109 1 98 28 PRO B CA 1
ATOM 5749 C C . PRO B 1 28 ? -29 -30.109 -22.609 1 98 28 PRO B C 1
ATOM 5751 O O . PRO B 1 28 ? -28.062 -30.688 -22.078 1 98 28 PRO B O 1
ATOM 5754 N N . ALA B 1 29 ? -28.828 -29.281 -23.578 1 98.06 29 ALA B N 1
ATOM 5755 C CA . ALA B 1 29 ? -27.5 -28.969 -24.109 1 98.06 29 ALA B CA 1
ATOM 5756 C C . ALA B 1 29 ? -26.656 -28.219 -23.078 1 98.06 29 ALA B C 1
ATOM 5758 O O . ALA B 1 29 ? -25.438 -28.406 -23 1 98.06 29 ALA B O 1
ATOM 5759 N N . LEU B 1 30 ? -27.328 -27.359 -22.344 1 98.38 30 LEU B N 1
ATOM 5760 C CA . LEU B 1 30 ? -26.656 -26.656 -21.25 1 98.38 30 LEU B CA 1
ATOM 5761 C C . LEU B 1 30 ? -26.156 -27.641 -20.203 1 98.38 30 LEU B C 1
ATOM 5763 O O . LEU B 1 30 ? -25.016 -27.562 -19.766 1 98.38 30 LEU B O 1
ATOM 5767 N N . LEU B 1 31 ? -27.031 -28.531 -19.781 1 98.69 31 LEU B N 1
ATOM 5768 C CA . LEU B 1 31 ? -26.688 -29.516 -18.766 1 98.69 31 LEU B CA 1
ATOM 5769 C C . LEU B 1 31 ? -25.562 -30.422 -19.234 1 98.69 31 LEU B C 1
ATOM 5771 O O . LEU B 1 31 ? -24.672 -30.781 -18.469 1 98.69 31 LEU B O 1
ATOM 5775 N N . ALA B 1 32 ? -25.641 -30.828 -20.547 1 98.62 32 ALA B N 1
ATOM 5776 C CA . ALA B 1 32 ? -24.594 -31.656 -21.125 1 98.62 32 ALA B CA 1
ATOM 5777 C C . ALA B 1 32 ? -23.25 -30.938 -21.109 1 98.62 32 ALA B C 1
ATOM 5779 O O . ALA B 1 32 ? -22.219 -31.547 -20.797 1 98.62 32 ALA B O 1
ATOM 5780 N N . THR B 1 33 ? -23.266 -29.672 -21.484 1 98.75 33 THR B N 1
ATOM 5781 C CA . THR B 1 33 ? -22.047 -28.875 -21.469 1 98.75 33 THR B CA 1
ATOM 5782 C C . THR B 1 33 ? -21.5 -28.75 -20.047 1 98.75 33 THR B C 1
ATOM 5784 O O . THR B 1 33 ? -20.297 -28.875 -19.844 1 98.75 33 THR B O 1
ATOM 5787 N N . MET B 1 34 ? -22.406 -28.516 -19.062 1 98.81 34 MET B N 1
ATOM 5788 C CA . MET B 1 34 ? -21.984 -28.422 -17.672 1 98.81 34 MET B CA 1
ATOM 5789 C C . MET B 1 34 ? -21.297 -29.703 -17.219 1 98.81 34 MET B C 1
ATOM 5791 O O . MET B 1 34 ? -20.188 -29.656 -16.688 1 98.81 34 MET B O 1
ATOM 5795 N N . LEU B 1 35 ? -21.953 -30.797 -17.469 1 98.88 35 LEU B N 1
ATOM 5796 C CA . LEU B 1 35 ? -21.422 -32.094 -17.031 1 98.88 35 LEU B CA 1
ATOM 5797 C C . LEU B 1 35 ? -20.047 -32.344 -17.625 1 98.88 35 LEU B C 1
ATOM 5799 O O . LEU B 1 35 ? -19.125 -32.781 -16.922 1 98.88 35 LEU B O 1
ATOM 5803 N N . THR B 1 36 ? -19.953 -32.094 -18.938 1 98.81 36 THR B N 1
ATOM 5804 C CA . THR B 1 36 ? -18.703 -32.375 -19.641 1 98.81 36 THR B CA 1
ATOM 5805 C C . THR B 1 36 ? -17.578 -31.484 -19.125 1 98.81 36 THR B C 1
ATOM 5807 O O . THR B 1 36 ? -16.469 -31.953 -18.859 1 98.81 36 THR B O 1
ATOM 5810 N N . GLN B 1 37 ? -17.844 -30.172 -18.906 1 98.69 37 GLN B N 1
ATOM 5811 C CA . GLN B 1 37 ? -16.828 -29.266 -18.391 1 98.69 37 GLN B CA 1
ATOM 5812 C C . GLN B 1 37 ? -16.406 -29.656 -16.984 1 98.69 37 GLN B C 1
ATOM 5814 O O . GLN B 1 37 ? -15.219 -29.594 -16.641 1 98.69 37 GLN B O 1
ATOM 5819 N N . LEU B 1 38 ? -17.375 -29.984 -16.156 1 98.81 38 LEU B N 1
ATOM 5820 C CA . LEU B 1 38 ? -17.078 -30.375 -14.789 1 98.81 38 LEU B CA 1
ATOM 5821 C C . LEU B 1 38 ? -16.078 -31.531 -14.766 1 98.81 38 LEU B C 1
ATOM 5823 O O . LEU B 1 38 ? -15.125 -31.516 -13.992 1 98.81 38 LEU B O 1
ATOM 5827 N N . HIS B 1 39 ? -16.328 -32.5 -15.617 1 98.75 39 HIS B N 1
ATOM 5828 C CA . HIS B 1 39 ? -15.477 -33.688 -15.633 1 98.75 39 HIS B CA 1
ATOM 5829 C C . HIS B 1 39 ? -14.094 -33.375 -16.203 1 98.75 39 HIS B C 1
ATOM 5831 O O . HIS B 1 39 ? -13.086 -33.906 -15.727 1 98.75 39 HIS B O 1
ATOM 5837 N N . TRP B 1 40 ? -14.031 -32.531 -17.266 1 98.62 40 TRP B N 1
ATOM 5838 C CA . TRP B 1 40 ? -12.742 -32.125 -17.797 1 98.62 40 TRP B CA 1
ATOM 5839 C C . TRP B 1 40 ? -11.93 -31.391 -16.719 1 98.62 40 TRP B C 1
ATOM 5841 O O . TRP B 1 40 ? -10.742 -31.688 -16.531 1 98.62 40 TRP B O 1
ATOM 5851 N N . ILE B 1 41 ? -12.531 -30.469 -16.016 1 98.75 41 ILE B N 1
ATOM 5852 C CA . ILE B 1 41 ? -11.852 -29.656 -15 1 98.75 41 ILE B CA 1
ATOM 5853 C C . ILE B 1 41 ? -11.398 -30.562 -13.852 1 98.75 41 ILE B C 1
ATOM 5855 O O . ILE B 1 41 ? -10.258 -30.438 -13.383 1 98.75 41 ILE B O 1
ATOM 5859 N N . ARG B 1 42 ? -12.281 -31.5 -13.398 1 98.69 42 ARG B N 1
ATOM 5860 C CA . ARG B 1 42 ? -11.93 -32.406 -12.32 1 98.69 42 ARG B CA 1
ATOM 5861 C C . ARG B 1 42 ? -10.727 -33.281 -12.695 1 98.69 42 ARG B C 1
ATOM 5863 O O . ARG B 1 42 ? -9.773 -33.375 -11.914 1 98.69 42 ARG B O 1
ATOM 5870 N N . ALA B 1 43 ? -10.828 -33.875 -13.875 1 98.69 43 ALA B N 1
ATOM 5871 C CA . ALA B 1 43 ? -9.734 -34.719 -14.32 1 98.69 43 ALA B CA 1
ATOM 5872 C C . ALA B 1 43 ? -8.43 -33.938 -14.422 1 98.69 43 ALA B C 1
ATOM 5874 O O . ALA B 1 43 ? -7.355 -34.438 -14.094 1 98.69 43 ALA B O 1
ATOM 5875 N N . PHE B 1 44 ? -8.539 -32.75 -14.945 1 98.62 44 PHE B N 1
ATOM 5876 C CA . PHE B 1 44 ? -7.375 -31.891 -15.062 1 98.62 44 PHE B CA 1
ATOM 5877 C C . PHE B 1 44 ? -6.75 -31.625 -13.695 1 98.62 44 PHE B C 1
ATOM 5879 O O . PHE B 1 44 ? -5.539 -31.781 -13.523 1 98.62 44 PHE B O 1
ATOM 5886 N N . GLU B 1 45 ? -7.562 -31.219 -12.727 1 98.25 45 GLU B N 1
ATOM 5887 C CA . GLU B 1 45 ? -7.082 -30.906 -11.383 1 98.25 45 GLU B CA 1
ATOM 5888 C C . GLU B 1 45 ? -6.449 -32.125 -10.727 1 98.25 45 GLU B C 1
ATOM 5890 O O . GLU B 1 45 ? -5.441 -32.031 -10.023 1 98.25 45 GLU B O 1
ATOM 5895 N N . GLU B 1 46 ? -7.066 -33.219 -10.891 1 98.25 46 GLU B N 1
ATOM 5896 C CA . GLU B 1 46 ? -6.523 -34.469 -10.352 1 98.25 46 GLU B CA 1
ATOM 5897 C C . GLU B 1 46 ? -5.148 -34.781 -10.938 1 98.25 46 GLU B C 1
ATOM 5899 O O . GLU B 1 46 ? -4.246 -35.219 -10.227 1 98.25 46 GLU B O 1
ATOM 5904 N N . ALA B 1 47 ? -5.008 -34.531 -12.227 1 98.31 47 ALA B N 1
ATOM 5905 C CA . ALA B 1 47 ? -3.711 -34.719 -12.867 1 98.31 47 ALA B CA 1
ATOM 5906 C C . ALA B 1 47 ? -2.662 -33.781 -12.289 1 98.31 47 ALA B C 1
ATOM 5908 O O . ALA B 1 47 ? -1.512 -34.156 -12.086 1 98.31 47 ALA B O 1
ATOM 5909 N N . VAL B 1 48 ? -3.035 -32.531 -12.062 1 98.19 48 VAL B N 1
ATOM 5910 C CA . VAL B 1 48 ? -2.133 -31.562 -11.461 1 98.19 48 VAL B CA 1
ATOM 5911 C C . VAL B 1 48 ? -1.676 -32.062 -10.094 1 98.19 48 VAL B C 1
ATOM 5913 O O . VAL B 1 48 ? -0.491 -31.984 -9.758 1 98.19 48 VAL B O 1
ATOM 5916 N N . LEU B 1 49 ? -2.604 -32.562 -9.297 1 97.69 49 LEU B N 1
ATOM 5917 C CA . LEU B 1 49 ? -2.291 -33.031 -7.949 1 97.69 49 LEU B CA 1
ATOM 5918 C C . LEU B 1 49 ? -1.389 -34.25 -7.996 1 97.69 49 LEU B C 1
ATOM 5920 O O . LEU B 1 49 ? -0.497 -34.406 -7.16 1 97.69 49 LEU B O 1
ATOM 5924 N N . ASP B 1 50 ? -1.651 -35.125 -8.977 1 97.06 50 ASP B N 1
ATOM 5925 C CA . ASP B 1 50 ? -0.786 -36.281 -9.164 1 97.06 50 ASP B CA 1
ATOM 5926 C C . ASP B 1 50 ? 0.647 -35.844 -9.469 1 97.06 50 ASP B C 1
ATOM 5928 O O . ASP B 1 50 ? 1.597 -36.375 -8.883 1 97.06 50 ASP B O 1
ATOM 5932 N N . LEU B 1 51 ? 0.758 -34.969 -10.398 1 97.31 51 LEU B N 1
ATOM 5933 C CA . LEU B 1 51 ? 2.07 -34.469 -10.781 1 97.31 51 LEU B CA 1
ATOM 5934 C C . LEU B 1 51 ? 2.746 -33.75 -9.617 1 97.31 51 LEU B C 1
ATOM 5936 O O . LEU B 1 51 ? 3.955 -33.906 -9.414 1 97.31 51 LEU B O 1
ATOM 5940 N N . ALA B 1 52 ? 1.992 -32.969 -8.867 1 96.56 52 ALA B N 1
ATOM 5941 C CA . ALA B 1 52 ? 2.529 -32.312 -7.688 1 96.56 52 ALA B CA 1
ATOM 5942 C C . ALA B 1 52 ? 3.035 -33.344 -6.668 1 96.56 52 ALA B C 1
ATOM 5944 O O . ALA B 1 52 ? 4.086 -33.125 -6.055 1 96.56 52 ALA B O 1
ATOM 5945 N N . ALA B 1 53 ? 2.283 -34.344 -6.441 1 95.38 53 ALA B N 1
ATOM 5946 C CA . ALA B 1 53 ? 2.662 -35.406 -5.5 1 95.38 53 ALA B CA 1
ATOM 5947 C C . ALA B 1 53 ? 3.971 -36.062 -5.914 1 95.38 53 ALA B C 1
ATOM 5949 O O . ALA B 1 53 ? 4.742 -36.531 -5.066 1 95.38 53 ALA B O 1
ATOM 5950 N N . GLU B 1 54 ? 4.215 -36.062 -7.223 1 95.19 54 GLU B N 1
ATOM 5951 C CA . GLU B 1 54 ? 5.441 -36.625 -7.762 1 95.19 54 GLU B CA 1
ATOM 5952 C C . GLU B 1 54 ? 6.574 -35.625 -7.789 1 95.19 54 GLU B C 1
ATOM 5954 O O . GLU B 1 54 ? 7.68 -35.938 -8.234 1 95.19 54 GLU B O 1
ATOM 5959 N N . GLY B 1 55 ? 6.285 -34.375 -7.312 1 94.38 55 GLY B N 1
ATOM 5960 C CA . GLY B 1 55 ? 7.293 -33.312 -7.293 1 94.38 55 GLY B CA 1
ATOM 5961 C C . GLY B 1 55 ? 7.52 -32.688 -8.656 1 94.38 55 GLY B C 1
ATOM 5962 O O . GLY B 1 55 ? 8.562 -32.062 -8.891 1 94.38 55 GLY B O 1
ATOM 5963 N N . LEU B 1 56 ? 6.562 -32.812 -9.555 1 96.62 56 LEU B N 1
ATOM 5964 C CA . LEU B 1 56 ? 6.754 -32.375 -10.93 1 96.62 56 LEU B CA 1
ATOM 5965 C C . LEU B 1 56 ? 6.07 -31.047 -11.18 1 96.62 56 LEU B C 1
ATOM 5967 O O . LEU B 1 56 ? 6.113 -30.516 -12.289 1 96.62 56 LEU B O 1
ATOM 5971 N N . VAL B 1 57 ? 5.418 -30.484 -10.227 1 96.56 57 VAL B N 1
ATOM 5972 C CA . VAL B 1 57 ? 4.926 -29.109 -10.219 1 96.56 57 VAL B CA 1
ATOM 5973 C C . VAL B 1 57 ? 5.75 -28.266 -9.242 1 96.56 57 VAL B C 1
ATOM 5975 O O . VAL B 1 57 ? 5.781 -28.547 -8.047 1 96.56 57 VAL B O 1
ATOM 5978 N N . HIS B 1 58 ? 6.469 -27.297 -9.805 1 95.38 58 HIS B N 1
ATOM 5979 C CA . HIS B 1 58 ? 7.301 -26.422 -8.984 1 95.38 58 HIS B CA 1
ATOM 5980 C C . HIS B 1 58 ? 6.461 -25.375 -8.258 1 95.38 58 HIS B C 1
ATOM 5982 O O . HIS B 1 58 ? 5.738 -24.609 -8.891 1 95.38 58 HIS B O 1
ATOM 5988 N N . GLY B 1 59 ? 6.531 -25.422 -6.949 1 92.25 59 GLY B N 1
ATOM 5989 C CA . GLY B 1 59 ? 5.727 -24.5 -6.156 1 92.25 59 GLY B CA 1
ATOM 5990 C C . GLY B 1 59 ? 4.383 -25.078 -5.754 1 92.25 59 GLY B C 1
ATOM 5991 O O . GLY B 1 59 ? 4.203 -26.297 -5.766 1 92.25 59 GLY B O 1
ATOM 5992 N N . PRO B 1 60 ? 3.479 -24.156 -5.43 1 92.06 60 PRO B N 1
ATOM 5993 C CA . PRO B 1 60 ? 2.191 -24.656 -4.934 1 92.06 60 PRO B CA 1
ATOM 5994 C C . PRO B 1 60 ? 1.257 -25.094 -6.062 1 92.06 60 PRO B C 1
ATOM 5996 O O . PRO B 1 60 ? 1.293 -24.531 -7.152 1 92.06 60 PRO B O 1
ATOM 5999 N N . ALA B 1 61 ? 0.54 -26.125 -5.812 1 94.31 61 ALA B N 1
ATOM 6000 C CA . ALA B 1 61 ? -0.59 -26.547 -6.637 1 94.31 61 ALA B CA 1
ATOM 6001 C C . ALA B 1 61 ? -1.916 -26.266 -5.934 1 94.31 61 ALA B C 1
ATOM 6003 O O . ALA B 1 61 ? -2.428 -27.109 -5.199 1 94.31 61 ALA B O 1
ATOM 6004 N N . HIS B 1 62 ? -2.465 -25.125 -6.168 1 94.5 62 HIS B N 1
ATOM 6005 C CA . HIS B 1 62 ? -3.707 -24.703 -5.527 1 94.5 62 HIS B CA 1
ATOM 6006 C C . HIS B 1 62 ? -4.918 -25.359 -6.191 1 94.5 62 HIS B C 1
ATOM 6008 O O . HIS B 1 62 ? -5.453 -24.828 -7.164 1 94.5 62 HIS B O 1
ATOM 6014 N N . SER B 1 63 ? -5.312 -26.453 -5.633 1 93.69 63 SER B N 1
ATOM 6015 C CA . SER B 1 63 ? -6.398 -27.219 -6.234 1 93.69 63 SER B CA 1
ATOM 6016 C C . SER B 1 63 ? -7.742 -26.531 -6.02 1 93.69 63 SER B C 1
ATOM 6018 O O . SER B 1 63 ? -8.008 -25.984 -4.945 1 93.69 63 SER B O 1
ATOM 6020 N N . SER B 1 64 ? -8.555 -26.594 -7.016 1 96.38 64 SER B N 1
ATOM 6021 C CA . SER B 1 64 ? -9.906 -26.047 -6.934 1 96.38 64 SER B CA 1
ATOM 6022 C C . SER B 1 64 ? -10.953 -27.156 -6.871 1 96.38 64 SER B C 1
ATOM 6024 O O . SER B 1 64 ? -12.141 -26.906 -7.055 1 96.38 64 SER B O 1
ATOM 6026 N N . VAL B 1 65 ? -10.477 -28.406 -6.629 1 97.62 65 VAL B N 1
ATOM 6027 C CA . VAL B 1 65 ? -11.398 -29.547 -6.582 1 97.62 65 VAL B CA 1
ATOM 6028 C C . VAL B 1 65 ? -12.492 -29.281 -5.555 1 97.62 65 VAL B C 1
ATOM 6030 O O . VAL B 1 65 ? -12.203 -28.906 -4.414 1 97.62 65 VAL B O 1
ATOM 6033 N N . GLY B 1 66 ? -13.711 -29.406 -5.957 1 97.44 66 GLY B N 1
ATOM 6034 C CA . GLY B 1 66 ? -14.867 -29.141 -5.125 1 97.44 66 GLY B CA 1
ATOM 6035 C C . GLY B 1 66 ? -15.562 -27.828 -5.48 1 97.44 66 GLY B C 1
ATOM 6036 O O . GLY B 1 66 ? -16.703 -27.594 -5.082 1 97.44 66 GLY B O 1
ATOM 6037 N N . GLN B 1 67 ? -14.906 -27 -6.293 1 98.12 67 GLN B N 1
ATOM 6038 C CA . GLN B 1 67 ? -15.414 -25.656 -6.551 1 98.12 67 GLN B CA 1
ATOM 6039 C C . GLN B 1 67 ? -15.844 -25.5 -8.008 1 98.12 67 GLN B C 1
ATOM 6041 O O . GLN B 1 67 ? -16.219 -24.406 -8.438 1 98.12 67 GLN B O 1
ATOM 6046 N N . GLU B 1 68 ? -15.852 -26.578 -8.797 1 97.69 68 GLU B N 1
ATOM 6047 C CA . GLU B 1 68 ? -16.078 -26.531 -10.234 1 97.69 68 GLU B CA 1
ATOM 6048 C C . GLU B 1 68 ? -17.484 -26.016 -10.555 1 97.69 68 GLU B C 1
ATOM 6050 O O . GLU B 1 68 ? -17.688 -25.375 -11.578 1 97.69 68 GLU B O 1
ATOM 6055 N N . GLY B 1 69 ? -18.422 -26.344 -9.672 1 98.44 69 GLY B N 1
ATOM 6056 C CA . GLY B 1 69 ? -19.797 -25.938 -9.922 1 98.44 69 GLY B CA 1
ATOM 6057 C C . GLY B 1 69 ? -19.953 -24.438 -10.047 1 98.44 69 GLY B C 1
ATOM 6058 O O . GLY B 1 69 ? -20.719 -23.953 -10.883 1 98.44 69 GLY B O 1
ATOM 6059 N N . GLY B 1 70 ? -19.266 -23.688 -9.164 1 98.62 70 GLY B N 1
ATOM 6060 C CA . GLY B 1 70 ? -19.281 -22.234 -9.242 1 98.62 70 GLY B CA 1
ATOM 6061 C C . GLY B 1 70 ? -18.719 -21.703 -10.547 1 98.62 70 GLY B C 1
ATOM 6062 O O . GLY B 1 70 ? -19.297 -20.812 -11.164 1 98.62 70 GLY B O 1
ATOM 6063 N N . ALA B 1 71 ? -17.562 -22.25 -10.984 1 98.56 71 ALA B N 1
ATOM 6064 C CA . ALA B 1 71 ? -16.875 -21.797 -12.18 1 98.56 71 ALA B CA 1
ATOM 6065 C C . ALA B 1 71 ? -17.688 -22.078 -13.438 1 98.56 71 ALA B C 1
ATOM 6067 O O . ALA B 1 71 ? -17.938 -21.172 -14.227 1 98.56 71 ALA B O 1
ATOM 6068 N N . VAL B 1 72 ? -18.125 -23.312 -13.625 1 98.75 72 VAL B N 1
ATOM 6069 C CA . VAL B 1 72 ? -18.828 -23.75 -14.836 1 98.75 72 VAL B CA 1
ATOM 6070 C C . VAL B 1 72 ? -20.172 -23.047 -14.93 1 98.75 72 VAL B C 1
ATOM 6072 O O . VAL B 1 72 ? -20.531 -22.516 -15.984 1 98.75 72 VAL B O 1
ATOM 6075 N N . GLY B 1 73 ? -20.906 -23.031 -13.789 1 98.81 73 GLY B N 1
ATOM 6076 C CA . GLY B 1 73 ? -22.203 -22.375 -13.781 1 98.81 73 GLY B CA 1
ATOM 6077 C C . GLY B 1 73 ? -22.125 -20.906 -14.148 1 98.81 73 GLY B C 1
ATOM 6078 O O . GLY B 1 73 ? -22.984 -20.391 -14.852 1 98.81 73 GLY B O 1
ATOM 6079 N N . SER B 1 74 ? -21.141 -20.188 -13.695 1 98.81 74 SER B N 1
ATOM 6080 C CA . SER B 1 74 ? -21.016 -18.75 -13.93 1 98.81 74 SER B CA 1
ATOM 6081 C C . SER B 1 74 ? -20.516 -18.469 -15.336 1 98.81 74 SER B C 1
ATOM 6083 O O . SER B 1 74 ? -21.062 -17.594 -16.031 1 98.81 74 SER B O 1
ATOM 6085 N N . VAL B 1 75 ? -19.5 -19.172 -15.828 1 98.69 75 VAL B N 1
ATOM 6086 C CA . VAL B 1 75 ? -18.859 -18.891 -17.094 1 98.69 75 VAL B CA 1
ATOM 6087 C C . VAL B 1 75 ? -19.828 -19.125 -18.25 1 98.69 75 VAL B C 1
ATOM 6089 O O . VAL B 1 75 ? -19.828 -18.391 -19.234 1 98.69 75 VAL B O 1
ATOM 6092 N N . LEU B 1 76 ? -20.672 -20.125 -18.141 1 98.38 76 LEU B N 1
ATOM 6093 C CA . LEU B 1 76 ? -21.578 -20.5 -19.234 1 98.38 76 LEU B CA 1
ATOM 6094 C C . LEU B 1 76 ? -22.688 -19.453 -19.391 1 98.38 76 LEU B C 1
ATOM 6096 O O . LEU B 1 76 ? -23.406 -19.469 -20.391 1 98.38 76 LEU B O 1
ATOM 6100 N N . ALA B 1 77 ? -22.797 -18.562 -18.422 1 98.31 77 ALA B N 1
ATOM 6101 C CA . ALA B 1 77 ? -23.719 -17.438 -18.547 1 98.31 77 ALA B CA 1
ATOM 6102 C C . ALA B 1 77 ? -23.078 -16.266 -19.297 1 98.31 77 ALA B C 1
ATOM 6104 O O . ALA B 1 77 ? -23.75 -15.305 -19.656 1 98.31 77 ALA B O 1
ATOM 6105 N N . LEU B 1 78 ? -21.797 -16.328 -19.562 1 98.31 78 LEU B N 1
ATOM 6106 C CA . LEU B 1 78 ? -21.047 -15.266 -20.219 1 98.31 78 LEU B CA 1
ATOM 6107 C C . LEU B 1 78 ? -21.016 -15.461 -21.734 1 98.31 78 LEU B C 1
ATOM 6109 O O . LEU B 1 78 ? -21.219 -16.578 -22.219 1 98.31 78 LEU B O 1
ATOM 6113 N N . GLY B 1 79 ? -20.766 -14.375 -22.438 1 94.75 79 GLY B N 1
ATOM 6114 C CA . GLY B 1 79 ? -20.547 -14.438 -23.859 1 94.75 79 GLY B CA 1
ATOM 6115 C C . GLY B 1 79 ? -19.078 -14.547 -24.234 1 94.75 79 GLY B C 1
ATOM 6116 O O . GLY B 1 79 ? -18.203 -14.461 -23.359 1 94.75 79 GLY B O 1
ATOM 6117 N N . ALA B 1 80 ? -18.797 -14.719 -25.484 1 89.25 80 ALA B N 1
ATOM 6118 C CA . ALA B 1 80 ? -17.453 -14.914 -26 1 89.25 80 ALA B CA 1
ATOM 6119 C C . ALA B 1 80 ? -16.578 -13.688 -25.734 1 89.25 80 ALA B C 1
ATOM 6121 O O . ALA B 1 80 ? -15.375 -13.812 -25.484 1 89.25 80 ALA B O 1
ATOM 6122 N N . GLY B 1 81 ? -17.172 -12.547 -25.766 1 93 81 GLY B N 1
ATOM 6123 C CA . GLY B 1 81 ? -16.406 -11.32 -25.625 1 93 81 GLY B CA 1
ATOM 6124 C C . GLY B 1 81 ? -16.234 -10.898 -24.172 1 93 81 GLY B C 1
ATOM 6125 O O . GLY B 1 81 ? -15.438 -10.008 -23.859 1 93 81 GLY B O 1
ATOM 6126 N N . ASP B 1 82 ? -16.953 -11.516 -23.25 1 98.19 82 ASP B N 1
ATOM 6127 C CA . ASP B 1 82 ? -16.828 -11.203 -21.828 1 98.19 82 ASP B CA 1
ATOM 6128 C C . ASP B 1 82 ? -15.477 -11.664 -21.281 1 98.19 82 ASP B C 1
ATOM 6130 O O . ASP B 1 82 ? -14.836 -12.555 -21.844 1 98.19 82 ASP B O 1
ATOM 6134 N N . GLN B 1 83 ? -15 -10.953 -20.266 1 98.5 83 GLN B N 1
ATOM 6135 C CA . GLN B 1 83 ? -13.664 -11.234 -19.75 1 98.5 83 GLN B CA 1
ATOM 6136 C C . GLN B 1 83 ? -13.703 -11.625 -18.281 1 98.5 83 GLN B C 1
ATOM 6138 O O . GLN B 1 83 ? -14.625 -11.234 -17.547 1 98.5 83 GLN B O 1
ATOM 6143 N N . ILE B 1 84 ? -12.727 -12.453 -17.875 1 98.69 84 ILE B N 1
ATOM 6144 C CA . ILE B 1 84 ? -12.656 -12.883 -16.484 1 98.69 84 ILE B CA 1
ATOM 6145 C C . ILE B 1 84 ? -11.219 -12.75 -15.969 1 98.69 84 ILE B C 1
ATOM 6147 O O . ILE B 1 84 ? -10.273 -12.812 -16.75 1 98.69 84 ILE B O 1
ATOM 6151 N N . ASN B 1 85 ? -11.023 -12.43 -14.75 1 98 85 ASN B N 1
ATOM 6152 C CA . ASN B 1 85 ? -9.773 -12.711 -14.062 1 98 85 ASN B CA 1
ATOM 6153 C C . ASN B 1 85 ? -10.008 -13.469 -12.758 1 98 85 ASN B C 1
ATOM 6155 O O . ASN B 1 85 ? -11.133 -13.891 -12.477 1 98 85 ASN B O 1
ATOM 6159 N N . GLY B 1 86 ? -8.984 -13.82 -12.094 1 96.94 86 GLY B N 1
ATOM 6160 C CA . GLY B 1 86 ? -9.164 -14.68 -10.938 1 96.94 86 GLY B CA 1
ATOM 6161 C C . GLY B 1 86 ? -8.023 -14.594 -9.945 1 96.94 86 GLY B C 1
ATOM 6162 O O . GLY B 1 86 ? -7.168 -13.711 -10.055 1 96.94 86 GLY B O 1
ATOM 6163 N N . SER B 1 87 ? -8.07 -15.469 -8.969 1 96.25 87 SER B N 1
ATOM 6164 C CA . SER B 1 87 ? -7.078 -15.555 -7.898 1 96.25 87 SER B CA 1
ATOM 6165 C C . SER B 1 87 ? -6.039 -16.625 -8.195 1 96.25 87 SER B C 1
ATOM 6167 O O . SER B 1 87 ? -6.004 -17.188 -9.297 1 96.25 87 SER B O 1
ATOM 6169 N N . HIS B 1 88 ? -5.168 -16.875 -7.16 1 96.06 88 HIS B N 1
ATOM 6170 C CA . HIS B 1 88 ? -4.125 -17.891 -7.293 1 96.06 88 HIS B CA 1
ATOM 6171 C C . HIS B 1 88 ? -4.723 -19.281 -7.473 1 96.06 88 HIS B C 1
ATOM 6173 O O . HIS B 1 88 ? -4.059 -20.188 -7.977 1 96.06 88 HIS B O 1
ATOM 6179 N N . ARG B 1 89 ? -5.887 -19.438 -7 1 96.75 89 ARG B N 1
ATOM 6180 C CA . ARG B 1 89 ? -6.637 -20.672 -7.215 1 96.75 89 ARG B CA 1
ATOM 6181 C C . ARG B 1 89 ? -7.652 -20.516 -8.344 1 96.75 89 ARG B C 1
ATOM 6183 O O . ARG B 1 89 ? -8.859 -20.469 -8.094 1 96.75 89 ARG B O 1
ATOM 6190 N N . GLY B 1 90 ? -7.172 -20.406 -9.578 1 96.94 90 GLY B N 1
ATOM 6191 C CA . GLY B 1 90 ? -8.062 -20 -10.656 1 96.94 90 GLY B CA 1
ATOM 6192 C C . GLY B 1 90 ? -8.094 -20.984 -11.805 1 96.94 90 GLY B C 1
ATOM 6193 O O . GLY B 1 90 ? -8.617 -20.672 -12.875 1 96.94 90 GLY B O 1
ATOM 6194 N N . HIS B 1 91 ? -7.609 -22.328 -11.602 1 97.75 91 HIS B N 1
ATOM 6195 C CA . HIS B 1 91 ? -7.57 -23.297 -12.688 1 97.75 91 HIS B CA 1
ATOM 6196 C C . HIS B 1 91 ? -8.961 -23.547 -13.266 1 97.75 91 HIS B C 1
ATOM 6198 O O . HIS B 1 91 ? -9.141 -23.531 -14.484 1 97.75 91 HIS B O 1
ATOM 6204 N N . HIS B 1 92 ? -9.867 -23.75 -12.344 1 98.38 92 HIS B N 1
ATOM 6205 C CA . HIS B 1 92 ? -11.211 -24.156 -12.742 1 98.38 92 HIS B CA 1
ATOM 6206 C C . HIS B 1 92 ? -11.922 -23.031 -13.5 1 98.38 92 HIS B C 1
ATOM 6208 O O . HIS B 1 92 ? -12.609 -23.297 -14.492 1 98.38 92 HIS B O 1
ATOM 6214 N N . GLN B 1 93 ? -11.727 -21.766 -13.141 1 98.56 93 GLN B N 1
ATOM 6215 C CA . GLN B 1 93 ? -12.344 -20.641 -13.836 1 98.56 93 GLN B CA 1
ATOM 6216 C C . GLN B 1 93 ? -11.688 -20.406 -15.195 1 98.56 93 GLN B C 1
ATOM 6218 O O . GLN B 1 93 ? -12.375 -20.156 -16.188 1 98.56 93 GLN B O 1
ATOM 6223 N N . PHE B 1 94 ? -10.383 -20.531 -15.266 1 98.31 94 PHE B N 1
ATOM 6224 C CA . PHE B 1 94 ? -9.648 -20.391 -16.516 1 98.31 94 PHE B CA 1
ATOM 6225 C C . PHE B 1 94 ? -10.07 -21.453 -17.516 1 98.31 94 PHE B C 1
ATOM 6227 O O . PHE B 1 94 ? -10.352 -21.141 -18.672 1 98.31 94 PHE B O 1
ATOM 6234 N N . LEU B 1 95 ? -10.094 -22.703 -17.016 1 98.69 95 LEU B N 1
ATOM 6235 C CA . LEU B 1 95 ? -10.453 -23.812 -17.891 1 98.69 95 LEU B CA 1
ATOM 6236 C C . LEU B 1 95 ? -11.898 -23.688 -18.375 1 98.69 95 LEU B C 1
ATOM 6238 O O . LEU B 1 95 ? -12.195 -23.953 -19.531 1 98.69 95 LEU B O 1
ATOM 6242 N N . ALA B 1 96 ? -12.797 -23.312 -17.422 1 98.62 96 ALA B N 1
ATOM 6243 C CA . ALA B 1 96 ? -14.188 -23.125 -17.828 1 98.62 96 ALA B CA 1
ATOM 6244 C C . ALA B 1 96 ? -14.289 -22.109 -18.969 1 98.62 96 ALA B C 1
ATOM 6246 O O . ALA B 1 96 ? -14.992 -22.344 -19.953 1 98.62 96 ALA B O 1
ATOM 6247 N N . LYS B 1 97 ? -13.586 -21 -18.844 1 98.56 97 LYS B N 1
ATOM 6248 C CA . LYS B 1 97 ? -13.625 -19.953 -19.859 1 98.56 97 LYS B CA 1
ATOM 6249 C C . LYS B 1 97 ? -12.938 -20.391 -21.156 1 98.56 97 LYS B C 1
ATOM 6251 O O . LYS B 1 97 ? -13.438 -20.125 -22.25 1 98.56 97 LYS B O 1
ATOM 6256 N N . ALA B 1 98 ? -11.789 -21.047 -21.016 1 98.25 98 ALA B N 1
ATOM 6257 C CA . ALA B 1 98 ? -11.039 -21.531 -22.172 1 98.25 98 ALA B CA 1
ATOM 6258 C C . ALA B 1 98 ? -11.852 -22.547 -22.969 1 98.25 98 ALA B C 1
ATOM 6260 O O . ALA B 1 98 ? -11.891 -22.516 -24.203 1 98.25 98 ALA B O 1
ATOM 6261 N N . LEU B 1 99 ? -12.484 -23.484 -22.266 1 98.25 99 LEU B N 1
ATOM 6262 C CA . LEU B 1 99 ? -13.289 -24.516 -22.906 1 98.25 99 LEU B CA 1
ATOM 6263 C C . LEU B 1 99 ? -14.492 -23.891 -23.609 1 98.25 99 LEU B C 1
ATOM 6265 O O . LEU B 1 99 ? -14.875 -24.328 -24.703 1 98.25 99 LEU B O 1
ATOM 6269 N N . GLN B 1 100 ? -15.078 -22.906 -22.922 1 97.69 100 GLN B N 1
ATOM 6270 C CA . GLN B 1 100 ? -16.172 -22.203 -23.578 1 97.69 100 GLN B CA 1
ATOM 6271 C C . GLN B 1 100 ? -15.703 -21.547 -24.875 1 97.69 100 GLN B C 1
ATOM 6273 O O . GLN B 1 100 ? -16.438 -21.531 -25.875 1 97.69 100 GLN B O 1
ATOM 6278 N N . HIS B 1 101 ? -14.523 -21 -24.859 1 97.81 101 HIS B N 1
ATOM 6279 C CA . HIS B 1 101 ? -13.961 -20.297 -26 1 97.81 101 HIS B CA 1
ATOM 6280 C C . HIS B 1 101 ? -13.734 -21.25 -27.172 1 97.81 10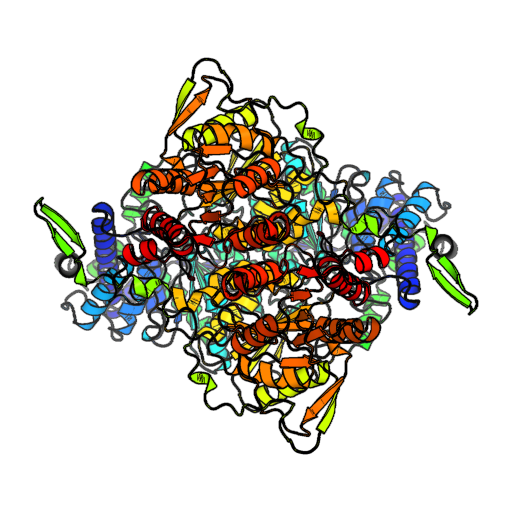1 HIS B C 1
ATOM 6282 O O . HIS B 1 101 ? -14.047 -20.922 -28.328 1 97.81 101 HIS B O 1
ATOM 6288 N N . VAL B 1 102 ? -13.258 -22.469 -26.953 1 97.94 102 VAL B N 1
ATOM 6289 C CA . VAL B 1 102 ? -12.875 -23.359 -28.031 1 97.94 102 VAL B CA 1
ATOM 6290 C C . VAL B 1 102 ? -14.055 -24.266 -28.406 1 97.94 102 VAL B C 1
ATOM 6292 O O . VAL B 1 102 ? -14.016 -24.969 -29.422 1 97.94 102 VAL B O 1
ATOM 6295 N N . ALA B 1 103 ? -15.094 -24.25 -27.562 1 97.12 103 ALA B N 1
ATOM 6296 C CA . ALA B 1 103 ? -16.328 -24.984 -27.859 1 97.12 103 ALA B CA 1
ATOM 6297 C C . ALA B 1 103 ? -17.547 -24.078 -27.688 1 97.12 103 ALA B C 1
ATOM 6299 O O . ALA B 1 103 ? -18.422 -24.359 -26.859 1 97.12 103 ALA B O 1
ATOM 6300 N N . PRO B 1 104 ? -17.734 -23.125 -28.531 1 94.31 104 PRO B N 1
ATOM 6301 C CA . PRO B 1 104 ? -18.766 -22.094 -28.344 1 94.31 104 PRO B CA 1
ATOM 6302 C C . PRO B 1 104 ? -20.172 -22.656 -28.484 1 94.31 104 PRO B C 1
ATOM 6304 O O . PRO B 1 104 ? -21.125 -22.047 -28 1 94.31 104 PRO B O 1
ATOM 6307 N N . LEU B 1 105 ? -20.344 -23.812 -29.125 1 94.25 105 LEU B N 1
ATOM 6308 C CA . LEU B 1 105 ? -21.656 -24.375 -29.344 1 94.25 105 LEU B CA 1
ATOM 6309 C C . LEU B 1 105 ? -22.016 -25.359 -28.234 1 94.25 105 LEU B C 1
ATOM 6311 O O . LEU B 1 105 ? -23.078 -26 -28.266 1 94.25 105 LEU B O 1
ATOM 6315 N N . GLY B 1 106 ? -21.109 -25.5 -27.234 1 96.44 106 GLY B N 1
ATOM 6316 C CA . GLY B 1 106 ? -21.344 -26.422 -26.141 1 96.44 106 GLY B CA 1
ATOM 6317 C C . GLY B 1 106 ? -20.609 -27.75 -26.297 1 96.44 106 GLY B C 1
ATOM 6318 O O . GLY B 1 106 ? -19.891 -27.938 -27.281 1 96.44 106 GLY B O 1
ATOM 6319 N N . LEU B 1 107 ? -20.797 -28.562 -25.312 1 97.94 107 LEU B N 1
ATOM 6320 C CA . LEU B 1 107 ? -20.141 -29.859 -25.266 1 97.94 107 LEU B CA 1
ATOM 6321 C C . LEU B 1 107 ? -21.141 -30.984 -25 1 97.94 107 LEU B C 1
ATOM 6323 O O . LEU B 1 107 ? -22.141 -30.781 -24.312 1 97.94 107 LEU B O 1
ATOM 6327 N N . ASP B 1 108 ? -20.875 -32.062 -25.562 1 97.62 108 ASP B N 1
ATOM 6328 C CA . ASP B 1 108 ? -21.641 -33.281 -25.328 1 97.62 108 ASP B CA 1
ATOM 6329 C C . ASP B 1 108 ? -20.781 -34.375 -24.672 1 97.62 108 ASP B C 1
ATOM 6331 O O . ASP B 1 108 ? -19.703 -34.688 -25.172 1 97.62 108 ASP B O 1
ATOM 6335 N N . PRO B 1 109 ? -21.25 -34.906 -23.578 1 97.94 109 PRO B N 1
ATOM 6336 C CA . PRO B 1 109 ? -20.453 -35.906 -22.844 1 97.94 109 PRO B CA 1
ATOM 6337 C C . PRO B 1 109 ? -20.141 -37.156 -23.672 1 97.94 109 PRO B C 1
ATOM 6339 O O . PRO B 1 109 ? -19.234 -37.906 -23.312 1 97.94 109 PRO B O 1
ATOM 6342 N N . ARG B 1 110 ? -20.844 -37.375 -24.797 1 97.06 110 ARG B N 1
ATOM 6343 C CA . ARG B 1 110 ? -20.656 -38.594 -25.609 1 97.06 110 ARG B CA 1
ATOM 6344 C C . ARG B 1 110 ? -19.625 -38.344 -26.703 1 97.06 110 ARG B C 1
ATOM 6346 O O . ARG B 1 110 ? -19.125 -39.312 -27.297 1 97.06 110 ARG B O 1
ATOM 6353 N N . ASN B 1 111 ? -19.312 -37.062 -26.922 1 95.94 111 ASN B N 1
ATOM 6354 C CA . ASN B 1 111 ? -18.406 -36.719 -28.016 1 95.94 111 ASN B CA 1
ATOM 6355 C C . ASN B 1 111 ? -16.953 -36.938 -27.609 1 95.94 111 ASN B C 1
ATOM 6357 O O . ASN B 1 111 ? -16.578 -36.75 -26.453 1 95.94 111 ASN B O 1
ATOM 6361 N N . PRO B 1 112 ? -16.125 -37.312 -28.547 1 92.88 112 PRO B N 1
ATOM 6362 C CA . PRO B 1 112 ? -14.695 -37.5 -28.266 1 92.88 112 PRO B CA 1
ATOM 6363 C C . PRO B 1 112 ? -13.969 -36.156 -28.062 1 92.88 112 PRO B C 1
ATOM 6365 O O . PRO B 1 112 ? -14.516 -35.125 -28.375 1 92.88 112 PRO B O 1
ATOM 6368 N N . LEU B 1 113 ? -12.797 -36.344 -27.562 1 93.12 113 LEU B N 1
ATOM 6369 C CA . LEU B 1 113 ? -11.906 -35.188 -27.406 1 93.12 113 LEU B CA 1
ATOM 6370 C C . LEU B 1 113 ? -11.641 -34.5 -28.734 1 93.12 113 LEU B C 1
ATOM 6372 O O . LEU B 1 113 ? -11.406 -35.188 -29.75 1 93.12 113 LEU B O 1
ATOM 6376 N N . THR B 1 114 ? -11.719 -33.188 -28.797 1 96.62 114 THR B N 1
ATOM 6377 C CA . THR B 1 114 ? -11.336 -32.438 -30 1 96.62 114 THR B CA 1
ATOM 6378 C C . THR B 1 114 ? -9.898 -31.938 -29.875 1 96.62 114 THR B C 1
ATOM 6380 O O . THR B 1 114 ? -9.383 -31.766 -28.766 1 96.62 114 THR B O 1
ATOM 6383 N N . PRO B 1 115 ? -9.219 -31.625 -30.984 1 97.69 115 PRO B N 1
ATOM 6384 C CA . PRO B 1 115 ? -7.859 -31.094 -30.922 1 97.69 115 PRO B CA 1
ATOM 6385 C C . PRO B 1 115 ? -7.777 -29.766 -30.172 1 97.69 115 PRO B C 1
ATOM 6387 O O . PRO B 1 115 ? -6.789 -29.516 -29.469 1 97.69 115 PRO B O 1
ATOM 6390 N N . ALA B 1 116 ? -8.781 -28.938 -30.281 1 98 116 ALA B N 1
ATOM 6391 C CA . ALA B 1 116 ? -8.789 -27.641 -29.609 1 98 116 ALA B CA 1
ATOM 6392 C C . ALA B 1 116 ? -8.812 -27.812 -28.094 1 98 116 ALA B C 1
ATOM 6394 O O . ALA B 1 116 ? -8.117 -27.109 -27.375 1 98 116 ALA B O 1
ATOM 6395 N N . ILE B 1 117 ? -9.617 -28.703 -27.625 1 98.12 117 ILE B N 1
ATOM 6396 C CA . ILE B 1 117 ? -9.695 -28.969 -26.203 1 98.12 117 ILE B CA 1
ATOM 6397 C C . ILE B 1 117 ? -8.383 -29.594 -25.719 1 98.12 117 ILE B C 1
ATOM 6399 O O . ILE B 1 117 ? -7.867 -29.25 -24.656 1 98.12 117 ILE B O 1
ATOM 6403 N N . ASP B 1 118 ? -7.863 -30.531 -26.516 1 98.44 118 ASP B N 1
ATOM 6404 C CA . ASP B 1 118 ? -6.578 -31.141 -26.203 1 98.44 118 ASP B CA 1
ATOM 6405 C C . ASP B 1 118 ? -5.488 -30.078 -26.031 1 98.44 118 ASP B C 1
ATOM 6407 O O . ASP B 1 118 ? -4.691 -30.156 -25.094 1 98.44 118 ASP B O 1
ATOM 6411 N N . GLU B 1 119 ? -5.5 -29.141 -26.891 1 98.5 119 GLU B N 1
ATOM 6412 C CA . GLU B 1 119 ? -4.5 -28.078 -26.859 1 98.5 119 GLU B CA 1
ATOM 6413 C C . GLU B 1 119 ? -4.652 -27.234 -25.594 1 98.5 119 GLU B C 1
ATOM 6415 O O . GLU B 1 119 ? -3.662 -26.859 -24.969 1 98.5 119 GLU B O 1
ATOM 6420 N N . VAL B 1 120 ? -5.875 -26.906 -25.266 1 98.56 120 VAL B N 1
ATOM 6421 C CA . VAL B 1 120 ? -6.145 -26.109 -24.062 1 98.56 120 VAL B CA 1
ATOM 6422 C C . VAL B 1 120 ? -5.617 -26.844 -22.828 1 98.56 120 VAL B C 1
ATOM 6424 O O . VAL B 1 120 ? -4.918 -26.266 -22 1 98.56 120 VAL B O 1
ATOM 6427 N N . LEU B 1 121 ? -5.949 -28.125 -22.688 1 98.75 121 LEU B N 1
ATOM 6428 C CA . LEU B 1 121 ? -5.52 -28.938 -21.547 1 98.75 121 LEU B CA 1
ATOM 6429 C C . LEU B 1 121 ? -4 -29.031 -21.484 1 98.75 121 LEU B C 1
ATOM 6431 O O . LEU B 1 121 ? -3.398 -28.891 -20.422 1 98.75 121 LEU B O 1
ATOM 6435 N N . HIS B 1 122 ? -3.43 -29.234 -22.688 1 98.69 122 HIS B N 1
ATOM 6436 C CA . HIS B 1 122 ? -1.984 -29.391 -22.797 1 98.69 122 HIS B CA 1
ATOM 6437 C C . HIS B 1 122 ? -1.251 -28.109 -22.422 1 98.69 122 HIS B C 1
ATOM 6439 O O . HIS B 1 122 ? -0.334 -28.141 -21.594 1 98.69 122 HIS B O 1
ATOM 6445 N N . LYS B 1 123 ? -1.632 -27 -22.953 1 98.62 123 LYS B N 1
ATOM 6446 C CA . LYS B 1 123 ? -0.971 -25.719 -22.719 1 98.62 123 LYS B CA 1
ATOM 6447 C C . LYS B 1 123 ? -1.168 -25.25 -21.281 1 98.62 123 LYS B C 1
ATOM 6449 O O . LYS B 1 123 ? -0.261 -24.672 -20.672 1 98.62 123 LYS B O 1
ATOM 6454 N N . THR B 1 124 ? -2.367 -25.484 -20.781 1 98.62 124 THR B N 1
ATOM 6455 C CA . THR B 1 124 ? -2.633 -25.094 -19.406 1 98.62 124 THR B CA 1
ATOM 6456 C C . THR B 1 124 ? -1.753 -25.891 -18.438 1 98.62 124 THR B C 1
ATOM 6458 O O . THR B 1 124 ? -1.149 -25.328 -17.531 1 98.62 124 THR B O 1
ATOM 6461 N N . LEU B 1 125 ? -1.708 -27.203 -18.625 1 98.75 125 LEU B N 1
ATOM 6462 C CA . LEU B 1 125 ? -0.888 -28.047 -17.766 1 98.75 125 LEU B CA 1
ATOM 6463 C C . LEU B 1 125 ? 0.587 -27.688 -17.891 1 98.75 125 LEU B C 1
ATOM 6465 O O . LEU B 1 125 ? 1.313 -27.656 -16.891 1 98.75 125 LEU B O 1
ATOM 6469 N N . ALA B 1 126 ? 1.025 -27.438 -19.141 1 98.69 126 ALA B N 1
ATOM 6470 C CA . ALA B 1 126 ? 2.402 -27 -19.359 1 98.69 126 ALA B CA 1
ATOM 6471 C C . ALA B 1 126 ? 2.719 -25.734 -18.578 1 98.69 126 ALA B C 1
ATOM 6473 O O . ALA B 1 126 ? 3.791 -25.625 -17.984 1 98.69 126 ALA B O 1
ATOM 6474 N N . GLU B 1 127 ? 1.827 -24.766 -18.594 1 98.12 127 GLU B N 1
ATOM 6475 C CA . GLU B 1 127 ? 2.02 -23.531 -17.828 1 98.12 127 GLU B CA 1
ATOM 6476 C C . GLU B 1 127 ? 2.148 -23.828 -16.344 1 98.12 127 GLU B C 1
ATOM 6478 O O . GLU B 1 127 ? 3.043 -23.297 -15.68 1 98.12 127 GLU B O 1
ATOM 6483 N N . ILE B 1 128 ? 1.279 -24.656 -15.836 1 98 128 ILE B N 1
ATOM 6484 C CA . ILE B 1 128 ? 1.252 -24.969 -14.406 1 98 128 ILE B CA 1
ATOM 6485 C C . ILE B 1 128 ? 2.549 -25.656 -14.008 1 98 128 ILE B C 1
ATOM 6487 O O . ILE B 1 128 ? 3.07 -25.438 -12.914 1 98 128 ILE B O 1
ATOM 6491 N N . MET B 1 129 ? 3.133 -26.406 -14.938 1 98.25 129 MET B N 1
ATOM 6492 C CA . MET B 1 129 ? 4.375 -27.125 -14.68 1 98.25 129 MET B CA 1
ATOM 6493 C C . MET B 1 129 ? 5.586 -26.219 -14.906 1 98.25 129 MET B C 1
ATOM 6495 O O . MET B 1 129 ? 6.723 -26.625 -14.664 1 98.25 129 MET B O 1
ATOM 6499 N N . GLY B 1 130 ? 5.398 -24.969 -15.414 1 97.75 130 GLY B N 1
ATOM 6500 C CA . GLY B 1 130 ? 6.473 -24.016 -15.617 1 97.75 130 GLY B CA 1
ATOM 6501 C C . GLY B 1 130 ? 7.211 -24.203 -16.922 1 97.75 130 GLY B C 1
ATOM 6502 O O . GLY B 1 130 ? 8.406 -23.922 -17.016 1 97.75 130 GLY B O 1
ATOM 6503 N N . LEU B 1 131 ? 6.543 -24.688 -17.969 1 98.5 131 LEU B N 1
ATOM 6504 C CA . LEU B 1 131 ? 7.207 -25.078 -19.203 1 98.5 131 LEU B CA 1
ATOM 6505 C C . LEU B 1 131 ? 7.023 -24.016 -20.281 1 98.5 131 LEU B C 1
ATOM 6507 O O . LEU B 1 131 ? 6.055 -23.25 -20.25 1 98.5 131 LEU B O 1
ATOM 6511 N N . ALA B 1 132 ? 7.855 -23.984 -21.328 1 98.12 132 ALA B N 1
ATOM 6512 C CA . ALA B 1 132 ? 7.984 -22.922 -22.328 1 98.12 132 ALA B CA 1
ATOM 6513 C C . ALA B 1 132 ? 6.738 -22.828 -23.203 1 98.12 132 ALA B C 1
ATOM 6515 O O . ALA B 1 132 ? 6.379 -21.75 -23.672 1 98.12 132 ALA B O 1
ATOM 6516 N N . GLN B 1 133 ? 6.07 -23.891 -23.375 1 97.62 133 GLN B N 1
ATOM 6517 C CA . GLN B 1 133 ? 4.961 -23.906 -24.312 1 97.62 133 GLN B CA 1
ATOM 6518 C C . GLN B 1 133 ? 3.654 -23.5 -23.641 1 97.62 133 GLN B C 1
ATOM 6520 O O . GLN B 1 133 ? 2.6 -23.484 -24.266 1 97.62 133 GLN B O 1
ATOM 6525 N N . GLY B 1 134 ? 3.686 -23.266 -22.312 1 98 134 GLY B N 1
ATOM 6526 C CA . GLY B 1 134 ? 2.498 -22.797 -21.609 1 98 134 GLY B CA 1
ATOM 6527 C C . GLY B 1 134 ? 2.031 -21.422 -22.078 1 98 134 GLY B C 1
ATOM 6528 O O . GLY B 1 134 ? 2.705 -20.781 -22.875 1 98 134 GLY B O 1
ATOM 6529 N N . TYR B 1 135 ? 0.925 -20.969 -21.594 1 97.56 135 TYR B N 1
ATOM 6530 C CA . TYR B 1 135 ? 0.274 -19.734 -22.031 1 97.56 135 TYR B CA 1
ATOM 6531 C C . TYR B 1 135 ? 1.133 -18.516 -21.703 1 97.56 135 TYR B C 1
ATOM 6533 O O . TYR B 1 135 ? 1.076 -17.5 -22.406 1 97.56 135 TYR B O 1
ATOM 6541 N N . CYS B 1 136 ? 1.903 -18.562 -20.625 1 97.19 136 CYS B N 1
ATOM 6542 C CA . CYS B 1 136 ? 2.766 -17.469 -20.219 1 97.19 136 CYS B CA 1
ATOM 6543 C C . CYS B 1 136 ? 4.23 -17.875 -20.25 1 97.19 136 CYS B C 1
ATOM 6545 O O . CYS B 1 136 ? 5.047 -17.344 -19.484 1 97.19 136 CYS B O 1
ATOM 6547 N N . ARG B 1 137 ? 4.508 -18.953 -21.016 1 97.31 137 ARG B N 1
ATOM 6548 C CA . ARG B 1 137 ? 5.855 -19.453 -21.281 1 97.31 137 ARG B CA 1
ATOM 6549 C C . ARG B 1 137 ? 6.496 -20 -20 1 97.31 137 ARG B C 1
ATOM 6551 O O . ARG B 1 137 ? 7.703 -19.859 -19.797 1 97.31 137 ARG B O 1
ATOM 6558 N N . GLY B 1 138 ? 5.707 -20.422 -19.141 1 96.75 138 GLY B N 1
ATOM 6559 C CA . GLY B 1 138 ? 6.172 -21.109 -17.938 1 96.75 138 GLY B CA 1
ATOM 6560 C C . GLY B 1 138 ? 6.352 -20.188 -16.75 1 96.75 138 GLY B C 1
ATOM 6561 O O . GLY B 1 138 ? 6.605 -20.656 -15.641 1 96.75 138 GLY B O 1
ATOM 6562 N N . ARG B 1 139 ? 6.098 -18.891 -16.828 1 96.5 139 ARG B N 1
ATOM 6563 C CA . ARG B 1 139 ? 6.359 -17.938 -15.773 1 96.5 139 ARG B CA 1
ATOM 6564 C C . ARG B 1 139 ? 5.238 -17.938 -14.742 1 96.5 139 ARG B C 1
ATOM 6566 O O . ARG B 1 139 ? 5.465 -17.641 -13.562 1 96.5 139 ARG B O 1
ATOM 6573 N N . GLY B 1 140 ? 4.086 -18.281 -15.141 1 93.69 140 GLY B N 1
ATOM 6574 C CA . GLY B 1 140 ? 2.904 -18.078 -14.312 1 93.69 140 GLY B CA 1
ATOM 6575 C C . GLY B 1 140 ? 2.652 -19.219 -13.352 1 93.69 140 GLY B C 1
ATOM 6576 O O . GLY B 1 140 ? 2.012 -19.047 -12.312 1 93.69 140 GLY B O 1
ATOM 6577 N N . GLY B 1 141 ? 3.094 -20.453 -13.719 1 92.75 141 GLY B N 1
ATOM 6578 C CA . GLY B 1 141 ? 2.77 -21.609 -12.898 1 92.75 141 GLY B CA 1
ATOM 6579 C C . GLY B 1 141 ? 1.287 -21.734 -12.602 1 92.75 141 GLY B C 1
ATOM 6580 O O . GLY B 1 141 ? 0.45 -21.469 -13.461 1 92.75 141 GLY B O 1
ATOM 6581 N N . SER B 1 142 ? 1.051 -22.188 -11.398 1 91.88 142 SER B N 1
ATOM 6582 C CA . SER B 1 142 ? -0.318 -22.422 -10.945 1 91.88 142 SER B CA 1
ATOM 6583 C C . SER B 1 142 ? -1.035 -21.109 -10.664 1 91.88 142 SER B C 1
ATOM 6585 O O . SER B 1 142 ? -2.266 -21.047 -10.641 1 91.88 142 SER B O 1
ATOM 6587 N N . MET B 1 143 ? -0.377 -20 -10.641 1 94 143 MET B N 1
ATOM 6588 C CA . MET B 1 143 ? -0.976 -18.828 -10.016 1 94 143 MET B CA 1
ATOM 6589 C C . MET B 1 143 ? -1.243 -17.734 -11.047 1 94 143 MET B C 1
ATOM 6591 O O . MET B 1 143 ? -1.988 -16.797 -10.773 1 94 143 MET B O 1
ATOM 6595 N N . HIS B 1 144 ? -0.642 -17.812 -12.242 1 94.75 144 HIS B N 1
ATOM 6596 C CA . HIS B 1 144 ? -0.822 -16.766 -13.242 1 94.75 144 HIS B CA 1
ATOM 6597 C C . HIS B 1 144 ? -1.175 -17.359 -14.602 1 94.75 144 HIS B C 1
ATOM 6599 O O . HIS B 1 144 ? -0.289 -17.609 -15.422 1 94.75 144 HIS B O 1
ATOM 6605 N N . LEU B 1 145 ? -2.434 -17.531 -14.859 1 97.06 145 LEU B N 1
ATOM 6606 C CA . LEU B 1 145 ? -2.939 -18.031 -16.125 1 97.06 145 LEU B CA 1
ATOM 6607 C C . LEU B 1 145 ? -3.613 -16.922 -16.922 1 97.06 145 LEU B C 1
ATOM 6609 O O . LEU B 1 145 ? -4.504 -16.234 -16.406 1 97.06 145 LEU B O 1
ATOM 6613 N N . ARG B 1 146 ? -3.152 -16.75 -18.141 1 97.06 146 ARG B N 1
ATOM 6614 C CA . ARG B 1 146 ? -3.707 -15.711 -19 1 97.06 146 ARG B CA 1
ATOM 6615 C C . ARG B 1 146 ? -3.83 -16.203 -20.438 1 97.06 146 ARG B C 1
ATOM 6617 O O . ARG B 1 146 ? -2.928 -16.859 -20.953 1 97.06 146 ARG B O 1
ATOM 6624 N N . TRP B 1 147 ? -4.895 -16.047 -21 1 97.06 147 TRP B N 1
ATOM 6625 C CA . TRP B 1 147 ? -5.168 -16.234 -22.422 1 97.06 147 TRP B CA 1
ATOM 6626 C C . TRP B 1 147 ? -6.164 -15.203 -22.938 1 97.06 147 TRP B C 1
ATOM 6628 O O . TRP B 1 147 ? -7.367 -15.461 -22.984 1 97.06 147 TRP B O 1
ATOM 6638 N N . LEU B 1 148 ? -5.66 -14.109 -23.391 1 94.94 148 LEU B N 1
ATOM 6639 C CA . LEU B 1 148 ? -6.473 -12.938 -23.703 1 94.94 148 LEU B CA 1
ATOM 6640 C C . LEU B 1 148 ? -7.523 -13.273 -24.75 1 94.94 148 LEU B C 1
ATOM 6642 O O . LEU B 1 148 ? -8.656 -12.789 -24.688 1 94.94 148 LEU B O 1
ATOM 6646 N N . GLU B 1 149 ? -7.207 -14.07 -25.734 1 95.12 149 GLU B N 1
ATOM 6647 C CA . GLU B 1 149 ? -8.133 -14.414 -26.812 1 95.12 149 GLU B CA 1
ATOM 6648 C C . GLU B 1 149 ? -9.383 -15.094 -26.281 1 95.12 149 GLU B C 1
ATOM 6650 O O . GLU B 1 149 ? -10.469 -14.938 -26.844 1 95.12 149 GLU B O 1
ATOM 6655 N N . ALA B 1 150 ? -9.211 -15.781 -25.156 1 97.25 150 ALA B N 1
ATOM 6656 C CA . ALA B 1 150 ? -10.352 -16.453 -24.547 1 97.25 150 ALA B CA 1
ATOM 6657 C C . ALA B 1 150 ? -11.062 -15.539 -23.547 1 97.25 150 ALA B C 1
ATOM 6659 O O . ALA B 1 150 ? -12.094 -15.914 -22.984 1 97.25 150 ALA B O 1
ATOM 6660 N N . GLY B 1 151 ? -10.531 -14.383 -23.312 1 97.25 151 GLY B N 1
ATOM 6661 C CA . GLY B 1 151 ? -11.109 -13.453 -22.359 1 97.25 151 GLY B CA 1
ATOM 6662 C C . GLY B 1 151 ? -10.578 -13.641 -20.953 1 97.25 151 GLY B C 1
ATOM 6663 O O . GLY B 1 151 ? -11.117 -13.07 -20 1 97.25 151 GLY B O 1
ATOM 6664 N N . ALA B 1 152 ? -9.562 -14.477 -20.812 1 97.62 152 ALA B N 1
ATOM 6665 C CA . ALA B 1 152 ? -8.914 -14.641 -19.516 1 97.62 152 ALA B CA 1
ATOM 6666 C C . ALA B 1 152 ? -7.801 -13.617 -19.312 1 97.62 152 ALA B C 1
ATOM 6668 O O . ALA B 1 152 ? -6.727 -13.742 -19.906 1 97.62 152 ALA B O 1
ATOM 6669 N N . LEU B 1 153 ? -8.023 -12.672 -18.406 1 97.19 153 LEU B N 1
ATOM 6670 C CA . LEU B 1 153 ? -7.191 -11.484 -18.25 1 97.19 153 LEU B CA 1
ATOM 6671 C C . LEU B 1 153 ? -5.941 -11.797 -17.438 1 97.19 153 LEU B C 1
ATOM 6673 O O . LEU B 1 153 ? -4.973 -11.031 -17.469 1 97.19 153 LEU B O 1
ATOM 6677 N N . GLY B 1 154 ? -6.031 -12.867 -16.672 1 96.62 154 GLY B N 1
ATOM 6678 C CA . GLY B 1 154 ? -4.91 -13.227 -15.82 1 96.62 154 GLY B CA 1
ATOM 6679 C C . GLY B 1 154 ? -5.316 -13.477 -14.375 1 96.62 154 GLY B C 1
ATOM 6680 O O . GLY B 1 154 ? -6.105 -12.719 -13.812 1 96.62 154 GLY B O 1
ATOM 6681 N N . THR B 1 155 ? -4.828 -14.594 -13.828 1 96.88 155 THR B N 1
ATOM 6682 C CA . THR B 1 155 ? -5.02 -14.852 -12.406 1 96.88 155 THR B CA 1
ATOM 6683 C C . THR B 1 155 ? -3.918 -14.188 -11.586 1 96.88 155 THR B C 1
ATOM 6685 O O . THR B 1 155 ? -2.914 -13.734 -12.133 1 96.88 155 THR B O 1
ATOM 6688 N N . ASN B 1 156 ? -4.113 -14.031 -10.312 1 96.5 156 ASN B N 1
ATOM 6689 C CA . ASN B 1 156 ? -3.266 -13.195 -9.469 1 96.5 156 ASN B CA 1
ATOM 6690 C C . ASN B 1 156 ? -2.908 -13.906 -8.164 1 96.5 156 ASN B C 1
ATOM 6692 O O . ASN B 1 156 ? -3.766 -14.539 -7.539 1 96.5 156 ASN B O 1
ATOM 6696 N N . ALA B 1 157 ? -1.655 -13.758 -7.766 1 96.19 157 ALA B N 1
ATOM 6697 C CA . ALA B 1 157 ? -1.206 -14.469 -6.57 1 96.19 157 ALA B CA 1
ATOM 6698 C C . ALA B 1 157 ? -1.416 -13.617 -5.32 1 96.19 157 ALA B C 1
ATOM 6700 O O . ALA B 1 157 ? -1.428 -14.141 -4.203 1 96.19 157 ALA B O 1
ATOM 6701 N N . ILE B 1 158 ? -1.411 -12.305 -5.477 1 97.56 158 ILE B N 1
ATOM 6702 C CA . ILE B 1 158 ? -1.769 -11.453 -4.348 1 97.56 158 ILE B CA 1
ATOM 6703 C C . ILE B 1 158 ? -3.279 -11.5 -4.125 1 97.56 158 ILE B C 1
ATOM 6705 O O . ILE B 1 158 ? -4.055 -11.117 -5.004 1 97.56 158 ILE B O 1
ATOM 6709 N N . VAL B 1 159 ? -3.672 -11.93 -3.016 1 96.62 159 VAL B N 1
ATOM 6710 C CA . VAL B 1 159 ? -5.09 -12.07 -2.705 1 96.62 159 VAL B CA 1
ATOM 6711 C C . VAL B 1 159 ? -5.797 -10.734 -2.881 1 96.62 159 VAL B C 1
ATOM 6713 O O . VAL B 1 159 ? -5.402 -9.734 -2.279 1 96.62 159 VAL B O 1
ATOM 6716 N N . GLY B 1 160 ? -6.801 -10.656 -3.773 1 97.75 160 GLY B N 1
ATOM 6717 C CA . GLY B 1 160 ? -7.582 -9.461 -4.023 1 97.75 160 GLY B CA 1
ATOM 6718 C C . GLY B 1 160 ? -6.871 -8.461 -4.918 1 97.75 160 GLY B C 1
ATOM 6719 O O . GLY B 1 160 ? -7.449 -7.445 -5.309 1 97.75 160 GLY B O 1
ATOM 6720 N N . GLY B 1 161 ? -5.602 -8.734 -5.289 1 97.56 161 GLY B N 1
ATOM 6721 C CA . GLY B 1 161 ? -4.777 -7.773 -6.008 1 97.56 161 GLY B CA 1
ATOM 6722 C C . GLY B 1 161 ? -5.23 -7.555 -7.441 1 97.56 161 GLY B C 1
ATOM 6723 O O . GLY B 1 161 ? -4.996 -6.488 -8.016 1 97.56 161 GLY B O 1
ATOM 6724 N N . GLY B 1 162 ? -5.902 -8.539 -8.062 1 98.06 162 GLY B N 1
ATOM 6725 C CA . GLY B 1 162 ? -6.309 -8.461 -9.461 1 98.06 162 GLY B CA 1
ATOM 6726 C C . GLY B 1 162 ? -7.652 -7.785 -9.648 1 98.06 162 GLY B C 1
ATOM 6727 O O . GLY B 1 162 ? -8.023 -7.441 -10.773 1 98.06 162 GLY B O 1
ATOM 6728 N N . VAL B 1 163 ? -8.367 -7.492 -8.578 1 98.81 163 VAL B N 1
ATOM 6729 C CA . VAL B 1 163 ? -9.742 -7.008 -8.656 1 98.81 163 VAL B CA 1
ATOM 6730 C C . VAL B 1 163 ? -9.766 -5.625 -9.297 1 98.81 163 VAL B C 1
ATOM 6732 O O . VAL B 1 163 ? -10.555 -5.371 -10.211 1 98.81 163 VAL B O 1
ATOM 6735 N N . PRO B 1 164 ? -8.875 -4.645 -8.875 1 98.88 164 PRO B N 1
ATOM 6736 C CA . PRO B 1 164 ? -8.906 -3.336 -9.539 1 98.88 164 PRO B CA 1
ATOM 6737 C C . PRO B 1 164 ? -8.586 -3.42 -11.023 1 98.88 164 PRO B C 1
ATOM 6739 O O . PRO B 1 164 ? -9.117 -2.645 -11.82 1 98.88 164 PRO B O 1
ATOM 6742 N N . LEU B 1 165 ? -7.73 -4.355 -11.438 1 98.69 165 LEU B N 1
ATOM 6743 C CA . LEU B 1 165 ? -7.391 -4.527 -12.844 1 98.69 165 LEU B CA 1
ATOM 6744 C C . LEU B 1 165 ? -8.617 -4.941 -13.656 1 98.69 165 LEU B C 1
ATOM 6746 O O . LEU B 1 165 ? -8.82 -4.453 -14.773 1 98.69 165 LEU B O 1
ATOM 6750 N N . ALA B 1 166 ? -9.43 -5.832 -13.094 1 98.81 166 ALA B N 1
ATOM 6751 C CA . ALA B 1 166 ? -10.656 -6.254 -13.766 1 98.81 166 ALA B CA 1
ATOM 6752 C C . ALA B 1 166 ? -11.609 -5.074 -13.961 1 98.81 166 ALA B C 1
ATOM 6754 O O . ALA B 1 166 ? -12.328 -5.012 -14.961 1 98.81 166 ALA B O 1
ATOM 6755 N N . ALA B 1 167 ? -11.609 -4.156 -13.008 1 98.88 167 ALA B N 1
ATOM 6756 C CA . ALA B 1 167 ? -12.438 -2.959 -13.125 1 98.88 167 ALA B CA 1
ATOM 6757 C C . ALA B 1 167 ? -12.039 -2.135 -14.344 1 98.88 167 ALA B C 1
ATOM 6759 O O . ALA B 1 167 ? -12.891 -1.513 -14.992 1 98.88 167 ALA B O 1
ATOM 6760 N N . GLY B 1 168 ? -10.695 -2.109 -14.617 1 98.69 168 GLY B N 1
ATOM 6761 C CA . GLY B 1 168 ? -10.242 -1.418 -15.812 1 98.69 168 GLY B CA 1
ATOM 6762 C C . GLY B 1 168 ? -10.805 -2.006 -17.094 1 98.69 168 GLY B C 1
ATOM 6763 O O . GLY B 1 168 ? -11.227 -1.271 -17.984 1 98.69 168 GLY B O 1
ATOM 6764 N N . ALA B 1 169 ? -10.828 -3.328 -17.188 1 98.19 169 ALA B N 1
ATOM 6765 C CA . ALA B 1 169 ? -11.398 -4.008 -18.344 1 98.19 169 ALA B CA 1
ATOM 6766 C C . ALA B 1 169 ? -12.891 -3.711 -18.469 1 98.19 169 ALA B C 1
ATOM 6768 O O . ALA B 1 169 ? -13.383 -3.434 -19.562 1 98.19 169 ALA B O 1
ATOM 6769 N N . ALA B 1 170 ? -13.594 -3.805 -17.359 1 98.75 170 ALA B N 1
ATOM 6770 C CA . ALA B 1 170 ? -15.031 -3.547 -17.359 1 98.75 170 ALA B CA 1
ATOM 6771 C C . ALA B 1 170 ? -15.336 -2.115 -17.797 1 98.75 170 ALA B C 1
ATOM 6773 O O . ALA B 1 170 ? -16.266 -1.877 -18.562 1 98.75 170 ALA B O 1
ATOM 6774 N N . TRP B 1 171 ? -14.578 -1.161 -17.266 1 98.5 171 TRP B N 1
ATOM 6775 C CA . TRP B 1 171 ? -14.75 0.236 -17.641 1 98.5 171 TRP B CA 1
ATOM 6776 C C . TRP B 1 171 ? -14.531 0.421 -19.141 1 98.5 171 TRP B C 1
ATOM 6778 O O . TRP B 1 171 ? -15.266 1.167 -19.797 1 98.5 171 TRP B O 1
ATOM 6788 N N . ALA B 1 172 ? -13.461 -0.228 -19.688 1 97.88 172 ALA B N 1
ATOM 6789 C CA . ALA B 1 172 ? -13.172 -0.153 -21.109 1 97.88 172 ALA B CA 1
ATOM 6790 C C . ALA B 1 172 ? -14.352 -0.658 -21.938 1 97.88 172 ALA B C 1
ATOM 6792 O O . ALA B 1 172 ? -14.688 -0.078 -22.984 1 97.88 172 ALA B O 1
ATOM 6793 N N . HIS B 1 173 ? -15.008 -1.768 -21.5 1 97.25 173 HIS B N 1
ATOM 6794 C CA . HIS B 1 173 ? -16.172 -2.305 -22.203 1 97.25 173 HIS B CA 1
ATOM 6795 C C . HIS B 1 173 ? -17.297 -1.273 -22.281 1 97.25 173 HIS B C 1
ATOM 6797 O O . HIS B 1 173 ? -17.812 -0.991 -23.375 1 97.25 173 HIS B O 1
ATOM 6803 N N . ARG B 1 174 ? -17.609 -0.701 -21.141 1 95.75 174 ARG B N 1
ATOM 6804 C CA . ARG B 1 174 ? -18.703 0.253 -21.062 1 95.75 174 ARG B CA 1
ATOM 6805 C C . ARG B 1 174 ? -18.422 1.49 -21.906 1 95.75 174 ARG B C 1
ATOM 6807 O O . ARG B 1 174 ? -19.266 1.938 -22.688 1 95.75 174 ARG B O 1
ATOM 6814 N N . HIS B 1 175 ? -17.234 1.997 -21.828 1 94.88 175 HIS B N 1
ATOM 6815 C CA . HIS B 1 175 ? -16.891 3.256 -22.484 1 94.88 175 HIS B CA 1
ATOM 6816 C C . HIS B 1 175 ? -16.688 3.064 -23.984 1 94.88 175 HIS B C 1
ATOM 6818 O O . HIS B 1 175 ? -16.797 4.02 -24.75 1 94.88 175 HIS B O 1
ATOM 6824 N N . ALA B 1 176 ? -16.359 1.862 -24.359 1 94.56 176 ALA B N 1
ATOM 6825 C CA . ALA B 1 176 ? -16.234 1.559 -25.781 1 94.56 176 ALA B CA 1
ATOM 6826 C C . ALA B 1 176 ? -17.594 1.29 -26.406 1 94.56 176 ALA B C 1
ATOM 6828 O O . ALA B 1 176 ? -17.703 1.051 -27.609 1 94.56 176 ALA B O 1
ATOM 6829 N N . GLY B 1 177 ? -18.688 1.257 -25.625 1 93.69 177 GLY B N 1
ATOM 6830 C CA . GLY B 1 177 ? -20.031 1.099 -26.141 1 93.69 177 GLY B CA 1
ATOM 6831 C C . GLY B 1 177 ? -20.422 -0.349 -26.375 1 93.69 177 GLY B C 1
ATOM 6832 O O . GLY B 1 177 ? -21.312 -0.633 -27.172 1 93.69 177 GLY B O 1
ATOM 6833 N N . THR B 1 178 ? -19.672 -1.273 -25.75 1 94.06 178 THR B N 1
ATOM 6834 C CA . THR B 1 178 ? -20.031 -2.682 -25.906 1 94.06 178 THR B CA 1
ATOM 6835 C C . THR B 1 178 ? -20.953 -3.129 -24.781 1 94.06 178 THR B C 1
ATOM 6837 O O . THR B 1 178 ? -21.172 -2.393 -23.812 1 94.06 178 THR B O 1
ATOM 6840 N N . ASP B 1 179 ? -21.531 -4.25 -24.938 1 94.75 179 ASP B N 1
ATOM 6841 C CA . ASP B 1 179 ? -22.375 -4.828 -23.891 1 94.75 179 ASP B CA 1
ATOM 6842 C C . ASP B 1 179 ? -21.609 -5.918 -23.141 1 94.75 179 ASP B C 1
ATOM 6844 O O . ASP B 1 179 ? -22.219 -6.727 -22.438 1 94.75 179 ASP B O 1
ATOM 6848 N N . ARG B 1 180 ? -20.312 -5.949 -23.328 1 97.5 180 ARG B N 1
ATOM 6849 C CA . ARG B 1 180 ? -19.5 -6.945 -22.656 1 97.5 180 ARG B CA 1
ATOM 6850 C C . ARG B 1 180 ? -19.375 -6.641 -21.156 1 97.5 180 ARG B C 1
ATOM 6852 O O . ARG B 1 180 ? -19.547 -5.496 -20.734 1 97.5 180 ARG B O 1
ATOM 6859 N N . VAL B 1 181 ? -19.141 -7.688 -20.375 1 98.69 181 VAL B N 1
ATOM 6860 C CA . VAL B 1 181 ? -18.969 -7.559 -18.938 1 98.69 181 VAL B CA 1
ATOM 6861 C C . VAL B 1 181 ? -17.672 -8.227 -18.516 1 98.69 181 VAL B C 1
ATOM 6863 O O . VAL B 1 181 ? -17.031 -8.93 -19.312 1 98.69 181 VAL B O 1
ATOM 6866 N N . ALA B 1 182 ? -17.219 -7.852 -17.359 1 98.81 182 ALA B N 1
ATOM 6867 C CA . ALA B 1 182 ? -16.094 -8.539 -16.766 1 98.81 182 ALA B CA 1
ATOM 6868 C C . ALA B 1 182 ? -16.484 -9.195 -15.438 1 98.81 182 ALA B C 1
ATOM 6870 O O . ALA B 1 182 ? -17.422 -8.75 -14.773 1 98.81 182 ALA B O 1
ATOM 6871 N N . VAL B 1 183 ? -15.844 -10.297 -15.102 1 98.94 183 VAL B N 1
ATOM 6872 C CA . VAL B 1 183 ? -16.031 -11.016 -13.844 1 98.94 183 VAL B CA 1
ATOM 6873 C C . VAL B 1 183 ? -14.695 -11.172 -13.133 1 98.94 183 VAL B C 1
ATOM 6875 O O . VAL B 1 183 ? -13.719 -11.633 -13.727 1 98.94 183 VAL B O 1
ATOM 6878 N N . THR B 1 184 ? -14.625 -10.727 -11.969 1 98.88 184 THR B N 1
ATOM 6879 C CA . THR B 1 184 ? -13.453 -10.992 -11.133 1 98.88 184 THR B CA 1
ATOM 6880 C C . THR B 1 184 ? -13.773 -12.039 -10.07 1 98.88 184 THR B C 1
ATOM 6882 O O . THR B 1 184 ? -14.703 -11.867 -9.281 1 98.88 184 THR B O 1
ATOM 6885 N N . TYR B 1 185 ? -13.023 -13.172 -10.117 1 98.81 185 TYR B N 1
ATOM 6886 C CA . TYR B 1 185 ? -13.195 -14.258 -9.164 1 98.81 185 TYR B CA 1
ATOM 6887 C C . TYR B 1 185 ? -12.227 -14.117 -7.992 1 98.81 185 TYR B C 1
ATOM 6889 O O . TYR B 1 185 ? -11.047 -13.82 -8.195 1 98.81 185 TYR B O 1
ATOM 6897 N N . PHE B 1 186 ? -12.719 -14.258 -6.781 1 98.5 186 PHE B N 1
ATOM 6898 C CA . PHE B 1 186 ? -11.867 -14.297 -5.598 1 98.5 186 PHE B CA 1
ATOM 6899 C C . PHE B 1 186 ? -12.578 -15.016 -4.453 1 98.5 186 PHE B C 1
ATOM 6901 O O . PHE B 1 186 ? -13.727 -15.438 -4.594 1 98.5 186 PHE B O 1
ATOM 6908 N N . GLY B 1 187 ? -11.891 -15.203 -3.334 1 97.88 187 GLY B N 1
ATOM 6909 C CA . GLY B 1 187 ? -12.398 -16.062 -2.275 1 97.88 187 GLY B CA 1
ATOM 6910 C C . GLY B 1 187 ? -12.875 -15.281 -1.058 1 97.88 187 GLY B C 1
ATOM 6911 O O . GLY B 1 187 ? -12.914 -14.055 -1.078 1 97.88 187 GLY B O 1
ATOM 6912 N N . ASP B 1 188 ? -13.227 -16.062 -0.02 1 97.94 188 ASP B N 1
ATOM 6913 C CA . ASP B 1 188 ? -13.758 -15.578 1.252 1 97.94 188 ASP B CA 1
ATOM 6914 C C . ASP B 1 188 ? -12.711 -14.758 2.006 1 97.94 188 ASP B C 1
ATOM 6916 O O . ASP B 1 188 ? -13.062 -13.906 2.826 1 97.94 188 ASP B O 1
ATOM 6920 N N . GLY B 1 189 ? -11.461 -15.039 1.817 1 97.81 189 GLY B N 1
ATOM 6921 C CA . GLY B 1 189 ? -10.422 -14.227 2.426 1 97.81 189 GLY B CA 1
ATOM 6922 C C . GLY B 1 189 ? -10.211 -12.898 1.716 1 97.81 189 GLY B C 1
ATOM 6923 O O . GLY B 1 189 ? -10.039 -11.859 2.363 1 97.81 189 GLY B O 1
ATOM 6924 N N . ALA B 1 190 ? -10.281 -12.922 0.395 1 98.25 190 ALA B N 1
ATOM 6925 C CA . ALA B 1 190 ? -9.961 -11.773 -0.455 1 98.25 190 ALA B CA 1
ATOM 6926 C C . ALA B 1 190 ? -11 -10.664 -0.288 1 98.25 190 ALA B C 1
ATOM 6928 O O . ALA B 1 190 ? -10.68 -9.484 -0.452 1 98.25 190 ALA B O 1
ATOM 6929 N N . VAL B 1 191 ? -12.211 -10.992 0.1 1 98.44 191 VAL B N 1
ATOM 6930 C CA . VAL B 1 191 ? -13.312 -10.039 0.167 1 98.44 191 VAL B CA 1
ATOM 6931 C C . VAL B 1 191 ? -13.031 -8.992 1.244 1 98.44 191 VAL B C 1
ATOM 6933 O O . VAL B 1 191 ? -13.625 -7.918 1.245 1 98.44 191 VAL B O 1
ATOM 6936 N N . ASN B 1 192 ? -12.055 -9.281 2.131 1 98.06 192 ASN B N 1
ATOM 6937 C CA . ASN B 1 192 ? -11.758 -8.414 3.268 1 98.06 192 ASN B CA 1
ATOM 6938 C C . ASN B 1 192 ? -10.633 -7.438 2.945 1 98.06 192 ASN B C 1
ATOM 6940 O O . ASN B 1 192 ? -10.352 -6.523 3.727 1 98.06 192 ASN B O 1
ATOM 6944 N N . ILE B 1 193 ? -10.023 -7.512 1.788 1 97.88 193 ILE B N 1
ATOM 6945 C CA . ILE B 1 193 ? -8.844 -6.707 1.482 1 97.88 193 ILE B CA 1
ATOM 6946 C C . ILE B 1 193 ? -9.273 -5.355 0.915 1 97.88 193 ILE B C 1
ATOM 6948 O O . ILE B 1 193 ? -10.312 -5.258 0.255 1 97.88 193 ILE B O 1
ATOM 6952 N N . GLY B 1 194 ? -8.523 -4.324 1.202 1 98.12 194 GLY B N 1
ATOM 6953 C CA . GLY B 1 194 ? -8.844 -2.947 0.86 1 98.12 194 GLY B CA 1
ATOM 6954 C C . GLY B 1 194 ? -9.023 -2.727 -0.63 1 98.12 194 GLY B C 1
ATOM 6955 O O . GLY B 1 194 ? -9.914 -1.994 -1.053 1 98.12 194 GLY B O 1
ATOM 6956 N N . SER B 1 195 ? -8.172 -3.357 -1.456 1 98.38 195 SER B N 1
ATOM 6957 C CA . SER B 1 195 ? -8.258 -3.16 -2.9 1 98.38 195 SER B CA 1
ATOM 6958 C C . SER B 1 195 ? -9.602 -3.631 -3.447 1 98.38 195 SER B C 1
ATOM 6960 O O . SER B 1 195 ? -10.156 -3.016 -4.363 1 98.38 195 SER B O 1
ATOM 6962 N N . VAL B 1 196 ? -10.156 -4.73 -2.887 1 98.81 196 VAL B N 1
ATOM 6963 C CA . VAL B 1 196 ? -11.453 -5.254 -3.309 1 98.81 196 VAL B CA 1
ATOM 6964 C C . VAL B 1 196 ? -12.562 -4.293 -2.891 1 98.81 196 VAL B C 1
ATOM 6966 O O . VAL B 1 196 ? -13.406 -3.912 -3.709 1 98.81 196 VAL B O 1
ATOM 6969 N N . LEU B 1 197 ? -12.523 -3.818 -1.675 1 98.81 197 LEU B N 1
ATOM 6970 C CA . LEU B 1 197 ? -13.562 -2.975 -1.104 1 98.81 197 LEU B CA 1
ATOM 6971 C C . LEU B 1 197 ? -13.578 -1.599 -1.762 1 98.81 197 LEU B C 1
ATOM 6973 O O . LEU B 1 197 ? -14.641 -1.059 -2.068 1 98.81 197 LEU B O 1
ATOM 6977 N N . GLU B 1 198 ? -12.391 -1.015 -2.01 1 98.81 198 GLU B N 1
ATOM 6978 C CA . GLU B 1 198 ? -12.305 0.24 -2.752 1 98.81 198 GLU B CA 1
ATOM 6979 C C . GLU B 1 198 ? -12.914 0.106 -4.141 1 98.81 198 GLU B C 1
ATOM 6981 O O . GLU B 1 198 ? -13.609 1.011 -4.609 1 98.81 198 GLU B O 1
ATOM 6986 N N . THR B 1 199 ? -12.586 -1.026 -4.773 1 98.94 199 THR B N 1
ATOM 6987 C CA . THR B 1 199 ? -13.039 -1.237 -6.145 1 98.94 199 THR B CA 1
ATOM 6988 C C . THR B 1 199 ? -14.555 -1.398 -6.199 1 98.94 199 THR B C 1
ATOM 6990 O O . THR B 1 199 ? -15.195 -0.94 -7.148 1 98.94 199 THR B O 1
ATOM 6993 N N . MET B 1 200 ? -15.148 -2.084 -5.172 1 98.94 200 MET B N 1
ATOM 6994 C CA . MET B 1 200 ? -16.609 -2.172 -5.102 1 98.94 200 MET B CA 1
ATOM 6995 C C . MET B 1 200 ? -17.234 -0.784 -5.094 1 98.94 200 MET B C 1
ATOM 6997 O O . MET B 1 200 ? -18.156 -0.51 -5.867 1 98.94 200 MET B O 1
ATOM 7001 N N . ASN B 1 201 ? -16.703 0.119 -4.285 1 98.81 201 ASN B N 1
ATOM 7002 C CA . ASN B 1 201 ? -17.234 1.473 -4.223 1 98.81 201 ASN B CA 1
ATOM 7003 C C . ASN B 1 201 ? -17.078 2.205 -5.551 1 98.81 201 ASN B C 1
ATOM 7005 O O . ASN B 1 201 ? -18.016 2.812 -6.051 1 98.81 201 ASN B O 1
ATOM 7009 N N . LEU B 1 202 ? -15.891 2.158 -6.113 1 98.81 202 LEU B N 1
ATOM 7010 C CA . LEU B 1 202 ? -15.586 2.895 -7.336 1 98.81 202 LEU B CA 1
ATOM 7011 C C . LEU B 1 202 ? -16.469 2.438 -8.484 1 98.81 202 LEU B C 1
ATOM 7013 O O . LEU B 1 202 ? -17.031 3.262 -9.219 1 98.81 202 LEU B O 1
ATOM 7017 N N . THR B 1 203 ? -16.609 1.132 -8.672 1 98.81 203 THR B N 1
ATOM 7018 C CA . THR B 1 203 ? -17.359 0.6 -9.797 1 98.81 203 THR B CA 1
ATOM 7019 C C . THR B 1 203 ? -18.859 0.884 -9.625 1 98.81 203 THR B C 1
ATOM 7021 O O . THR B 1 203 ? -19.562 1.097 -10.602 1 98.81 203 THR B O 1
ATOM 7024 N N . ALA B 1 204 ? -19.312 0.822 -8.359 1 98.81 204 ALA B N 1
ATOM 7025 C CA . ALA B 1 204 ? -20.703 1.198 -8.109 1 98.81 204 ALA B CA 1
ATOM 7026 C C . ALA B 1 204 ? -20.953 2.662 -8.461 1 98.81 204 ALA B C 1
ATOM 7028 O O . ALA B 1 204 ? -21.938 2.99 -9.133 1 98.81 204 ALA B O 1
ATOM 7029 N N . ALA B 1 205 ? -20.078 3.555 -8.008 1 98.5 205 ALA B N 1
ATOM 7030 C CA . ALA B 1 205 ? -20.188 4.984 -8.289 1 98.5 205 ALA B CA 1
ATOM 7031 C C . ALA B 1 205 ? -20.203 5.254 -9.789 1 98.5 205 ALA B C 1
ATOM 7033 O O . ALA B 1 205 ? -20.906 6.148 -10.258 1 98.5 205 ALA B O 1
ATOM 7034 N N . TRP B 1 206 ? -19.422 4.465 -10.562 1 98.12 206 TRP B N 1
ATOM 7035 C CA . TRP B 1 206 ? -19.25 4.719 -11.992 1 98.12 206 TRP B CA 1
ATOM 7036 C C . TRP B 1 206 ? -20.141 3.812 -12.82 1 98.12 206 TRP B C 1
ATOM 7038 O O . TRP B 1 206 ? -20.078 3.83 -14.055 1 98.12 206 TRP B O 1
ATOM 7048 N N . LYS B 1 207 ? -20.938 2.906 -12.195 1 98.12 207 LYS B N 1
ATOM 7049 C CA . LYS B 1 207 ? -21.828 1.951 -12.859 1 98.12 207 LYS B CA 1
ATOM 7050 C C . LYS B 1 207 ? -21.062 1.08 -13.844 1 98.12 207 LYS B C 1
ATOM 7052 O O . LYS B 1 207 ? -21.469 0.921 -14.992 1 98.12 207 LYS B O 1
ATOM 7057 N N . THR B 1 208 ? -19.891 0.65 -13.422 1 98.56 208 THR B N 1
ATOM 7058 C CA . THR B 1 208 ? -19.016 -0.199 -14.219 1 98.56 208 THR B CA 1
ATOM 7059 C C . THR B 1 208 ? -19.516 -1.642 -14.219 1 98.56 208 THR B C 1
ATOM 7061 O O . THR B 1 208 ? -19.828 -2.191 -13.164 1 98.56 208 THR B O 1
ATOM 7064 N N . PRO B 1 209 ? -19.625 -2.314 -15.336 1 98.81 209 PRO B N 1
ATOM 7065 C CA . PRO B 1 209 ? -20.172 -3.664 -15.43 1 98.81 209 PRO B CA 1
ATOM 7066 C C . PRO B 1 209 ? -19.188 -4.742 -14.977 1 98.81 209 PRO B C 1
ATOM 7068 O O . PRO B 1 209 ? -18.75 -5.555 -15.797 1 98.81 209 PRO B O 1
ATOM 7071 N N . LEU B 1 210 ? -18.906 -4.801 -13.766 1 98.94 210 LEU B N 1
ATOM 7072 C CA . LEU B 1 210 ? -18.016 -5.773 -13.141 1 98.94 210 LEU B CA 1
ATOM 7073 C C . LEU B 1 210 ? -18.781 -6.648 -12.148 1 98.94 210 LEU B C 1
ATOM 7075 O O . LEU B 1 210 ? -19.453 -6.137 -11.258 1 98.94 210 LEU B O 1
ATOM 7079 N N . CYS B 1 211 ? -18.703 -7.945 -12.305 1 98.94 211 CYS B N 1
ATOM 7080 C CA . CYS B 1 211 ? -19.25 -8.875 -11.328 1 98.94 211 CYS B CA 1
ATOM 7081 C C . CYS B 1 211 ? -18.188 -9.312 -10.328 1 98.94 211 CYS B C 1
ATOM 7083 O O . CYS B 1 211 ? -17.156 -9.852 -10.711 1 98.94 211 CYS B O 1
ATOM 7085 N N . PHE B 1 212 ? -18.453 -9.008 -9.109 1 98.94 212 PHE B N 1
ATOM 7086 C CA . PHE B 1 212 ? -17.641 -9.57 -8.039 1 98.94 212 PHE B CA 1
ATOM 7087 C C . PHE B 1 212 ? -18.141 -10.961 -7.652 1 98.94 212 PHE B C 1
ATOM 7089 O O . PHE B 1 212 ? -19.141 -11.102 -6.961 1 98.94 212 PHE B O 1
ATOM 7096 N N . PHE B 1 213 ? -17.422 -11.984 -8.102 1 98.94 213 PHE B N 1
ATOM 7097 C CA . PHE B 1 213 ? -17.812 -13.367 -7.855 1 98.94 213 PHE B CA 1
ATOM 7098 C C . PHE B 1 213 ? -17.016 -13.961 -6.703 1 98.94 213 PHE B C 1
ATOM 7100 O O . PHE B 1 213 ? -15.836 -14.289 -6.867 1 98.94 213 PHE B O 1
ATOM 7107 N N . ILE B 1 214 ? -17.688 -14.141 -5.566 1 98.88 214 ILE B N 1
ATOM 7108 C CA . ILE B 1 214 ? -17.031 -14.586 -4.34 1 98.88 214 ILE B CA 1
ATOM 7109 C C . ILE B 1 214 ? -17.219 -16.094 -4.18 1 98.88 214 ILE B C 1
ATOM 7111 O O . ILE B 1 214 ? -18.344 -16.562 -3.975 1 98.88 214 ILE B O 1
ATOM 7115 N N . GLU B 1 215 ? -16.172 -16.812 -4.289 1 98.5 215 GLU B N 1
ATOM 7116 C CA . GLU B 1 215 ? -16.203 -18.234 -3.924 1 98.5 215 GLU B CA 1
ATOM 7117 C C . GLU B 1 215 ? -15.945 -18.422 -2.432 1 98.5 215 GLU B C 1
ATOM 7119 O O . GLU B 1 215 ? -14.797 -18.438 -1.994 1 98.5 215 GLU B O 1
ATOM 7124 N N . ASN B 1 216 ? -16.984 -18.578 -1.709 1 98.5 216 ASN B N 1
ATOM 7125 C CA . ASN B 1 216 ? -16.875 -18.859 -0.281 1 98.5 216 ASN B CA 1
ATOM 7126 C C . ASN B 1 216 ? -16.609 -20.328 -0.019 1 98.5 216 ASN B C 1
ATOM 7128 O O . ASN B 1 216 ? -17.547 -21.109 0.14 1 98.5 216 ASN B O 1
ATOM 7132 N N . ASN B 1 217 ? -15.367 -20.688 0.017 1 97.44 217 ASN B N 1
ATOM 7133 C CA . ASN B 1 217 ? -15.023 -22.094 0.247 1 97.44 217 ASN B CA 1
ATOM 7134 C C . ASN B 1 217 ? -14.727 -22.359 1.719 1 97.44 217 ASN B C 1
ATOM 7136 O O . ASN B 1 217 ? -14.109 -23.375 2.055 1 97.44 217 ASN B O 1
ATOM 7140 N N . ARG B 1 218 ? -14.984 -21.344 2.582 1 96.25 218 ARG B N 1
ATOM 7141 C CA . ARG B 1 218 ? -15.094 -21.469 4.031 1 96.25 218 ARG B CA 1
ATOM 7142 C C . ARG B 1 218 ? -13.758 -21.172 4.711 1 96.25 218 ARG B C 1
ATOM 7144 O O . ARG B 1 218 ? -13.719 -20.891 5.91 1 96.25 218 ARG B O 1
ATOM 7151 N N . TYR B 1 219 ? -12.578 -21.203 3.949 1 96.69 219 TYR B N 1
ATOM 7152 C CA . TYR B 1 219 ? -11.289 -21.156 4.637 1 96.69 219 TYR B CA 1
ATOM 7153 C C . TYR B 1 219 ? -10.297 -20.297 3.871 1 96.69 219 TYR B C 1
ATOM 7155 O O . TYR B 1 219 ? -10.039 -20.531 2.688 1 96.69 219 TYR B O 1
ATOM 7163 N N . ALA B 1 220 ? -9.773 -19.312 4.453 1 96.62 220 ALA B N 1
ATOM 7164 C CA . ALA B 1 220 ? -8.516 -18.719 4.008 1 96.62 220 ALA B CA 1
ATOM 7165 C C . ALA B 1 220 ? -7.32 -19.484 4.562 1 96.62 220 ALA B C 1
ATOM 7167 O O . ALA B 1 220 ? -6.855 -19.203 5.672 1 96.62 220 ALA B O 1
ATOM 7168 N N . VAL B 1 221 ? -6.75 -20.281 3.84 1 95.06 221 VAL B N 1
ATOM 7169 C CA . VAL B 1 221 ? -5.809 -21.312 4.234 1 95.06 221 VAL B CA 1
ATOM 7170 C C . VAL B 1 221 ? -6.398 -22.141 5.371 1 95.06 221 VAL B C 1
ATOM 7172 O O . VAL B 1 221 ? -6.992 -23.203 5.133 1 95.06 221 VAL B O 1
ATOM 7175 N N . SER B 1 222 ? -6.309 -21.703 6.574 1 96.69 222 SER B N 1
ATOM 7176 C CA . SER B 1 222 ? -6.852 -22.438 7.711 1 96.69 222 SER B CA 1
ATOM 7177 C C . SER B 1 222 ? -7.828 -21.578 8.508 1 96.69 222 SER B C 1
ATOM 7179 O O . SER B 1 222 ? -8.508 -22.078 9.406 1 96.69 222 SER B O 1
ATOM 7181 N N . THR B 1 223 ? -7.914 -20.312 8.273 1 97.38 223 THR B N 1
ATOM 7182 C CA . THR B 1 223 ? -8.758 -19.391 9.023 1 97.38 223 THR B CA 1
ATOM 7183 C C . THR B 1 223 ? -10.195 -19.438 8.516 1 97.38 223 THR B C 1
ATOM 7185 O O . THR B 1 223 ? -10.438 -19.266 7.316 1 97.38 223 THR B O 1
ATOM 7188 N N . THR B 1 224 ? -11.18 -19.625 9.352 1 97.5 224 THR B N 1
ATOM 7189 C CA . THR B 1 224 ? -12.57 -19.766 8.953 1 97.5 224 THR B CA 1
ATOM 7190 C C . THR B 1 224 ? -13.195 -18.406 8.633 1 97.5 224 THR B C 1
ATOM 7192 O O . THR B 1 224 ? -12.672 -17.375 9.047 1 97.5 224 THR B O 1
ATOM 7195 N N . VAL B 1 225 ? -14.258 -18.406 7.879 1 98 225 VAL B N 1
ATOM 7196 C CA . VAL B 1 225 ? -15 -17.188 7.559 1 98 225 VAL B CA 1
ATOM 7197 C C . VAL B 1 225 ? -15.469 -16.516 8.844 1 98 225 VAL B C 1
ATOM 7199 O O . VAL B 1 225 ? -15.352 -15.297 8.992 1 98 225 VAL B O 1
ATOM 7202 N N . GLU B 1 226 ? -15.898 -17.281 9.836 1 97.31 226 GLU B N 1
ATOM 7203 C CA . GLU B 1 226 ? -16.453 -16.766 11.078 1 97.31 226 GLU B CA 1
ATOM 7204 C C . GLU B 1 226 ? -15.383 -16.078 11.922 1 97.31 226 GLU B C 1
ATOM 7206 O O . GLU B 1 226 ? -15.68 -15.148 12.664 1 97.31 226 GLU B O 1
ATOM 7211 N N . GLU B 1 227 ? -14.156 -16.5 11.773 1 96.75 227 GLU B N 1
ATOM 7212 C CA . GLU B 1 227 ? -13.047 -15.867 12.492 1 96.75 227 GLU B CA 1
ATOM 7213 C C . GLU B 1 227 ? -12.625 -14.562 11.82 1 96.75 227 GLU B C 1
ATOM 7215 O O . GLU B 1 227 ? -12.133 -13.648 12.484 1 96.75 227 GLU B O 1
ATOM 7220 N N . SER B 1 228 ? -12.891 -14.5 10.516 1 97.62 228 SER B N 1
ATOM 7221 C CA . SER B 1 228 ? -12.312 -13.422 9.719 1 97.62 228 SER B CA 1
ATOM 7222 C C . SER B 1 228 ? -13.266 -12.227 9.625 1 97.62 228 SER B C 1
ATOM 7224 O O . SER B 1 228 ? -12.852 -11.133 9.25 1 97.62 228 SER B O 1
ATOM 7226 N N . THR B 1 229 ? -14.523 -12.367 9.961 1 98.31 229 THR B N 1
ATOM 7227 C CA . THR B 1 229 ? -15.5 -11.297 9.781 1 98.31 229 THR B CA 1
ATOM 7228 C C . THR B 1 229 ? -16.703 -11.516 10.695 1 98.31 229 THR B C 1
ATOM 7230 O O . THR B 1 229 ? -17.062 -12.664 10.992 1 98.31 229 THR B O 1
ATOM 7233 N N . ALA B 1 230 ? -17.297 -10.453 11.109 1 98.38 230 ALA B N 1
ATOM 7234 C CA . ALA B 1 230 ? -18.5 -10.523 11.938 1 98.38 230 ALA B CA 1
ATOM 7235 C C . ALA B 1 230 ? -19.734 -10.766 11.078 1 98.38 230 ALA B C 1
ATOM 7237 O O . ALA B 1 230 ? -20.797 -11.141 11.594 1 98.38 230 ALA B O 1
ATOM 7238 N N . GLU B 1 231 ? -19.641 -10.555 9.805 1 98.06 231 GLU B N 1
ATOM 7239 C CA . GLU B 1 231 ? -20.703 -10.836 8.836 1 98.06 231 GLU B CA 1
ATOM 7240 C C . GLU B 1 231 ? -20.297 -11.938 7.871 1 98.06 231 GLU B C 1
ATOM 7242 O O . GLU B 1 231 ? -19.734 -11.664 6.805 1 98.06 231 GLU B O 1
ATOM 7247 N N . PRO B 1 232 ? -20.625 -13.172 8.18 1 97.5 232 PRO B N 1
ATOM 7248 C CA . PRO B 1 232 ? -20.109 -14.297 7.395 1 97.5 232 PRO B CA 1
ATOM 7249 C C . PRO B 1 232 ? -20.812 -14.438 6.043 1 97.5 232 PRO B C 1
ATOM 7251 O O . PRO B 1 232 ? -20.375 -15.203 5.188 1 97.5 232 PRO B O 1
ATOM 7254 N N . ARG B 1 233 ? -22.094 -13.844 5.852 1 97.62 233 ARG B N 1
ATOM 7255 C CA . ARG B 1 233 ? -22.672 -13.75 4.523 1 97.62 233 ARG B CA 1
ATOM 7256 C C . ARG B 1 233 ? -21.969 -12.695 3.678 1 97.62 233 ARG B C 1
ATOM 7258 O O . ARG B 1 233 ? -22.359 -11.531 3.688 1 97.62 233 ARG B O 1
ATOM 7265 N N . LEU B 1 234 ? -20.969 -13.047 2.971 1 98.69 234 LEU B N 1
ATOM 7266 C CA . LEU B 1 234 ? -19.969 -12.164 2.387 1 98.69 234 LEU B CA 1
ATOM 7267 C C . LEU B 1 234 ? -20.594 -11.258 1.33 1 98.69 234 LEU B C 1
ATOM 7269 O O . LEU B 1 234 ? -20.109 -10.148 1.094 1 98.69 234 LEU B O 1
ATOM 7273 N N . SER B 1 235 ? -21.688 -11.648 0.697 1 98.5 235 SER B N 1
ATOM 7274 C CA . SER B 1 235 ? -22.375 -10.82 -0.291 1 98.5 235 SER B CA 1
ATOM 7275 C C . SER B 1 235 ? -23.031 -9.609 0.361 1 98.5 235 SER B C 1
ATOM 7277 O O . SER B 1 235 ? -23.438 -8.672 -0.329 1 98.5 235 SER B O 1
ATOM 7279 N N . ALA B 1 236 ? -23.078 -9.555 1.706 1 97.94 236 ALA B N 1
ATOM 7280 C CA . ALA B 1 236 ? -23.578 -8.398 2.439 1 97.94 236 ALA B CA 1
ATOM 7281 C C . ALA B 1 236 ? -22.781 -7.145 2.1 1 97.94 236 ALA B C 1
ATOM 7283 O O . ALA B 1 236 ? -23.234 -6.027 2.35 1 97.94 236 ALA B O 1
ATOM 7284 N N . ARG B 1 237 ? -21.578 -7.32 1.561 1 98.25 237 ARG B N 1
ATOM 7285 C CA . ARG B 1 237 ? -20.75 -6.176 1.199 1 98.25 237 ARG B CA 1
ATOM 7286 C C . ARG B 1 237 ? -21.484 -5.234 0.257 1 98.25 237 ARG B C 1
ATOM 7288 O O . ARG B 1 237 ? -21.25 -4.027 0.257 1 98.25 237 ARG B O 1
ATOM 7295 N N . GLY B 1 238 ? -22.328 -5.809 -0.585 1 98.12 238 GLY B N 1
ATOM 7296 C CA . GLY B 1 238 ? -23.078 -5.012 -1.548 1 98.12 238 GLY B CA 1
ATOM 7297 C C . GLY B 1 238 ? -23.938 -3.945 -0.898 1 98.12 238 GLY B C 1
ATOM 7298 O O . GLY B 1 238 ? -24.203 -2.906 -1.503 1 98.12 238 GLY B O 1
ATOM 7299 N N . GLN B 1 239 ? -24.344 -4.164 0.362 1 96.94 239 GLN B N 1
ATOM 7300 C CA . GLN B 1 239 ? -25.25 -3.258 1.067 1 96.94 239 GLN B CA 1
ATOM 7301 C C . GLN B 1 239 ? -24.531 -1.968 1.463 1 96.94 239 GLN B C 1
ATOM 7303 O O . GLN B 1 239 ? -25.172 -0.941 1.69 1 96.94 239 GLN B O 1
ATOM 7308 N N . ALA B 1 240 ? -23.281 -2.049 1.509 1 97 240 ALA B N 1
ATOM 7309 C CA . ALA B 1 240 ? -22.484 -0.874 1.866 1 97 240 ALA B CA 1
ATOM 7310 C C . ALA B 1 240 ? -22.297 0.05 0.666 1 97 240 ALA B C 1
ATOM 7312 O O . ALA B 1 240 ? -22.047 1.244 0.828 1 97 240 ALA B O 1
ATOM 7313 N N . PHE B 1 241 ? -22.438 -0.463 -0.574 1 97.88 241 PHE B N 1
ATOM 7314 C CA . PHE B 1 241 ? -22 0.292 -1.738 1 97.88 241 PHE B CA 1
ATOM 7315 C C . PHE B 1 241 ? -23.109 0.408 -2.77 1 97.88 241 PHE B C 1
ATOM 7317 O O . PHE B 1 241 ? -22.891 0.908 -3.875 1 97.88 241 PHE B O 1
ATOM 7324 N N . ASN B 1 242 ? -24.312 -0.064 -2.42 1 98.25 242 ASN B N 1
ATOM 7325 C CA . ASN B 1 242 ? -25.469 -0.058 -3.32 1 98.25 242 ASN B CA 1
ATOM 7326 C C . ASN B 1 242 ? -25.234 -0.943 -4.539 1 98.25 242 ASN B C 1
ATOM 7328 O O . ASN B 1 242 ? -25.391 -0.497 -5.676 1 98.25 242 ASN B O 1
ATOM 7332 N N . ILE B 1 243 ? -24.812 -2.18 -4.281 1 98.88 243 ILE B N 1
ATOM 7333 C CA . ILE B 1 243 ? -24.594 -3.184 -5.312 1 98.88 243 ILE B CA 1
ATOM 7334 C C . ILE B 1 243 ? -25.531 -4.363 -5.098 1 98.88 243 ILE B C 1
ATOM 7336 O O . ILE B 1 243 ? -25.547 -4.969 -4.023 1 98.88 243 ILE B O 1
ATOM 7340 N N . PRO B 1 244 ? -26.344 -4.699 -6.074 1 98.81 244 PRO B N 1
ATOM 7341 C CA . PRO B 1 244 ? -27.172 -5.902 -5.922 1 98.81 244 PRO B CA 1
ATOM 7342 C C . PRO B 1 244 ? -26.328 -7.164 -5.727 1 98.81 244 PRO B C 1
ATOM 7344 O O . PRO B 1 244 ? -25.266 -7.301 -6.324 1 98.81 244 PRO B O 1
ATOM 7347 N N . ALA B 1 245 ? -26.906 -8.094 -4.895 1 98.81 245 ALA B N 1
ATOM 7348 C CA . ALA B 1 245 ? -26.109 -9.258 -4.535 1 98.81 245 ALA B CA 1
ATOM 7349 C C . ALA B 1 245 ? -26.969 -10.516 -4.469 1 98.81 245 ALA B C 1
ATOM 7351 O O . ALA B 1 245 ? -28.141 -10.453 -4.094 1 98.81 245 ALA B O 1
ATOM 7352 N N . TRP B 1 246 ? -26.391 -11.633 -4.879 1 98.81 246 TRP B N 1
ATOM 7353 C CA . TRP B 1 246 ? -27 -12.961 -4.812 1 98.81 246 TRP B CA 1
ATOM 7354 C C . TRP B 1 246 ? -26.156 -13.891 -3.932 1 98.81 246 TRP B C 1
ATOM 7356 O O . TRP B 1 246 ? -24.938 -13.859 -3.977 1 98.81 246 TRP B O 1
ATOM 7366 N N . GLN B 1 247 ? -26.75 -14.562 -3.098 1 98.69 247 GLN B N 1
ATOM 7367 C CA . GLN B 1 247 ? -26.172 -15.742 -2.457 1 98.69 247 GLN B CA 1
ATOM 7368 C C . GLN B 1 247 ? -26.734 -17.031 -3.051 1 98.69 247 GLN B C 1
ATOM 7370 O O . GLN B 1 247 ? -27.953 -17.156 -3.221 1 98.69 247 GLN B O 1
ATOM 7375 N N . VAL B 1 248 ? -25.875 -17.953 -3.416 1 98.44 248 VAL B N 1
ATOM 7376 C CA . VAL B 1 248 ? -26.297 -19.125 -4.164 1 98.44 248 VAL B CA 1
ATOM 7377 C C . VAL B 1 248 ? -25.531 -20.344 -3.699 1 98.44 248 VAL B C 1
ATOM 7379 O O . VAL B 1 248 ? -24.391 -20.234 -3.246 1 98.44 248 VAL B O 1
ATOM 7382 N N . ASP B 1 249 ? -26.172 -21.516 -3.742 1 98.38 249 ASP B N 1
ATOM 7383 C CA . ASP B 1 249 ? -25.469 -22.766 -3.525 1 98.38 249 ASP B CA 1
ATOM 7384 C C . ASP B 1 249 ? -24.531 -23.078 -4.688 1 98.38 249 ASP B C 1
ATOM 7386 O O . ASP B 1 249 ? -24.969 -23.484 -5.766 1 98.38 249 ASP B O 1
ATOM 7390 N N . GLY B 1 250 ? -23.25 -22.953 -4.43 1 98.44 250 GLY B N 1
ATOM 7391 C CA . GLY B 1 250 ? -22.266 -23.125 -5.473 1 98.44 250 GLY B CA 1
ATOM 7392 C C . GLY B 1 250 ? -22.062 -24.578 -5.867 1 98.44 250 GLY B C 1
ATOM 7393 O O . GLY B 1 250 ? -21.453 -24.875 -6.898 1 98.44 250 GLY B O 1
ATOM 7394 N N . MET B 1 251 ? -22.578 -25.5 -5.051 1 98.38 251 MET B N 1
ATOM 7395 C CA . MET B 1 251 ? -22.5 -26.938 -5.371 1 98.38 251 MET B CA 1
ATOM 7396 C C . MET B 1 251 ? -23.625 -27.328 -6.336 1 98.38 251 MET B C 1
ATOM 7398 O O . MET B 1 251 ? -23.672 -28.469 -6.781 1 98.38 251 MET B O 1
ATOM 7402 N N . ASP B 1 252 ? -24.469 -26.422 -6.676 1 98.25 252 ASP B N 1
ATOM 7403 C CA . ASP B 1 252 ? -25.516 -26.547 -7.691 1 98.25 252 ASP B CA 1
ATOM 7404 C C . ASP B 1 252 ? -25.219 -25.656 -8.898 1 98.25 252 ASP B C 1
ATOM 7406 O O . ASP B 1 252 ? -25.672 -24.516 -8.953 1 98.25 252 ASP B O 1
ATOM 7410 N N . PRO B 1 253 ? -24.625 -26.25 -9.945 1 98.56 253 PRO B N 1
ATOM 7411 C CA . PRO B 1 253 ? -24.188 -25.422 -11.086 1 98.56 253 PRO B CA 1
ATOM 7412 C C . PRO B 1 253 ? -25.359 -24.703 -11.766 1 98.56 253 PRO B C 1
ATOM 7414 O O . PRO B 1 253 ? -25.172 -23.609 -12.297 1 98.56 253 PRO B O 1
ATOM 7417 N N . LEU B 1 254 ? -26.516 -25.312 -11.812 1 98.62 254 LEU B N 1
ATOM 7418 C CA . LEU B 1 254 ? -27.656 -24.656 -12.445 1 98.62 254 LEU B CA 1
ATOM 7419 C C . LEU B 1 254 ? -28.078 -23.422 -11.664 1 98.62 254 LEU B C 1
ATOM 7421 O O . LEU B 1 254 ? -28.438 -22.406 -12.25 1 98.62 254 LEU B O 1
ATOM 7425 N N . ALA B 1 255 ? -28.094 -23.516 -10.312 1 98.62 255 ALA B N 1
ATOM 7426 C CA . ALA B 1 255 ? -28.391 -22.359 -9.477 1 98.62 255 ALA B CA 1
ATOM 7427 C C . ALA B 1 255 ? -27.422 -21.219 -9.758 1 98.62 255 ALA B C 1
ATOM 7429 O O . ALA B 1 255 ? -27.828 -20.047 -9.852 1 98.62 255 ALA B O 1
ATOM 7430 N N . VAL B 1 256 ? -26.156 -21.562 -9.828 1 98.88 256 VAL B N 1
ATOM 7431 C CA . VAL B 1 256 ? -25.125 -20.562 -10.102 1 98.88 256 VAL B CA 1
ATOM 7432 C C . VAL B 1 256 ? -25.391 -19.922 -11.469 1 98.88 256 VAL B C 1
ATOM 7434 O O . VAL B 1 256 ? -25.281 -18.703 -11.625 1 98.88 256 VAL B O 1
ATOM 7437 N N . HIS B 1 257 ? -25.688 -20.734 -12.469 1 98.81 257 HIS B N 1
ATOM 7438 C CA . HIS B 1 257 ? -25.938 -20.25 -13.812 1 98.81 257 HIS B CA 1
ATOM 7439 C C . HIS B 1 257 ? -27.094 -19.25 -13.836 1 98.81 257 HIS B C 1
ATOM 7441 O O . HIS B 1 257 ? -27.031 -18.234 -14.508 1 98.81 257 HIS B O 1
ATOM 7447 N N . LEU B 1 258 ? -28.156 -19.594 -13.172 1 98.56 258 LEU B N 1
ATOM 7448 C CA . LEU B 1 258 ? -29.312 -18.703 -13.125 1 98.56 258 LEU B CA 1
ATOM 7449 C C . LEU B 1 258 ? -28.969 -17.375 -12.469 1 98.56 258 LEU B C 1
ATOM 7451 O O . LEU B 1 258 ? -29.328 -16.312 -12.984 1 98.56 258 LEU B O 1
ATOM 7455 N N . ALA B 1 259 ? -28.297 -17.406 -11.305 1 98.75 259 ALA B N 1
ATOM 7456 C CA . ALA B 1 259 ? -27.875 -16.172 -10.625 1 98.75 259 ALA B CA 1
ATOM 7457 C C . ALA B 1 259 ? -26.969 -15.336 -11.523 1 98.75 259 ALA B C 1
ATOM 7459 O O . ALA B 1 259 ? -27.141 -14.109 -11.609 1 98.75 259 ALA B O 1
ATOM 7460 N N . MET B 1 260 ? -26.031 -16 -12.148 1 98.88 260 MET B N 1
ATOM 7461 C CA . MET B 1 260 ? -25.094 -15.289 -13.023 1 98.88 260 MET B CA 1
ATOM 7462 C C . 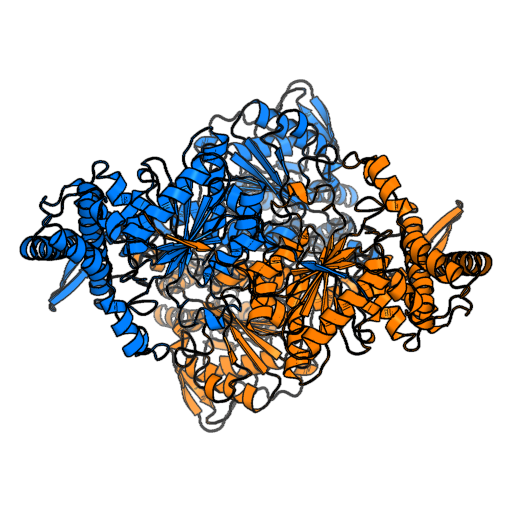MET B 1 260 ? -25.828 -14.688 -14.219 1 98.88 260 MET B C 1
ATOM 7464 O O . MET B 1 260 ? -25.5 -13.594 -14.664 1 98.88 260 MET B O 1
ATOM 7468 N N . SER B 1 261 ? -26.75 -15.422 -14.797 1 98.62 261 SER B N 1
ATOM 7469 C CA . SER B 1 261 ? -27.531 -14.891 -15.906 1 98.62 261 SER B CA 1
ATOM 7470 C C . SER B 1 261 ? -28.25 -13.609 -15.516 1 98.62 261 SER B C 1
ATOM 7472 O O . SER B 1 261 ? -28.297 -12.648 -16.297 1 98.62 261 SER B O 1
ATOM 7474 N N . GLU B 1 262 ? -28.812 -13.609 -14.305 1 98.62 262 GLU B N 1
ATOM 7475 C CA . GLU B 1 262 ? -29.469 -12.406 -13.805 1 98.62 262 GLU B CA 1
ATOM 7476 C C . GLU B 1 262 ? -28.469 -11.273 -13.609 1 98.62 262 GLU B C 1
ATOM 7478 O O . GLU B 1 262 ? -28.734 -10.125 -13.977 1 98.62 262 GLU B O 1
ATOM 7483 N N . ALA B 1 263 ? -27.359 -11.578 -13 1 98.88 263 ALA B N 1
ATOM 7484 C CA . ALA B 1 263 ? -26.312 -10.586 -12.75 1 98.88 263 ALA B CA 1
ATOM 7485 C C . ALA B 1 263 ? -25.812 -9.977 -14.062 1 98.88 263 ALA B C 1
ATOM 7487 O O . ALA B 1 263 ? -25.625 -8.758 -14.156 1 98.88 263 ALA B O 1
ATOM 7488 N N . VAL B 1 264 ? -25.562 -10.828 -15.039 1 98.81 264 VAL B N 1
ATOM 7489 C CA . VAL B 1 264 ? -25.078 -10.398 -16.344 1 98.81 264 VAL B CA 1
ATOM 7490 C C . VAL B 1 264 ? -26.109 -9.492 -17.016 1 98.81 264 VAL B C 1
ATOM 7492 O O . VAL B 1 264 ? -25.766 -8.469 -17.609 1 98.81 264 VAL B O 1
ATOM 7495 N N . ALA B 1 265 ? -27.359 -9.93 -16.969 1 98.69 265 ALA B N 1
ATOM 7496 C CA . ALA B 1 265 ? -28.422 -9.102 -17.547 1 98.69 265 ALA B CA 1
ATOM 7497 C C . ALA B 1 265 ? -28.453 -7.715 -16.906 1 98.69 265 ALA B C 1
ATOM 7499 O O . ALA B 1 265 ? -28.625 -6.715 -17.594 1 98.69 265 ALA B O 1
ATOM 7500 N N . HIS B 1 266 ? -28.281 -7.672 -15.625 1 98.56 266 HIS B N 1
ATOM 7501 C CA . HIS B 1 266 ? -28.234 -6.406 -14.898 1 98.56 266 HIS B CA 1
ATOM 7502 C C . HIS B 1 266 ? -27.094 -5.527 -15.414 1 98.56 266 HIS B C 1
ATOM 7504 O O . HIS B 1 266 ? -27.297 -4.34 -15.672 1 98.56 266 HIS B O 1
ATOM 7510 N N . MET B 1 267 ? -25.938 -6.051 -15.531 1 98.75 267 MET B N 1
ATOM 7511 C CA . MET B 1 267 ? -24.75 -5.316 -15.953 1 98.75 267 MET B CA 1
ATOM 7512 C C . MET B 1 267 ? -24.891 -4.863 -17.406 1 98.75 267 MET B C 1
ATOM 7514 O O . MET B 1 267 ? -24.562 -3.717 -17.734 1 98.75 267 MET B O 1
ATOM 7518 N N . ARG B 1 268 ? -25.359 -5.738 -18.297 1 98.12 268 ARG B N 1
ATOM 7519 C CA . ARG B 1 268 ? -25.5 -5.426 -19.719 1 98.12 268 ARG B CA 1
ATOM 7520 C C . ARG B 1 268 ? -26.531 -4.312 -19.938 1 98.12 268 ARG B C 1
ATOM 7522 O O . ARG B 1 268 ? -26.438 -3.564 -20.906 1 98.12 268 ARG B O 1
ATOM 7529 N N . ALA B 1 269 ? -27.453 -4.207 -18.984 1 97.94 269 ALA B N 1
ATOM 7530 C CA . ALA B 1 269 ? -28.469 -3.16 -19.062 1 97.94 269 ALA B CA 1
ATOM 7531 C C . ALA B 1 269 ? -27.906 -1.816 -18.609 1 97.94 269 ALA B C 1
ATOM 7533 O O . ALA B 1 269 ? -28.594 -0.798 -18.656 1 97.94 269 ALA B O 1
ATOM 7534 N N . GLY B 1 270 ? -26.688 -1.808 -18.172 1 97.44 270 GLY B N 1
ATOM 7535 C CA . GLY B 1 270 ? -26.031 -0.566 -17.781 1 97.44 270 GLY B CA 1
ATOM 7536 C C . GLY B 1 270 ? -26.312 -0.172 -16.344 1 97.44 270 GLY B C 1
ATOM 7537 O O . GLY B 1 270 ? -26.141 0.99 -15.969 1 97.44 270 GLY B O 1
ATOM 7538 N N . ASN B 1 271 ? -26.688 -1.141 -15.516 1 98 271 ASN B N 1
ATOM 7539 C CA . ASN B 1 271 ? -27.141 -0.816 -14.172 1 98 271 ASN B CA 1
ATOM 7540 C C . ASN B 1 271 ? -26.016 -0.946 -13.148 1 98 271 ASN B C 1
ATOM 7542 O O . ASN B 1 271 ? -26.25 -0.812 -11.945 1 98 271 ASN B O 1
ATOM 7546 N N . GLY B 1 272 ? -24.797 -1.205 -13.586 1 98.25 272 GLY B N 1
ATOM 7547 C CA . GLY B 1 272 ? -23.656 -1.185 -12.688 1 98.25 272 GLY B CA 1
ATOM 7548 C C . GLY B 1 272 ? -23.219 -2.568 -12.25 1 98.25 272 GLY B C 1
ATOM 7549 O O . GLY B 1 272 ? -23.562 -3.566 -12.883 1 98.25 272 GLY B O 1
ATOM 7550 N N . PRO B 1 273 ? -22.375 -2.629 -11.234 1 98.88 273 PRO B N 1
ATOM 7551 C CA . PRO B 1 273 ? -21.75 -3.891 -10.82 1 98.88 273 PRO B CA 1
ATOM 7552 C C . PRO B 1 273 ? -22.719 -4.801 -10.07 1 98.88 273 PRO B C 1
ATOM 7554 O O . PRO B 1 273 ? -23.797 -4.359 -9.648 1 98.88 273 PRO B O 1
ATOM 7557 N N . THR B 1 274 ? -22.281 -6.082 -9.898 1 98.94 274 THR B N 1
ATOM 7558 C CA . THR B 1 274 ? -23.047 -7.098 -9.172 1 98.94 274 THR B CA 1
ATOM 7559 C C . THR B 1 274 ? -22.125 -7.914 -8.266 1 98.94 274 THR B C 1
ATOM 7561 O O . THR B 1 274 ? -20.906 -7.918 -8.445 1 98.94 274 THR B O 1
ATOM 7564 N N . ILE B 1 275 ? -22.703 -8.508 -7.219 1 98.94 275 ILE B N 1
ATOM 7565 C CA . ILE B 1 275 ? -22 -9.43 -6.348 1 98.94 275 ILE B CA 1
ATOM 7566 C C . ILE B 1 275 ? -22.703 -10.781 -6.336 1 98.94 275 ILE B C 1
ATOM 7568 O O . ILE B 1 275 ? -23.922 -10.844 -6.172 1 98.94 275 ILE B O 1
ATOM 7572 N N . ILE B 1 276 ? -22 -11.82 -6.582 1 98.94 276 ILE B N 1
ATOM 7573 C CA . ILE B 1 276 ? -22.5 -13.18 -6.395 1 98.94 276 ILE B CA 1
ATOM 7574 C C . ILE B 1 276 ? -21.609 -13.922 -5.398 1 98.94 276 ILE B C 1
ATOM 7576 O O . ILE B 1 276 ? -20.406 -14.023 -5.602 1 98.94 276 ILE B O 1
ATOM 7580 N N . GLU B 1 277 ? -22.188 -14.312 -4.332 1 98.88 277 GLU B N 1
ATOM 7581 C CA . GLU B 1 277 ? -21.516 -15.227 -3.406 1 98.88 277 GLU B CA 1
ATOM 7582 C C . GLU B 1 277 ? -22 -16.656 -3.607 1 98.88 277 GLU B C 1
ATOM 7584 O O . GLU B 1 277 ? -23.203 -16.938 -3.551 1 98.88 277 GLU B O 1
ATOM 7589 N N . VAL B 1 278 ? -21.094 -17.5 -3.859 1 98.81 278 VAL B N 1
ATOM 7590 C CA . VAL B 1 278 ? -21.453 -18.906 -3.992 1 98.81 278 VAL B CA 1
ATOM 7591 C C . VAL B 1 278 ? -20.844 -19.719 -2.846 1 98.81 278 VAL B C 1
ATOM 7593 O O . VAL B 1 278 ? -19.656 -19.547 -2.527 1 98.81 278 VAL B O 1
ATOM 7596 N N . ASP B 1 279 ? -21.625 -20.516 -2.199 1 98.06 279 ASP B N 1
ATOM 7597 C CA . ASP B 1 279 ? -21.141 -21.453 -1.198 1 98.06 279 ASP B CA 1
ATOM 7598 C C . ASP B 1 279 ? -20.547 -22.703 -1.856 1 98.06 279 ASP B C 1
ATOM 7600 O O . ASP B 1 279 ? -21.281 -23.516 -2.408 1 98.06 279 ASP B O 1
ATOM 7604 N N . VAL B 1 280 ? -19.297 -22.75 -1.85 1 98.19 280 VAL B N 1
ATOM 7605 C CA . VAL B 1 280 ? -18.562 -23.906 -2.355 1 98.19 280 VAL B CA 1
ATOM 7606 C C . VAL B 1 280 ? -17.672 -24.484 -1.255 1 98.19 280 VAL B C 1
ATOM 7608 O O . VAL B 1 280 ? -17.766 -24.078 -0.096 1 98.19 280 VAL B O 1
ATOM 7611 N N . TYR B 1 281 ? -16.953 -25.578 -1.602 1 97.75 281 TYR B N 1
ATOM 7612 C CA . TYR B 1 281 ? -16.047 -26.203 -0.651 1 97.75 281 TYR B CA 1
ATOM 7613 C C . TYR B 1 281 ? -14.75 -26.625 -1.338 1 97.75 281 TYR B C 1
ATOM 7615 O O . TYR B 1 281 ? -14.781 -27.203 -2.43 1 97.75 281 TYR B O 1
ATOM 7623 N N . ARG B 1 282 ? -13.656 -26.219 -0.78 1 95.5 282 ARG B N 1
ATOM 7624 C CA . ARG B 1 282 ? -12.352 -26.719 -1.221 1 95.5 282 ARG B CA 1
ATOM 7625 C C . ARG B 1 282 ? -12.062 -28.078 -0.617 1 95.5 282 ARG B C 1
ATOM 7627 O O . ARG B 1 282 ? -11.781 -28.188 0.578 1 95.5 282 ARG B O 1
ATOM 7634 N N . PHE B 1 283 ? -12.094 -29.141 -1.425 1 97.12 283 PHE B N 1
ATOM 7635 C CA . PHE B 1 283 ? -12.031 -30.5 -0.918 1 97.12 283 PHE B CA 1
ATOM 7636 C C . PHE B 1 283 ? -10.672 -30.797 -0.292 1 97.12 283 PHE B C 1
ATOM 7638 O O . PHE B 1 283 ? -10.57 -31.609 0.62 1 97.12 283 PHE B O 1
ATOM 7645 N N . PHE B 1 284 ? -9.656 -30.109 -0.746 1 96.62 284 PHE B N 1
ATOM 7646 C CA . PHE B 1 284 ? -8.305 -30.375 -0.26 1 96.62 284 PHE B CA 1
ATOM 7647 C C . PHE B 1 284 ? -7.762 -29.172 0.516 1 96.62 284 PHE B C 1
ATOM 7649 O O . PHE B 1 284 ? -8.43 -28.141 0.631 1 96.62 284 PHE B O 1
ATOM 7656 N N . HIS B 1 285 ? -6.625 -29.391 1.179 1 95.5 285 HIS B N 1
ATOM 7657 C CA . HIS B 1 285 ? -5.895 -28.312 1.828 1 95.5 285 HIS B CA 1
ATOM 7658 C C . HIS B 1 285 ? -5.48 -27.234 0.821 1 95.5 285 HIS B C 1
ATOM 7660 O O . HIS B 1 285 ? -5.695 -27.391 -0.382 1 95.5 285 HIS B O 1
ATOM 7666 N N . GLN B 1 286 ? -5.086 -26.156 1.339 1 92.75 286 GLN B N 1
ATOM 7667 C CA . GLN B 1 286 ? -4.723 -25 0.539 1 92.75 286 GLN B CA 1
ATOM 7668 C C . GLN B 1 286 ? -3.805 -25.391 -0.616 1 92.75 286 GLN B C 1
ATOM 7670 O O . GLN B 1 286 ? -3.898 -24.812 -1.708 1 92.75 286 GLN B O 1
ATOM 7675 N N . ASN B 1 287 ? -2.887 -26.234 -0.357 1 90.81 287 ASN B N 1
ATOM 7676 C CA . ASN B 1 287 ? -1.908 -26.688 -1.346 1 90.81 287 ASN B CA 1
ATOM 7677 C C . ASN B 1 287 ? -1.684 -28.188 -1.278 1 90.81 287 ASN B C 1
ATOM 7679 O O . ASN B 1 287 ? -1.574 -28.766 -0.191 1 90.81 287 ASN B O 1
ATOM 7683 N N . GLY B 1 288 ? -1.692 -28.859 -2.463 1 91 288 GLY B N 1
ATOM 7684 C CA . GLY B 1 288 ? -1.367 -30.266 -2.518 1 91 288 GLY B CA 1
ATOM 7685 C C . GLY B 1 288 ? -2.584 -31.172 -2.398 1 91 288 GLY B C 1
ATOM 7686 O O . GLY B 1 288 ? -3.719 -30.688 -2.379 1 91 288 GLY B O 1
ATOM 7687 N N . PRO B 1 289 ? -2.32 -32.469 -2.316 1 93.38 289 PRO B N 1
ATOM 7688 C CA . PRO B 1 289 ? -3.414 -33.438 -2.469 1 93.38 289 PRO B CA 1
ATOM 7689 C C . PRO B 1 289 ? -3.975 -33.906 -1.129 1 93.38 289 PRO B C 1
ATOM 7691 O O . PRO B 1 289 ? -4.797 -34.812 -1.089 1 93.38 289 PRO B O 1
ATOM 7694 N N . PHE B 1 290 ? -3.621 -33.25 -0.017 1 94.44 290 PHE B N 1
ATOM 7695 C CA . PHE B 1 290 ? -4.086 -33.688 1.293 1 94.44 290 PHE B CA 1
ATOM 7696 C C . PHE B 1 290 ? -5.328 -32.906 1.716 1 94.44 290 PHE B C 1
ATOM 7698 O O . PHE B 1 290 ? -5.457 -31.734 1.408 1 94.44 290 PHE B O 1
ATOM 7705 N N . PRO B 1 291 ? -6.203 -33.625 2.412 1 95.62 291 PRO B N 1
ATOM 7706 C CA . PRO B 1 291 ? -7.363 -32.875 2.936 1 95.62 291 PRO B CA 1
ATOM 7707 C C . PRO B 1 291 ? -7 -31.906 4.051 1 95.62 291 PRO B C 1
ATOM 7709 O O . PRO B 1 291 ? -5.941 -32.031 4.668 1 95.62 291 PRO B O 1
ATOM 7712 N N . GLY B 1 292 ? -7.828 -30.922 4.258 1 95 292 GLY B N 1
ATOM 7713 C CA . GLY B 1 292 ? -7.586 -29.953 5.32 1 95 292 GLY B CA 1
ATOM 7714 C C . GLY B 1 292 ? -7.559 -30.578 6.703 1 95 292 GLY B C 1
ATOM 7715 O O . GLY B 1 292 ? -6.848 -30.109 7.59 1 95 292 GLY B O 1
ATOM 7716 N N . SER B 1 293 ? -8.312 -31.672 6.926 1 96.31 293 SER B N 1
ATOM 7717 C CA . SER B 1 293 ? -8.391 -32.375 8.211 1 96.31 293 SER B CA 1
ATOM 7718 C C . SER B 1 293 ? -7.043 -32.969 8.602 1 96.31 293 SER B C 1
ATOM 7720 O O . SER B 1 293 ? -6.754 -33.125 9.789 1 96.31 293 SER B O 1
ATOM 7722 N N . ALA B 1 294 ? -6.215 -33.219 7.594 1 95.44 294 ALA B N 1
ATOM 7723 C CA . ALA B 1 294 ? -4.875 -33.75 7.867 1 95.44 294 ALA B CA 1
ATOM 7724 C C . ALA B 1 294 ? -4.031 -32.719 8.609 1 95.44 294 ALA B C 1
ATOM 7726 O O . ALA B 1 294 ? -3.053 -33.062 9.273 1 95.44 294 ALA B O 1
ATOM 7727 N N . PHE B 1 295 ? -4.414 -31.469 8.539 1 94.12 295 PHE B N 1
ATOM 7728 C CA . PHE B 1 295 ? -3.662 -30.406 9.18 1 94.12 295 PHE B CA 1
ATOM 7729 C C . PHE B 1 295 ? -4.402 -29.875 10.406 1 94.12 295 PHE B C 1
ATOM 7731 O O . PHE B 1 295 ? -3.998 -28.875 11 1 94.12 295 PHE B O 1
ATOM 7738 N N . GLY B 1 296 ? -5.551 -30.422 10.68 1 93.62 296 GLY B N 1
ATOM 7739 C CA . GLY B 1 296 ? -6.191 -30.281 11.977 1 93.62 296 GLY B CA 1
ATOM 7740 C C . GLY B 1 296 ? -7.129 -29.078 12.047 1 93.62 296 GLY B C 1
ATOM 7741 O O . GLY B 1 296 ? -7.684 -28.781 13.102 1 93.62 296 GLY B O 1
ATOM 7742 N N . TYR B 1 297 ? -7.336 -28.266 10.969 1 94.69 297 TYR B N 1
ATOM 7743 C CA . TYR B 1 297 ? -8.109 -27.031 11.102 1 94.69 297 TYR B CA 1
ATOM 7744 C C . TYR B 1 297 ? -9.562 -27.266 10.688 1 94.69 297 TYR B C 1
ATOM 7746 O O . TYR B 1 297 ? -10.391 -26.359 10.797 1 94.69 297 TYR B O 1
ATOM 7754 N N . ARG B 1 298 ? -9.93 -28.375 10.148 1 95.62 298 ARG B N 1
ATOM 7755 C CA . ARG B 1 298 ? -11.312 -28.766 9.898 1 95.62 298 ARG B CA 1
ATOM 7756 C C . ARG B 1 298 ? -11.508 -30.266 10.109 1 95.62 298 ARG B C 1
ATOM 7758 O O . ARG B 1 298 ? -10.539 -31.016 10.234 1 95.62 298 ARG B O 1
ATOM 7765 N N . SER B 1 299 ? -12.75 -30.812 10.195 1 97.19 299 SER B N 1
ATOM 7766 C CA . SER B 1 299 ? -13.031 -32.188 10.578 1 97.19 299 SER B CA 1
ATOM 7767 C C . SER B 1 299 ? -13.25 -33.062 9.352 1 97.19 299 SER B C 1
ATOM 7769 O O . SER B 1 299 ? -13.617 -32.594 8.281 1 97.19 299 SER B O 1
ATOM 7771 N N . LYS B 1 300 ? -12.977 -34.312 9.531 1 97.69 300 LYS B N 1
ATOM 7772 C CA . LYS B 1 300 ? -13.273 -35.281 8.484 1 97.69 300 LYS B CA 1
ATOM 7773 C C . LYS B 1 300 ? -14.766 -35.344 8.18 1 97.69 300 LYS B C 1
ATOM 7775 O O . LYS B 1 300 ? -15.164 -35.562 7.035 1 97.69 300 LYS B O 1
ATOM 7780 N N . GLU B 1 301 ? -15.555 -35.156 9.195 1 98 301 GLU B N 1
ATOM 7781 C CA . GLU B 1 301 ? -17.016 -35.156 9.023 1 98 301 GLU B CA 1
ATOM 7782 C C . GLU B 1 301 ? -17.453 -34 8.125 1 98 301 GLU B C 1
ATOM 7784 O O . GLU B 1 301 ? -18.312 -34.188 7.25 1 98 301 GLU B O 1
ATOM 7789 N N . GLU B 1 302 ? -16.922 -32.812 8.344 1 97.81 302 GLU B N 1
ATOM 7790 C CA . GLU B 1 302 ? -17.203 -31.672 7.477 1 97.81 302 GLU B CA 1
ATOM 7791 C C . GLU B 1 302 ? -16.844 -31.969 6.027 1 97.81 302 GLU B C 1
ATOM 7793 O O . GLU B 1 302 ? -17.656 -31.734 5.121 1 97.81 302 GLU B O 1
ATOM 7798 N N . GLU B 1 303 ? -15.68 -32.531 5.855 1 97.88 303 GLU B N 1
ATOM 7799 C CA . GLU B 1 303 ? -15.211 -32.844 4.512 1 97.88 303 GLU B CA 1
ATOM 7800 C C . GLU B 1 303 ? -16.125 -33.875 3.844 1 97.88 303 GLU B C 1
ATOM 7802 O O . GLU B 1 303 ? -16.469 -33.75 2.666 1 97.88 303 GLU B O 1
ATOM 7807 N N . ALA B 1 304 ? -16.547 -34.875 4.59 1 97.81 304 ALA B N 1
ATOM 7808 C CA . ALA B 1 304 ? -17.422 -35.938 4.055 1 97.81 304 ALA B CA 1
ATOM 7809 C C . ALA B 1 304 ? -18.766 -35.344 3.648 1 97.81 304 ALA B C 1
ATOM 7811 O O . ALA B 1 304 ? -19.328 -35.75 2.617 1 97.81 304 ALA B O 1
ATOM 7812 N N . GLN B 1 305 ? -19.297 -34.5 4.469 1 97.81 305 GLN B N 1
ATOM 7813 C CA . GLN B 1 305 ? -20.578 -33.906 4.188 1 97.81 305 GLN B CA 1
ATOM 7814 C C . GLN B 1 305 ? -20.547 -33.094 2.885 1 97.81 305 GLN B C 1
ATOM 7816 O O . GLN B 1 305 ? -21.469 -33.188 2.074 1 97.81 305 GLN B O 1
ATOM 7821 N N . TRP B 1 306 ? -19.531 -32.375 2.672 1 97.62 306 TRP B N 1
ATOM 7822 C CA . TRP B 1 306 ? -19.422 -31.547 1.468 1 97.62 306 TRP B CA 1
ATOM 7823 C C . TRP B 1 306 ? -19.156 -32.406 0.244 1 97.62 306 TRP B C 1
ATOM 7825 O O . TRP B 1 306 ? -19.641 -32.125 -0.853 1 97.62 306 TRP B O 1
ATOM 7835 N N . ARG B 1 307 ? -18.391 -33.469 0.368 1 97 307 ARG B N 1
ATOM 7836 C CA . ARG B 1 307 ? -18.078 -34.375 -0.745 1 97 307 ARG B CA 1
ATOM 7837 C C . ARG B 1 307 ? -19.344 -35.031 -1.267 1 97 307 ARG B C 1
ATOM 7839 O O . ARG B 1 307 ? -19.453 -35.312 -2.461 1 97 307 ARG B O 1
ATOM 7846 N N . ARG B 1 308 ? -20.328 -35.219 -0.398 1 97.5 308 ARG B N 1
ATOM 7847 C CA . ARG B 1 308 ? -21.594 -35.844 -0.793 1 97.5 308 ARG B CA 1
ATOM 7848 C C . ARG B 1 308 ? -22.391 -34.875 -1.688 1 97.5 308 ARG B C 1
ATOM 7850 O O . ARG B 1 308 ? -23.312 -35.312 -2.377 1 97.5 308 ARG B O 1
ATOM 7857 N N . ARG B 1 309 ? -21.969 -33.656 -1.694 1 97.94 309 ARG B N 1
ATOM 7858 C CA . ARG B 1 309 ? -22.672 -32.625 -2.467 1 97.94 309 ARG B CA 1
ATOM 7859 C C . ARG B 1 309 ? -21.922 -32.281 -3.744 1 97.94 309 ARG B C 1
ATOM 7861 O O . ARG B 1 309 ? -22.062 -31.188 -4.281 1 97.94 309 ARG B O 1
ATOM 7868 N N . ASP B 1 310 ? -21.141 -33.156 -4.238 1 98.38 310 ASP B N 1
ATOM 7869 C CA . ASP B 1 310 ? -20.297 -32.938 -5.406 1 98.38 310 ASP B CA 1
ATOM 7870 C C . ASP B 1 310 ? -21.125 -32.5 -6.602 1 98.38 310 ASP B C 1
ATOM 7872 O O . ASP B 1 310 ? -22.094 -33.156 -6.98 1 98.38 310 ASP B O 1
ATOM 7876 N N . PRO B 1 311 ? -20.734 -31.359 -7.238 1 98.38 311 PRO B N 1
ATOM 7877 C CA . PRO B 1 311 ? -21.5 -30.828 -8.375 1 98.38 311 PRO B CA 1
ATOM 7878 C C . PRO B 1 311 ? -21.531 -31.797 -9.555 1 98.38 311 PRO B C 1
ATOM 7880 O O . PRO B 1 311 ? -22.484 -31.797 -10.328 1 98.38 311 PRO B O 1
ATOM 7883 N N . LEU B 1 312 ? -20.484 -32.625 -9.797 1 98.56 312 LEU B N 1
ATOM 7884 C CA . LEU B 1 312 ? -20.5 -33.625 -10.852 1 98.56 312 LEU B CA 1
ATOM 7885 C C . LEU B 1 312 ? -21.641 -34.625 -10.656 1 98.56 312 LEU B C 1
ATOM 7887 O O . LEU B 1 312 ? -22.391 -34.906 -11.594 1 98.56 312 LEU B O 1
ATOM 7891 N N . ASP B 1 313 ? -21.766 -35.062 -9.414 1 98.38 313 ASP B N 1
ATOM 7892 C CA . ASP B 1 313 ? -22.828 -36.031 -9.086 1 98.38 313 ASP B CA 1
ATOM 7893 C C . ASP B 1 313 ? -24.203 -35.375 -9.211 1 98.38 313 ASP B C 1
ATOM 7895 O O . ASP B 1 313 ? -25.156 -36.031 -9.656 1 98.38 313 ASP B O 1
ATOM 7899 N N . LYS B 1 314 ? -24.266 -34.125 -8.766 1 97.81 314 LYS B N 1
ATOM 7900 C CA . LYS B 1 314 ? -25.547 -33.406 -8.805 1 97.81 314 LYS B CA 1
ATOM 7901 C C . LYS B 1 314 ? -26.062 -33.312 -10.234 1 97.81 314 LYS B C 1
ATOM 7903 O O . LYS B 1 314 ? -27.219 -33.656 -10.508 1 97.81 314 LYS B O 1
ATOM 7908 N N . ILE B 1 315 ? -25.297 -32.812 -11.164 1 98.38 315 ILE B N 1
ATOM 7909 C CA . ILE B 1 315 ? -25.703 -32.656 -12.555 1 98.38 315 ILE B CA 1
ATOM 7910 C C . ILE B 1 315 ? -26.016 -34 -13.164 1 98.38 315 ILE B C 1
ATOM 7912 O O . ILE B 1 315 ? -27.016 -34.156 -13.875 1 98.38 315 ILE B O 1
ATOM 7916 N N . ALA B 1 316 ? -25.172 -35 -12.93 1 98.69 316 ALA B N 1
ATOM 7917 C CA . ALA B 1 316 ? -25.375 -36.344 -13.469 1 98.69 316 ALA B CA 1
ATOM 7918 C C . ALA B 1 316 ? -26.719 -36.906 -13.008 1 98.69 316 ALA B C 1
ATOM 7920 O O . ALA B 1 316 ? -27.484 -37.438 -13.812 1 98.69 316 ALA B O 1
ATOM 7921 N N . ALA B 1 317 ? -26.969 -36.812 -11.695 1 98.38 317 ALA B N 1
ATOM 7922 C CA . ALA B 1 317 ? -28.203 -37.375 -11.125 1 98.38 317 ALA B CA 1
ATOM 7923 C C . ALA B 1 317 ? -29.422 -36.719 -11.758 1 98.38 317 ALA B C 1
ATOM 7925 O O . ALA B 1 317 ? -30.406 -37.406 -12.07 1 98.38 317 ALA B O 1
ATOM 7926 N N . GLU B 1 318 ? -29.406 -35.406 -11.914 1 98.12 318 GLU B N 1
ATOM 7927 C CA . GLU B 1 318 ? -30.531 -34.688 -12.508 1 98.12 318 GLU B CA 1
ATOM 7928 C C . GLU B 1 318 ? -30.734 -35.094 -13.961 1 98.12 318 GLU B C 1
ATOM 7930 O O . GLU B 1 318 ? -31.875 -35.25 -14.414 1 98.12 318 GLU B O 1
ATOM 7935 N N . MET B 1 319 ? -29.688 -35.219 -14.734 1 98.5 319 MET B N 1
ATOM 7936 C CA . MET B 1 319 ? -29.781 -35.594 -16.141 1 98.5 319 MET B CA 1
ATOM 7937 C C . MET B 1 319 ? -30.281 -37.031 -16.281 1 98.5 319 MET B C 1
ATOM 7939 O O . MET B 1 319 ? -31.078 -37.312 -17.172 1 98.5 319 MET B O 1
ATOM 7943 N N . ILE B 1 320 ? -29.781 -37.938 -15.469 1 98.62 320 ILE B N 1
ATOM 7944 C CA . ILE B 1 320 ? -30.219 -39.312 -15.492 1 98.62 320 ILE B CA 1
ATOM 7945 C C . ILE B 1 320 ? -31.719 -39.406 -15.156 1 98.62 320 ILE B C 1
ATOM 7947 O O . ILE B 1 320 ? -32.469 -40.125 -15.812 1 98.62 320 ILE B O 1
ATOM 7951 N N . GLY B 1 321 ? -32.094 -38.625 -14.133 1 98 321 GLY B N 1
ATOM 7952 C CA . GLY B 1 321 ? -33.5 -38.562 -13.766 1 98 321 GLY B CA 1
ATOM 7953 C C . GLY B 1 321 ? -34.406 -38.094 -14.898 1 98 321 GLY B C 1
ATOM 7954 O O . GLY B 1 321 ? -35.531 -38.562 -15.008 1 98 321 GLY B O 1
ATOM 7955 N N . ARG B 1 322 ? -33.844 -37.312 -15.797 1 97.94 322 ARG B N 1
ATOM 7956 C CA . ARG B 1 322 ? -34.594 -36.812 -16.938 1 97.94 322 ARG B CA 1
ATOM 7957 C C . ARG B 1 322 ? -34.406 -37.719 -18.156 1 97.94 322 ARG B C 1
ATOM 7959 O O . ARG B 1 322 ? -34.875 -37.375 -19.25 1 97.94 322 ARG B O 1
ATOM 7966 N N . GLN B 1 323 ? -33.656 -38.719 -18.031 1 97.94 323 GLN B N 1
ATOM 7967 C CA . GLN B 1 323 ? -33.344 -39.688 -19.078 1 97.94 323 GLN B CA 1
ATOM 7968 C C . GLN B 1 323 ? -32.594 -39.031 -20.219 1 97.94 323 GLN B C 1
ATOM 7970 O O . GLN B 1 323 ? -32.812 -39.375 -21.391 1 97.94 323 GLN B O 1
ATOM 7975 N N . LEU B 1 324 ? -31.812 -38.094 -19.844 1 98.25 324 LEU B N 1
ATOM 7976 C CA . LEU B 1 324 ? -31 -37.406 -20.844 1 98.25 324 LEU B CA 1
ATOM 7977 C C . LEU B 1 324 ? -29.656 -38.125 -21.031 1 98.25 324 LEU B C 1
ATOM 7979 O O . LEU B 1 324 ? -28.984 -37.938 -22.047 1 98.25 324 LEU B O 1
ATOM 7983 N N . ILE B 1 325 ? -29.266 -38.906 -20.078 1 98.44 325 ILE B N 1
ATOM 7984 C CA . ILE B 1 325 ? -28 -39.625 -20.094 1 98.44 325 ILE B CA 1
ATOM 7985 C C . ILE B 1 325 ? -28.094 -40.844 -19.188 1 98.44 325 ILE B C 1
ATOM 7987 O O . ILE B 1 325 ? -28.969 -40.906 -18.312 1 98.44 325 ILE B O 1
ATOM 7991 N N . THR B 1 326 ? -27.281 -41.875 -19.406 1 98.44 326 THR B N 1
ATOM 7992 C CA . THR B 1 326 ? -27.25 -43.031 -18.547 1 98.44 326 THR B CA 1
ATOM 7993 C C . THR B 1 326 ? -26.031 -42.969 -17.609 1 98.44 326 THR B C 1
ATOM 7995 O O . THR B 1 326 ? -25.078 -42.25 -17.875 1 98.44 326 THR B O 1
ATOM 7998 N N . GLN B 1 327 ? -26.125 -43.75 -16.578 1 98.25 327 GLN B N 1
ATOM 7999 C CA . GLN B 1 327 ? -24.969 -43.844 -15.68 1 98.25 327 GLN B CA 1
ATOM 8000 C C . GLN B 1 327 ? -23.734 -44.344 -16.422 1 98.25 327 GLN B C 1
ATOM 8002 O O . GLN B 1 327 ? -22.625 -43.906 -16.156 1 98.25 327 GLN B O 1
ATOM 8007 N N . ALA B 1 328 ? -23.891 -45.25 -17.328 1 98.31 328 ALA B N 1
ATOM 8008 C CA . ALA B 1 328 ? -22.781 -45.812 -18.109 1 98.31 328 ALA B CA 1
ATOM 8009 C C . ALA B 1 328 ? -22.094 -44.75 -18.938 1 98.31 328 ALA B C 1
ATOM 8011 O O . ALA B 1 328 ? -20.875 -44.75 -19.094 1 98.31 328 ALA B O 1
ATOM 8012 N N . GLU B 1 329 ? -22.906 -43.906 -19.5 1 98.38 329 GLU B N 1
ATOM 8013 C CA . GLU B 1 329 ? -22.359 -42.812 -20.297 1 98.38 329 GLU B CA 1
ATOM 8014 C C . GLU B 1 329 ? -21.594 -41.812 -19.438 1 98.38 329 GLU B C 1
ATOM 8016 O O . GLU B 1 329 ? -20.578 -41.25 -19.859 1 98.38 329 GLU B O 1
ATOM 8021 N N . VAL B 1 330 ? -22.062 -41.5 -18.219 1 98.69 330 VAL B N 1
ATOM 8022 C CA . VAL B 1 330 ? -21.359 -40.656 -17.266 1 98.69 330 VAL B CA 1
ATOM 8023 C C . VAL B 1 330 ? -20.016 -41.281 -16.891 1 98.69 330 VAL B C 1
ATOM 8025 O O . VAL B 1 330 ? -18.984 -40.594 -16.859 1 98.69 330 VAL B O 1
ATOM 8028 N N . ASP B 1 331 ? -20.031 -42.562 -16.625 1 98.56 331 ASP B N 1
ATOM 8029 C CA . ASP B 1 331 ? -18.812 -43.312 -16.266 1 98.56 331 ASP B CA 1
ATOM 8030 C C . ASP B 1 331 ? -17.812 -43.281 -17.422 1 98.56 331 ASP B C 1
ATOM 8032 O O . ASP B 1 331 ? -16.609 -43.188 -17.219 1 98.56 331 ASP B O 1
ATOM 8036 N N . ALA B 1 332 ? -18.312 -43.438 -18.625 1 98.44 332 ALA B N 1
ATOM 8037 C CA . ALA B 1 332 ? -17.469 -43.375 -19.812 1 98.44 332 ALA B CA 1
ATOM 8038 C C . ALA B 1 332 ? -16.828 -42 -19.969 1 98.44 332 ALA B C 1
ATOM 8040 O O . ALA B 1 332 ? -15.656 -41.906 -20.359 1 98.44 332 ALA B O 1
ATOM 8041 N N . LEU B 1 333 ? -17.609 -40.969 -19.766 1 98.56 333 LEU B N 1
ATOM 8042 C CA . LEU B 1 333 ? -17.078 -39.625 -19.797 1 98.56 333 LEU B CA 1
ATOM 8043 C C . LEU B 1 333 ? -15.953 -39.469 -18.781 1 98.56 333 LEU B C 1
ATOM 8045 O O . LEU B 1 333 ? -14.891 -38.938 -19.094 1 98.56 333 LEU B O 1
ATOM 8049 N N . ARG B 1 334 ? -16.219 -39.844 -17.547 1 98.5 334 ARG B N 1
ATOM 8050 C CA . ARG B 1 334 ? -15.242 -39.781 -16.469 1 98.5 334 ARG B CA 1
ATOM 8051 C C . ARG B 1 334 ? -13.945 -40.469 -16.859 1 98.5 334 ARG B C 1
ATOM 8053 O O . ARG B 1 334 ? -12.859 -39.906 -16.688 1 98.5 334 ARG B O 1
ATOM 8060 N N . GLN B 1 335 ? -14.07 -41.656 -17.359 1 98.31 335 GLN B N 1
ATOM 8061 C CA . GLN B 1 335 ? -12.898 -42.438 -17.734 1 98.31 335 GLN B CA 1
ATOM 8062 C C . GLN B 1 335 ? -12.156 -41.781 -18.906 1 98.31 335 GLN B C 1
ATOM 8064 O O . GLN B 1 335 ? -10.93 -41.719 -18.906 1 98.31 335 GLN B O 1
ATOM 8069 N N . ARG B 1 336 ? -12.828 -41.312 -19.859 1 98.31 336 ARG B N 1
ATOM 8070 C CA . ARG B 1 336 ? -12.219 -40.625 -21 1 98.31 336 ARG B CA 1
ATOM 8071 C C . ARG B 1 336 ? -11.422 -39.438 -20.531 1 98.31 336 ARG B C 1
ATOM 8073 O O . ARG B 1 336 ? -10.297 -39.219 -21 1 98.31 336 ARG B O 1
ATOM 8080 N N . CYS B 1 337 ? -12.047 -38.656 -19.688 1 98.62 337 CYS B N 1
ATOM 8081 C CA . CYS B 1 337 ? -11.367 -37.469 -19.188 1 98.62 337 CYS B CA 1
ATOM 8082 C C . CYS B 1 337 ? -10.078 -37.844 -18.453 1 98.62 337 CYS B C 1
ATOM 8084 O O . CYS B 1 337 ? -9.047 -37.188 -18.641 1 98.62 337 CYS B O 1
ATOM 8086 N N . LYS B 1 338 ? -10.109 -38.812 -17.625 1 98.56 338 LYS B N 1
ATOM 8087 C CA . LYS B 1 338 ? -8.922 -39.281 -16.906 1 98.56 338 LYS B CA 1
ATOM 8088 C C . LYS B 1 338 ? -7.855 -39.781 -17.875 1 98.56 338 LYS B C 1
ATOM 8090 O O . LYS B 1 338 ? -6.672 -39.5 -17.703 1 98.56 338 LYS B O 1
ATOM 8095 N N . ASP B 1 339 ? -8.281 -40.531 -18.906 1 98.38 339 ASP B N 1
ATOM 8096 C CA . ASP B 1 339 ? -7.352 -41.094 -19.891 1 98.38 339 ASP B CA 1
ATOM 8097 C C . ASP B 1 339 ? -6.676 -39.969 -20.688 1 98.38 339 ASP B C 1
ATOM 8099 O O . ASP B 1 339 ? -5.477 -40.031 -20.969 1 98.38 339 ASP B O 1
ATOM 8103 N N . VAL B 1 340 ? -7.453 -39.031 -21.062 1 98.5 340 VAL B N 1
ATOM 8104 C CA . VAL B 1 340 ? -6.918 -37.906 -21.828 1 98.5 340 VAL B CA 1
ATOM 8105 C C . VAL B 1 340 ? -5.871 -37.188 -20.984 1 98.5 340 VAL B C 1
ATOM 8107 O O . VAL B 1 340 ? -4.801 -36.844 -21.484 1 98.5 340 VAL B O 1
ATOM 8110 N N . MET B 1 341 ? -6.129 -36.906 -19.703 1 98.69 341 MET B N 1
ATOM 8111 C CA . MET B 1 341 ? -5.184 -36.156 -18.875 1 98.69 341 MET B CA 1
ATOM 8112 C C . MET B 1 341 ? -3.932 -37 -18.609 1 98.69 341 MET B C 1
ATOM 8114 O O . MET B 1 341 ? -2.836 -36.469 -18.469 1 98.69 341 MET B O 1
ATOM 8118 N N . LYS B 1 342 ? -4.113 -38.281 -18.484 1 98.12 342 LYS B N 1
ATOM 8119 C CA . LYS B 1 342 ? -2.949 -39.156 -18.406 1 98.12 342 LYS B CA 1
ATOM 8120 C C . LYS B 1 342 ? -2.066 -39.031 -19.641 1 98.12 342 LYS B C 1
ATOM 8122 O O . LYS B 1 342 ? -0.839 -38.969 -19.531 1 98.12 342 LYS B O 1
ATOM 8127 N N . ASP B 1 343 ? -2.725 -39 -20.766 1 98.25 343 ASP B N 1
ATOM 8128 C CA . ASP B 1 343 ? -2.002 -38.844 -22.016 1 98.25 343 ASP B CA 1
ATOM 8129 C C . ASP B 1 343 ? -1.314 -37.469 -22.078 1 98.25 343 ASP B C 1
ATOM 8131 O O . ASP B 1 343 ? -0.143 -37.375 -22.438 1 98.25 343 ASP B O 1
ATOM 8135 N N . VAL B 1 344 ? -2.041 -36.406 -21.766 1 98.44 344 VAL B N 1
ATOM 8136 C CA . VAL B 1 344 ? -1.498 -35.062 -21.75 1 98.44 344 VAL B CA 1
ATOM 8137 C C . VAL B 1 344 ? -0.283 -35 -20.828 1 98.44 344 VAL B C 1
ATOM 8139 O O . VAL B 1 344 ? 0.762 -34.469 -21.203 1 98.44 344 VAL B O 1
ATOM 8142 N N . SER B 1 345 ? -0.388 -35.531 -19.609 1 98.12 345 SER B N 1
ATOM 8143 C CA . SER B 1 345 ? 0.717 -35.594 -18.656 1 98.12 345 SER B CA 1
ATOM 8144 C C . SER B 1 345 ? 1.895 -36.375 -19.234 1 98.12 345 SER B C 1
ATOM 8146 O O . SER B 1 345 ? 3.053 -36 -19.016 1 98.12 345 SER B O 1
ATOM 8148 N N . GLY B 1 346 ? 1.552 -37.438 -19.906 1 97.56 346 GLY B N 1
ATOM 8149 C CA . GLY B 1 346 ? 2.572 -38.312 -20.5 1 97.56 346 GLY B CA 1
ATOM 8150 C C . GLY B 1 346 ? 3.391 -37.594 -21.562 1 97.56 346 GLY B C 1
ATOM 8151 O O . GLY B 1 346 ? 4.578 -37.906 -21.734 1 97.56 346 GLY B O 1
ATOM 8152 N N . ARG B 1 347 ? 2.822 -36.688 -22.281 1 98.06 347 ARG B N 1
ATOM 8153 C CA . ARG B 1 347 ? 3.506 -35.938 -23.344 1 98.06 347 ARG B CA 1
ATOM 8154 C C . ARG B 1 347 ? 4.445 -34.906 -22.75 1 98.06 347 ARG B C 1
ATOM 8156 O O . ARG B 1 347 ? 5.352 -34.438 -23.438 1 98.06 347 ARG B O 1
ATOM 8163 N N . LEU B 1 348 ? 4.285 -34.594 -21.484 1 98.5 348 LEU B N 1
ATOM 8164 C CA . LEU B 1 348 ? 5.094 -33.531 -20.844 1 98.5 348 LEU B CA 1
ATOM 8165 C C . LEU B 1 348 ? 6.18 -34.156 -19.969 1 98.5 348 LEU B C 1
ATOM 8167 O O . LEU B 1 348 ? 7.062 -33.469 -19.484 1 98.5 348 LEU B O 1
ATOM 8171 N N . THR B 1 349 ? 6.137 -35.438 -19.719 1 98 349 THR B N 1
ATOM 8172 C CA . THR B 1 349 ? 7.062 -36.125 -18.844 1 98 349 THR B CA 1
ATOM 8173 C C . THR B 1 349 ? 7.723 -37.312 -19.562 1 98 349 THR B C 1
ATOM 8175 O O . THR B 1 349 ? 7.426 -37.594 -20.719 1 98 349 THR B O 1
ATOM 8178 N N . GLU B 1 350 ? 8.695 -37.906 -18.953 1 96.56 350 GLU B N 1
ATOM 8179 C CA . GLU B 1 350 ? 9.352 -39.125 -19.422 1 96.56 350 GLU B CA 1
ATOM 8180 C C . GLU B 1 350 ? 9.812 -40 -18.266 1 96.56 350 GLU B C 1
ATOM 8182 O O . GLU B 1 350 ? 9.938 -39.531 -17.141 1 96.56 350 GLU B O 1
ATOM 8187 N N . ALA B 1 351 ? 9.922 -41.25 -18.5 1 92.19 351 ALA B N 1
ATOM 8188 C CA . ALA B 1 351 ? 10.359 -42.188 -17.469 1 92.19 351 ALA B CA 1
ATOM 8189 C C . ALA B 1 351 ? 11.859 -42.062 -17.219 1 92.19 351 ALA B C 1
ATOM 8191 O O . ALA B 1 351 ? 12.633 -41.875 -18.156 1 92.19 351 ALA B O 1
ATOM 8192 N N . THR B 1 352 ? 12.117 -42.156 -15.906 1 88.94 352 THR B N 1
ATOM 8193 C CA . THR B 1 352 ? 13.523 -42.25 -15.523 1 88.94 352 THR B CA 1
ATOM 8194 C C . THR B 1 352 ? 13.93 -43.688 -15.234 1 88.94 352 THR B C 1
ATOM 8196 O O . THR B 1 352 ? 13.086 -44.594 -15.211 1 88.94 352 THR B O 1
ATOM 8199 N N . ASP B 1 353 ? 15.242 -44 -15.078 1 85.19 353 ASP B N 1
ATOM 8200 C CA . ASP B 1 353 ? 15.773 -45.344 -14.836 1 85.19 353 ASP B CA 1
ATOM 8201 C C . ASP B 1 353 ? 15.172 -45.938 -13.562 1 85.19 353 ASP B C 1
ATOM 8203 O O . ASP B 1 353 ? 14.977 -47.156 -13.484 1 85.19 353 ASP B O 1
ATOM 8207 N N . GLY B 1 354 ? 14.727 -45.312 -12.664 1 83.31 354 GLY B N 1
ATOM 8208 C CA . GLY B 1 354 ? 14.18 -45.812 -11.414 1 83.31 354 GLY B CA 1
ATOM 8209 C C . GLY B 1 354 ? 12.664 -45.906 -11.406 1 83.31 354 GLY B C 1
ATOM 8210 O O . GLY B 1 354 ? 12.055 -46.188 -10.375 1 83.31 354 GLY B O 1
ATOM 8211 N N . GLY B 1 355 ? 12.047 -45.688 -12.586 1 83.12 355 GLY B N 1
ATOM 8212 C CA . GLY B 1 355 ? 10.602 -45.812 -12.672 1 83.12 355 GLY B CA 1
ATOM 8213 C C . GLY B 1 355 ? 9.867 -44.531 -12.344 1 83.12 355 GLY B C 1
ATOM 8214 O O . GLY B 1 355 ? 8.656 -44.438 -12.539 1 83.12 355 GLY B O 1
ATOM 8215 N N . LYS B 1 356 ? 10.648 -43.594 -11.82 1 90.31 356 LYS B N 1
ATOM 8216 C CA . LYS B 1 356 ? 10.039 -42.312 -11.547 1 90.31 356 LYS B CA 1
ATOM 8217 C C . LYS B 1 356 ? 9.93 -41.469 -12.82 1 90.31 356 LYS B C 1
ATOM 8219 O O . LYS B 1 356 ? 10.602 -41.75 -13.812 1 90.31 356 LYS B O 1
ATOM 8224 N N . ARG B 1 357 ? 8.969 -40.594 -12.883 1 94.75 357 ARG B N 1
ATOM 8225 C CA . ARG B 1 357 ? 8.797 -39.688 -14 1 94.75 357 ARG B CA 1
ATOM 8226 C C . ARG B 1 357 ? 9.539 -38.375 -13.758 1 94.75 357 ARG B C 1
ATOM 8228 O O . ARG B 1 357 ? 9.734 -37.969 -12.617 1 94.75 357 ARG B O 1
ATOM 8235 N N . ARG B 1 358 ? 10.023 -37.781 -14.734 1 96.5 358 ARG B N 1
ATOM 8236 C CA . ARG B 1 358 ? 10.57 -36.406 -14.711 1 96.5 358 ARG B CA 1
ATOM 8237 C C . ARG B 1 358 ? 10.039 -35.594 -15.875 1 96.5 358 ARG B C 1
ATOM 8239 O O . ARG B 1 358 ? 9.578 -36.125 -16.875 1 96.5 358 ARG B O 1
ATOM 8246 N N . VAL B 1 359 ? 10.039 -34.344 -15.766 1 97.81 359 VAL B N 1
ATOM 8247 C CA . VAL B 1 359 ? 9.641 -33.438 -16.844 1 97.81 359 VAL B CA 1
ATOM 8248 C C . VAL B 1 359 ? 10.633 -33.562 -18 1 97.81 359 VAL B C 1
ATOM 8250 O O . VAL B 1 359 ? 11.844 -33.625 -17.781 1 97.81 359 VAL B O 1
ATOM 8253 N N . ARG B 1 360 ? 10.109 -33.594 -19.203 1 97.5 360 ARG B N 1
ATOM 8254 C CA . ARG B 1 360 ? 11 -33.562 -20.359 1 97.5 360 ARG B CA 1
ATOM 8255 C C . ARG B 1 360 ? 11.859 -32.312 -20.375 1 97.5 360 ARG B C 1
ATOM 8257 O O . ARG B 1 360 ? 11.344 -31.188 -20.281 1 97.5 360 ARG B O 1
ATOM 8264 N N . ALA B 1 361 ? 13.117 -32.469 -20.562 1 96.38 361 ALA B N 1
ATOM 8265 C CA . ALA B 1 361 ? 14.102 -31.391 -20.422 1 96.38 361 ALA B CA 1
ATOM 8266 C C . ALA B 1 361 ? 13.922 -30.344 -21.5 1 96.38 361 ALA B C 1
ATOM 8268 O O . ALA B 1 361 ? 14.141 -29.156 -21.266 1 96.38 361 ALA B O 1
ATOM 8269 N N . ASP B 1 362 ? 13.523 -30.766 -22.703 1 97.06 362 ASP B N 1
ATOM 8270 C CA . ASP B 1 362 ? 13.445 -29.875 -23.859 1 97.06 362 ASP B CA 1
ATOM 8271 C C . ASP B 1 362 ? 12.25 -28.938 -23.75 1 97.06 362 ASP B C 1
ATOM 8273 O O . ASP B 1 362 ? 12.141 -27.969 -24.516 1 97.06 362 ASP B O 1
ATOM 8277 N N . LEU B 1 363 ? 11.391 -29.156 -22.781 1 98.31 363 LEU B N 1
ATOM 8278 C CA . LEU B 1 363 ? 10.156 -28.391 -22.688 1 98.31 363 LEU B CA 1
ATOM 8279 C C . LEU B 1 363 ? 10.336 -27.203 -21.734 1 98.31 363 LEU B C 1
ATOM 8281 O O . LEU B 1 363 ? 9.492 -26.312 -21.688 1 98.31 363 LEU B O 1
ATOM 8285 N N . TRP B 1 364 ? 11.477 -27.156 -20.953 1 98.31 364 TRP B N 1
ATOM 8286 C CA . TRP B 1 364 ? 11.742 -26.047 -20.047 1 98.31 364 TRP B CA 1
ATOM 8287 C C . TRP B 1 364 ? 12.094 -24.781 -20.812 1 98.31 364 TRP B C 1
ATOM 8289 O O . TRP B 1 364 ? 12.703 -24.859 -21.891 1 98.31 364 TRP B O 1
ATOM 8299 N N . PRO B 1 365 ? 11.656 -23.625 -20.312 1 98.12 365 PRO B N 1
ATOM 8300 C CA . PRO B 1 365 ? 12.219 -22.406 -20.906 1 98.12 365 PRO B CA 1
ATOM 8301 C C . PRO B 1 365 ? 13.734 -22.328 -20.719 1 98.12 365 PRO B C 1
ATOM 8303 O O . PRO B 1 365 ? 14.289 -22.891 -19.781 1 98.12 365 PRO B O 1
ATOM 8306 N N . ARG B 1 366 ? 14.391 -21.609 -21.609 1 97.81 366 ARG B N 1
ATOM 8307 C CA . ARG B 1 366 ? 15.82 -21.359 -21.438 1 97.81 366 ARG B CA 1
ATOM 8308 C C . ARG B 1 366 ? 16.078 -20.453 -20.25 1 97.81 366 ARG B C 1
ATOM 8310 O O . ARG B 1 366 ? 15.328 -19.5 -20.016 1 97.81 366 ARG B O 1
ATOM 8317 N N . PRO B 1 367 ? 17.141 -20.703 -19.516 1 97.25 367 PRO B N 1
ATOM 8318 C CA . PRO B 1 367 ? 17.438 -19.891 -18.344 1 97.25 367 PRO B CA 1
ATOM 8319 C C . PRO B 1 367 ? 17.594 -18.406 -18.688 1 97.25 367 PRO B C 1
ATOM 8321 O O . PRO B 1 367 ? 17.281 -17.531 -17.875 1 97.25 367 PRO B O 1
ATOM 8324 N N . ASP B 1 368 ? 18.062 -18.078 -19.875 1 96.44 368 ASP B N 1
ATOM 8325 C CA . ASP B 1 368 ? 18.312 -16.703 -20.25 1 96.44 368 ASP B CA 1
ATOM 8326 C C . ASP B 1 368 ? 17.016 -15.961 -20.547 1 96.44 368 ASP B C 1
ATOM 8328 O O . ASP B 1 368 ? 17.016 -14.75 -20.781 1 96.44 368 ASP B O 1
ATOM 8332 N N . PHE B 1 369 ? 15.891 -16.672 -20.453 1 97.25 369 PHE B N 1
ATOM 8333 C CA . PHE B 1 369 ? 14.57 -16.062 -20.609 1 97.25 369 PHE B CA 1
ATOM 8334 C C . PHE B 1 369 ? 14.148 -15.344 -19.328 1 97.25 369 PHE B C 1
ATOM 8336 O O . PHE B 1 369 ? 13.164 -14.602 -19.328 1 97.25 369 PHE B O 1
ATOM 8343 N N . ARG B 1 370 ? 14.953 -15.391 -18.266 1 96.88 370 ARG B N 1
ATOM 8344 C CA . ARG B 1 370 ? 14.586 -14.93 -16.922 1 96.88 370 ARG B CA 1
ATOM 8345 C C . ARG B 1 370 ? 14.281 -13.438 -16.922 1 96.88 370 ARG B C 1
ATOM 8347 O O . ARG B 1 370 ? 13.375 -12.984 -16.219 1 96.88 370 ARG B O 1
ATOM 8354 N N . ASP B 1 371 ? 14.922 -12.602 -17.766 1 97.25 371 ASP B N 1
ATOM 8355 C CA . ASP B 1 371 ? 14.742 -11.148 -17.734 1 97.25 371 ASP B CA 1
ATOM 8356 C C . ASP B 1 371 ? 14.125 -10.648 -19.031 1 97.25 371 ASP B C 1
ATOM 8358 O O . ASP B 1 371 ? 14.055 -9.438 -19.266 1 97.25 371 ASP B O 1
ATOM 8362 N N . VAL B 1 372 ? 13.773 -11.578 -19.953 1 96.75 372 VAL B N 1
ATOM 8363 C CA . VAL B 1 372 ? 13.234 -11.188 -21.25 1 96.75 372 VAL B CA 1
ATOM 8364 C C . VAL B 1 372 ? 11.805 -10.68 -21.078 1 96.75 372 VAL B C 1
ATOM 8366 O O . VAL B 1 372 ? 11.008 -11.273 -20.344 1 96.75 372 VAL B O 1
ATOM 8369 N N . GLY B 1 373 ? 11.484 -9.578 -21.656 1 96.06 373 GLY B N 1
ATOM 8370 C CA . GLY B 1 373 ? 10.109 -9.094 -21.688 1 96.06 373 GLY B CA 1
ATOM 8371 C C . GLY B 1 373 ? 9.75 -8.266 -20.469 1 96.06 373 GLY B C 1
ATOM 8372 O O . GLY B 1 373 ? 8.562 -8.094 -20.156 1 96.06 373 GLY B O 1
ATOM 8373 N N . LEU B 1 374 ? 10.742 -7.715 -19.766 1 95.62 374 LEU B N 1
ATOM 8374 C CA . LEU B 1 374 ? 10.508 -6.824 -18.641 1 95.62 374 LEU B CA 1
ATOM 8375 C C . LEU B 1 374 ? 9.945 -5.484 -19.109 1 95.62 374 LEU B C 1
ATOM 8377 O O . LEU B 1 374 ? 9.172 -4.848 -18.391 1 95.62 374 LEU B O 1
ATOM 8381 N N . ARG B 1 375 ? 10.43 -5.023 -20.172 1 97 375 ARG B N 1
ATOM 8382 C CA . ARG B 1 375 ? 10.039 -3.779 -20.828 1 97 375 ARG B CA 1
ATOM 8383 C C . ARG B 1 375 ? 9.852 -3.982 -22.328 1 97 375 ARG B C 1
ATOM 8385 O O . ARG B 1 375 ? 10.242 -5.016 -22.875 1 97 375 ARG B O 1
ATOM 8392 N N . SER B 1 376 ? 9.211 -2.969 -22.938 1 96.94 376 SER B N 1
ATOM 8393 C CA . SER B 1 376 ? 9.117 -2.998 -24.406 1 96.94 376 SER B CA 1
ATOM 8394 C C . SER B 1 376 ? 10.492 -2.82 -25.047 1 96.94 376 SER B C 1
ATOM 8396 O O . SER B 1 376 ? 11.43 -2.35 -24.391 1 96.94 376 SER B O 1
ATOM 8398 N N . ASP B 1 377 ? 10.594 -3.258 -26.297 1 94.88 377 ASP B N 1
ATOM 8399 C CA . ASP B 1 377 ? 11.859 -3.086 -27.016 1 94.88 377 ASP B CA 1
ATOM 8400 C C . ASP B 1 377 ? 11.977 -1.679 -27.594 1 94.88 377 ASP B C 1
ATOM 8402 O O . ASP B 1 377 ? 12.953 -1.365 -28.281 1 94.88 377 ASP B O 1
ATOM 8406 N N . GLY B 1 378 ? 11.008 -0.835 -27.375 1 95.62 378 GLY B N 1
ATOM 8407 C CA . GLY B 1 378 ? 11.062 0.566 -27.75 1 95.62 378 GLY B CA 1
ATOM 8408 C C . GLY B 1 378 ? 10.68 0.806 -29.203 1 95.62 378 GLY B C 1
ATOM 8409 O O . GLY B 1 378 ? 10.711 1.943 -29.688 1 95.62 378 GLY B O 1
ATOM 8410 N N . SER B 1 379 ? 10.219 -0.196 -29.953 1 97.06 379 SER B N 1
ATOM 8411 C CA . SER B 1 379 ? 9.891 -0.049 -31.375 1 97.06 379 SER B CA 1
ATOM 8412 C C . SER B 1 379 ? 8.711 0.896 -31.562 1 97.06 379 SER B C 1
ATOM 8414 O O . SER B 1 379 ? 8.617 1.582 -32.594 1 97.06 379 SER B O 1
ATOM 8416 N N . GLU B 1 380 ? 7.828 0.937 -30.547 1 97.06 380 GLU B N 1
ATOM 8417 C CA . GLU B 1 380 ? 6.656 1.806 -30.625 1 97.06 380 GLU B CA 1
ATOM 8418 C C . GLU B 1 380 ? 7.062 3.275 -30.656 1 97.06 380 GLU B C 1
ATOM 8420 O O . GLU B 1 380 ? 6.262 4.141 -31.016 1 97.06 380 GLU B O 1
ATOM 8425 N N . LEU B 1 381 ? 8.367 3.604 -30.328 1 97.62 381 LEU B N 1
ATOM 8426 C CA . LEU B 1 381 ? 8.82 4.984 -30.219 1 97.62 381 LEU B CA 1
ATOM 8427 C C . LEU B 1 381 ? 9.531 5.434 -31.484 1 97.62 381 LEU B C 1
ATOM 8429 O O . LEU B 1 381 ? 9.852 6.617 -31.641 1 97.62 381 LEU B O 1
ATOM 8433 N N . ALA B 1 382 ? 9.875 4.625 -32.438 1 95.25 382 ALA B N 1
ATOM 8434 C CA . ALA B 1 382 ? 10.68 4.902 -33.625 1 95.25 382 ALA B CA 1
ATOM 8435 C C . ALA B 1 382 ? 10.016 5.961 -34.5 1 95.25 382 ALA B C 1
ATOM 8437 O O . ALA B 1 382 ? 10.695 6.75 -35.156 1 95.25 382 ALA B O 1
ATOM 8438 N N . GLY B 1 383 ? 8.773 6.191 -34.594 1 92 383 GLY B N 1
ATOM 8439 C CA . GLY B 1 383 ? 8.086 7.102 -35.5 1 92 383 GLY B CA 1
ATOM 8440 C C . GLY B 1 383 ? 7.871 8.484 -34.906 1 92 383 GLY B C 1
ATOM 8441 O O . GLY B 1 383 ? 7.387 9.391 -35.594 1 92 383 GLY B O 1
ATOM 8442 N N . LEU B 1 384 ? 8.461 8.742 -33.719 1 96.88 384 LEU B N 1
ATOM 8443 C CA . LEU B 1 384 ? 8.258 10.031 -33.062 1 96.88 384 LEU B CA 1
ATOM 8444 C C . LEU B 1 384 ? 9.195 11.086 -33.656 1 96.88 384 LEU B C 1
ATOM 8446 O O . LEU B 1 384 ? 10.266 10.75 -34.188 1 96.88 384 LEU B O 1
ATOM 8450 N N . ARG B 1 385 ? 8.781 12.344 -33.656 1 96.56 385 ARG B N 1
ATOM 8451 C CA . ARG B 1 385 ? 9.641 13.453 -34.062 1 96.56 385 ARG B CA 1
ATOM 8452 C C . ARG B 1 385 ? 10.484 13.953 -32.906 1 96.56 385 ARG B C 1
ATOM 8454 O O . ARG B 1 385 ? 10.031 14.773 -32.094 1 96.56 385 ARG B O 1
ATOM 8461 N N . TYR B 1 386 ? 11.703 13.469 -32.875 1 96.19 386 TYR B N 1
ATOM 8462 C CA . TYR B 1 386 ? 12.594 13.859 -31.781 1 96.19 386 TYR B CA 1
ATOM 8463 C C . TYR B 1 386 ? 13.25 15.211 -32.062 1 96.19 386 TYR B C 1
ATOM 8465 O O . TYR B 1 386 ? 13.711 15.453 -33.188 1 96.19 386 TYR B O 1
ATOM 8473 N N . GLN B 1 387 ? 13.164 16.062 -31.094 1 92.44 387 GLN B N 1
ATOM 8474 C CA . GLN B 1 387 ? 13.742 17.406 -31.188 1 92.44 387 GLN B CA 1
ATOM 8475 C C . GLN B 1 387 ? 14.312 17.859 -29.859 1 92.44 387 GLN B C 1
ATOM 8477 O O . GLN B 1 387 ? 13.703 17.625 -28.812 1 92.44 387 GLN B O 1
ATOM 8482 N N . ASP B 1 388 ? 15.492 18.359 -29.953 1 87.06 388 ASP B N 1
ATOM 8483 C CA . ASP B 1 388 ? 16.094 18.938 -28.75 1 87.06 388 ASP B CA 1
ATOM 8484 C C . ASP B 1 388 ? 16 20.453 -28.766 1 87.06 388 ASP B C 1
ATOM 8486 O O . ASP B 1 388 ? 15.906 21.062 -29.828 1 87.06 388 ASP B O 1
ATOM 8490 N N . ALA B 1 389 ? 16.016 21 -27.594 1 80.75 389 ALA B N 1
ATOM 8491 C CA . ALA B 1 389 ? 15.867 22.453 -27.453 1 80.75 389 ALA B CA 1
ATOM 8492 C C . ALA B 1 389 ? 16.969 23.188 -28.203 1 80.75 389 ALA B C 1
ATOM 8494 O O . ALA B 1 389 ? 16.797 24.344 -28.578 1 80.75 389 ALA B O 1
ATOM 8495 N N . ALA B 1 390 ? 18.047 22.531 -28.344 1 78.81 390 ALA B N 1
ATOM 8496 C CA . ALA B 1 390 ? 19.172 23.172 -29.016 1 78.81 390 ALA B CA 1
ATOM 8497 C C . ALA B 1 390 ? 18.969 23.172 -30.531 1 78.81 390 ALA B C 1
ATOM 8499 O O . ALA B 1 390 ? 19.641 23.906 -31.25 1 78.81 390 ALA B O 1
ATOM 8500 N N . ASP B 1 391 ? 18 22.438 -30.969 1 78 391 ASP B N 1
ATOM 8501 C CA . ASP B 1 391 ? 17.734 22.359 -32.406 1 78 391 ASP B CA 1
ATOM 8502 C C . ASP B 1 391 ? 17.047 23.625 -32.906 1 78 391 ASP B C 1
ATOM 8504 O O . ASP B 1 391 ? 16.266 24.25 -32.156 1 78 391 ASP B O 1
ATOM 8508 N N . PRO B 1 392 ? 17.578 24.062 -34.062 1 68.75 392 PRO B N 1
ATOM 8509 C CA . PRO B 1 392 ? 16.922 25.234 -34.625 1 68.75 392 PRO B CA 1
ATOM 8510 C C . PRO B 1 392 ? 15.422 25.016 -34.875 1 68.75 392 PRO B C 1
ATOM 8512 O O . PRO B 1 392 ? 15.039 23.984 -35.438 1 68.75 392 PRO B O 1
ATOM 8515 N N . ALA B 1 393 ? 14.75 25.641 -34.031 1 67.31 393 ALA B N 1
ATOM 8516 C CA . ALA B 1 393 ? 13.305 25.531 -34.25 1 67.31 393 ALA B CA 1
ATOM 8517 C C . ALA B 1 393 ? 12.695 26.875 -34.594 1 67.31 393 ALA B C 1
ATOM 8519 O O . ALA B 1 393 ? 13.359 27.922 -34.469 1 67.31 393 ALA B O 1
ATOM 8520 N N . GLY B 1 394 ? 11.523 26.859 -35.188 1 76.94 394 GLY B N 1
ATOM 8521 C CA . GLY B 1 394 ? 10.734 28.047 -35.531 1 76.94 394 GLY B CA 1
ATOM 8522 C C . GLY B 1 394 ? 10.562 29 -34.344 1 76.94 394 GLY B C 1
ATOM 8523 O O . GLY B 1 394 ? 11.406 29.031 -33.438 1 76.94 394 GLY B O 1
ATOM 8524 N N . ALA B 1 395 ? 9.641 29.766 -34.312 1 91.06 395 ALA B N 1
ATOM 8525 C CA . ALA B 1 395 ? 9.32 30.766 -33.312 1 91.06 395 ALA B CA 1
ATOM 8526 C C . ALA B 1 395 ? 9.07 30.125 -31.953 1 91.06 395 ALA B C 1
ATOM 8528 O O . ALA B 1 395 ? 8.492 29.031 -31.859 1 91.06 395 ALA B O 1
ATOM 8529 N N . ARG B 1 396 ? 9.688 30.719 -30.875 1 93.81 396 ARG B N 1
ATOM 8530 C CA . ARG B 1 396 ? 9.523 30.25 -29.5 1 93.81 396 ARG B CA 1
ATOM 8531 C C . ARG B 1 396 ? 8.695 31.25 -28.688 1 93.81 396 ARG B C 1
ATOM 8533 O O . ARG B 1 396 ? 8.648 32.438 -29.016 1 93.81 396 ARG B O 1
ATOM 8540 N N . VAL B 1 397 ? 8.023 30.797 -27.703 1 95.56 397 VAL B N 1
ATOM 8541 C CA . VAL B 1 397 ? 7.25 31.625 -26.797 1 95.56 397 VAL B CA 1
ATOM 8542 C C . VAL B 1 397 ? 7.492 31.172 -25.359 1 95.56 397 VAL B C 1
ATOM 8544 O O . VAL B 1 397 ? 7.832 30.016 -25.109 1 95.56 397 VAL B O 1
ATOM 8547 N N . GLU B 1 398 ? 7.395 32.094 -24.453 1 96.94 398 GLU B N 1
ATOM 8548 C CA . GLU B 1 398 ? 7.473 31.766 -23.031 1 96.94 398 GLU B CA 1
ATOM 8549 C C . GLU B 1 398 ? 6.168 31.156 -22.531 1 96.94 398 GLU B C 1
ATOM 8551 O O . GLU B 1 398 ? 5.082 31.641 -22.844 1 96.94 398 GLU B O 1
ATOM 8556 N N . ARG B 1 399 ? 6.297 30.062 -21.859 1 96.75 399 ARG B N 1
ATOM 8557 C CA . ARG B 1 399 ? 5.121 29.375 -21.328 1 96.75 399 ARG B CA 1
ATOM 8558 C C . ARG B 1 399 ? 5.355 28.922 -19.891 1 96.75 399 ARG B C 1
ATOM 8560 O O . ARG B 1 399 ? 6.453 28.469 -19.547 1 96.75 399 ARG B O 1
ATOM 8567 N N . LYS B 1 400 ? 4.355 29.125 -19.031 1 97.75 400 LYS B N 1
ATOM 8568 C CA . LYS B 1 400 ? 4.438 28.562 -17.672 1 97.75 400 LYS B CA 1
ATOM 8569 C C . LYS B 1 400 ? 4.465 27.047 -17.703 1 97.75 400 LYS B C 1
ATOM 8571 O O . LYS B 1 400 ? 3.771 26.422 -18.5 1 97.75 400 LYS B O 1
ATOM 8576 N N . PHE B 1 401 ? 5.234 26.453 -16.859 1 98.44 401 PHE B N 1
ATOM 8577 C CA . PHE B 1 401 ? 5.402 25 -16.797 1 98.44 401 PHE B CA 1
ATOM 8578 C C . PHE B 1 401 ? 4.051 24.312 -16.688 1 98.44 401 PHE B C 1
ATOM 8580 O O . PHE B 1 401 ? 3.76 23.375 -17.438 1 98.44 401 PHE B O 1
ATOM 8587 N N . VAL B 1 402 ? 3.18 24.75 -15.734 1 98.19 402 VAL B N 1
ATOM 8588 C CA . VAL B 1 402 ? 1.907 24.078 -15.477 1 98.19 402 VAL B CA 1
ATOM 8589 C C . VAL B 1 402 ? 0.997 24.234 -16.688 1 98.19 402 VAL B C 1
ATOM 8591 O O . VAL B 1 402 ? 0.22 23.328 -17 1 98.19 402 VAL B O 1
ATOM 8594 N N . ASP B 1 403 ? 1.085 25.359 -17.375 1 97.69 403 ASP B N 1
ATOM 8595 C CA . ASP B 1 403 ? 0.313 25.531 -18.609 1 97.69 403 ASP B CA 1
ATOM 8596 C C . ASP B 1 403 ? 0.774 24.562 -19.688 1 97.69 403 ASP B C 1
ATOM 8598 O O . ASP B 1 403 ? -0.041 24.047 -20.453 1 97.69 403 ASP B O 1
ATOM 8602 N N . ALA B 1 404 ? 2.115 24.359 -19.75 1 98.25 404 ALA B N 1
ATOM 8603 C CA . ALA B 1 404 ? 2.656 23.391 -20.703 1 98.25 404 ALA B CA 1
ATOM 8604 C C . ALA B 1 404 ? 2.135 21.984 -20.422 1 98.25 404 ALA B C 1
ATOM 8606 O O . ALA B 1 404 ? 1.889 21.219 -21.359 1 98.25 404 ALA B O 1
ATOM 8607 N N . VAL B 1 405 ? 1.992 21.625 -19.141 1 98.69 405 VAL B N 1
ATOM 8608 C CA . VAL B 1 405 ? 1.419 20.328 -18.75 1 98.69 405 VAL B CA 1
ATOM 8609 C C . VAL B 1 405 ? 0.009 20.203 -19.328 1 98.69 405 VAL B C 1
ATOM 8611 O O . VAL B 1 405 ? -0.303 19.219 -20 1 98.69 405 VAL B O 1
ATOM 8614 N N . ALA B 1 406 ? -0.842 21.203 -19.078 1 98.44 406 ALA B N 1
ATOM 8615 C CA . ALA B 1 406 ? -2.225 21.188 -19.547 1 98.44 406 ALA B CA 1
ATOM 8616 C C . ALA B 1 406 ? -2.281 21.156 -21.078 1 98.44 406 ALA B C 1
ATOM 8618 O O . ALA B 1 406 ? -3.111 20.469 -21.656 1 98.44 406 ALA B O 1
ATOM 8619 N N . ASP B 1 407 ? -1.377 21.953 -21.734 1 98.31 407 ASP B N 1
ATOM 8620 C CA . ASP B 1 407 ? -1.367 22.078 -23.188 1 98.31 407 ASP B CA 1
ATOM 8621 C C . ASP B 1 407 ? -1.063 20.734 -23.844 1 98.31 407 ASP B C 1
ATOM 8623 O O . ASP B 1 407 ? -1.736 20.328 -24.797 1 98.31 407 ASP B O 1
ATOM 8627 N N . VAL B 1 408 ? -0.045 20.047 -23.359 1 98.69 408 VAL B N 1
ATOM 8628 C CA . VAL B 1 408 ? 0.361 18.812 -24.016 1 98.69 408 VAL B CA 1
ATOM 8629 C C . VAL B 1 408 ? -0.682 17.734 -23.75 1 98.69 408 VAL B C 1
ATOM 8631 O O . VAL B 1 408 ? -0.957 16.906 -24.625 1 98.69 408 VAL B O 1
ATOM 8634 N N . LEU B 1 409 ? -1.264 17.641 -22.562 1 98.75 409 LEU B N 1
ATOM 8635 C CA . LEU B 1 409 ? -2.338 16.688 -22.312 1 98.75 409 LEU B CA 1
ATOM 8636 C C . LEU B 1 409 ? -3.529 16.953 -23.219 1 98.75 409 LEU B C 1
ATOM 8638 O O . LEU B 1 409 ? -4.113 16.016 -23.766 1 98.75 409 LEU B O 1
ATOM 8642 N N . ASP B 1 410 ? -3.908 18.266 -23.328 1 98.56 410 ASP B N 1
ATOM 8643 C CA . ASP B 1 410 ? -4.988 18.656 -24.234 1 98.56 410 ASP B CA 1
ATOM 8644 C C . ASP B 1 410 ? -4.703 18.172 -25.656 1 98.56 410 ASP B C 1
ATOM 8646 O O . ASP B 1 410 ? -5.562 17.547 -26.297 1 98.56 410 ASP B O 1
ATOM 8650 N N . ARG B 1 411 ? -3.49 18.438 -26.125 1 98.56 411 ARG B N 1
ATOM 8651 C CA . ARG B 1 411 ? -3.088 18.047 -27.469 1 98.56 411 ARG B CA 1
ATOM 8652 C C . ARG B 1 411 ? -3.16 16.531 -27.656 1 98.56 411 ARG B C 1
ATOM 8654 O O . ARG B 1 411 ? -3.652 16.047 -28.672 1 98.56 411 ARG B O 1
ATOM 8661 N N . ARG B 1 412 ? -2.686 15.812 -26.703 1 98.62 412 ARG B N 1
ATOM 8662 C CA . ARG B 1 412 ? -2.678 14.352 -26.797 1 98.62 412 ARG B CA 1
ATOM 8663 C C . ARG B 1 412 ? -4.09 13.789 -26.703 1 98.62 412 ARG B C 1
ATOM 8665 O O . ARG B 1 412 ? -4.418 12.812 -27.375 1 98.62 412 ARG B O 1
ATOM 8672 N N . MET B 1 413 ? -4.926 14.352 -25.844 1 98.62 413 MET B N 1
ATOM 8673 C CA . MET B 1 413 ? -6.312 13.906 -25.75 1 98.62 413 MET B CA 1
ATOM 8674 C C . MET B 1 413 ? -7.078 14.25 -27.031 1 98.62 413 MET B C 1
ATOM 8676 O O . MET B 1 413 ? -7.953 13.5 -27.453 1 98.62 413 MET B O 1
ATOM 8680 N N . GLU B 1 414 ? -6.73 15.383 -27.641 1 98.25 414 GLU B N 1
ATOM 8681 C CA . GLU B 1 414 ? -7.332 15.789 -28.906 1 98.25 414 GLU B CA 1
ATOM 8682 C C . GLU B 1 414 ? -6.973 14.812 -30.031 1 98.25 414 GLU B C 1
ATOM 8684 O O . GLU B 1 414 ? -7.828 14.438 -30.828 1 98.25 414 GLU B O 1
ATOM 8689 N N . THR B 1 415 ? -5.762 14.352 -30.016 1 97.94 415 THR B N 1
ATOM 8690 C CA . THR B 1 415 ? -5.258 13.594 -31.156 1 97.94 415 THR B CA 1
ATOM 8691 C C . THR B 1 415 ? -5.426 12.094 -30.922 1 97.94 415 THR B C 1
ATOM 8693 O O . THR B 1 415 ? -5.352 11.297 -31.859 1 97.94 415 THR B O 1
ATOM 8696 N N . ASP B 1 416 ? -5.625 11.672 -29.734 1 97.75 416 ASP B N 1
ATOM 8697 C CA . ASP B 1 416 ? -5.793 10.266 -29.375 1 97.75 416 ASP B CA 1
ATOM 8698 C C . ASP B 1 416 ? -7.012 10.07 -28.469 1 97.75 416 ASP B C 1
ATOM 8700 O O . ASP B 1 416 ? -6.953 10.32 -27.266 1 97.75 416 ASP B O 1
ATOM 8704 N N . PRO B 1 417 ? -8.047 9.57 -29 1 97 417 PRO B N 1
ATOM 8705 C CA . PRO B 1 417 ? -9.266 9.391 -28.219 1 97 417 PRO B CA 1
ATOM 8706 C C . PRO B 1 417 ? -9.109 8.359 -27.109 1 97 417 PRO B C 1
ATOM 8708 O O . PRO B 1 417 ? -9.977 8.242 -26.25 1 97 417 PRO B O 1
ATOM 8711 N N . GLY B 1 418 ? -8 7.645 -27.062 1 97.44 418 GLY B N 1
ATOM 8712 C CA . GLY B 1 418 ? -7.77 6.625 -26.062 1 97.44 418 GLY B CA 1
ATOM 8713 C C . GLY B 1 418 ? -7.18 7.184 -24.781 1 97.44 418 GLY B C 1
ATOM 8714 O O . GLY B 1 418 ? -7.191 6.516 -23.734 1 97.44 418 GLY B O 1
ATOM 8715 N N . VAL B 1 419 ? -6.711 8.422 -24.75 1 98.69 419 VAL B N 1
ATOM 8716 C CA . VAL B 1 419 ? -6.074 8.992 -23.562 1 98.69 419 VAL B CA 1
ATOM 8717 C C . VAL B 1 419 ? -7.141 9.422 -22.562 1 98.69 419 VAL B C 1
ATOM 8719 O O . VAL B 1 419 ? -8.031 10.211 -22.891 1 98.69 419 VAL B O 1
ATOM 8722 N N . VAL B 1 420 ? -7.07 8.875 -21.344 1 98.5 420 VAL B N 1
ATOM 8723 C CA . VAL B 1 420 ? -8.016 9.18 -20.266 1 98.5 420 VAL B CA 1
ATOM 8724 C C . VAL B 1 420 ? -7.254 9.617 -19.016 1 98.5 420 VAL B C 1
ATOM 8726 O O . VAL B 1 420 ? -6.258 8.992 -18.641 1 98.5 420 VAL B O 1
ATOM 8729 N N . VAL B 1 421 ? -7.715 10.695 -18.422 1 98.62 421 VAL B N 1
ATOM 8730 C CA . VAL B 1 421 ? -7.09 11.211 -17.203 1 98.62 421 VAL B CA 1
ATOM 8731 C C . VAL B 1 421 ? -7.926 10.82 -15.984 1 98.62 421 VAL B C 1
ATOM 8733 O O . VAL B 1 421 ? -9.148 10.977 -15.984 1 98.62 421 VAL B O 1
ATOM 8736 N N . LEU B 1 422 ? -7.254 10.195 -14.969 1 97.81 422 LEU B N 1
ATOM 8737 C CA . LEU B 1 422 ? -7.922 9.828 -13.727 1 97.81 422 LEU B CA 1
ATOM 8738 C C . LEU B 1 422 ? -7.152 10.352 -12.516 1 97.81 422 LEU B C 1
ATOM 8740 O O . LEU B 1 422 ? -5.918 10.359 -12.523 1 97.81 422 LEU B O 1
ATOM 8744 N N . GLY B 1 423 ? -7.879 10.75 -11.508 1 97.94 423 GLY B N 1
ATOM 8745 C CA . GLY B 1 423 ? -7.242 11.141 -10.258 1 97.94 423 GLY B CA 1
ATOM 8746 C C . GLY B 1 423 ? -8.156 11.938 -9.344 1 97.94 423 GLY B C 1
ATOM 8747 O O . GLY B 1 423 ? -9.266 12.297 -9.734 1 97.94 423 GLY B O 1
ATOM 8748 N N . GLU B 1 424 ? -7.723 12.195 -8.188 1 97.94 424 GLU B N 1
ATOM 8749 C CA . GLU B 1 424 ? -8.477 12.953 -7.195 1 97.94 424 GLU B CA 1
ATOM 8750 C C . GLU B 1 424 ? -8.523 14.438 -7.551 1 97.94 424 GLU B C 1
ATOM 8752 O O . GLU B 1 424 ? -7.484 15.094 -7.645 1 97.94 424 GLU B O 1
ATOM 8757 N N . ASP B 1 425 ? -9.68 14.938 -7.844 1 97.38 425 ASP B N 1
ATOM 8758 C CA . ASP B 1 425 ? -9.992 16.344 -8.086 1 97.38 425 ASP B CA 1
ATOM 8759 C C . ASP B 1 425 ? -9.383 16.828 -9.406 1 97.38 425 ASP B C 1
ATOM 8761 O O . ASP B 1 425 ? -9.18 18.031 -9.594 1 97.38 425 ASP B O 1
ATOM 8765 N N . VAL B 1 426 ? -9.039 15.914 -10.281 1 97.75 426 VAL B N 1
ATOM 8766 C CA . VAL B 1 426 ? -8.461 16.312 -11.555 1 97.75 426 VAL B CA 1
ATOM 8767 C C . VAL B 1 426 ? -9.531 16.969 -12.43 1 97.75 426 VAL B C 1
ATOM 8769 O O . VAL B 1 426 ? -9.219 17.672 -13.391 1 97.75 426 VAL B O 1
ATOM 8772 N N . HIS B 1 427 ? -10.852 16.781 -12.141 1 96.88 427 HIS B N 1
ATOM 8773 C CA . HIS B 1 427 ? -11.969 17.172 -12.992 1 96.88 427 HIS B CA 1
ATOM 8774 C C . HIS B 1 427 ? -12.555 18.516 -12.539 1 96.88 427 HIS B C 1
ATOM 8776 O O . HIS B 1 427 ? -13.469 19.047 -13.18 1 96.88 427 HIS B O 1
ATOM 8782 N N . ARG B 1 428 ? -12.023 19.062 -11.469 1 95.12 428 ARG B N 1
ATOM 8783 C CA . ARG B 1 428 ? -12.562 20.297 -10.906 1 95.12 428 ARG B CA 1
ATOM 8784 C C . ARG B 1 428 ? -11.453 21.297 -10.594 1 95.12 428 ARG B C 1
ATOM 8786 O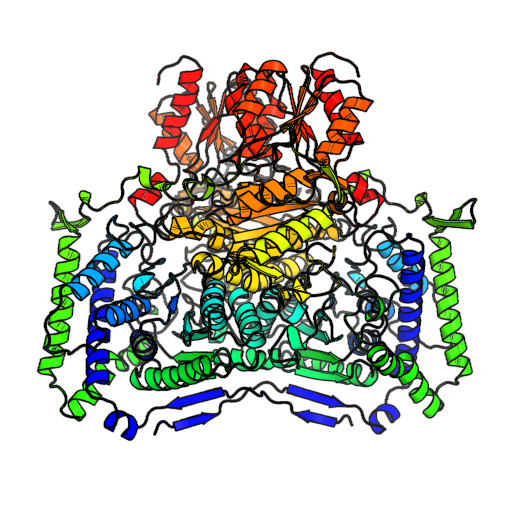 O . ARG B 1 428 ? -10.32 21.125 -11.047 1 95.12 428 ARG B O 1
ATOM 8793 N N . LEU B 1 429 ? -11.852 22.469 -9.961 1 93.81 429 LEU B N 1
ATOM 8794 C CA . LEU B 1 429 ? -10.945 23.484 -9.469 1 93.81 429 LEU B CA 1
ATOM 8795 C C . LEU B 1 429 ? -10.18 24.125 -10.625 1 93.81 429 LEU B C 1
ATOM 8797 O O . LEU B 1 429 ? -8.992 24.453 -10.492 1 93.81 429 LEU B O 1
ATOM 8801 N N . LYS B 1 430 ? -10.781 24.203 -11.781 1 92.12 430 LYS B N 1
ATOM 8802 C CA . LYS B 1 430 ? -10.234 24.859 -12.953 1 92.12 430 LYS B CA 1
ATOM 8803 C C . LYS B 1 430 ? -8.898 24.25 -13.367 1 92.12 430 LYS B C 1
ATOM 8805 O O . LYS B 1 430 ? -7.965 24.953 -13.734 1 92.12 430 LYS B O 1
ATOM 8810 N N . GLY B 1 431 ? -8.82 22.953 -13.297 1 94.06 431 GLY B N 1
ATOM 8811 C CA . GLY B 1 431 ? -7.625 22.25 -13.742 1 94.06 431 GLY B CA 1
ATOM 8812 C C . GLY B 1 431 ? -6.957 21.453 -12.641 1 94.06 431 GLY B C 1
ATOM 8813 O O . GLY B 1 431 ? -5.727 21.375 -12.586 1 94.06 431 GLY B O 1
ATOM 8814 N N . GLY B 1 432 ? -7.793 20.938 -11.766 1 93.56 432 GLY B N 1
ATOM 8815 C CA . GLY B 1 432 ? -7.227 20.203 -10.641 1 93.56 432 GLY B CA 1
ATOM 8816 C C . GLY B 1 432 ? -6.617 21.125 -9.586 1 93.56 432 GLY B C 1
ATOM 8817 O O . GLY B 1 432 ? -6.809 22.344 -9.633 1 93.56 432 GLY B O 1
ATOM 8818 N N . THR B 1 433 ? -5.863 20.578 -8.68 1 90.5 433 THR B N 1
ATOM 8819 C CA . THR B 1 433 ? -5.375 21.312 -7.512 1 90.5 433 THR B CA 1
ATOM 8820 C C . THR B 1 433 ? -4.285 22.297 -7.914 1 90.5 433 THR B C 1
ATOM 8822 O O . THR B 1 433 ? -4.02 23.266 -7.195 1 90.5 433 THR B O 1
ATOM 8825 N N . ASN B 1 434 ? -3.664 22.078 -9.102 1 94 434 ASN B N 1
ATOM 8826 C CA . ASN B 1 434 ? -2.551 22.953 -9.469 1 94 434 ASN B CA 1
ATOM 8827 C C . ASN B 1 434 ? -2.729 23.516 -10.875 1 94 434 ASN B C 1
ATOM 8829 O O . ASN B 1 434 ? -1.863 24.25 -11.367 1 94 434 ASN B O 1
ATOM 8833 N N . GLY B 1 435 ? -3.746 23.188 -11.547 1 95.75 435 GLY B N 1
ATOM 8834 C CA . GLY B 1 435 ? -3.994 23.734 -12.867 1 95.75 435 GLY B CA 1
ATOM 8835 C C . GLY B 1 435 ? -3.492 22.844 -13.992 1 95.75 435 GLY B C 1
ATOM 8836 O O . GLY B 1 435 ? -3.627 23.188 -15.164 1 95.75 435 GLY B O 1
ATOM 8837 N N . ALA B 1 436 ? -3.031 21.625 -13.672 1 97.5 436 ALA B N 1
ATOM 8838 C CA . ALA B 1 436 ? -2.379 20.75 -14.633 1 97.5 436 ALA B CA 1
ATOM 8839 C C . ALA B 1 436 ? -3.383 20.203 -15.641 1 97.5 436 ALA B C 1
ATOM 8841 O O . ALA B 1 436 ? -3 19.734 -16.719 1 97.5 436 ALA B O 1
ATOM 8842 N N . THR B 1 437 ? -4.695 20.188 -15.32 1 98.19 437 THR B N 1
ATOM 8843 C CA . THR B 1 437 ? -5.719 19.656 -16.203 1 98.19 437 THR B CA 1
ATOM 8844 C C . THR B 1 437 ? -6.668 20.75 -16.672 1 98.19 437 THR B C 1
ATOM 8846 O O . THR B 1 437 ? -7.836 20.5 -16.969 1 98.19 437 THR B O 1
ATOM 8849 N N . ARG B 1 438 ? -6.219 21.984 -16.672 1 97.69 438 ARG B N 1
ATOM 8850 C CA . ARG B 1 438 ? -7.012 23.156 -17.031 1 97.69 438 ARG B CA 1
ATOM 8851 C C . ARG B 1 438 ? -7.699 22.953 -18.391 1 97.69 438 ARG B C 1
ATOM 8853 O O . ARG B 1 438 ? -7.051 22.609 -19.375 1 97.69 438 ARG B O 1
ATOM 8860 N N . GLY B 1 439 ? -8.969 23.094 -18.375 1 97.25 439 GLY B N 1
ATOM 8861 C CA . GLY B 1 439 ? -9.758 23.094 -19.594 1 97.25 439 GLY B CA 1
ATOM 8862 C C . GLY B 1 439 ? -10.102 21.703 -20.078 1 97.25 439 GLY B C 1
ATOM 8863 O O . GLY B 1 439 ? -10.977 21.547 -20.938 1 97.25 439 GLY B O 1
ATOM 8864 N N . LEU B 1 440 ? -9.531 20.672 -19.562 1 98.38 440 LEU B N 1
ATOM 8865 C CA . LEU B 1 440 ? -9.648 19.328 -20.125 1 98.38 440 LEU B CA 1
ATOM 8866 C C . LEU B 1 440 ? -11.023 18.734 -19.859 1 98.38 440 LEU B C 1
ATOM 8868 O O . LEU B 1 440 ? -11.609 18.094 -20.719 1 98.38 440 LEU B O 1
ATOM 8872 N N . LYS B 1 441 ? -11.508 18.938 -18.641 1 97.62 441 LYS B N 1
ATOM 8873 C CA . LYS B 1 441 ? -12.812 18.375 -18.297 1 97.62 441 LYS B CA 1
ATOM 8874 C C . LYS B 1 441 ? -13.906 18.969 -19.188 1 97.62 441 LYS B C 1
ATOM 8876 O O . LYS B 1 441 ? -14.836 18.25 -19.578 1 97.62 441 LYS B O 1
ATOM 8881 N N . ASP B 1 442 ? -13.867 20.234 -19.5 1 97.19 442 ASP B N 1
ATOM 8882 C CA . ASP B 1 442 ? -14.844 20.891 -20.359 1 97.19 442 ASP B CA 1
ATOM 8883 C C . ASP B 1 442 ? -14.773 20.344 -21.781 1 97.19 442 ASP B C 1
ATOM 8885 O O . ASP B 1 442 ? -15.805 20.094 -22.422 1 97.19 442 ASP B O 1
ATOM 8889 N N . LYS B 1 443 ? -13.586 20.109 -22.234 1 98.06 443 LYS B N 1
ATOM 8890 C CA . LYS B 1 443 ? -13.375 19.672 -23.609 1 98.06 443 LYS B CA 1
ATOM 8891 C C . LYS B 1 443 ? -13.656 18.172 -23.75 1 98.06 443 LYS B C 1
ATOM 8893 O O . LYS B 1 443 ? -14.148 17.734 -24.797 1 98.06 443 LYS B O 1
ATOM 8898 N N . TYR B 1 444 ? -13.297 17.422 -22.719 1 98.06 444 TYR B N 1
ATOM 8899 C CA . TYR B 1 444 ? -13.422 15.977 -22.766 1 98.06 444 TYR B CA 1
ATOM 8900 C C . TYR B 1 444 ? -14.172 15.461 -21.547 1 98.06 444 TYR B C 1
ATOM 8902 O O . TYR B 1 444 ? -13.602 14.734 -20.734 1 98.06 444 TYR B O 1
ATOM 8910 N N . PRO B 1 445 ? -15.414 15.688 -21.359 1 96.06 445 PRO B N 1
ATOM 8911 C CA . PRO B 1 445 ? -16.172 15.43 -20.125 1 96.06 445 PRO B CA 1
ATOM 8912 C C . PRO B 1 445 ? -16.172 13.953 -19.75 1 96.06 445 PRO B C 1
ATOM 8914 O O . PRO B 1 445 ? -16.266 13.625 -18.562 1 96.06 445 PRO B O 1
ATOM 8917 N N . ASP B 1 446 ? -15.992 13.062 -20.688 1 95.75 446 ASP B N 1
ATOM 8918 C CA . ASP B 1 446 ? -16.094 11.641 -20.375 1 95.75 446 ASP B CA 1
ATOM 8919 C C . ASP B 1 446 ? -14.719 11 -20.25 1 95.75 446 ASP B C 1
ATOM 8921 O O . ASP B 1 446 ? -14.602 9.789 -20.094 1 95.75 446 ASP B O 1
ATOM 8925 N N . ARG B 1 447 ? -13.602 11.805 -20.328 1 97.94 447 ARG B N 1
ATOM 8926 C CA . ARG B 1 447 ? -12.266 11.234 -20.328 1 97.94 447 ARG B CA 1
ATOM 8927 C C . ARG B 1 447 ? -11.391 11.891 -19.266 1 97.94 447 ARG B C 1
ATOM 8929 O O . ARG B 1 447 ? -10.18 11.664 -19.219 1 97.94 447 ARG B O 1
ATOM 8936 N N . VAL B 1 448 ? -11.945 12.828 -18.531 1 98.38 448 VAL B N 1
ATOM 8937 C CA . VAL B 1 448 ? -11.328 13.352 -17.312 1 98.38 448 VAL B CA 1
ATOM 8938 C C . VAL B 1 448 ? -12.148 12.93 -16.094 1 98.38 448 VAL B C 1
ATOM 8940 O O . VAL B 1 448 ? -13.18 13.539 -15.797 1 98.38 448 VAL B O 1
ATOM 8943 N N . LEU B 1 449 ? -11.656 11.992 -15.391 1 97.94 449 LEU B N 1
ATOM 8944 C CA . LEU B 1 449 ? -12.453 11.273 -14.398 1 97.94 449 LEU B CA 1
ATOM 8945 C C . LEU B 1 449 ? -11.984 11.594 -12.984 1 97.94 449 LEU B C 1
ATOM 8947 O O . LEU B 1 449 ? -10.898 11.164 -12.578 1 97.94 449 LEU B O 1
ATOM 8951 N N . GLY B 1 450 ? -12.797 12.391 -12.273 1 98 450 GLY B N 1
ATOM 8952 C CA . GLY B 1 450 ? -12.562 12.539 -10.844 1 98 450 GLY B CA 1
ATOM 8953 C C . GLY B 1 450 ? -12.844 11.281 -10.055 1 98 450 GLY B C 1
ATOM 8954 O O . GLY B 1 450 ? -13.883 10.641 -10.25 1 98 450 GLY B O 1
ATOM 8955 N N . THR B 1 451 ? -11.953 10.852 -9.25 1 98.31 451 THR B N 1
ATOM 8956 C CA . THR B 1 451 ? -12.086 9.578 -8.547 1 98.31 451 THR B CA 1
ATOM 8957 C C . THR B 1 451 ? -12.43 9.812 -7.078 1 98.31 451 THR B C 1
ATOM 8959 O O . THR B 1 451 ? -12.195 10.898 -6.543 1 98.31 451 THR B O 1
ATOM 8962 N N . PRO B 1 452 ? -13.047 8.812 -6.367 1 98.12 452 PRO B N 1
ATOM 8963 C CA . PRO B 1 452 ? -12.992 8.805 -4.906 1 98.12 452 PRO B CA 1
ATOM 8964 C C . PRO B 1 452 ? -11.562 8.711 -4.367 1 98.12 452 PRO B C 1
ATOM 8966 O O . PRO B 1 452 ? -10.633 8.453 -5.129 1 98.12 452 PRO B O 1
ATOM 8969 N N . ILE B 1 453 ? -11.398 9.023 -3.115 1 98 453 ILE B N 1
ATOM 8970 C CA . ILE B 1 453 ? -10.117 8.758 -2.459 1 98 453 ILE B CA 1
ATOM 8971 C C . ILE B 1 453 ? -9.945 7.254 -2.252 1 98 453 ILE B C 1
ATOM 8973 O O . ILE B 1 453 ? -10.367 6.711 -1.229 1 98 453 ILE B O 1
ATOM 8977 N N . SER B 1 454 ? -9.43 6.566 -3.188 1 98.12 454 SER B N 1
ATOM 8978 C CA . SER B 1 454 ? -9.258 5.121 -3.287 1 98.12 454 SER B CA 1
ATOM 8979 C C . SER B 1 454 ? -8.117 4.766 -4.23 1 98.12 454 SER B C 1
ATOM 8981 O O . SER B 1 454 ? -8.328 4.129 -5.266 1 98.12 454 SER B O 1
ATOM 8983 N N . GLU B 1 455 ? -6.887 5.082 -3.855 1 98.44 455 GLU B N 1
ATOM 8984 C CA . GLU B 1 455 ? -5.719 5.047 -4.734 1 98.44 455 GLU B CA 1
ATOM 8985 C C . GLU B 1 455 ? -5.469 3.637 -5.262 1 98.44 455 GLU B C 1
ATOM 8987 O O . GLU B 1 455 ? -5.031 3.463 -6.402 1 98.44 455 GLU B O 1
ATOM 8992 N N . ASN B 1 456 ? -5.762 2.566 -4.457 1 98.38 456 ASN B N 1
ATOM 8993 C CA . ASN B 1 456 ? -5.594 1.216 -4.984 1 98.38 456 ASN B CA 1
ATOM 8994 C C . ASN B 1 456 ? -6.555 0.94 -6.137 1 98.38 456 ASN B C 1
ATOM 8996 O O . ASN B 1 456 ? -6.148 0.412 -7.172 1 98.38 456 ASN B O 1
ATOM 9000 N N . ALA B 1 457 ? -7.789 1.359 -5.938 1 98.75 457 ALA B N 1
ATOM 9001 C CA . ALA B 1 457 ? -8.828 1.051 -6.918 1 98.75 457 ALA B CA 1
ATOM 9002 C C . ALA B 1 457 ? -8.578 1.779 -8.234 1 98.75 457 ALA B C 1
ATOM 9004 O O . ALA B 1 457 ? -8.555 1.158 -9.297 1 98.75 457 ALA B O 1
ATOM 9005 N N . PHE B 1 458 ? -8.336 3.135 -8.195 1 98.75 458 PHE B N 1
ATOM 9006 C CA . PHE B 1 458 ? -8.281 3.836 -9.469 1 98.75 458 PHE B CA 1
ATOM 9007 C C . PHE B 1 458 ? -6.93 3.637 -10.141 1 98.75 458 PHE B C 1
ATOM 9009 O O . PHE B 1 458 ? -6.832 3.646 -11.367 1 98.75 458 PHE B O 1
ATOM 9016 N N . ALA B 1 459 ? -5.812 3.434 -9.344 1 98.88 459 ALA B N 1
ATOM 9017 C CA . ALA B 1 459 ? -4.543 3.086 -9.977 1 98.88 459 ALA B CA 1
ATOM 9018 C C . ALA B 1 459 ? -4.621 1.716 -10.648 1 98.88 459 ALA B C 1
ATOM 9020 O O . ALA B 1 459 ? -4.176 1.549 -11.781 1 98.88 459 ALA B O 1
ATOM 9021 N N . GLY B 1 460 ? -5.168 0.721 -9.859 1 98.81 460 GLY B N 1
ATOM 9022 C CA . GLY B 1 460 ? -5.34 -0.601 -10.445 1 98.81 460 GLY B CA 1
ATOM 9023 C C . GLY B 1 460 ? -6.246 -0.603 -11.664 1 98.81 460 GLY B C 1
ATOM 9024 O O . GLY B 1 460 ? -5.965 -1.282 -12.648 1 98.81 460 GLY B O 1
ATOM 9025 N N . LEU B 1 461 ? -7.363 0.147 -11.586 1 98.88 461 LEU B N 1
ATOM 9026 C CA . LEU B 1 461 ? -8.234 0.307 -12.742 1 98.88 461 LEU B CA 1
ATOM 9027 C C . LEU B 1 461 ? -7.469 0.861 -13.93 1 98.88 461 LEU B C 1
ATOM 9029 O O . LEU B 1 461 ? -7.609 0.364 -15.055 1 98.88 461 LEU B O 1
ATOM 9033 N N . GLY B 1 462 ? -6.625 1.907 -13.688 1 98.88 462 GLY B N 1
ATOM 9034 C CA . GLY B 1 462 ? -5.766 2.42 -14.742 1 98.88 462 GLY B CA 1
ATOM 9035 C C . GLY B 1 462 ? -4.863 1.358 -15.344 1 98.88 462 GLY B C 1
ATOM 9036 O O . GLY B 1 462 ? -4.676 1.313 -16.562 1 98.88 462 GLY B O 1
ATOM 9037 N N . GLY B 1 463 ? -4.262 0.498 -14.477 1 98.75 463 GLY B N 1
ATOM 9038 C CA . GLY B 1 463 ? -3.467 -0.617 -14.969 1 98.75 463 GLY B CA 1
ATOM 9039 C C . GLY B 1 463 ? -4.25 -1.559 -15.859 1 98.75 463 GLY B C 1
ATOM 9040 O O . GLY B 1 463 ? -3.76 -1.979 -16.906 1 98.75 463 GLY B O 1
ATOM 9041 N N . GLY B 1 464 ? -5.492 -1.908 -15.398 1 98.5 464 GLY B N 1
ATOM 9042 C CA . GLY B 1 464 ? -6.363 -2.742 -16.219 1 98.5 464 GLY B CA 1
ATOM 9043 C C . GLY B 1 464 ? -6.684 -2.131 -17.562 1 98.5 464 GLY B C 1
ATOM 9044 O O . GLY B 1 464 ? -6.738 -2.836 -18.578 1 98.5 464 GLY B O 1
ATOM 9045 N N . LEU B 1 465 ? -6.887 -0.816 -17.641 1 98.25 465 LEU B N 1
ATOM 9046 C CA . LEU B 1 465 ? -7.129 -0.091 -18.875 1 98.25 465 LEU B CA 1
ATOM 9047 C C . LEU B 1 465 ? -5.938 -0.21 -19.812 1 98.25 465 LEU B C 1
ATOM 9049 O O . LEU B 1 465 ? -6.105 -0.481 -21.016 1 98.25 465 LEU B O 1
ATOM 9053 N N . ALA B 1 466 ? -4.797 -0.018 -19.234 1 98.5 466 ALA B N 1
ATOM 9054 C CA . ALA B 1 466 ? -3.57 -0.091 -20.031 1 98.5 466 ALA B CA 1
ATOM 9055 C C . ALA B 1 466 ? -3.4 -1.475 -20.641 1 98.5 466 ALA B C 1
ATOM 9057 O O . ALA B 1 466 ? -3.102 -1.596 -21.828 1 98.5 466 ALA B O 1
ATOM 9058 N N . MET B 1 467 ? -3.637 -2.48 -19.891 1 97.38 467 MET B N 1
ATOM 9059 C CA . MET B 1 467 ? -3.449 -3.855 -20.344 1 97.38 467 MET B CA 1
ATOM 9060 C C . MET B 1 467 ? -4.508 -4.238 -21.375 1 97.38 467 MET B C 1
ATOM 9062 O O . MET B 1 467 ? -4.262 -5.078 -22.25 1 97.38 467 MET B O 1
ATOM 9066 N N . ASP B 1 468 ? -5.695 -3.629 -21.188 1 94.88 468 ASP B N 1
ATOM 9067 C CA . ASP B 1 468 ? -6.766 -3.834 -22.156 1 94.88 468 ASP B CA 1
ATOM 9068 C C . ASP B 1 468 ? -6.367 -3.322 -23.531 1 94.88 468 ASP B C 1
ATOM 9070 O O . ASP B 1 468 ? -6.699 -3.936 -24.547 1 94.88 468 ASP B O 1
ATOM 9074 N N . GLY B 1 469 ? -5.699 -2.152 -23.578 1 94.31 469 GLY B N 1
ATOM 9075 C CA . GLY B 1 469 ? -5.082 -1.662 -24.812 1 94.31 469 GLY B CA 1
ATOM 9076 C C . GLY B 1 469 ? -5.961 -0.687 -25.562 1 94.31 469 GLY B C 1
ATOM 9077 O O . GLY B 1 469 ? -5.488 0.012 -26.469 1 94.31 469 GLY B O 1
ATOM 9078 N N . ARG B 1 470 ? -7.273 -0.512 -25.359 1 95.62 470 ARG B N 1
ATOM 9079 C CA . ARG B 1 470 ? -8.156 0.412 -26.062 1 95.62 470 ARG B CA 1
ATOM 9080 C C . ARG B 1 470 ? -7.949 1.843 -25.578 1 95.62 470 ARG B C 1
ATOM 9082 O O . ARG B 1 470 ? -8.234 2.797 -26.312 1 95.62 470 ARG B O 1
ATOM 9089 N N . TYR B 1 471 ? -7.398 1.899 -24.25 1 97.75 471 TYR B N 1
ATOM 9090 C CA . TYR B 1 471 ? -7.203 3.213 -23.656 1 97.75 471 TYR B CA 1
ATOM 9091 C C . TYR B 1 471 ? -5.797 3.346 -23.078 1 97.75 471 TYR B C 1
ATOM 9093 O O . TYR B 1 471 ? -5.098 2.348 -22.891 1 97.75 471 TYR B O 1
ATOM 9101 N N . LYS B 1 472 ? -5.398 4.582 -22.891 1 98.38 472 LYS B N 1
ATOM 9102 C CA . LYS B 1 472 ? -4.125 4.957 -22.281 1 98.38 472 LYS B CA 1
ATOM 9103 C C . LYS B 1 472 ? -4.34 5.859 -21.062 1 98.38 472 LYS B C 1
ATOM 9105 O O . LYS B 1 472 ? -4.438 7.078 -21.203 1 98.38 472 LYS B O 1
ATOM 9110 N N . PRO B 1 473 ? -4.352 5.242 -19.906 1 98.88 473 PRO B N 1
ATOM 9111 C CA . PRO B 1 473 ? -4.645 6.031 -18.703 1 98.88 473 PRO B CA 1
ATOM 9112 C C . PRO B 1 473 ? -3.482 6.926 -18.281 1 98.88 473 PRO B C 1
ATOM 9114 O O . PRO B 1 473 ? -2.322 6.508 -18.344 1 98.88 473 PRO B O 1
ATOM 9117 N N . VAL B 1 474 ? -3.773 8.133 -17.969 1 98.88 474 VAL B N 1
ATOM 9118 C CA . VAL B 1 474 ? -2.91 9.055 -17.234 1 98.88 474 VAL B CA 1
ATOM 9119 C C . VAL B 1 474 ? -3.432 9.242 -15.82 1 98.88 474 VAL B C 1
ATOM 9121 O O . VAL B 1 474 ? -4.352 10.031 -15.586 1 98.88 474 VAL B O 1
ATOM 9124 N N . VAL B 1 475 ? -2.814 8.547 -14.914 1 98.88 475 VAL B N 1
ATOM 9125 C CA . VAL B 1 475 ? -3.23 8.57 -13.516 1 98.88 475 VAL B CA 1
ATOM 9126 C C . VAL B 1 475 ? -2.443 9.633 -12.758 1 98.88 475 VAL B C 1
ATOM 9128 O O . VAL B 1 475 ? -1.241 9.805 -12.977 1 98.88 475 VAL B O 1
ATOM 9131 N N . GLU B 1 476 ? -3.109 10.367 -11.914 1 98.56 476 GLU B N 1
ATOM 9132 C CA . GLU B 1 476 ? -2.447 11.391 -11.109 1 98.56 476 GLU B CA 1
ATOM 9133 C C . GLU B 1 476 ? -2.504 11.047 -9.625 1 98.56 476 GLU B C 1
ATOM 9135 O O . GLU B 1 476 ? -3.578 10.766 -9.086 1 98.56 476 GLU B O 1
ATOM 9140 N N . PHE B 1 477 ? -1.355 10.93 -8.992 1 98.38 477 PHE B N 1
ATOM 9141 C CA . PHE B 1 477 ? -1.258 11.047 -7.543 1 98.38 477 PHE B CA 1
ATOM 9142 C C . PHE B 1 477 ? -0.942 12.484 -7.145 1 98.38 477 PHE B C 1
ATOM 9144 O O . PHE B 1 477 ? 0.063 13.047 -7.578 1 98.38 477 PHE B O 1
ATOM 9151 N N . MET B 1 478 ? -1.726 13.07 -6.32 1 96.94 478 MET B N 1
ATOM 9152 C CA . MET B 1 478 ? -1.542 14.461 -5.918 1 96.94 478 MET B CA 1
ATOM 9153 C C . MET B 1 478 ? -0.171 14.664 -5.285 1 96.94 478 MET B C 1
ATOM 9155 O O . MET B 1 478 ? 0.458 15.711 -5.484 1 96.94 478 MET B O 1
ATOM 9159 N N . TYR B 1 479 ? 0.276 13.703 -4.465 1 97.5 479 TYR B N 1
ATOM 9160 C CA . TYR B 1 479 ? 1.591 13.703 -3.834 1 97.5 479 TYR B CA 1
ATOM 9161 C C . TYR B 1 479 ? 2.275 12.352 -4.008 1 97.5 479 TYR B C 1
ATOM 9163 O O . TYR B 1 479 ? 1.612 11.312 -4.023 1 97.5 479 TYR B O 1
ATOM 9171 N N . PRO B 1 480 ? 3.6 12.359 -4.109 1 98 480 PRO B N 1
ATOM 9172 C CA . PRO B 1 480 ? 4.328 11.102 -4.312 1 98 480 PRO B CA 1
ATOM 9173 C C . PRO B 1 480 ? 4.145 10.117 -3.16 1 98 480 PRO B C 1
ATOM 9175 O O . PRO B 1 480 ? 4.184 8.906 -3.367 1 98 480 PRO B O 1
ATOM 9178 N N . ASP B 1 481 ? 3.836 10.633 -1.955 1 97.94 481 ASP B N 1
ATOM 9179 C CA . ASP B 1 481 ? 3.66 9.781 -0.781 1 97.94 481 ASP B CA 1
ATOM 9180 C C . ASP B 1 481 ? 2.498 8.812 -0.974 1 97.94 481 ASP B C 1
ATOM 9182 O O . ASP B 1 481 ? 2.438 7.77 -0.317 1 97.94 481 ASP B O 1
ATOM 9186 N N . PHE B 1 482 ? 1.582 9.086 -1.938 1 98.31 482 PHE B N 1
ATOM 9187 C CA . PHE B 1 482 ? 0.407 8.25 -2.16 1 98.31 482 PHE B CA 1
ATOM 9188 C C . PHE B 1 482 ? 0.781 6.977 -2.914 1 98.31 482 PHE B C 1
ATOM 9190 O O . PHE B 1 482 ? -0.019 6.043 -3 1 98.31 482 PHE B O 1
ATOM 9197 N N . MET B 1 483 ? 2.039 6.93 -3.367 1 98.19 483 MET B N 1
ATOM 9198 C CA . MET B 1 483 ? 2.514 5.668 -3.934 1 98.19 483 MET B CA 1
ATOM 9199 C C . MET B 1 483 ? 2.48 4.555 -2.889 1 98.19 483 MET B C 1
ATOM 9201 O O . MET B 1 483 ? 2.213 3.4 -3.217 1 98.19 483 MET B O 1
ATOM 9205 N N . TRP B 1 484 ? 2.721 4.941 -1.585 1 98.5 484 TRP B N 1
ATOM 9206 C CA . TRP B 1 484 ? 2.684 3.955 -0.51 1 98.5 484 TRP B CA 1
ATOM 9207 C C . TRP B 1 484 ? 1.258 3.467 -0.268 1 98.5 484 TRP B C 1
ATOM 9209 O O . TRP B 1 484 ? 1.045 2.307 0.091 1 98.5 484 TRP B O 1
ATOM 9219 N N . VAL B 1 485 ? 0.261 4.305 -0.53 1 98.56 485 VAL B N 1
ATOM 9220 C CA . VAL B 1 485 ? -1.144 3.967 -0.333 1 98.56 485 VAL B CA 1
ATOM 9221 C C . VAL B 1 485 ? -1.586 2.959 -1.392 1 98.56 485 VAL B C 1
ATOM 9223 O O . VAL B 1 485 ? -2.371 2.053 -1.104 1 98.56 485 VAL B O 1
ATOM 9226 N N . ALA B 1 486 ? -1.012 3.025 -2.596 1 98.5 486 ALA B N 1
ATOM 9227 C CA . ALA B 1 486 ? -1.395 2.178 -3.721 1 98.5 486 ALA B CA 1
ATOM 9228 C C . ALA B 1 486 ? -0.257 1.241 -4.117 1 98.5 486 ALA B C 1
ATOM 9230 O O . ALA B 1 486 ? -0.207 0.757 -5.25 1 98.5 486 ALA B O 1
ATOM 9231 N N . ALA B 1 487 ? 0.65 0.964 -3.217 1 98.75 487 ALA B N 1
ATOM 9232 C CA . ALA B 1 487 ? 1.916 0.316 -3.551 1 98.75 487 ALA B CA 1
ATOM 9233 C C . ALA B 1 487 ? 1.684 -1.071 -4.141 1 98.75 487 ALA B C 1
ATOM 9235 O O . ALA B 1 487 ? 2.432 -1.515 -5.016 1 98.75 487 ALA B O 1
ATOM 9236 N N . ASP B 1 488 ? 0.699 -1.813 -3.719 1 98.62 488 ASP B N 1
ATOM 9237 C CA . ASP B 1 488 ? 0.406 -3.133 -4.27 1 98.62 488 ASP B CA 1
ATOM 9238 C C . ASP B 1 488 ? 0.122 -3.055 -5.766 1 98.62 488 ASP B C 1
ATOM 9240 O O . ASP B 1 488 ? 0.662 -3.84 -6.547 1 98.62 488 ASP B O 1
ATOM 9244 N N . GLN B 1 489 ? -0.707 -2.117 -6.148 1 98.75 489 GLN B N 1
ATOM 9245 C CA . GLN B 1 489 ? -1.053 -1.958 -7.559 1 98.75 489 GLN B CA 1
ATOM 9246 C C . GLN B 1 489 ? 0.147 -1.473 -8.367 1 98.75 489 GLN B C 1
ATOM 9248 O O . GLN B 1 489 ? 0.359 -1.916 -9.5 1 98.75 489 GLN B O 1
ATOM 9253 N N . ILE B 1 490 ? 0.974 -0.632 -7.77 1 98.75 490 ILE B N 1
ATOM 9254 C CA . ILE B 1 490 ? 2.082 0.006 -8.477 1 98.75 490 ILE B CA 1
ATOM 9255 C C . ILE B 1 490 ? 3.221 -0.994 -8.656 1 98.75 490 ILE B C 1
ATOM 9257 O O . ILE B 1 490 ? 3.758 -1.14 -9.758 1 98.75 490 ILE B O 1
ATOM 9261 N N . PHE B 1 491 ? 3.527 -1.755 -7.574 1 98.38 491 PHE B N 1
ATOM 9262 C CA . PHE B 1 491 ? 4.785 -2.492 -7.582 1 98.38 491 PHE B CA 1
ATOM 9263 C C . PHE B 1 491 ? 4.535 -3.984 -7.77 1 98.38 491 PHE B C 1
ATOM 9265 O O . PHE B 1 491 ? 5.32 -4.672 -8.43 1 98.38 491 PHE B O 1
ATOM 9272 N N . ASN B 1 492 ? 3.42 -4.551 -7.25 1 98.31 492 ASN B N 1
ATOM 9273 C CA . ASN B 1 492 ? 3.143 -5.973 -7.41 1 98.31 492 ASN B CA 1
ATOM 9274 C C . ASN B 1 492 ? 2.379 -6.254 -8.703 1 98.31 492 ASN B C 1
ATOM 9276 O O . ASN B 1 492 ? 2.443 -7.363 -9.234 1 98.31 492 ASN B O 1
ATOM 9280 N N . GLN B 1 493 ? 1.608 -5.242 -9.188 1 98.31 493 GLN B N 1
ATOM 9281 C CA . GLN B 1 493 ? 0.714 -5.5 -10.312 1 98.31 493 GLN B CA 1
ATOM 9282 C C . GLN B 1 493 ? 1.229 -4.84 -11.586 1 98.31 493 GLN B C 1
ATOM 9284 O O . GLN B 1 493 ? 2.088 -5.395 -12.273 1 98.31 493 GLN B O 1
ATOM 9289 N N . ILE B 1 494 ? 1.107 -3.525 -11.727 1 98.69 494 ILE B N 1
ATOM 9290 C CA . ILE B 1 494 ? 1.38 -2.781 -12.945 1 98.69 494 ILE B CA 1
ATOM 9291 C C . ILE B 1 494 ? 2.838 -2.979 -13.359 1 98.69 494 ILE B C 1
ATOM 9293 O O . ILE B 1 494 ? 3.123 -3.316 -14.508 1 98.69 494 ILE B O 1
ATOM 9297 N N . GLY B 1 495 ? 3.721 -2.879 -12.438 1 97.88 495 GLY B N 1
ATOM 9298 C CA . GLY B 1 495 ? 5.145 -2.934 -12.727 1 97.88 495 GLY B CA 1
ATOM 9299 C C . GLY B 1 495 ? 5.625 -4.324 -13.094 1 97.88 495 GLY B C 1
ATOM 9300 O O . GLY B 1 495 ? 6.668 -4.477 -13.727 1 97.88 495 GLY B O 1
ATOM 9301 N N . LYS B 1 496 ? 4.867 -5.387 -12.742 1 97.38 496 LYS B N 1
ATOM 9302 C CA . LYS B 1 496 ? 5.32 -6.762 -12.938 1 97.38 496 LYS B CA 1
ATOM 9303 C C . LYS B 1 496 ? 4.492 -7.465 -14.008 1 97.38 496 LYS B C 1
ATOM 9305 O O . LYS B 1 496 ? 4.863 -8.539 -14.484 1 97.38 496 LYS B O 1
ATOM 9310 N N . ALA B 1 497 ? 3.4 -6.867 -14.469 1 97.19 497 ALA B N 1
ATOM 9311 C CA . ALA B 1 497 ? 2.385 -7.543 -15.273 1 97.19 497 ALA B CA 1
ATOM 9312 C C . ALA B 1 497 ? 2.982 -8.094 -16.562 1 97.19 497 ALA B C 1
ATOM 9314 O O . ALA B 1 497 ? 2.783 -9.266 -16.891 1 97.19 497 ALA B O 1
ATOM 9315 N N . ARG B 1 498 ? 3.723 -7.289 -17.312 1 97.25 498 ARG B N 1
ATOM 9316 C CA . ARG B 1 498 ? 4.27 -7.715 -18.594 1 97.25 498 ARG B CA 1
ATOM 9317 C C . ARG B 1 498 ? 5.129 -8.961 -18.438 1 97.25 498 ARG B C 1
ATOM 9319 O O . ARG B 1 498 ? 4.91 -9.969 -19.125 1 97.25 498 ARG B O 1
ATOM 9326 N N . HIS B 1 499 ? 6.062 -8.891 -17.5 1 97.5 499 HIS B N 1
ATOM 9327 C CA . HIS B 1 499 ? 6.992 -9.992 -17.297 1 97.5 499 HIS B CA 1
ATOM 9328 C C . HIS B 1 499 ? 6.277 -11.227 -16.734 1 97.5 499 HIS B C 1
ATOM 9330 O O . HIS B 1 499 ? 6.523 -12.344 -17.188 1 97.5 499 HIS B O 1
ATOM 9336 N N . MET B 1 500 ? 5.383 -11.016 -15.836 1 95.88 500 MET B N 1
ATOM 9337 C CA . MET B 1 500 ? 4.668 -12.078 -15.133 1 95.88 500 MET B CA 1
ATOM 9338 C C . MET B 1 500 ? 3.832 -12.906 -16.094 1 95.88 500 MET B C 1
ATOM 9340 O O . MET B 1 500 ? 3.727 -14.125 -15.938 1 95.88 500 MET B O 1
ATOM 9344 N N . PHE B 1 501 ? 3.25 -12.234 -17.141 1 96.31 501 PHE B N 1
ATOM 9345 C CA . PHE B 1 501 ? 2.363 -12.922 -18.078 1 96.31 501 PHE B CA 1
ATOM 9346 C C . PHE B 1 501 ? 3.088 -13.234 -19.375 1 96.31 501 PHE B C 1
ATOM 9348 O O . PHE B 1 501 ? 2.504 -13.125 -20.453 1 96.31 501 PHE B O 1
ATOM 9355 N N . GLY B 1 502 ? 4.375 -13.5 -19.359 1 94.75 502 GLY B N 1
ATOM 9356 C CA . GLY B 1 502 ? 5.086 -14.086 -20.484 1 94.75 502 GLY B CA 1
ATOM 9357 C C . GLY B 1 502 ? 5.879 -13.062 -21.281 1 94.75 502 GLY B C 1
ATOM 9358 O O . GLY B 1 502 ? 6.688 -13.43 -22.125 1 94.75 502 GLY B O 1
ATOM 9359 N N . GLY B 1 503 ? 5.656 -11.75 -21 1 94 503 GLY B N 1
ATOM 9360 C CA . GLY B 1 503 ? 6.477 -10.727 -21.625 1 94 503 GLY B CA 1
ATOM 9361 C C . GLY B 1 503 ? 5.805 -10.062 -22.812 1 94 503 GLY B C 1
ATOM 9362 O O . GLY B 1 503 ? 6.387 -9.188 -23.453 1 94 503 GLY B O 1
ATOM 9363 N N . ASP B 1 504 ? 4.531 -10.406 -23.047 1 88.62 504 ASP B N 1
ATOM 9364 C CA . ASP B 1 504 ? 3.949 -9.953 -24.297 1 88.62 504 ASP B CA 1
ATOM 9365 C C . ASP B 1 504 ? 2.752 -9.039 -24.062 1 88.62 504 ASP B C 1
ATOM 9367 O O . ASP B 1 504 ? 1.968 -8.773 -24.969 1 88.62 504 ASP B O 1
ATOM 9371 N N . ILE B 1 505 ? 2.596 -8.57 -22.891 1 93.56 505 ILE B N 1
ATOM 9372 C CA . ILE B 1 505 ? 1.504 -7.637 -22.625 1 93.56 505 ILE B CA 1
ATOM 9373 C C . ILE B 1 505 ? 2.039 -6.207 -22.594 1 93.56 505 ILE B C 1
ATOM 9375 O O . ILE B 1 505 ? 3.119 -5.953 -22.062 1 93.56 505 ILE B O 1
ATOM 9379 N N . ASP B 1 506 ? 1.387 -5.332 -23.312 1 97 506 ASP B N 1
ATOM 9380 C CA . ASP B 1 506 ? 1.702 -3.908 -23.219 1 97 506 ASP B CA 1
ATOM 9381 C C . ASP B 1 506 ? 1.033 -3.271 -22 1 97 506 ASP B C 1
ATOM 9383 O O . ASP B 1 506 ? -0.074 -3.658 -21.625 1 97 506 ASP B O 1
ATOM 9387 N N . VAL B 1 507 ? 1.709 -2.355 -21.391 1 98.44 507 VAL B N 1
ATOM 9388 C CA . VAL B 1 507 ? 1.152 -1.615 -20.266 1 98.44 507 VAL B CA 1
ATOM 9389 C C . VAL B 1 507 ? 1.352 -0.116 -20.484 1 98.44 507 VAL B C 1
ATOM 9391 O O . VAL B 1 507 ? 2.061 0.54 -19.719 1 98.44 507 VAL B O 1
ATOM 9394 N N . PRO B 1 508 ? 0.741 0.459 -21.547 1 98.62 508 PRO B N 1
ATOM 9395 C CA . PRO B 1 508 ? 0.822 1.906 -21.766 1 98.62 508 PRO B CA 1
ATOM 9396 C C . PRO B 1 508 ? 0.102 2.705 -20.672 1 98.62 508 PRO B C 1
ATOM 9398 O O . PRO B 1 508 ? -1.084 3.016 -20.812 1 98.62 508 PRO B O 1
ATOM 9401 N N . PHE B 1 509 ? 0.718 3.016 -19.688 1 98.75 509 PHE B N 1
ATOM 9402 C CA . PHE B 1 509 ? 0.255 3.639 -18.453 1 98.75 509 PHE B CA 1
ATOM 9403 C C . PHE B 1 509 ? 1.178 4.781 -18.031 1 98.75 509 PHE B C 1
ATOM 9405 O O . PHE B 1 509 ? 2.396 4.609 -17.984 1 98.75 509 PHE B O 1
ATOM 9412 N N . VAL B 1 510 ? 0.641 5.965 -17.75 1 98.94 510 VAL B N 1
ATOM 9413 C CA . VAL B 1 510 ? 1.425 7.082 -17.234 1 98.94 510 VAL B CA 1
ATOM 9414 C C . VAL B 1 510 ? 0.933 7.453 -15.836 1 98.94 510 VAL B C 1
ATOM 9416 O O . VAL B 1 510 ? -0.271 7.605 -15.617 1 98.94 510 VAL B O 1
ATOM 9419 N N . LEU B 1 511 ? 1.798 7.473 -14.906 1 98.94 511 LEU B N 1
ATOM 9420 C CA . LEU B 1 511 ? 1.542 8.023 -13.578 1 98.94 511 LEU B CA 1
ATOM 9421 C C . LEU B 1 511 ? 2.23 9.367 -13.406 1 98.94 511 LEU B C 1
ATOM 9423 O O . LEU B 1 511 ? 3.453 9.469 -13.531 1 98.94 511 LEU B O 1
ATOM 9427 N N . ARG B 1 512 ? 1.508 10.406 -13.195 1 98.56 512 ARG B N 1
ATOM 9428 C CA . ARG B 1 512 ? 2.068 11.719 -12.906 1 98.56 512 ARG B CA 1
ATOM 9429 C C . ARG B 1 512 ? 1.933 12.055 -11.422 1 98.56 512 ARG B C 1
ATOM 9431 O O . ARG B 1 512 ? 0.911 11.758 -10.805 1 98.56 512 ARG B O 1
ATOM 9438 N N . THR B 1 513 ? 2.902 12.656 -10.875 1 98.56 513 THR B N 1
ATOM 9439 C CA . THR B 1 513 ? 2.863 13.125 -9.492 1 98.56 513 THR B CA 1
ATOM 9440 C C . THR B 1 513 ? 3.801 14.312 -9.297 1 98.56 513 THR B C 1
ATOM 9442 O O . THR B 1 513 ? 4.715 14.523 -10.094 1 98.56 513 THR B O 1
ATOM 9445 N N . LYS B 1 514 ? 3.592 15.133 -8.281 1 97.75 514 LYS B N 1
ATOM 9446 C CA . LYS B 1 514 ? 4.391 16.344 -8.102 1 97.75 514 LYS B CA 1
ATOM 9447 C C . LYS B 1 514 ? 5.043 16.359 -6.719 1 97.75 514 LYS B C 1
ATOM 9449 O O . LYS B 1 514 ? 4.359 16.219 -5.703 1 97.75 514 LYS B O 1
ATOM 9454 N N . VAL B 1 515 ? 6.352 16.5 -6.66 1 98 515 VAL B N 1
ATOM 9455 C CA . VAL B 1 515 ? 7.086 16.75 -5.426 1 98 515 VAL B CA 1
ATOM 9456 C C . VAL B 1 515 ? 6.707 18.125 -4.879 1 98 515 VAL B C 1
ATOM 9458 O O . VAL B 1 515 ? 6.672 19.109 -5.621 1 98 515 VAL B O 1
ATOM 9461 N N . ALA B 1 516 ? 6.43 18.172 -3.568 1 96.75 516 ALA B N 1
ATOM 9462 C CA . ALA B 1 516 ? 5.891 19.406 -3.012 1 96.75 516 ALA B CA 1
ATOM 9463 C C . ALA B 1 516 ? 6.73 19.891 -1.827 1 96.75 516 ALA B C 1
ATOM 9465 O O . ALA B 1 516 ? 6.211 20.531 -0.911 1 96.75 516 ALA B O 1
ATOM 9466 N N . MET B 1 517 ? 7.984 19.594 -1.769 1 96.69 517 MET B N 1
ATOM 9467 C CA . MET B 1 517 ? 8.859 20.047 -0.694 1 96.69 517 MET B CA 1
ATOM 9468 C C . MET B 1 517 ? 8.914 21.578 -0.642 1 96.69 517 MET B C 1
ATOM 9470 O O . MET B 1 517 ? 9.016 22.234 -1.679 1 96.69 517 MET B O 1
ATOM 9474 N N . GLY B 1 518 ? 8.812 22.109 0.526 1 95.44 518 GLY B N 1
ATOM 9475 C CA . GLY B 1 518 ? 8.875 23.547 0.712 1 95.44 518 GLY B CA 1
ATOM 9476 C C . GLY B 1 518 ? 7.504 24.188 0.845 1 95.44 518 GLY B C 1
ATOM 9477 O O . GLY B 1 518 ? 7.398 25.391 1.072 1 95.44 518 GLY B O 1
ATOM 9478 N N . THR B 1 519 ? 6.457 23.328 0.872 1 95 519 THR B N 1
ATOM 9479 C CA . THR B 1 519 ? 5.109 23.891 0.844 1 95 519 THR B CA 1
ATOM 9480 C C . THR B 1 519 ? 4.434 23.734 2.203 1 95 519 THR B C 1
ATOM 9482 O O . THR B 1 519 ? 3.309 24.203 2.398 1 95 519 THR B O 1
ATOM 9485 N N . GLY B 1 520 ? 5.055 23.109 3.115 1 95.44 520 GLY B N 1
ATOM 9486 C CA . GLY B 1 520 ? 4.527 23 4.465 1 95.44 520 GLY B CA 1
ATOM 9487 C C . GLY B 1 520 ? 3.543 21.859 4.637 1 95.44 520 GLY B C 1
ATOM 9488 O O . GLY B 1 520 ? 2.729 21.859 5.559 1 95.44 520 GLY B O 1
ATOM 9489 N N . TYR B 1 521 ? 3.609 20.812 3.766 1 94.12 521 TYR B N 1
ATOM 9490 C CA . TYR B 1 521 ? 2.637 19.719 3.855 1 94.12 521 TYR B CA 1
ATOM 9491 C C . TYR B 1 521 ? 3.154 18.609 4.746 1 94.12 521 TYR B C 1
ATOM 9493 O O . TYR B 1 521 ? 2.404 17.688 5.105 1 94.12 521 TYR B O 1
ATOM 9501 N N . GLY B 1 522 ? 4.43 18.656 5.086 1 94.69 522 GLY B N 1
ATOM 9502 C CA . GLY B 1 522 ? 4.902 17.844 6.203 1 94.69 522 GLY B CA 1
ATOM 9503 C C . GLY B 1 522 ? 5.363 16.469 5.789 1 94.69 522 GLY B C 1
ATOM 9504 O O . GLY B 1 522 ? 5.625 16.219 4.609 1 94.69 522 GLY B O 1
ATOM 9505 N N . SER B 1 523 ? 5.473 15.539 6.707 1 95.06 523 SER B N 1
ATOM 9506 C CA . SER B 1 523 ? 6.227 14.289 6.656 1 95.06 523 SER B CA 1
ATOM 9507 C C . SER B 1 523 ? 5.562 13.281 5.73 1 95.06 523 SER B C 1
ATOM 9509 O O . SER B 1 523 ? 6.215 12.352 5.25 1 95.06 523 SER B O 1
ATOM 9511 N N . GLN B 1 524 ? 4.328 13.422 5.438 1 96.69 524 GLN B N 1
ATOM 9512 C CA . GLN B 1 524 ? 3.604 12.414 4.668 1 96.69 524 GLN B CA 1
ATOM 9513 C C . GLN B 1 524 ? 3.225 12.938 3.287 1 96.69 524 GLN B C 1
ATOM 9515 O O . GLN B 1 524 ? 2.383 12.359 2.604 1 96.69 524 GLN B O 1
ATOM 9520 N N . HIS B 1 525 ? 3.807 14.125 2.854 1 97.12 525 HIS B N 1
ATOM 9521 C CA . HIS B 1 525 ? 3.482 14.703 1.555 1 97.12 525 HIS B CA 1
ATOM 9522 C C . HIS B 1 525 ? 4.719 15.312 0.898 1 97.12 525 HIS B C 1
ATOM 9524 O O . HIS B 1 525 ? 4.602 16.156 0.011 1 97.12 525 HIS B O 1
ATOM 9530 N N . SER B 1 526 ? 5.93 14.945 1.334 1 96.44 526 SER B N 1
ATOM 9531 C CA . SER B 1 526 ? 7.105 15.672 0.87 1 96.44 526 SER B CA 1
ATOM 9532 C C . SER B 1 526 ? 8.148 14.727 0.278 1 96.44 526 SER B C 1
ATOM 9534 O O . SER B 1 526 ? 9.336 15.031 0.269 1 96.44 526 SER B O 1
ATOM 9536 N N . MET B 1 527 ? 7.758 13.703 -0.28 1 96.12 527 MET B N 1
ATOM 9537 C CA . MET B 1 527 ? 8.703 12.711 -0.781 1 96.12 527 MET B CA 1
ATOM 9538 C C . MET B 1 527 ? 9.023 12.961 -2.25 1 96.12 527 MET B C 1
ATOM 9540 O O . MET B 1 527 ? 8.188 13.484 -2.994 1 96.12 527 MET B O 1
ATOM 9544 N N . ASP B 1 528 ? 10.25 12.695 -2.654 1 97.81 528 ASP B N 1
ATOM 9545 C CA . ASP B 1 528 ? 10.633 12.414 -4.035 1 97.81 528 ASP B CA 1
ATOM 9546 C C . ASP B 1 528 ? 10.578 10.914 -4.324 1 97.81 528 ASP B C 1
ATOM 9548 O O . ASP B 1 528 ? 11.305 10.125 -3.709 1 97.81 528 ASP B O 1
ATOM 9552 N N . PRO B 1 529 ? 9.75 10.477 -5.289 1 97.81 529 PRO B N 1
ATOM 9553 C CA . PRO B 1 529 ? 9.508 9.047 -5.477 1 97.81 529 PRO B CA 1
ATOM 9554 C C . PRO B 1 529 ? 10.602 8.367 -6.293 1 97.81 529 PRO B C 1
ATOM 9556 O O . PRO B 1 529 ? 10.602 7.141 -6.438 1 97.81 529 PRO B O 1
ATOM 9559 N N . ALA B 1 530 ? 11.578 9.07 -6.848 1 98 530 ALA B N 1
ATOM 9560 C CA . ALA B 1 530 ? 12.516 8.562 -7.848 1 98 530 ALA B CA 1
ATOM 9561 C C . ALA B 1 530 ? 13.273 7.344 -7.324 1 98 530 ALA B C 1
ATOM 9563 O O . ALA B 1 530 ? 13.391 6.336 -8.023 1 98 530 ALA B O 1
ATOM 9564 N N . GLY B 1 531 ? 13.773 7.453 -6.105 1 97.19 531 GLY B N 1
ATOM 9565 C CA . GLY B 1 531 ? 14.594 6.383 -5.562 1 97.19 531 GLY B CA 1
ATOM 9566 C C . GLY B 1 531 ? 13.844 5.074 -5.402 1 97.19 531 GLY B C 1
ATOM 9567 O O . GLY B 1 531 ? 14.375 4.004 -5.691 1 97.19 531 GLY B O 1
ATOM 9568 N N . VAL B 1 532 ? 12.609 5.098 -4.965 1 97.69 532 VAL B N 1
ATOM 9569 C CA . VAL B 1 532 ? 11.82 3.896 -4.73 1 97.69 532 VAL B CA 1
ATOM 9570 C C . VAL B 1 532 ? 11.383 3.299 -6.066 1 97.69 532 VAL B C 1
ATOM 9572 O O . VAL B 1 532 ? 11.492 2.088 -6.277 1 97.69 532 VAL B O 1
ATOM 9575 N N . PHE B 1 533 ? 10.914 4.117 -7.008 1 98 533 PHE B N 1
ATOM 9576 C CA . PHE B 1 533 ? 10.469 3.619 -8.305 1 98 533 PHE B CA 1
ATOM 9577 C C . PHE B 1 533 ? 11.625 2.998 -9.07 1 98 533 PHE B C 1
ATOM 9579 O O . PHE B 1 533 ? 11.43 2.059 -9.852 1 98 533 PHE B O 1
ATOM 9586 N N . ALA B 1 534 ? 12.805 3.49 -8.844 1 97.12 534 ALA B N 1
ATOM 9587 C CA . ALA B 1 534 ? 13.969 2.982 -9.57 1 97.12 534 ALA B CA 1
ATOM 9588 C C . ALA B 1 534 ? 14.266 1.536 -9.188 1 97.12 534 ALA B C 1
ATOM 9590 O O . ALA B 1 534 ? 15 0.839 -9.891 1 97.12 534 ALA B O 1
ATOM 9591 N N . THR B 1 535 ? 13.664 1.028 -8.102 1 95.88 535 THR B N 1
ATOM 9592 C CA . THR B 1 535 ? 13.875 -0.36 -7.707 1 95.88 535 THR B CA 1
ATOM 9593 C C . THR B 1 535 ? 13.023 -1.298 -8.555 1 95.88 535 THR B C 1
ATOM 9595 O O . THR B 1 535 ? 13.242 -2.51 -8.57 1 95.88 535 THR B O 1
ATOM 9598 N N . ALA B 1 536 ? 12.031 -0.809 -9.242 1 96.88 536 ALA B N 1
ATOM 9599 C CA . ALA B 1 536 ? 11.094 -1.593 -10.047 1 96.88 536 ALA B CA 1
ATOM 9600 C C . ALA B 1 536 ? 11.445 -1.52 -11.531 1 96.88 536 ALA B C 1
ATOM 9602 O O . ALA B 1 536 ? 11.117 -0.537 -12.203 1 96.88 536 ALA B O 1
ATOM 9603 N N . PRO B 1 537 ? 11.984 -2.555 -12.031 1 96.62 537 PRO B N 1
ATOM 9604 C CA . PRO B 1 537 ? 12.586 -2.486 -13.367 1 96.62 537 PRO B CA 1
ATOM 9605 C C . PRO B 1 537 ? 11.539 -2.338 -14.477 1 96.62 537 PRO B C 1
ATOM 9607 O O . PRO B 1 537 ? 11.875 -1.962 -15.602 1 96.62 537 PRO B O 1
ATOM 9610 N N . GLY B 1 538 ? 10.289 -2.621 -14.18 1 97.25 538 GLY B N 1
ATOM 9611 C CA . GLY B 1 538 ? 9.266 -2.508 -15.203 1 97.25 538 GLY B CA 1
ATOM 9612 C C . GLY B 1 538 ? 8.852 -1.074 -15.477 1 97.25 538 GLY B C 1
ATOM 9613 O O . GLY B 1 538 ? 8.211 -0.792 -16.484 1 97.25 538 GLY B O 1
ATOM 9614 N N . TRP B 1 539 ? 9.242 -0.11 -14.656 1 98.38 539 TRP B N 1
ATOM 9615 C CA . TRP B 1 539 ? 8.836 1.286 -14.766 1 98.38 539 TRP B CA 1
ATOM 9616 C C . TRP B 1 539 ? 9.906 2.111 -15.477 1 98.38 539 TRP B C 1
ATOM 9618 O O . TRP B 1 539 ? 11.102 1.925 -15.242 1 98.38 539 TRP B O 1
ATOM 9628 N N . ARG B 1 540 ? 9.445 2.945 -16.406 1 98.5 540 ARG B N 1
ATOM 9629 C CA . ARG B 1 540 ? 10.258 4.07 -16.859 1 98.5 540 ARG B CA 1
ATOM 9630 C C . ARG B 1 540 ? 10.039 5.293 -15.969 1 98.5 540 ARG B C 1
ATOM 9632 O O . ARG B 1 540 ? 8.984 5.426 -15.344 1 98.5 540 ARG B O 1
ATOM 9639 N N . ILE B 1 541 ? 11.062 6.125 -15.844 1 98.88 541 ILE B N 1
ATOM 9640 C CA . ILE B 1 541 ? 10.953 7.305 -14.984 1 98.88 541 ILE B CA 1
ATOM 9641 C C . ILE B 1 541 ? 11.484 8.531 -15.727 1 98.88 541 ILE B C 1
ATOM 9643 O O . ILE B 1 541 ? 12.641 8.539 -16.172 1 98.88 541 ILE B O 1
ATOM 9647 N N . VAL B 1 542 ? 10.711 9.578 -15.867 1 98.88 542 VAL B N 1
ATOM 9648 C CA . VAL B 1 542 ? 11.188 10.836 -16.438 1 98.88 542 VAL B CA 1
ATOM 9649 C C . VAL B 1 542 ? 10.953 11.969 -15.445 1 98.88 542 VAL B C 1
ATOM 9651 O O . VAL B 1 542 ? 10 11.93 -14.664 1 98.88 542 VAL B O 1
ATOM 9654 N N . ALA B 1 543 ? 11.805 12.953 -15.414 1 98.75 543 ALA B N 1
ATOM 9655 C CA . ALA B 1 543 ? 11.773 14.086 -14.492 1 98.75 543 ALA B CA 1
ATOM 9656 C C . ALA B 1 543 ? 12.18 15.375 -15.203 1 98.75 543 ALA B C 1
ATOM 9658 O O . ALA B 1 543 ? 13.289 15.883 -15 1 98.75 543 ALA B O 1
ATOM 9659 N N . PRO B 1 544 ? 11.281 15.977 -15.977 1 98.5 544 PRO B N 1
ATOM 9660 C CA . PRO B 1 544 ? 11.594 17.188 -16.75 1 98.5 544 PRO B CA 1
ATOM 9661 C C . PRO B 1 544 ? 11.836 18.406 -15.859 1 98.5 544 PRO B C 1
ATOM 9663 O O . PRO B 1 544 ? 11.148 18.578 -14.852 1 98.5 544 PRO B O 1
ATOM 9666 N N . SER B 1 545 ? 12.734 19.281 -16.266 1 98.38 545 SER B N 1
ATOM 9667 C CA . SER B 1 545 ? 13.086 20.453 -15.477 1 98.38 545 SER B CA 1
ATOM 9668 C C . SER B 1 545 ? 12.578 21.734 -16.125 1 98.38 545 SER B C 1
ATOM 9670 O O . SER B 1 545 ? 12.648 22.812 -15.523 1 98.38 545 SER B O 1
ATOM 9672 N N . THR B 1 546 ? 12.078 21.719 -17.375 1 97.88 546 THR B N 1
ATOM 9673 C CA . THR B 1 546 ? 11.547 22.891 -18.078 1 97.88 546 THR B CA 1
ATOM 9674 C C . THR B 1 546 ? 10.258 22.531 -18.828 1 97.88 546 THR B C 1
ATOM 9676 O O . THR B 1 546 ? 9.969 21.359 -19.047 1 97.88 546 THR B O 1
ATOM 9679 N N . PRO B 1 547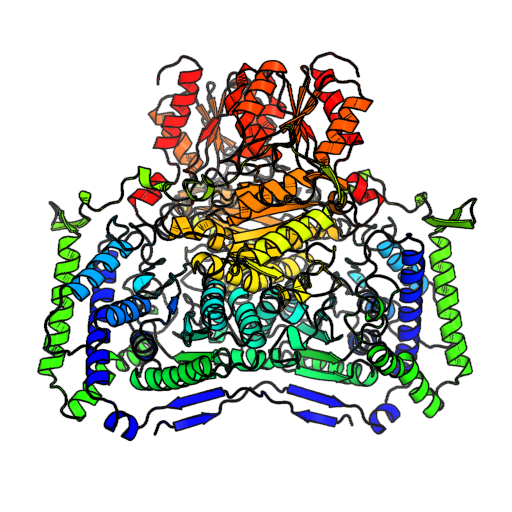 ? 9.453 23.562 -19.203 1 98.06 547 PRO B N 1
ATOM 9680 C CA . PRO B 1 547 ? 8.258 23.281 -20.016 1 98.06 547 PRO B CA 1
ATOM 9681 C C . PRO B 1 547 ? 8.586 22.547 -21.312 1 98.06 547 PRO B C 1
ATOM 9683 O O . PRO B 1 547 ? 7.852 21.656 -21.719 1 98.06 547 PRO B O 1
ATOM 9686 N N . TYR B 1 548 ? 9.695 22.938 -21.953 1 97.44 548 TYR B N 1
ATOM 9687 C CA . TYR B 1 548 ? 10.102 22.297 -23.188 1 97.44 548 TYR B CA 1
ATOM 9688 C C . TYR B 1 548 ? 10.336 20.797 -22.984 1 97.44 548 TYR B C 1
ATOM 9690 O O . TYR B 1 548 ? 9.828 19.969 -23.75 1 97.44 548 TYR B O 1
ATOM 9698 N N . GLU B 1 549 ? 11.109 20.469 -21.969 1 97.5 549 GLU B N 1
ATOM 9699 C CA . GLU B 1 549 ? 11.406 19.078 -21.656 1 97.5 549 GLU B CA 1
ATOM 9700 C C . GLU B 1 549 ? 10.141 18.312 -21.297 1 97.5 549 GLU B C 1
ATOM 9702 O O . GLU B 1 549 ? 10 17.125 -21.641 1 97.5 549 GLU B O 1
ATOM 9707 N N . TYR B 1 550 ? 9.273 18.984 -20.516 1 98.56 550 TYR B N 1
ATOM 9708 C CA . TYR B 1 550 ? 8.047 18.312 -20.109 1 98.56 550 TYR B CA 1
ATOM 9709 C C . TYR B 1 550 ? 7.246 17.859 -21.328 1 98.56 550 TYR B C 1
ATOM 9711 O O . TYR B 1 550 ? 6.812 16.719 -21.406 1 98.56 550 TYR B O 1
ATOM 9719 N N . ILE B 1 551 ? 7.039 18.766 -22.281 1 98.44 551 ILE B N 1
ATOM 9720 C CA . ILE B 1 551 ? 6.25 18.469 -23.469 1 98.44 551 ILE B CA 1
ATOM 9721 C C . ILE B 1 551 ? 6.871 17.281 -24.203 1 98.44 551 ILE B C 1
ATOM 9723 O O . ILE B 1 551 ? 6.184 16.312 -24.531 1 98.44 551 ILE B O 1
ATOM 9727 N N . GLY B 1 552 ? 8.148 17.312 -24.469 1 98.38 552 GLY B N 1
ATOM 9728 C CA . GLY B 1 552 ? 8.82 16.266 -25.219 1 98.38 552 GLY B CA 1
ATOM 9729 C C . GLY B 1 552 ? 8.805 14.93 -24.516 1 98.38 552 GLY B C 1
ATOM 9730 O O . GLY B 1 552 ? 8.531 13.898 -25.141 1 98.38 552 GLY B O 1
ATOM 9731 N N . LEU B 1 553 ? 9.102 14.875 -23.234 1 98.69 553 LEU B N 1
ATOM 9732 C CA . LEU B 1 553 ? 9.172 13.633 -22.469 1 98.69 553 LEU B CA 1
ATOM 9733 C C . LEU B 1 553 ? 7.777 13.047 -22.25 1 98.69 553 LEU B C 1
ATOM 9735 O O . LEU B 1 553 ? 7.609 11.828 -22.234 1 98.69 553 LEU B O 1
ATOM 9739 N N . MET B 1 554 ? 6.773 13.914 -22.062 1 98.81 554 MET B N 1
ATOM 9740 C CA . MET B 1 554 ? 5.406 13.422 -21.922 1 98.81 554 MET B CA 1
ATOM 9741 C C . MET B 1 554 ? 4.93 12.758 -23.219 1 98.81 554 MET B C 1
ATOM 9743 O O . MET B 1 554 ? 4.25 11.727 -23.172 1 98.81 554 MET B O 1
ATOM 9747 N N . ASN B 1 555 ? 5.266 13.383 -24.344 1 98.75 555 ASN B N 1
ATOM 9748 C CA . ASN B 1 555 ? 4.934 12.75 -25.625 1 98.75 555 ASN B CA 1
ATOM 9749 C C . ASN B 1 555 ? 5.551 11.359 -25.734 1 98.75 555 ASN B C 1
ATOM 9751 O O . ASN B 1 555 ? 4.895 10.422 -26.188 1 98.75 555 ASN B O 1
ATOM 9755 N N . THR B 1 556 ? 6.793 11.219 -25.344 1 98.75 556 THR B N 1
ATOM 9756 C CA . THR B 1 556 ? 7.449 9.914 -25.359 1 98.75 556 THR B CA 1
ATOM 9757 C C . THR B 1 556 ? 6.773 8.961 -24.375 1 98.75 556 THR B C 1
ATOM 9759 O O . THR B 1 556 ? 6.555 7.793 -24.688 1 98.75 556 THR B O 1
ATOM 9762 N N . ALA B 1 557 ? 6.473 9.469 -23.188 1 98.81 557 ALA B N 1
ATOM 9763 C CA . ALA B 1 557 ? 5.82 8.656 -22.156 1 98.81 557 ALA B CA 1
ATOM 9764 C C . ALA B 1 557 ? 4.488 8.109 -22.656 1 98.81 557 ALA B C 1
ATOM 9766 O O . ALA B 1 557 ? 4.188 6.93 -22.469 1 98.81 557 ALA B O 1
ATOM 9767 N N . LEU B 1 558 ? 3.699 8.922 -23.328 1 98.56 558 LEU B N 1
ATOM 9768 C CA . LEU B 1 558 ? 2.365 8.531 -23.766 1 98.56 558 LEU B CA 1
ATOM 9769 C C . LEU B 1 558 ? 2.441 7.602 -24.969 1 98.56 558 LEU B C 1
ATOM 9771 O O . LEU B 1 558 ? 1.485 6.879 -25.266 1 98.56 558 LEU B O 1
ATOM 9775 N N . ALA B 1 559 ? 3.566 7.609 -25.656 1 98.31 559 ALA B N 1
ATOM 9776 C CA . ALA B 1 559 ? 3.76 6.703 -26.781 1 98.31 559 ALA B CA 1
ATOM 9777 C C . ALA B 1 559 ? 4.309 5.355 -26.328 1 98.31 559 ALA B C 1
ATOM 9779 O O . ALA B 1 559 ? 4.254 4.371 -27.062 1 98.31 559 ALA B O 1
ATOM 9780 N N . SER B 1 560 ? 4.82 5.273 -25.141 1 98.44 560 SER B N 1
ATOM 9781 C CA . SER B 1 560 ? 5.488 4.086 -24.625 1 98.44 560 SER B CA 1
ATOM 9782 C C . SER B 1 560 ? 4.492 2.963 -24.359 1 98.44 560 SER B C 1
ATOM 9784 O O . SER B 1 560 ? 3.357 3.217 -23.938 1 98.44 560 SER B O 1
ATOM 9786 N N . LYS B 1 561 ? 4.961 1.74 -24.531 1 98.19 561 LYS B N 1
ATOM 9787 C CA . LYS B 1 561 ? 4.184 0.553 -24.203 1 98.19 561 LYS B CA 1
ATOM 9788 C C . LYS B 1 561 ? 4.531 0.05 -22.797 1 98.19 561 LYS B C 1
ATOM 9790 O O . LYS B 1 561 ? 4.09 -1.026 -22.391 1 98.19 561 LYS B O 1
ATOM 9795 N N . ASP B 1 562 ? 5.348 0.789 -22.031 1 98.5 562 ASP B N 1
ATOM 9796 C CA . ASP B 1 562 ? 5.684 0.525 -20.641 1 98.5 562 ASP B CA 1
ATOM 9797 C C . ASP B 1 562 ? 4.992 1.518 -19.703 1 98.5 562 ASP B C 1
ATOM 9799 O O . ASP B 1 562 ? 4.605 2.609 -20.141 1 98.5 562 ASP B O 1
ATOM 9803 N N . PRO B 1 563 ? 4.734 1.102 -18.5 1 98.81 563 PRO B N 1
ATOM 9804 C CA . PRO B 1 563 ? 4.316 2.137 -17.547 1 98.81 563 PRO B CA 1
ATOM 9805 C C . PRO B 1 563 ? 5.406 3.172 -17.281 1 98.81 563 PRO B C 1
ATOM 9807 O O . PRO B 1 563 ? 6.586 2.82 -17.188 1 98.81 563 PRO B O 1
ATOM 9810 N N . VAL B 1 564 ? 5.047 4.461 -17.188 1 98.94 564 VAL B N 1
ATOM 9811 C CA . VAL B 1 564 ? 6.008 5.555 -17.047 1 98.94 564 VAL B CA 1
ATOM 9812 C C . VAL B 1 564 ? 5.609 6.457 -15.891 1 98.94 564 VAL B C 1
ATOM 9814 O O . VAL B 1 564 ? 4.477 6.938 -15.828 1 98.94 564 VAL B O 1
ATOM 9817 N N . LEU B 1 565 ? 6.492 6.617 -14.961 1 98.94 565 LEU B N 1
ATOM 9818 C CA . LEU B 1 565 ? 6.34 7.641 -13.93 1 98.94 565 LEU B CA 1
ATOM 9819 C C . LEU B 1 565 ? 6.852 8.984 -14.43 1 98.94 565 LEU B C 1
ATOM 9821 O O . LEU B 1 565 ? 8 9.102 -14.867 1 98.94 565 LEU B O 1
ATOM 9825 N N . VAL B 1 566 ? 6.043 9.961 -14.422 1 98.94 566 VAL B N 1
ATOM 9826 C CA . VAL B 1 566 ? 6.414 11.344 -14.734 1 98.94 566 VAL B CA 1
ATOM 9827 C C . VAL B 1 566 ? 6.438 12.172 -13.445 1 98.94 566 VAL B C 1
ATOM 9829 O O . VAL B 1 566 ? 5.387 12.477 -12.883 1 98.94 566 VAL B O 1
ATOM 9832 N N . ILE B 1 567 ? 7.645 12.578 -13.039 1 98.88 567 ILE B N 1
ATOM 9833 C CA . ILE B 1 567 ? 7.793 13.336 -11.805 1 98.88 567 ILE B CA 1
ATOM 9834 C C . ILE B 1 567 ? 7.762 14.828 -12.102 1 98.88 567 ILE B C 1
ATOM 9836 O O . ILE B 1 567 ? 8.484 15.312 -12.984 1 98.88 567 ILE B O 1
ATOM 9840 N N . GLU B 1 568 ? 6.941 15.555 -11.453 1 98.75 568 GLU B N 1
ATOM 9841 C CA . GLU B 1 568 ? 6.809 17 -11.539 1 98.75 568 GLU B CA 1
ATOM 9842 C C . GLU B 1 568 ? 7.164 17.672 -10.211 1 98.75 568 GLU B C 1
ATOM 9844 O O . GLU B 1 568 ? 7.523 16.984 -9.25 1 98.75 568 GLU B O 1
ATOM 9849 N N . HIS B 1 569 ? 7.277 18.969 -10.172 1 98.38 569 HIS B N 1
ATOM 9850 C CA . HIS B 1 569 ? 7.617 19.688 -8.953 1 98.38 569 HIS B CA 1
ATOM 9851 C C . HIS B 1 569 ? 6.812 20.984 -8.836 1 98.38 569 HIS B C 1
ATOM 9853 O O . HIS B 1 569 ? 6.629 21.703 -9.82 1 98.38 569 HIS B O 1
ATOM 9859 N N . VAL B 1 570 ? 6.391 21.312 -7.684 1 96.62 570 VAL B N 1
ATOM 9860 C CA . VAL B 1 570 ? 5.527 22.469 -7.445 1 96.62 570 VAL B CA 1
ATOM 9861 C C . VAL B 1 570 ? 6.27 23.75 -7.805 1 96.62 570 VAL B C 1
ATOM 9863 O O . VAL B 1 570 ? 5.676 24.688 -8.336 1 96.62 570 VAL B O 1
ATOM 9866 N N . ASP B 1 571 ? 7.559 23.812 -7.535 1 96.69 571 ASP B N 1
ATOM 9867 C CA . ASP B 1 571 ? 8.367 24.984 -7.875 1 96.69 571 ASP B CA 1
ATOM 9868 C C . ASP B 1 571 ? 8.414 25.203 -9.383 1 96.69 571 ASP B C 1
ATOM 9870 O O . ASP B 1 571 ? 8.523 26.328 -9.852 1 96.69 571 ASP B O 1
ATOM 9874 N N . LEU B 1 572 ? 8.383 24.141 -10.102 1 98.12 572 LEU B N 1
ATOM 9875 C CA . LEU B 1 572 ? 8.461 24.219 -11.555 1 98.12 572 LEU B CA 1
ATOM 9876 C C . LEU B 1 572 ? 7.129 24.672 -12.148 1 98.12 572 LEU B C 1
ATOM 9878 O O . LEU B 1 572 ? 7.094 25.344 -13.18 1 98.12 572 LEU B O 1
ATOM 9882 N N . TYR B 1 573 ? 6.066 24.375 -11.523 1 97.31 573 TYR B N 1
ATOM 9883 C CA . TYR B 1 573 ? 4.75 24.75 -12.016 1 97.31 573 TYR B CA 1
ATOM 9884 C C . TYR B 1 573 ? 4.664 26.266 -12.242 1 97.31 573 TYR B C 1
ATOM 9886 O O . TYR B 1 573 ? 4.035 26.719 -13.203 1 97.31 573 TYR B O 1
ATOM 9894 N N . ALA B 1 574 ? 5.312 27.031 -11.375 1 93.25 574 ALA B N 1
ATOM 9895 C CA . ALA B 1 574 ? 5.234 28.484 -11.43 1 93.25 574 ALA B CA 1
ATOM 9896 C C . ALA B 1 574 ? 6.316 29.062 -12.336 1 93.25 574 ALA B C 1
ATOM 9898 O O . ALA B 1 574 ? 6.25 30.234 -12.734 1 93.25 574 ALA B O 1
ATOM 9899 N N . SER B 1 575 ? 7.195 28.219 -12.711 1 96.94 575 SER B N 1
ATOM 9900 C CA . SER B 1 575 ? 8.289 28.672 -13.57 1 96.94 575 SER B CA 1
ATOM 9901 C C . SER B 1 575 ? 7.852 28.766 -15.023 1 96.94 575 SER B C 1
ATOM 9903 O O . SER B 1 575 ? 6.801 28.234 -15.398 1 96.94 575 SER B O 1
ATOM 9905 N N . SER B 1 576 ? 8.602 29.531 -15.789 1 97.69 576 SER B N 1
ATOM 9906 C CA . SER B 1 576 ? 8.344 29.656 -17.219 1 97.69 576 SER B CA 1
ATOM 9907 C C . SER B 1 576 ? 9.57 29.266 -18.047 1 97.69 576 SER B C 1
ATOM 9909 O O . SER B 1 576 ? 10.688 29.234 -17.516 1 97.69 576 SER B O 1
ATOM 9911 N N . GLY B 1 577 ? 9.359 28.828 -19.203 1 96.31 577 GLY B N 1
ATOM 9912 C CA . GLY B 1 577 ? 10.414 28.5 -20.156 1 96.31 577 GLY B CA 1
ATOM 9913 C C . GLY B 1 577 ? 9.961 28.578 -21.594 1 96.31 577 GLY B C 1
ATOM 9914 O O . GLY B 1 577 ? 8.766 28.672 -21.875 1 96.31 577 GLY B O 1
ATOM 9915 N N . GLU B 1 578 ? 10.938 28.578 -22.453 1 95.38 578 GLU B N 1
ATOM 9916 C CA . GLU B 1 578 ? 10.633 28.672 -23.875 1 95.38 578 GLU B CA 1
ATOM 9917 C C . GLU B 1 578 ? 10.141 27.344 -24.422 1 95.38 578 GLU B C 1
ATOM 9919 O O . GLU B 1 578 ? 10.664 26.281 -24.078 1 95.38 578 GLU B O 1
ATOM 9924 N N . VAL B 1 579 ? 9.109 27.406 -25.203 1 96.31 579 VAL B N 1
ATOM 9925 C CA . VAL B 1 579 ? 8.594 26.266 -25.938 1 96.31 579 VAL B CA 1
ATOM 9926 C C . VAL B 1 579 ? 8.336 26.656 -27.391 1 96.31 579 VAL B C 1
ATOM 9928 O O . VAL B 1 579 ? 8.188 27.844 -27.703 1 96.31 579 VAL B O 1
ATOM 9931 N N . PRO B 1 580 ? 8.359 25.719 -28.281 1 95.06 580 PRO B N 1
ATOM 9932 C CA . PRO B 1 580 ? 7.984 26.078 -29.656 1 95.06 580 PRO B CA 1
ATOM 9933 C C . PRO B 1 580 ? 6.566 26.641 -29.75 1 95.06 580 PRO B C 1
ATOM 9935 O O . PRO B 1 580 ? 5.652 26.141 -29.094 1 95.06 580 PRO B O 1
ATOM 9938 N N . ASP B 1 581 ? 6.422 27.656 -30.562 1 94.62 581 ASP B N 1
ATOM 9939 C CA . ASP B 1 581 ? 5.121 28.297 -30.75 1 94.62 581 ASP B CA 1
ATOM 9940 C C . ASP B 1 581 ? 4.188 27.406 -31.562 1 94.62 581 ASP B C 1
ATOM 9942 O O . ASP B 1 581 ? 4.434 27.141 -32.75 1 94.62 581 ASP B O 1
ATOM 9946 N N . GLY B 1 582 ? 3.248 26.875 -30.938 1 92.56 582 GLY B N 1
ATOM 9947 C CA . GLY B 1 582 ? 2.193 26.125 -31.609 1 92.56 582 GLY B CA 1
ATOM 9948 C C . GLY B 1 582 ? 2.578 24.703 -31.906 1 92.56 582 GLY B C 1
ATOM 9949 O O . GLY B 1 582 ? 1.859 24 -32.625 1 92.56 582 GLY B O 1
ATOM 9950 N N . ASP B 1 583 ? 3.705 24.234 -31.453 1 95.44 583 ASP B N 1
ATOM 9951 C CA . ASP B 1 583 ? 4.133 22.859 -31.703 1 95.44 583 ASP B CA 1
ATOM 9952 C C . ASP B 1 583 ? 4.223 22.062 -30.406 1 95.44 583 ASP B C 1
ATOM 9954 O O . ASP B 1 583 ? 5.133 22.266 -29.609 1 95.44 583 ASP B O 1
ATOM 9958 N N . LEU B 1 584 ? 3.344 21.219 -30.203 1 97.19 584 LEU B N 1
ATOM 9959 C CA . LEU B 1 584 ? 3.277 20.375 -29.016 1 97.19 584 LEU B CA 1
ATOM 9960 C C . LEU B 1 584 ? 3.504 18.906 -29.375 1 97.19 584 LEU B C 1
ATOM 9962 O O . LEU B 1 584 ? 3.197 18.016 -28.594 1 97.19 584 LEU B O 1
ATOM 9966 N N . ASP B 1 585 ? 4.141 18.641 -30.594 1 97.25 585 ASP B N 1
ATOM 9967 C CA . ASP B 1 585 ? 4.141 17.266 -31.094 1 97.25 585 ASP B CA 1
ATOM 9968 C C . ASP B 1 585 ? 5.559 16.703 -31.156 1 97.25 585 ASP B C 1
ATOM 9970 O O . ASP B 1 585 ? 5.77 15.594 -31.656 1 97.25 585 ASP B O 1
ATOM 9974 N N . TYR B 1 586 ? 6.523 17.469 -30.672 1 97 586 TYR B N 1
ATOM 9975 C CA . TYR B 1 586 ? 7.883 16.938 -30.641 1 97 586 TYR B CA 1
ATOM 9976 C C . TYR B 1 586 ? 8.078 16.016 -29.438 1 97 586 TYR B C 1
ATOM 9978 O O . TYR B 1 586 ? 7.301 16.062 -28.484 1 97 586 TYR B O 1
ATOM 9986 N N . ALA B 1 587 ? 9.133 15.18 -29.516 1 98.19 587 ALA B N 1
ATOM 9987 C CA . ALA B 1 587 ? 9.445 14.242 -28.438 1 98.19 587 ALA B CA 1
ATOM 9988 C C . ALA B 1 587 ? 10.914 14.336 -28.031 1 98.19 587 ALA B C 1
ATOM 9990 O O . ALA B 1 587 ? 11.742 14.836 -28.797 1 98.19 587 ALA B O 1
ATOM 9991 N N . ILE B 1 588 ? 11.195 14.055 -26.859 1 97.88 588 ILE B N 1
ATOM 9992 C CA . ILE B 1 588 ? 12.539 13.812 -26.328 1 97.88 588 ILE B CA 1
ATOM 9993 C C . ILE B 1 588 ? 12.695 12.336 -25.969 1 97.88 588 ILE B C 1
ATOM 9995 O O . ILE B 1 588 ? 11.867 11.781 -25.234 1 97.88 588 ILE B O 1
ATOM 9999 N N . PRO B 1 589 ? 13.664 11.617 -26.562 1 97.38 589 PRO B N 1
ATOM 10000 C CA . PRO B 1 589 ? 13.758 10.18 -26.312 1 97.38 589 PRO B CA 1
ATOM 10001 C C . PRO B 1 589 ? 14.117 9.852 -24.859 1 97.38 589 PRO B C 1
ATOM 10003 O O . PRO B 1 589 ? 14.797 10.641 -24.203 1 97.38 589 PRO B O 1
ATOM 10006 N N . PHE B 1 590 ? 13.633 8.648 -24.391 1 97.69 590 PHE B N 1
ATOM 10007 C CA . PHE B 1 590 ? 14.195 8.133 -23.156 1 97.69 590 PHE B CA 1
ATOM 10008 C C . PHE B 1 590 ? 15.711 8.016 -23.234 1 97.69 590 PHE B C 1
ATOM 10010 O O . PHE B 1 590 ? 16.25 7.762 -24.312 1 97.69 590 PHE B O 1
ATOM 10017 N N . GLY B 1 591 ? 16.406 8.297 -22.156 1 97.06 591 GLY B N 1
ATOM 10018 C CA . GLY B 1 591 ? 17.828 7.996 -22.078 1 97.06 591 GLY B CA 1
ATOM 10019 C C . GLY B 1 591 ? 18.703 9.062 -22.703 1 97.06 591 GLY B C 1
ATOM 10020 O O . GLY B 1 591 ? 19.828 8.789 -23.125 1 97.06 591 GLY B O 1
ATOM 10021 N N . LYS B 1 592 ? 18.172 10.164 -22.859 1 97.19 592 LYS B N 1
ATOM 10022 C CA . LYS B 1 592 ? 18.969 11.281 -23.344 1 97.19 592 LYS B CA 1
ATOM 10023 C C . LYS B 1 592 ? 19.016 12.414 -22.312 1 97.19 592 LYS B C 1
ATOM 10025 O O . LYS B 1 592 ? 18.047 13.133 -22.125 1 97.19 592 LYS B O 1
ATOM 10030 N N . ALA B 1 593 ? 20.141 12.578 -21.703 1 98.19 593 ALA B N 1
ATOM 10031 C CA . ALA B 1 593 ? 20.375 13.68 -20.766 1 98.19 593 ALA B CA 1
ATOM 10032 C C . ALA B 1 593 ? 20.781 14.945 -21.516 1 98.19 593 ALA B C 1
ATOM 10034 O O . ALA B 1 593 ? 20.938 14.938 -22.734 1 98.19 593 ALA B O 1
ATOM 10035 N N . ARG B 1 594 ? 20.875 16.078 -20.781 1 97.75 594 ARG B N 1
ATOM 10036 C CA . ARG B 1 594 ? 21.25 17.344 -21.391 1 97.75 594 ARG B CA 1
ATOM 10037 C C . ARG B 1 594 ? 22.297 18.062 -20.547 1 97.75 594 ARG B C 1
ATOM 10039 O O . ARG B 1 594 ? 22.109 18.266 -19.344 1 97.75 594 ARG B O 1
ATOM 10046 N N . VAL B 1 595 ? 23.391 18.406 -21.156 1 98.31 595 VAL B N 1
ATOM 10047 C CA . VAL B 1 595 ? 24.375 19.266 -20.5 1 98.31 595 VAL B CA 1
ATOM 10048 C C . VAL B 1 595 ? 23.859 20.703 -20.469 1 98.31 595 VAL B C 1
ATOM 10050 O O . VAL B 1 595 ? 23.766 21.359 -21.516 1 98.31 595 VAL B O 1
ATOM 10053 N N . ARG B 1 596 ? 23.547 21.25 -19.328 1 97.88 596 ARG B N 1
ATOM 10054 C CA . ARG B 1 596 ? 22.969 22.578 -19.188 1 97.88 596 ARG B CA 1
ATOM 10055 C C . ARG B 1 596 ? 24.047 23.625 -19 1 97.88 596 ARG B C 1
ATOM 10057 O O . ARG B 1 596 ? 23.828 24.812 -19.266 1 97.88 596 ARG B O 1
ATOM 10064 N N . ARG B 1 597 ? 25.156 23.234 -18.531 1 98.31 597 ARG B N 1
ATOM 10065 C CA . ARG B 1 597 ? 26.359 24.047 -18.344 1 98.31 597 ARG B CA 1
ATOM 10066 C C . ARG B 1 597 ? 27.625 23.219 -18.562 1 98.31 597 ARG B C 1
ATOM 10068 O O . ARG B 1 597 ? 27.766 22.141 -17.984 1 98.31 597 ARG B O 1
ATOM 10075 N N . ALA B 1 598 ? 28.484 23.625 -19.422 1 98.38 598 ALA B N 1
ATOM 10076 C CA . ALA B 1 598 ? 29.75 22.922 -19.656 1 98.38 598 ALA B CA 1
ATOM 10077 C C . ALA B 1 598 ? 30.75 23.25 -18.547 1 98.38 598 ALA B C 1
ATOM 10079 O O . ALA B 1 598 ? 30.75 24.359 -18 1 98.38 598 ALA B O 1
ATOM 10080 N N . GLY B 1 599 ? 31.531 22.344 -18.188 1 98.56 599 GLY B N 1
ATOM 10081 C CA . GLY B 1 599 ? 32.594 22.484 -17.234 1 98.56 599 GLY B CA 1
ATOM 10082 C C . GLY B 1 599 ? 33.594 21.328 -17.266 1 98.56 599 GLY B C 1
ATOM 10083 O O . GLY B 1 599 ? 33.375 20.344 -17.969 1 98.56 599 GLY B O 1
ATOM 10084 N N . SER B 1 600 ? 34.688 21.516 -16.5 1 98.31 600 SER B N 1
ATOM 10085 C CA . SER B 1 600 ? 35.75 20.5 -16.609 1 98.31 600 SER B CA 1
ATOM 10086 C C . SER B 1 600 ? 36.25 20.078 -15.227 1 98.31 600 SER B C 1
ATOM 10088 O O . SER B 1 600 ? 37.125 19.234 -15.117 1 98.31 600 SER B O 1
ATOM 10090 N N . LYS B 1 601 ? 35.688 20.578 -14.188 1 98.12 601 LYS B N 1
ATOM 10091 C CA . LYS B 1 601 ? 36.188 20.297 -12.859 1 98.12 601 LYS B CA 1
ATOM 10092 C C . LYS B 1 601 ? 35.344 19.25 -12.141 1 98.12 601 LYS B C 1
ATOM 10094 O O . LYS B 1 601 ? 35.875 18.422 -11.398 1 98.12 601 LYS B O 1
ATOM 10099 N N . VAL B 1 602 ? 34.094 19.375 -12.219 1 98.62 602 VAL B N 1
ATOM 10100 C CA . VAL B 1 602 ? 33.188 18.484 -11.508 1 98.62 602 VAL B CA 1
ATOM 10101 C C . VAL B 1 602 ? 31.953 18.203 -12.375 1 98.62 602 VAL B C 1
ATOM 10103 O O . VAL B 1 602 ? 31.406 19.094 -13.016 1 98.62 602 VAL B O 1
ATOM 10106 N N . THR B 1 603 ? 31.562 16.922 -12.508 1 98.88 603 THR B N 1
ATOM 10107 C CA . THR B 1 603 ? 30.312 16.5 -13.094 1 98.88 603 THR B CA 1
ATOM 10108 C C . THR B 1 603 ? 29.188 16.547 -12.062 1 98.88 603 THR B C 1
ATOM 10110 O O . THR B 1 603 ? 29.219 15.828 -11.07 1 98.88 603 THR B O 1
ATOM 10113 N N . VAL B 1 604 ? 28.219 17.453 -12.211 1 98.94 604 VAL B N 1
ATOM 10114 C CA . VAL B 1 604 ? 27.031 17.531 -11.367 1 98.94 604 VAL B CA 1
ATOM 10115 C C . VAL B 1 604 ? 25.844 16.844 -12.055 1 98.94 604 VAL B C 1
ATOM 10117 O O . VAL B 1 604 ? 25.469 17.234 -13.164 1 98.94 604 VAL B O 1
ATOM 10120 N N . LEU B 1 605 ? 25.328 15.789 -11.523 1 98.94 605 LEU B N 1
ATOM 10121 C CA . LEU B 1 605 ? 24.172 15.062 -12.023 1 98.94 605 LEU B CA 1
ATOM 10122 C C . LEU B 1 605 ? 22.922 15.391 -11.203 1 98.94 605 LEU B C 1
ATOM 10124 O O . LEU B 1 605 ? 22.938 15.266 -9.977 1 98.94 605 LEU B O 1
ATOM 10128 N N . THR B 1 606 ? 21.891 15.828 -11.805 1 98.81 606 THR B N 1
ATOM 10129 C CA . THR B 1 606 ? 20.688 16.234 -11.078 1 98.81 606 THR B CA 1
ATOM 10130 C C . THR B 1 606 ? 19.469 16.203 -11.984 1 98.81 606 THR B C 1
ATOM 10132 O O . THR B 1 606 ? 19.531 15.695 -13.109 1 98.81 606 THR B O 1
ATOM 10135 N N . TYR B 1 607 ? 18.312 16.547 -11.523 1 98.62 607 TYR B N 1
ATOM 10136 C CA . TYR B 1 607 ? 17.047 16.547 -12.266 1 98.62 607 TYR B CA 1
ATOM 10137 C C . TYR B 1 607 ? 16.016 17.453 -11.602 1 98.62 607 TYR B C 1
ATOM 10139 O O . TYR B 1 607 ? 16.234 17.922 -10.484 1 98.62 607 TYR B O 1
ATOM 10147 N N . LEU B 1 608 ? 14.961 17.766 -12.273 1 98.06 608 LEU B N 1
ATOM 10148 C CA . LEU B 1 608 ? 13.797 18.5 -11.773 1 98.06 608 LEU B CA 1
ATOM 10149 C C . LEU B 1 608 ? 14.195 19.891 -11.312 1 98.06 608 LEU B C 1
ATOM 10151 O O . LEU B 1 608 ? 14.914 20.609 -12.023 1 98.06 608 LEU B O 1
ATOM 10155 N N . SER B 1 609 ? 13.727 20.328 -10.156 1 97.44 609 SER B N 1
ATOM 10156 C CA . SER B 1 609 ? 13.938 21.672 -9.656 1 97.44 609 SER B CA 1
ATOM 10157 C C . SER B 1 609 ? 15.391 21.891 -9.242 1 97.44 609 SER B C 1
ATOM 10159 O O . SER B 1 609 ? 15.852 23.031 -9.156 1 97.44 609 SER B O 1
ATOM 10161 N N . MET B 1 610 ? 16.125 20.812 -9.062 1 98.56 610 MET B N 1
ATOM 10162 C CA . MET B 1 610 ? 17.484 20.938 -8.57 1 98.56 610 MET B CA 1
ATOM 10163 C C . MET B 1 610 ? 18.438 21.344 -9.695 1 98.56 610 MET B C 1
ATOM 10165 O O . MET B 1 610 ? 19.562 21.766 -9.438 1 98.56 610 MET B O 1
ATOM 10169 N N . VAL B 1 611 ? 17.969 21.234 -10.977 1 98.75 611 VAL B N 1
ATOM 10170 C CA . VAL B 1 611 ? 18.797 21.656 -12.102 1 98.75 611 VAL B CA 1
ATOM 10171 C C . VAL B 1 611 ? 19.109 23.156 -11.977 1 98.75 611 VAL B C 1
ATOM 10173 O O . VAL B 1 611 ? 20.266 23.562 -12.031 1 98.75 611 VAL B O 1
ATOM 10176 N N . SER B 1 612 ? 18.078 23.969 -11.797 1 98.31 612 SER B N 1
ATOM 10177 C CA . SER B 1 612 ? 18.281 25.406 -11.68 1 98.31 612 SER B CA 1
ATOM 10178 C C . SER B 1 612 ? 19.109 25.75 -10.445 1 98.31 612 SER B C 1
ATOM 10180 O O . SER B 1 612 ? 19.938 26.672 -10.477 1 98.31 612 SER B O 1
ATOM 10182 N N . ARG B 1 613 ? 18.938 25 -9.328 1 98.56 613 ARG B N 1
ATOM 10183 C CA . ARG B 1 613 ? 19.703 25.234 -8.109 1 98.56 613 ARG B CA 1
ATOM 10184 C C . ARG B 1 613 ? 21.172 24.922 -8.328 1 98.56 613 ARG B C 1
ATOM 10186 O O . ARG B 1 613 ? 22.047 25.609 -7.777 1 98.56 613 ARG B O 1
ATOM 10193 N N . ALA B 1 614 ? 21.422 23.875 -9.031 1 98.88 614 ALA B N 1
ATOM 10194 C CA . ALA B 1 614 ? 22.812 23.5 -9.328 1 98.88 614 ALA B CA 1
ATOM 10195 C C . ALA B 1 614 ? 23.484 24.547 -10.219 1 98.88 614 ALA B C 1
ATOM 10197 O O . ALA B 1 614 ? 24.656 24.875 -10.016 1 98.88 614 ALA B O 1
ATOM 10198 N N . LEU B 1 615 ? 22.766 25.031 -11.25 1 98.75 615 LEU B N 1
ATOM 10199 C CA . LEU B 1 615 ? 23.297 26.062 -12.125 1 98.75 615 LEU B CA 1
ATOM 10200 C C . LEU B 1 615 ? 23.609 27.328 -11.336 1 98.75 615 LEU B C 1
ATOM 10202 O O . LEU B 1 615 ? 24.672 27.922 -11.516 1 98.75 615 LEU B O 1
ATOM 10206 N N . LYS B 1 616 ? 22.688 27.719 -10.438 1 98.69 616 LYS B N 1
ATOM 10207 C CA . LYS B 1 616 ? 22.906 28.891 -9.594 1 98.69 616 LYS B CA 1
ATOM 10208 C C . LYS B 1 616 ? 24.109 28.703 -8.68 1 98.69 616 LYS B C 1
ATOM 10210 O O . LYS B 1 616 ? 24.922 29.625 -8.516 1 98.69 616 LYS B O 1
ATOM 10215 N N . ALA B 1 617 ? 24.203 27.531 -8.094 1 98.81 617 ALA B N 1
ATOM 10216 C CA . ALA B 1 617 ? 25.328 27.234 -7.211 1 98.81 617 ALA B CA 1
ATOM 10217 C C . ALA B 1 617 ? 26.656 27.328 -7.961 1 98.81 617 ALA B C 1
ATOM 10219 O O . ALA B 1 617 ? 27.641 27.844 -7.438 1 98.81 617 ALA B O 1
ATOM 10220 N N . ALA B 1 618 ? 26.703 26.766 -9.164 1 98.62 618 ALA B N 1
ATOM 10221 C CA . ALA B 1 618 ? 27.906 26.828 -9.984 1 98.62 618 ALA B CA 1
ATOM 10222 C C . ALA B 1 618 ? 28.281 28.281 -10.289 1 98.62 618 ALA B C 1
ATOM 10224 O O . ALA B 1 618 ? 29.453 28.641 -10.234 1 98.62 618 ALA B O 1
ATOM 10225 N N . GLU B 1 619 ? 27.312 29.062 -10.609 1 98.19 619 GLU B N 1
ATOM 10226 C CA . GLU B 1 619 ? 27.531 30.484 -10.898 1 98.19 619 GLU B CA 1
ATOM 10227 C C . GLU B 1 619 ? 28.047 31.219 -9.672 1 98.19 619 GLU B C 1
ATOM 10229 O O . GLU B 1 619 ? 29.031 31.969 -9.758 1 98.19 619 GLU B O 1
ATOM 10234 N N . GLU B 1 620 ? 27.438 31 -8.586 1 98 620 GLU B N 1
ATOM 10235 C CA . GLU B 1 620 ? 27.766 31.734 -7.363 1 98 620 GLU B CA 1
ATOM 10236 C C . GLU B 1 620 ? 29.156 31.344 -6.84 1 98 620 GLU B C 1
ATOM 10238 O O . GLU B 1 620 ? 29.875 32.188 -6.297 1 98 620 GLU B O 1
ATOM 10243 N N . THR B 1 621 ? 29.531 30.094 -6.969 1 97.25 621 THR B N 1
ATOM 10244 C CA . THR B 1 621 ? 30.812 29.609 -6.457 1 97.25 621 THR B CA 1
ATOM 10245 C C . THR B 1 621 ? 31.922 29.859 -7.473 1 97.25 621 THR B C 1
ATOM 10247 O O . THR B 1 621 ? 33.094 29.906 -7.109 1 97.25 621 THR B O 1
ATOM 10250 N N . GLY B 1 622 ? 31.547 29.906 -8.719 1 96.94 622 GLY B N 1
ATOM 10251 C CA . GLY B 1 622 ? 32.531 30.031 -9.789 1 96.94 622 GLY B CA 1
ATOM 10252 C C . GLY B 1 622 ? 33.219 28.719 -10.133 1 96.94 622 GLY B C 1
ATOM 10253 O O . GLY B 1 622 ? 34.125 28.688 -10.961 1 96.94 622 GLY B O 1
ATOM 10254 N N . VAL B 1 623 ? 32.781 27.703 -9.531 1 97.56 623 VAL B N 1
ATOM 10255 C CA . VAL B 1 623 ? 33.344 26.375 -9.82 1 97.56 623 VAL B CA 1
ATOM 10256 C C . VAL B 1 623 ? 33.031 26 -11.266 1 97.56 623 VAL B C 1
ATOM 10258 O O . VAL B 1 623 ? 31.938 26.219 -11.758 1 97.56 623 VAL B O 1
ATOM 10261 N N . ASP B 1 624 ? 34 25.453 -11.938 1 98.19 624 ASP B N 1
ATOM 10262 C CA . ASP B 1 624 ? 33.844 25 -13.32 1 98.19 624 ASP B CA 1
ATOM 10263 C C . ASP B 1 624 ? 33.094 23.672 -13.375 1 98.19 624 ASP B C 1
ATOM 10265 O O . ASP B 1 624 ? 33.625 22.672 -13.844 1 98.19 624 ASP B O 1
ATOM 10269 N N . ALA B 1 625 ? 31.875 23.719 -13.031 1 98.69 625 ALA B N 1
ATOM 10270 C CA . ALA B 1 625 ? 31.016 22.531 -12.93 1 98.69 625 ALA B CA 1
ATOM 10271 C C . ALA B 1 625 ? 30.281 22.281 -14.234 1 98.69 625 ALA B C 1
ATOM 10273 O O . ALA B 1 625 ? 29.719 23.203 -14.828 1 98.69 625 ALA B O 1
ATOM 10274 N N . GLU B 1 626 ? 30.359 21.078 -14.75 1 98.81 626 GLU B N 1
ATOM 10275 C CA . GLU B 1 626 ? 29.453 20.641 -15.797 1 98.81 626 GLU B CA 1
ATOM 10276 C C . GLU B 1 626 ? 28.141 20.125 -15.203 1 98.81 626 GLU B C 1
ATOM 10278 O O . GLU B 1 626 ? 28.141 19.141 -14.453 1 98.81 626 GLU B O 1
ATOM 10283 N N . VAL B 1 627 ? 27.016 20.812 -15.414 1 98.94 627 VAL B N 1
ATOM 10284 C CA . VAL B 1 627 ? 25.719 20.453 -14.852 1 98.94 627 VAL B CA 1
ATOM 10285 C C . VAL B 1 627 ? 24.906 19.672 -15.891 1 98.94 627 VAL B C 1
ATOM 10287 O O . VAL B 1 627 ? 24.594 20.188 -16.969 1 98.94 627 VAL B O 1
ATOM 10290 N N . ILE B 1 628 ? 24.578 18.438 -15.57 1 98.88 628 ILE B N 1
ATOM 10291 C CA . ILE B 1 628 ? 23.844 17.547 -16.469 1 98.88 628 ILE B CA 1
ATOM 10292 C C . ILE B 1 628 ? 22.438 17.312 -15.906 1 98.88 628 ILE B C 1
ATOM 10294 O O . ILE B 1 628 ? 22.281 16.859 -14.773 1 98.88 628 ILE B O 1
ATOM 10298 N N . ASP B 1 629 ? 21.438 17.75 -16.656 1 98.69 629 ASP B N 1
ATOM 10299 C CA . ASP B 1 629 ? 20.047 17.375 -16.438 1 98.69 629 ASP B CA 1
ATOM 10300 C C . ASP B 1 629 ? 19.766 15.961 -16.938 1 98.69 629 ASP B C 1
ATOM 10302 O O . ASP B 1 629 ? 19.719 15.719 -18.141 1 98.69 629 ASP B O 1
ATOM 10306 N N . LEU B 1 630 ? 19.531 15.039 -16.016 1 98.75 630 LEU B N 1
ATOM 10307 C CA . LEU B 1 630 ? 19.453 13.625 -16.359 1 98.75 630 LEU B CA 1
ATOM 10308 C C . LEU B 1 630 ? 18.219 13.352 -17.219 1 98.75 630 LEU B C 1
ATOM 10310 O O . LEU B 1 630 ? 18.25 12.516 -18.125 1 98.75 630 LEU B O 1
ATOM 10314 N N . ARG B 1 631 ? 17.047 13.953 -16.891 1 98.44 631 ARG B N 1
ATOM 10315 C CA . ARG B 1 631 ? 15.773 13.883 -17.609 1 98.44 631 ARG B CA 1
ATOM 10316 C C . ARG B 1 631 ? 15.125 12.508 -17.438 1 98.44 631 ARG B C 1
ATOM 10318 O O . ARG B 1 631 ? 13.922 12.414 -17.172 1 98.44 631 ARG B O 1
ATOM 10325 N N . THR B 1 632 ? 15.789 11.398 -17.719 1 98.56 632 THR B N 1
ATOM 10326 C CA . THR B 1 632 ? 15.367 10.016 -17.516 1 98.56 632 THR B CA 1
ATOM 10327 C C . THR B 1 632 ? 16.156 9.367 -16.391 1 98.56 632 THR B C 1
ATOM 10329 O O . THR B 1 632 ? 17.375 9.484 -16.328 1 98.56 632 THR B O 1
ATOM 10332 N N . LEU B 1 633 ? 15.375 8.641 -15.492 1 98.62 633 LEU B N 1
ATOM 10333 C CA . LEU B 1 633 ? 16.016 8.266 -14.242 1 98.62 633 LEU B CA 1
ATOM 10334 C C . LEU B 1 633 ? 16.031 6.75 -14.07 1 98.62 633 LEU B C 1
ATOM 10336 O O . LEU B 1 633 ? 16.766 6.223 -13.227 1 98.62 633 LEU B O 1
ATOM 10340 N N . ASP B 1 634 ? 15.195 5.957 -14.805 1 97.69 634 ASP B N 1
ATOM 10341 C CA . ASP B 1 634 ? 15.195 4.512 -14.594 1 97.69 634 ASP B CA 1
ATOM 10342 C C . ASP B 1 634 ? 16.516 3.889 -15.047 1 97.69 634 ASP B C 1
ATOM 10344 O O . ASP B 1 634 ? 17.125 4.352 -16.016 1 97.69 634 ASP B O 1
ATOM 10348 N N . ARG B 1 635 ? 16.938 2.914 -14.422 1 95.5 635 ARG B N 1
ATOM 10349 C CA . ARG B 1 635 ? 18.266 2.309 -14.562 1 95.5 635 ARG B CA 1
ATOM 10350 C C . ARG B 1 635 ? 18.516 1.894 -16.016 1 95.5 635 ARG B C 1
ATOM 10352 O O . ARG B 1 635 ? 19.641 2.02 -16.516 1 95.5 635 ARG B O 1
ATOM 10359 N N . ALA B 1 636 ? 17.5 1.422 -16.688 1 95.25 636 ALA B N 1
ATOM 10360 C CA . ALA B 1 636 ? 17.656 0.852 -18.016 1 95.25 636 ALA B CA 1
ATOM 10361 C C . ALA B 1 636 ? 17.875 1.945 -19.062 1 95.25 636 ALA B C 1
ATOM 10363 O O . ALA B 1 636 ? 18.359 1.677 -20.156 1 95.25 636 ALA B O 1
ATOM 10364 N N . ASN B 1 637 ? 17.609 3.219 -18.688 1 95.69 637 ASN B N 1
ATOM 10365 C CA . ASN B 1 637 ? 17.625 4.27 -19.703 1 95.69 637 ASN B CA 1
ATOM 10366 C C . ASN B 1 637 ? 18.484 5.457 -19.266 1 95.69 637 ASN B C 1
ATOM 10368 O O . ASN B 1 637 ? 18.188 6.605 -19.594 1 95.69 637 ASN B O 1
ATOM 10372 N N . LEU B 1 638 ? 19.438 5.219 -18.5 1 97.62 638 LEU B N 1
ATOM 10373 C CA . LEU B 1 638 ? 20.375 6.289 -18.156 1 97.62 638 LEU B CA 1
ATOM 10374 C C . LEU B 1 638 ? 21.297 6.59 -19.328 1 97.62 638 LEU B C 1
ATOM 10376 O O . LEU B 1 638 ? 21.75 5.676 -20.016 1 97.62 638 LEU B O 1
ATOM 10380 N N . ASP B 1 639 ? 21.609 7.805 -19.609 1 98.25 639 ASP B N 1
ATOM 10381 C CA . ASP B 1 639 ? 22.469 8.242 -20.719 1 98.25 639 ASP B CA 1
ATOM 10382 C C . ASP B 1 639 ? 23.938 8.094 -20.344 1 98.25 639 ASP B C 1
ATOM 10384 O O . ASP B 1 639 ? 24.641 9.086 -20.156 1 98.25 639 ASP B O 1
ATOM 10388 N N . TRP B 1 640 ? 24.422 6.941 -20.406 1 98.19 640 TRP B N 1
ATOM 10389 C CA . TRP B 1 640 ? 25.781 6.66 -19.969 1 98.19 640 TRP B CA 1
ATOM 10390 C C . TRP B 1 640 ? 26.797 7.312 -20.891 1 98.19 640 TRP B C 1
ATOM 10392 O O . TRP B 1 640 ? 27.922 7.605 -20.469 1 98.19 640 TRP B O 1
ATOM 10402 N N . ASP B 1 641 ? 26.453 7.59 -22.188 1 98.19 641 ASP B N 1
ATOM 10403 C CA . ASP B 1 641 ? 27.375 8.281 -23.078 1 98.19 641 ASP B CA 1
ATOM 10404 C C . ASP B 1 641 ? 27.688 9.688 -22.562 1 98.19 641 ASP B C 1
ATOM 10406 O O . ASP B 1 641 ? 28.844 10.07 -22.438 1 98.19 641 ASP B O 1
ATOM 10410 N N . THR B 1 642 ? 26.641 10.422 -22.25 1 98.62 642 THR B N 1
ATOM 10411 C CA . THR B 1 642 ? 26.797 11.781 -21.75 1 98.62 642 THR B CA 1
ATOM 10412 C C . THR B 1 642 ? 27.453 11.781 -20.375 1 98.62 642 THR B C 1
ATOM 10414 O O . THR B 1 642 ? 28.375 12.547 -20.109 1 98.62 642 THR B O 1
ATOM 10417 N N . ILE B 1 643 ? 26.984 10.945 -19.469 1 98.81 643 ILE B N 1
ATOM 10418 C CA . ILE B 1 643 ? 27.5 10.867 -18.109 1 98.81 643 ILE B CA 1
ATOM 10419 C C . ILE B 1 643 ? 28.969 10.453 -18.125 1 98.81 643 ILE B C 1
ATOM 10421 O O . ILE B 1 643 ? 29.797 11.078 -17.469 1 98.81 643 ILE B O 1
ATOM 10425 N N . GLY B 1 644 ? 29.234 9.391 -18.953 1 98.75 644 GLY B N 1
ATOM 10426 C CA . GLY B 1 644 ? 30.594 8.898 -19.031 1 98.75 644 GLY B CA 1
ATOM 10427 C C . GLY B 1 644 ? 31.578 9.914 -19.594 1 98.75 644 GLY B C 1
ATOM 10428 O O . GLY B 1 644 ? 32.688 10.094 -19.062 1 98.75 644 GLY B O 1
ATOM 10429 N N . ALA B 1 645 ? 31.219 10.586 -20.688 1 98.75 645 ALA B N 1
ATOM 10430 C CA . ALA B 1 645 ? 32.062 11.609 -21.281 1 98.75 645 ALA B CA 1
ATOM 10431 C C . ALA B 1 645 ? 32.375 12.711 -20.266 1 98.75 645 ALA B C 1
ATOM 10433 O O . ALA B 1 645 ? 33.5 13.203 -20.219 1 98.75 645 ALA B O 1
ATOM 10434 N N . SER B 1 646 ? 31.391 13.078 -19.5 1 98.88 646 SER B N 1
ATOM 10435 C CA . SER B 1 646 ? 31.578 14.117 -18.5 1 98.88 646 SER B CA 1
ATOM 10436 C C . SER B 1 646 ? 32.531 13.656 -17.391 1 98.88 646 SER B C 1
ATOM 10438 O O . SER B 1 646 ? 33.406 14.406 -16.969 1 98.88 646 SER B O 1
ATOM 10440 N N . ILE B 1 647 ? 32.312 12.453 -16.875 1 98.88 647 ILE B N 1
ATOM 10441 C CA . ILE B 1 647 ? 33.125 11.922 -15.789 1 98.88 647 ILE B CA 1
ATOM 10442 C C . ILE B 1 647 ? 34.562 11.797 -16.234 1 98.88 647 ILE B C 1
ATOM 10444 O O . ILE B 1 647 ? 35.5 12.125 -15.484 1 98.88 647 ILE B O 1
ATOM 10448 N N . GLN B 1 648 ? 34.812 11.352 -17.484 1 98.56 648 GLN B N 1
ATOM 10449 C CA . GLN B 1 648 ? 36.156 11.18 -18 1 98.56 648 GLN B CA 1
ATOM 10450 C C . GLN B 1 648 ? 36.844 12.523 -18.172 1 98.56 648 GLN B C 1
ATOM 10452 O O . GLN B 1 648 ? 38.062 12.609 -18.094 1 98.56 648 GLN B O 1
ATOM 10457 N N . LYS B 1 649 ? 36.031 13.492 -18.328 1 98.62 649 LYS B N 1
ATOM 10458 C CA . LYS B 1 649 ? 36.562 14.852 -18.469 1 98.62 649 LYS B CA 1
ATOM 10459 C C . LYS B 1 649 ? 36.844 15.477 -17.094 1 98.62 649 LYS B C 1
ATOM 10461 O O . LYS B 1 649 ? 37.844 16.141 -16.906 1 98.62 649 LYS B O 1
ATOM 10466 N N . THR B 1 650 ? 36 15.273 -16.109 1 98.56 650 THR B N 1
ATOM 10467 C CA . THR B 1 650 ? 36.062 16.047 -14.875 1 98.56 650 THR B CA 1
ATOM 10468 C C . THR B 1 650 ? 36.688 15.227 -13.742 1 98.56 650 THR B C 1
ATOM 10470 O O . THR B 1 650 ? 37.219 15.781 -12.797 1 98.56 650 THR B O 1
ATOM 10473 N N . ASN B 1 651 ? 36.469 13.891 -13.773 1 98.69 651 ASN B N 1
ATOM 10474 C CA . ASN B 1 651 ? 36.969 12.898 -12.836 1 98.69 651 ASN B CA 1
ATOM 10475 C C . ASN B 1 651 ? 36.375 13.07 -11.445 1 98.69 651 ASN B C 1
ATOM 10477 O O . ASN B 1 651 ? 36.75 12.391 -10.5 1 98.69 651 ASN B O 1
ATOM 10481 N N . ASN B 1 652 ? 35.531 14.039 -11.18 1 98.69 652 ASN B N 1
ATOM 10482 C CA . ASN B 1 652 ? 34.781 14.289 -9.945 1 98.69 652 ASN B CA 1
ATOM 10483 C C . ASN B 1 652 ? 33.281 14.336 -10.188 1 98.69 652 ASN B C 1
ATOM 10485 O O . ASN B 1 652 ? 32.812 14.945 -11.148 1 98.69 652 ASN B O 1
ATOM 10489 N N . VAL B 1 653 ? 32.531 13.633 -9.336 1 98.88 653 VAL B N 1
ATOM 10490 C CA . VAL B 1 653 ? 31.094 13.539 -9.555 1 98.88 653 VAL B CA 1
ATOM 10491 C C . VAL B 1 653 ? 30.359 13.992 -8.297 1 98.88 653 VAL B C 1
ATOM 10493 O O . VAL B 1 653 ? 30.688 13.578 -7.188 1 98.88 653 VAL B O 1
ATOM 10496 N N . LEU B 1 654 ? 29.375 14.852 -8.391 1 98.88 654 LEU B N 1
ATOM 10497 C CA . LEU B 1 654 ? 28.438 15.273 -7.359 1 98.88 654 LEU B CA 1
ATOM 10498 C C . LEU B 1 654 ? 27 15.008 -7.793 1 98.88 654 LEU B C 1
ATOM 10500 O O . LEU B 1 654 ? 26.516 15.617 -8.758 1 98.88 654 LEU B O 1
ATOM 10504 N N . ILE B 1 655 ? 26.328 14.094 -7.176 1 98.88 655 ILE B N 1
ATOM 10505 C CA . ILE B 1 655 ? 24.906 13.859 -7.402 1 98.88 655 ILE B CA 1
ATOM 10506 C C . ILE B 1 655 ? 24.094 14.781 -6.504 1 98.88 655 ILE B C 1
ATOM 10508 O O . ILE B 1 655 ? 24.297 14.82 -5.289 1 98.88 655 ILE B O 1
ATOM 10512 N N . VAL B 1 656 ? 23.172 15.531 -7.074 1 98.88 656 VAL B N 1
ATOM 10513 C CA . VAL B 1 656 ? 22.422 16.531 -6.332 1 98.88 656 VAL B CA 1
ATOM 10514 C C . VAL B 1 656 ? 20.938 16.172 -6.332 1 98.88 656 VAL B C 1
ATOM 10516 O O . VAL B 1 656 ? 20.312 16.094 -7.395 1 98.88 656 VAL B O 1
ATOM 10519 N N . GLU B 1 657 ? 20.422 15.922 -5.195 1 98.56 657 GLU B N 1
ATOM 10520 C CA . GLU B 1 657 ? 19 15.625 -4.984 1 98.56 657 GLU B CA 1
ATOM 10521 C C . GLU B 1 657 ? 18.422 16.5 -3.879 1 98.56 657 GLU B C 1
ATOM 10523 O O . GLU B 1 657 ? 19.141 16.969 -3.004 1 98.56 657 GLU B O 1
ATOM 10528 N N . GLN B 1 658 ? 17.141 16.672 -3.895 1 98.38 658 GLN B N 1
ATOM 10529 C CA . GLN B 1 658 ? 16.5 17.594 -2.955 1 98.38 658 GLN B CA 1
ATOM 10530 C C . GLN B 1 658 ? 16.109 16.875 -1.668 1 98.38 658 GLN B C 1
ATOM 10532 O O . GLN B 1 658 ? 16.25 17.422 -0.574 1 98.38 658 GLN B O 1
ATOM 10537 N N . GLY B 1 659 ? 15.594 15.703 -1.829 1 97.31 659 GLY B N 1
ATOM 10538 C CA . GLY B 1 659 ? 14.859 15.047 -0.759 1 97.31 659 GLY B CA 1
ATOM 10539 C C . GLY B 1 659 ? 15.758 14.328 0.225 1 97.31 659 GLY B C 1
ATOM 10540 O O . GLY B 1 659 ? 16.984 14.523 0.219 1 97.31 659 GLY B O 1
ATOM 10541 N N . ALA B 1 660 ? 15.164 13.523 1.083 1 96.94 660 ALA B N 1
ATOM 10542 C CA . ALA B 1 660 ? 15.836 12.82 2.174 1 96.94 660 ALA B CA 1
ATOM 10543 C C . ALA B 1 660 ? 16.844 11.812 1.637 1 96.94 660 ALA B C 1
ATOM 10545 O O . ALA B 1 660 ? 16.625 11.203 0.589 1 96.94 660 ALA B O 1
ATOM 10546 N N . ARG B 1 661 ? 17.797 11.547 2.387 1 95.75 661 ARG B N 1
ATOM 10547 C CA . ARG B 1 661 ? 18.906 10.664 2.023 1 95.75 661 ARG B CA 1
ATOM 10548 C C . ARG B 1 661 ? 18.422 9.25 1.747 1 95.75 661 ARG B C 1
ATOM 10550 O O . ARG B 1 661 ? 18.906 8.586 0.828 1 95.75 661 ARG B O 1
ATOM 10557 N N . GLY B 1 662 ? 17.484 8.758 2.523 1 92.94 662 GLY B N 1
ATOM 10558 C CA . GLY B 1 662 ? 17.031 7.379 2.438 1 92.94 662 GLY B CA 1
ATOM 10559 C C . GLY B 1 662 ? 16.344 7.059 1.125 1 92.94 662 GLY B C 1
ATOM 10560 O O . GLY B 1 662 ? 16.734 6.121 0.426 1 92.94 662 GLY B O 1
ATOM 10561 N N . THR B 1 663 ? 15.406 7.824 0.692 1 89.19 663 THR B N 1
ATOM 10562 C CA . THR B 1 663 ? 14.602 7.574 -0.502 1 89.19 663 THR B CA 1
ATOM 10563 C C . THR B 1 663 ? 15.266 8.188 -1.733 1 89.19 663 THR B C 1
ATOM 10565 O O . THR B 1 663 ? 14.672 8.211 -2.814 1 89.19 663 THR B O 1
ATOM 10568 N N . SER B 1 664 ? 16.469 8.625 -1.585 1 90.31 664 SER B N 1
ATOM 10569 C CA . SER B 1 664 ? 17.188 9.305 -2.662 1 90.31 664 SER B CA 1
ATOM 10570 C C . SER B 1 664 ? 17.578 8.328 -3.766 1 90.31 664 SER B C 1
ATOM 10572 O O . SER B 1 664 ? 17.953 7.188 -3.486 1 90.31 664 SER B O 1
ATOM 10574 N N . TYR B 1 665 ? 17.5 8.766 -4.984 1 94.69 665 TYR B N 1
ATOM 10575 C CA . TYR B 1 665 ? 17.891 8.102 -6.223 1 94.69 665 TYR B CA 1
ATOM 10576 C C . TYR B 1 665 ? 19.406 7.914 -6.293 1 94.69 665 TYR B C 1
ATOM 10578 O O . TYR B 1 665 ? 19.891 6.949 -6.883 1 94.69 665 TYR B O 1
ATOM 10586 N N . GLY B 1 666 ? 20.141 8.688 -5.637 1 97.12 666 GLY B N 1
ATOM 10587 C CA . GLY B 1 666 ? 21.578 8.875 -5.801 1 97.12 666 GLY B CA 1
ATOM 10588 C C . GLY B 1 666 ? 22.391 7.668 -5.375 1 97.12 666 GLY B C 1
ATOM 10589 O O . GLY B 1 666 ? 23.469 7.406 -5.926 1 97.12 666 GLY B O 1
ATOM 10590 N N . ALA B 1 667 ? 21.875 6.859 -4.414 1 96.19 667 ALA B N 1
ATOM 10591 C CA . ALA B 1 667 ? 22.625 5.672 -3.988 1 96.19 667 ALA B CA 1
ATOM 10592 C C . ALA B 1 667 ? 22.75 4.672 -5.129 1 96.19 667 ALA B C 1
ATOM 10594 O O . ALA B 1 667 ? 23.844 4.117 -5.355 1 96.19 667 ALA B O 1
ATOM 10595 N N . MET B 1 668 ? 21.641 4.449 -5.801 1 96.31 668 MET B N 1
ATOM 10596 C CA . MET B 1 668 ? 21.656 3.551 -6.949 1 96.31 668 MET B CA 1
ATOM 10597 C C . MET B 1 668 ? 22.578 4.086 -8.039 1 96.31 668 MET B C 1
ATOM 10599 O O . MET B 1 668 ? 23.359 3.334 -8.617 1 96.31 668 MET B O 1
ATOM 10603 N N . LEU B 1 669 ? 22.484 5.406 -8.273 1 98.06 669 LEU B N 1
ATOM 10604 C CA . LEU B 1 669 ? 23.297 6.027 -9.312 1 98.06 669 LEU B CA 1
ATOM 10605 C C . LEU B 1 669 ? 24.781 5.98 -8.953 1 98.06 669 LEU B C 1
ATOM 10607 O O . LEU B 1 669 ? 25.625 5.73 -9.812 1 98.06 669 LEU B O 1
ATOM 10611 N N . ALA B 1 670 ? 25.141 6.246 -7.715 1 98.25 670 ALA B N 1
ATOM 10612 C CA . ALA B 1 670 ? 26.516 6.184 -7.25 1 98.25 670 ALA B CA 1
ATOM 10613 C C . ALA B 1 670 ? 27.094 4.781 -7.426 1 98.25 670 ALA B C 1
ATOM 10615 O O . ALA B 1 670 ? 28.25 4.621 -7.809 1 98.25 670 ALA B O 1
ATOM 10616 N N . ASP B 1 671 ? 26.328 3.723 -7.105 1 97.25 671 ASP B N 1
ATOM 10617 C CA . ASP B 1 671 ? 26.75 2.338 -7.312 1 97.25 671 ASP B CA 1
ATOM 10618 C C . ASP B 1 671 ? 27.078 2.076 -8.781 1 97.25 671 ASP B C 1
ATOM 10620 O O . ASP B 1 671 ? 28.094 1.467 -9.094 1 97.25 671 ASP B O 1
ATOM 10624 N N . GLU B 1 672 ? 26.219 2.576 -9.656 1 97.56 672 GLU B N 1
ATOM 10625 C CA . GLU B 1 672 ? 26.438 2.41 -11.094 1 97.56 672 GLU B CA 1
ATOM 10626 C C . GLU B 1 672 ? 27.719 3.129 -11.539 1 97.56 672 GLU B C 1
ATOM 10628 O O . GLU B 1 672 ? 28.516 2.574 -12.297 1 97.56 672 GLU B O 1
ATOM 10633 N N . ILE B 1 673 ? 27.875 4.34 -11.062 1 98.5 673 ILE B N 1
ATOM 10634 C CA . ILE B 1 673 ? 28.984 5.184 -11.5 1 98.5 673 ILE B CA 1
ATOM 10635 C C . ILE B 1 673 ? 30.312 4.586 -11.039 1 98.5 673 ILE B C 1
ATOM 10637 O O . ILE B 1 673 ? 31.25 4.461 -11.828 1 98.5 673 ILE B O 1
ATOM 10641 N N . GLN B 1 674 ? 30.422 4.234 -9.758 1 97.69 674 GLN B N 1
ATOM 10642 C CA . GLN B 1 674 ? 31.688 3.723 -9.266 1 97.69 674 GLN B CA 1
ATOM 10643 C C . GLN B 1 674 ? 32.062 2.414 -9.953 1 97.69 674 GLN B C 1
ATOM 10645 O O . GLN B 1 674 ? 33.25 2.15 -10.195 1 97.69 674 GLN B O 1
ATOM 10650 N N . ARG B 1 675 ? 31.078 1.588 -10.344 1 96.38 675 ARG B N 1
ATOM 10651 C CA . ARG B 1 675 ? 31.359 0.326 -11.016 1 96.38 675 ARG B CA 1
ATOM 10652 C C . ARG B 1 675 ? 31.812 0.563 -12.453 1 96.38 675 ARG B C 1
ATOM 10654 O O . ARG B 1 675 ? 32.688 -0.145 -12.969 1 96.38 675 ARG B O 1
ATOM 10661 N N . ARG B 1 676 ? 31.297 1.535 -13.117 1 97.44 676 ARG B N 1
ATOM 10662 C CA . ARG B 1 676 ? 31.547 1.771 -14.539 1 97.44 676 ARG B CA 1
ATOM 10663 C C . ARG B 1 676 ? 32.781 2.637 -14.742 1 97.44 676 ARG B C 1
ATOM 10665 O O . ARG B 1 676 ? 33.5 2.5 -15.742 1 97.44 676 ARG B O 1
ATOM 10672 N N . TYR B 1 677 ? 33.094 3.531 -13.734 1 98.19 677 TYR B N 1
ATOM 10673 C CA . TYR B 1 677 ? 34.094 4.574 -14.016 1 98.19 677 TYR B CA 1
ATOM 10674 C C . TYR B 1 677 ? 35.094 4.699 -12.875 1 98.19 677 TYR B C 1
ATOM 10676 O O . TYR B 1 677 ? 35.688 5.762 -12.672 1 98.19 677 TYR B O 1
ATOM 10684 N N . PHE B 1 678 ? 35.25 3.617 -12.141 1 97.81 678 PHE B N 1
ATOM 10685 C CA . PHE B 1 678 ? 36.094 3.607 -10.961 1 97.81 678 PHE B CA 1
ATOM 10686 C C . PHE B 1 678 ? 37.469 4.211 -11.273 1 97.81 678 PHE B C 1
ATOM 10688 O O . PHE B 1 678 ? 37.969 5.066 -10.531 1 97.81 678 PHE B O 1
ATOM 10695 N N . ASP B 1 679 ? 38.062 3.908 -12.391 1 97.19 679 ASP B N 1
ATOM 10696 C CA . ASP B 1 679 ? 39.406 4.297 -12.742 1 97.19 679 ASP B CA 1
ATOM 10697 C C . ASP B 1 679 ? 39.469 5.77 -13.141 1 97.19 679 ASP B C 1
ATOM 10699 O O . ASP B 1 679 ? 40.562 6.355 -13.195 1 97.19 679 ASP B O 1
ATOM 10703 N N . TRP B 1 680 ? 38.375 6.328 -13.359 1 98.31 680 TRP B N 1
ATOM 10704 C CA . TRP B 1 680 ? 38.344 7.723 -13.789 1 98.31 680 TRP B CA 1
ATOM 10705 C C . TRP B 1 680 ? 38.031 8.648 -12.617 1 98.31 680 TRP B C 1
ATOM 10707 O O . TRP B 1 680 ? 38.156 9.867 -12.734 1 98.31 680 TRP B O 1
ATOM 10717 N N . LEU B 1 681 ? 37.719 8.133 -11.453 1 98.5 681 LEU B N 1
ATOM 10718 C CA . LEU B 1 681 ? 37.312 8.953 -10.32 1 98.5 681 LEU B CA 1
ATOM 10719 C C . LEU B 1 681 ? 38.531 9.352 -9.477 1 98.5 681 LEU B C 1
ATOM 10721 O O . LEU B 1 681 ? 39.25 8.492 -8.992 1 98.5 681 LEU B O 1
ATOM 10725 N N . ASP B 1 682 ? 38.688 10.633 -9.211 1 97.69 682 ASP B N 1
ATOM 10726 C CA . ASP B 1 682 ? 39.75 11.141 -8.375 1 97.69 682 ASP B CA 1
ATOM 10727 C C . ASP B 1 682 ? 39.375 11.125 -6.898 1 97.69 682 ASP B C 1
ATOM 10729 O O . ASP B 1 682 ? 40.219 11.211 -6.016 1 97.69 682 ASP B O 1
ATOM 10733 N N . GLN B 1 683 ? 38.156 11.117 -6.594 1 97.88 683 GLN B N 1
ATOM 10734 C CA . GLN B 1 683 ? 37.562 11.07 -5.266 1 97.88 683 GLN B CA 1
ATOM 10735 C C . GLN B 1 683 ? 36.219 10.352 -5.289 1 97.88 683 GLN B C 1
ATOM 10737 O O . GLN B 1 683 ? 35.688 10.07 -6.359 1 97.88 683 GLN B O 1
ATOM 10742 N N . PRO B 1 684 ? 35.656 9.969 -4.102 1 98.12 684 PRO B N 1
ATOM 10743 C CA . PRO B 1 684 ? 34.375 9.281 -4.098 1 98.12 684 PRO B CA 1
ATOM 10744 C C . PRO B 1 684 ? 33.25 10.086 -4.785 1 98.12 684 PRO B C 1
ATOM 10746 O O . PRO B 1 684 ? 33.312 11.32 -4.812 1 98.12 684 PRO B O 1
ATOM 10749 N N . VAL B 1 685 ? 32.281 9.328 -5.379 1 98.69 685 VAL B N 1
ATOM 10750 C CA . VAL B 1 685 ? 31.062 9.992 -5.82 1 98.69 685 VAL B CA 1
ATOM 10751 C C . VAL B 1 685 ? 30.375 10.664 -4.629 1 98.69 685 VAL B C 1
ATOM 10753 O O . VAL B 1 685 ? 30.047 10 -3.641 1 98.69 685 VAL B O 1
ATOM 10756 N N . LYS B 1 686 ? 30.266 11.953 -4.652 1 98.44 686 LYS B N 1
ATOM 10757 C CA . LYS B 1 686 ? 29.641 12.695 -3.561 1 98.44 686 LYS B CA 1
ATOM 10758 C C . LYS B 1 686 ? 28.172 12.961 -3.844 1 98.44 686 LYS B C 1
ATOM 10760 O O . LYS B 1 686 ? 27.734 12.914 -4.996 1 98.44 686 LYS B O 1
ATOM 10765 N N . ARG B 1 687 ? 27.422 13.219 -2.797 1 98.31 687 ARG B N 1
ATOM 10766 C CA . ARG B 1 687 ? 25.984 13.438 -2.943 1 98.31 687 ARG B CA 1
ATOM 10767 C C . ARG B 1 687 ? 25.531 14.633 -2.107 1 98.31 687 ARG B C 1
ATOM 10769 O O . ARG B 1 687 ? 26.016 14.844 -0.999 1 98.31 687 ARG B O 1
ATOM 10776 N N . VAL B 1 688 ? 24.672 15.391 -2.619 1 98.56 688 VAL B N 1
ATOM 10777 C CA . VAL B 1 688 ? 23.891 16.391 -1.896 1 98.56 688 VAL B CA 1
ATOM 10778 C C . VAL B 1 688 ? 22.453 15.906 -1.744 1 98.56 688 VAL B C 1
ATOM 10780 O O . VAL B 1 688 ? 21.812 15.523 -2.727 1 98.56 688 VAL B O 1
ATOM 10783 N N . THR B 1 689 ? 21.984 15.773 -0.584 1 97.75 689 THR B N 1
ATOM 10784 C CA . THR B 1 689 ? 20.609 15.398 -0.251 1 97.75 689 THR B CA 1
ATOM 10785 C C . THR B 1 689 ? 20.078 16.25 0.908 1 97.75 689 THR B C 1
ATOM 10787 O O . THR B 1 689 ? 20.797 17.109 1.414 1 97.75 689 THR B O 1
ATOM 10790 N N . GLY B 1 690 ? 18.797 16.047 1.219 1 97.25 690 GLY B N 1
ATOM 10791 C CA . GLY B 1 690 ? 18.281 16.562 2.475 1 97.25 690 GLY B CA 1
ATOM 10792 C C . GLY B 1 690 ? 18.75 15.789 3.686 1 97.25 690 GLY B C 1
ATOM 10793 O O . GLY B 1 690 ? 19.797 15.133 3.635 1 97.25 690 GLY B O 1
ATOM 10794 N N . GLY B 1 691 ? 18.125 15.969 4.797 1 96.44 691 GLY B N 1
ATOM 10795 C CA . GLY B 1 691 ? 18.438 15.234 6.008 1 96.44 691 GLY B CA 1
ATOM 10796 C C . GLY B 1 691 ? 18.031 13.773 5.945 1 96.44 691 GLY B C 1
ATOM 10797 O O . GLY B 1 691 ? 17.891 13.211 4.859 1 96.44 691 GLY B O 1
ATOM 10798 N N . GLU B 1 692 ? 17.922 13.125 7.047 1 95.94 692 GLU B N 1
ATOM 10799 C CA . GLU B 1 692 ? 17.484 11.734 7.133 1 95.94 692 GLU B CA 1
ATOM 10800 C C . GLU B 1 692 ? 15.961 11.641 7.164 1 95.94 692 GLU B C 1
ATOM 10802 O O . GLU B 1 692 ? 15.375 10.766 6.527 1 95.94 692 GLU B O 1
ATOM 10807 N N . ALA B 1 693 ? 15.414 12.578 7.84 1 95.81 693 ALA B N 1
ATOM 10808 C CA . ALA B 1 693 ? 13.969 12.539 8.062 1 95.81 693 ALA B CA 1
ATOM 10809 C C . ALA B 1 693 ? 13.219 13.164 6.898 1 95.81 693 ALA B C 1
ATOM 10811 O O . ALA B 1 693 ? 13.766 14.008 6.18 1 95.81 693 ALA B O 1
ATOM 10812 N N . SER B 1 694 ? 11.992 12.711 6.711 1 95.44 694 SER B N 1
ATOM 10813 C CA . SER B 1 694 ? 11.086 13.453 5.844 1 95.44 694 SER B CA 1
ATOM 10814 C C . SER B 1 694 ? 10.859 14.867 6.363 1 95.44 694 SER B C 1
ATOM 10816 O O . SER B 1 694 ? 10.773 15.086 7.57 1 95.44 694 SER B O 1
ATOM 10818 N N . PRO B 1 695 ? 10.703 15.828 5.48 1 96.75 695 PRO B N 1
ATOM 10819 C CA . PRO B 1 695 ? 10.477 17.203 5.914 1 96.75 695 PRO B CA 1
ATOM 10820 C C . PRO B 1 695 ? 9.211 17.359 6.762 1 96.75 695 PRO B C 1
ATOM 10822 O O . PRO B 1 695 ? 8.18 16.766 6.449 1 96.75 695 PRO B O 1
ATOM 10825 N N . SER B 1 696 ? 9.344 18.141 7.867 1 95.62 696 SER B N 1
ATOM 10826 C CA . SER B 1 696 ? 8.211 18.438 8.734 1 95.62 696 SER B CA 1
ATOM 10827 C C . SER B 1 696 ? 7.539 19.75 8.336 1 95.62 696 SER B C 1
ATOM 10829 O O . SER B 1 696 ? 7.961 20.391 7.379 1 95.62 696 SER B O 1
ATOM 10831 N N . ILE B 1 697 ? 6.492 20.172 9.031 1 96 697 ILE B N 1
ATOM 10832 C CA . ILE B 1 697 ? 5.617 21.25 8.602 1 96 697 ILE B CA 1
ATOM 10833 C C . ILE B 1 697 ? 6.242 22.594 8.969 1 96 697 ILE B C 1
ATOM 10835 O O . ILE B 1 697 ? 6.07 23.578 8.25 1 96 697 ILE B O 1
ATOM 10839 N N . SER B 1 698 ? 6.98 22.703 10.164 1 97.44 698 SER B N 1
ATOM 10840 C CA . SER B 1 698 ? 7.617 23.938 10.586 1 97.44 698 SER B CA 1
ATOM 10841 C C . SER B 1 698 ? 8.453 24.547 9.461 1 97.44 698 SER B C 1
ATOM 10843 O O . SER B 1 698 ? 9.258 23.859 8.836 1 97.44 698 SER B O 1
ATOM 10845 N N . LYS B 1 699 ? 8.211 25.797 9.25 1 97.5 699 LYS B N 1
ATOM 10846 C CA . LYS B 1 699 ? 8.914 26.469 8.156 1 97.5 699 LYS B CA 1
ATOM 10847 C C . LYS B 1 699 ? 10.422 26.266 8.281 1 97.5 699 LYS B C 1
ATOM 10849 O O . LYS B 1 699 ? 11.094 25.938 7.305 1 97.5 699 LYS B O 1
ATOM 10854 N N . VAL B 1 700 ? 10.945 26.422 9.484 1 97.75 700 VAL B N 1
ATOM 10855 C CA . VAL B 1 700 ? 12.383 26.344 9.75 1 97.75 700 VAL B CA 1
ATOM 10856 C C . VAL B 1 700 ? 12.844 24.891 9.625 1 97.75 700 VAL B C 1
ATOM 10858 O O . VAL B 1 700 ? 13.891 24.609 9.023 1 97.75 700 VAL B O 1
ATOM 10861 N N . LEU B 1 701 ? 12.117 23.969 10.156 1 97.94 701 LEU B N 1
ATOM 10862 C CA . LEU B 1 701 ? 12.508 22.562 10.109 1 97.94 701 LEU B CA 1
ATOM 10863 C C . LEU B 1 701 ? 12.383 22.016 8.695 1 97.94 701 LEU B C 1
ATOM 10865 O O . LEU B 1 701 ? 13.211 21.203 8.266 1 97.94 701 LEU B O 1
ATOM 10869 N N . GLU B 1 702 ? 11.344 22.406 8.008 1 98.06 702 GLU B N 1
ATOM 10870 C CA . GLU B 1 702 ? 11.219 21.938 6.625 1 98.06 702 GLU B CA 1
ATOM 10871 C C . GLU B 1 702 ? 12.398 22.391 5.777 1 98.06 702 GLU B C 1
ATOM 10873 O O . GLU B 1 702 ? 12.984 21.594 5.043 1 98.06 702 GLU B O 1
ATOM 10878 N N . ARG B 1 703 ? 12.688 23.656 5.887 1 97.81 703 ARG B N 1
ATOM 10879 C CA . ARG B 1 703 ? 13.805 24.188 5.113 1 97.81 703 ARG B CA 1
ATOM 10880 C C . ARG B 1 703 ? 15.102 23.453 5.449 1 97.81 703 ARG B C 1
ATOM 10882 O O . ARG B 1 703 ? 15.906 23.172 4.562 1 97.81 703 ARG B O 1
ATOM 10889 N N . ALA B 1 704 ? 15.273 23.172 6.648 1 98.12 704 ALA B N 1
ATOM 10890 C CA . ALA B 1 704 ? 16.484 22.484 7.109 1 98.12 704 ALA B CA 1
ATOM 10891 C C . ALA B 1 704 ? 16.531 21.047 6.609 1 98.12 704 ALA B C 1
ATOM 10893 O O . ALA B 1 704 ? 17.594 20.422 6.586 1 98.12 704 ALA B O 1
ATOM 10894 N N . ALA B 1 705 ? 15.43 20.484 6.168 1 97.94 705 ALA B N 1
ATOM 10895 C CA . ALA B 1 705 ? 15.32 19.062 5.918 1 97.94 705 ALA B CA 1
ATOM 10896 C C . ALA B 1 705 ? 15.555 18.734 4.445 1 97.94 705 ALA B C 1
ATOM 10898 O O . ALA B 1 705 ? 15.75 17.578 4.082 1 97.94 705 ALA B O 1
ATOM 10899 N N . PHE B 1 706 ? 15.508 19.641 3.551 1 97.94 706 PHE B N 1
ATOM 10900 C CA . PHE B 1 706 ? 15.727 19.344 2.139 1 97.94 706 PHE B CA 1
ATOM 10901 C C . PHE B 1 706 ? 16.844 20.219 1.577 1 97.94 706 PHE B C 1
ATOM 10903 O O . PHE B 1 706 ? 17.266 21.188 2.207 1 97.94 706 PHE B O 1
ATOM 10910 N N . ALA B 1 707 ? 17.406 19.875 0.475 1 98.31 707 ALA B N 1
ATOM 10911 C CA . ALA B 1 707 ? 18.516 20.578 -0.139 1 98.31 707 ALA B CA 1
ATOM 10912 C C . ALA B 1 707 ? 18.031 21.703 -1.043 1 98.31 707 ALA B C 1
ATOM 10914 O O . ALA B 1 707 ? 16.969 21.594 -1.656 1 98.31 707 ALA B O 1
ATOM 10915 N N . ASP B 1 708 ? 18.719 22.719 -1.035 1 98 708 ASP B N 1
ATOM 10916 C CA . ASP B 1 708 ? 18.562 23.859 -1.918 1 98 708 ASP B CA 1
ATOM 10917 C C . ASP B 1 708 ? 19.906 24.391 -2.379 1 98 708 ASP B C 1
ATOM 10919 O O . ASP B 1 708 ? 20.906 23.672 -2.34 1 98 708 ASP B O 1
ATOM 10923 N N . THR B 1 709 ? 19.984 25.547 -2.914 1 98.62 709 THR B N 1
ATOM 10924 C CA . THR B 1 709 ? 21.203 26.109 -3.498 1 98.62 709 THR B CA 1
ATOM 10925 C C . THR B 1 709 ? 22.344 26.094 -2.484 1 98.62 709 THR B C 1
ATOM 10927 O O . THR B 1 709 ? 23.484 25.781 -2.824 1 98.62 709 THR B O 1
ATOM 10930 N N . GLU B 1 710 ? 22.078 26.391 -1.197 1 98.31 710 GLU B N 1
ATOM 10931 C CA . GLU B 1 710 ? 23.109 26.453 -0.161 1 98.31 710 GLU B CA 1
ATOM 10932 C C . GLU B 1 710 ? 23.797 25.109 0.028 1 98.31 710 GLU B C 1
ATOM 10934 O O . GLU B 1 710 ? 25.016 25.031 0.164 1 98.31 710 GLU B O 1
ATOM 10939 N N . GLU B 1 711 ? 23 24.078 0.09 1 98.56 711 GLU B N 1
ATOM 10940 C CA . GLU B 1 711 ? 23.562 22.734 0.242 1 98.56 711 GLU B CA 1
ATOM 10941 C C . GLU B 1 711 ? 24.359 22.328 -0.993 1 98.56 711 GLU B C 1
ATOM 10943 O O . GLU B 1 711 ? 25.359 21.609 -0.885 1 98.56 711 GLU B O 1
ATOM 10948 N N . VAL B 1 712 ? 23.891 22.734 -2.195 1 98.88 712 VAL B N 1
ATOM 10949 C CA . VAL B 1 712 ? 24.625 22.438 -3.418 1 98.88 712 VAL B CA 1
ATOM 10950 C C . VAL B 1 712 ? 25.984 23.141 -3.383 1 98.88 712 VAL B C 1
ATOM 10952 O O . VAL B 1 712 ? 27 22.562 -3.758 1 98.88 712 VAL B O 1
ATOM 10955 N N . ILE B 1 713 ? 26.016 24.438 -2.941 1 98.75 713 ILE B N 1
ATOM 10956 C CA . ILE B 1 713 ? 27.25 25.188 -2.791 1 98.75 713 ILE B CA 1
ATOM 10957 C C . ILE B 1 713 ? 28.188 24.438 -1.841 1 98.75 713 ILE B C 1
ATOM 10959 O O . ILE B 1 713 ? 29.375 24.266 -2.131 1 98.75 713 ILE B O 1
ATOM 10963 N N . ALA B 1 714 ? 27.641 24 -0.718 1 98.56 714 ALA B N 1
ATOM 10964 C CA . ALA B 1 714 ? 28.438 23.25 0.238 1 98.56 714 ALA B CA 1
ATOM 10965 C C . ALA B 1 714 ? 29 21.984 -0.405 1 98.56 714 ALA B C 1
ATOM 10967 O O . ALA B 1 714 ? 30.141 21.594 -0.13 1 98.56 714 ALA B O 1
ATOM 10968 N N . GLY B 1 715 ? 28.172 21.297 -1.25 1 98.56 715 GLY B N 1
ATOM 10969 C CA . GLY B 1 715 ? 28.625 20.109 -1.962 1 98.56 715 GLY B CA 1
ATOM 10970 C C . GLY B 1 715 ? 29.766 20.391 -2.934 1 98.56 715 GLY B C 1
ATOM 10971 O O . GLY B 1 715 ? 30.719 19.625 -3.012 1 98.56 715 GLY B O 1
ATOM 10972 N N . LEU B 1 716 ? 29.641 21.453 -3.697 1 98.56 716 LEU B N 1
ATOM 10973 C CA . LEU B 1 716 ? 30.688 21.844 -4.621 1 98.56 716 LEU B CA 1
ATOM 10974 C C . LEU B 1 716 ? 31.984 22.172 -3.869 1 98.56 716 LEU B C 1
ATOM 10976 O O . LEU B 1 716 ? 33.062 21.766 -4.293 1 98.56 716 LEU B O 1
ATOM 10980 N N . ASN B 1 717 ? 31.828 22.891 -2.758 1 98.06 717 ASN B N 1
ATOM 10981 C CA . ASN B 1 717 ? 33 23.203 -1.938 1 98.06 717 ASN B CA 1
ATOM 10982 C C . ASN B 1 717 ? 33.656 21.938 -1.387 1 98.06 717 ASN B C 1
ATOM 10984 O O . ASN B 1 717 ? 34.875 21.875 -1.279 1 98.06 717 ASN B O 1
ATOM 10988 N N . ASP B 1 718 ? 32.875 21.016 -0.991 1 97.69 718 ASP B N 1
ATOM 10989 C CA . ASP B 1 718 ? 33.375 19.75 -0.495 1 97.69 718 ASP B CA 1
ATOM 10990 C C . ASP B 1 718 ? 34.219 19.047 -1.562 1 97.69 718 ASP B C 1
ATOM 10992 O O . ASP B 1 718 ? 35.281 18.484 -1.263 1 97.69 718 ASP B O 1
ATOM 10996 N N . VAL B 1 719 ? 33.75 19.016 -2.822 1 97.75 719 VAL B N 1
ATOM 10997 C CA . VAL B 1 719 ? 34.469 18.422 -3.936 1 97.75 719 VAL B CA 1
ATOM 10998 C C . VAL B 1 719 ? 35.812 19.125 -4.102 1 97.75 719 VAL B C 1
ATOM 11000 O O . VAL B 1 719 ? 36.875 18.469 -4.25 1 97.75 719 VAL B O 1
ATOM 11003 N N . LEU B 1 720 ? 35.875 20.422 -4.051 1 97.12 720 LEU B N 1
ATOM 11004 C CA . LEU B 1 720 ? 37.094 21.219 -4.23 1 97.12 720 LEU B CA 1
ATOM 11005 C C . LEU B 1 720 ? 38.062 20.969 -3.088 1 97.12 720 LEU B C 1
ATOM 11007 O O . LEU B 1 720 ? 39.281 20.875 -3.309 1 97.12 720 LEU B O 1
ATOM 11011 N N . ALA B 1 721 ? 37.5 20.922 -1.909 1 96.5 721 ALA B N 1
ATOM 11012 C CA . ALA B 1 721 ? 38.344 20.688 -0.745 1 96.5 721 ALA B CA 1
ATOM 11013 C C . ALA B 1 721 ? 39.125 19.391 -0.895 1 96.5 721 ALA B C 1
ATOM 11015 O O . ALA B 1 721 ? 40.312 19.328 -0.543 1 96.5 721 ALA B O 1
ATOM 11016 N N . ASP B 1 722 ? 38.5 18.344 -1.373 1 94.62 722 ASP B N 1
ATOM 11017 C CA . ASP B 1 722 ? 39.125 17.047 -1.529 1 94.62 722 ASP B CA 1
ATOM 11018 C C . ASP B 1 722 ? 40.156 17.078 -2.674 1 94.62 722 ASP B C 1
ATOM 11020 O O . ASP B 1 722 ? 41 16.203 -2.764 1 94.62 722 ASP B O 1
ATOM 11024 N N . LEU B 1 723 ? 40.031 18.094 -3.547 1 93.62 723 LEU B N 1
ATOM 11025 C CA . LEU B 1 723 ? 41 18.281 -4.609 1 93.62 723 LEU B CA 1
ATOM 11026 C C . LEU B 1 723 ? 42.156 19.188 -4.137 1 93.62 723 LEU B C 1
ATOM 11028 O O . LEU B 1 723 ? 43.094 19.438 -4.883 1 93.62 723 LEU B O 1
ATOM 11032 N N . GLY B 1 724 ? 42.031 19.656 -2.916 1 91.69 724 GLY B N 1
ATOM 11033 C CA . GLY B 1 724 ? 43.031 20.562 -2.377 1 91.69 724 GLY B CA 1
ATOM 11034 C C . GLY B 1 724 ? 42.844 22 -2.834 1 91.69 724 GLY B C 1
ATOM 11035 O O . GLY B 1 724 ? 43.812 22.781 -2.834 1 91.69 724 GLY B O 1
ATOM 11036 N N . GLU B 1 725 ? 41.625 22.25 -3.264 1 88.12 725 GLU B N 1
ATOM 11037 C CA . GLU B 1 725 ? 41.312 23.594 -3.738 1 88.12 725 GLU B CA 1
ATOM 11038 C C . GLU B 1 725 ? 40.375 24.312 -2.789 1 88.12 725 GLU B C 1
ATOM 11040 O O . GLU B 1 725 ? 39.719 23.672 -1.956 1 88.12 725 GLU B O 1
ATOM 11045 N N . ARG B 1 726 ? 40.531 25.594 -2.641 1 71.75 726 ARG B N 1
ATOM 11046 C CA . ARG B 1 726 ? 39.625 26.406 -1.825 1 71.75 726 ARG B CA 1
ATOM 11047 C C . ARG B 1 726 ? 38.594 27.094 -2.689 1 71.75 726 ARG B C 1
ATOM 11049 O O . ARG B 1 726 ? 38.875 27.516 -3.814 1 71.75 726 ARG B O 1
ATOM 11056 N N . ALA B 1 727 ? 37.312 27.125 -2.123 1 60 727 ALA B N 1
ATOM 11057 C CA . ALA B 1 727 ? 36.281 27.891 -2.818 1 60 727 ALA B CA 1
ATOM 11058 C C . ALA B 1 727 ? 36.625 29.391 -2.824 1 60 727 ALA B C 1
ATOM 11060 O O . ALA B 1 727 ? 37.281 29.891 -1.896 1 60 727 ALA B O 1
#

Nearest PDB structures (foldseek):
  1umd-assembly1_D  TM=9.477E-01  e=3.960E-30  Thermus thermophilus
  1w85-assembly1_B  TM=9.426E-01  e=1.992E-29  Geobacillus stearothermophilus
  1w85-assembly2_G  TM=8.916E-01  e=1.952E-22  Geobacillus stearothermophilus
  3dva-assembly2_E  TM=8.899E-01  e=1.138E-20  Geobacillus stearothermophilu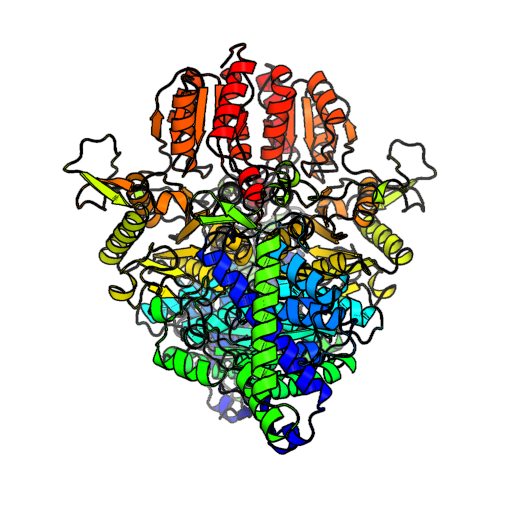s
  3dv0-assembly1_C  TM=8.506E-01  e=1.138E-20  unclassified

InterPro domains:
  IPR001017 Dehydrogenase, E1 component [PF00676] (122-352)
  IPR005475 Transketolase-like, pyrimidine-binding domain [PF02779] (402-573)
  IPR005475 Transketolase-like, pyrimidine-binding domain [SM00861] (399-575)
  IPR009014 Transketolase C-terminal/Pyruvate-ferredoxin oxidoreductase domain II [G3DSA:3.40.50.920] (590-721)
  IPR009014 Transketolase C-terminal/Pyruvate-ferredoxin oxidoreductase domain II [SSF52922] (585-720)
  IPR029061 Thiamin diphosphate-binding fold [SSF52518] (26-366)
  IPR029061 Thiamin diphosphate-binding fold [SSF52518] (401-600)
  IPR033248 Transketolase, C-terminal domain [PF02780] (591-712)

pLDDT: mean 97.0, std 3.39, range [59.75, 98.94]

Solvent-accessible surface area (backbone atoms only — not comparable to full-atom values): 68541 Å² total; per-residue (Å²): 101,63,45,73,45,81,56,79,68,83,37,58,39,31,35,49,42,66,38,73,59,38,62,70,64,47,55,66,60,56,52,31,23,46,50,37,49,42,40,45,46,48,28,47,50,51,45,52,35,52,37,37,75,69,64,56,30,42,35,63,47,41,59,48,53,60,36,44,20,41,29,43,15,36,45,72,49,52,61,75,79,24,32,35,35,24,27,35,62,27,63,46,48,51,48,36,34,44,49,43,55,74,33,76,88,52,43,54,51,85,57,76,88,48,72,63,58,51,48,51,56,42,27,51,51,31,11,31,42,14,16,36,77,10,68,17,41,3,32,19,17,49,27,30,55,44,42,66,90,38,20,30,74,31,25,20,71,53,76,34,61,44,42,12,25,42,46,11,43,8,40,50,26,53,75,70,71,47,66,47,40,21,36,34,39,40,37,65,33,23,65,44,18,26,38,33,51,18,28,49,29,48,30,29,37,66,38,23,21,33,33,44,36,31,45,32,39,54,44,55,70,65,47,40,45,68,65,38,22,55,35,65,65,64,40,35,44,22,45,29,24,49,24,37,20,34,37,29,52,11,37,37,29,66,40,25,21,53,54,34,38,51,46,48,53,43,23,53,70,60,71,9,29,31,32,39,24,25,46,34,39,50,62,39,22,63,54,45,80,45,45,40,42,81,56,65,67,47,51,66,66,59,54,51,58,54,60,75,48,36,33,64,58,49,51,50,53,54,36,39,75,67,66,73,46,52,72,69,53,53,52,48,36,50,50,49,32,43,52,49,38,50,49,47,53,49,75,53,34,43,79,43,98,84,72,46,70,43,69,42,75,87,45,46,44,61,46,82,54,45,58,53,32,45,55,65,91,55,70,76,52,69,86,59,50,70,56,56,89,85,47,91,64,79,63,67,38,80,36,40,20,25,55,38,48,16,49,37,51,47,52,46,39,71,74,31,86,33,44,29,39,38,21,70,39,42,48,36,61,72,8,12,96,76,31,47,36,38,64,39,31,82,76,35,62,90,36,32,41,53,46,48,55,24,57,32,17,59,51,16,17,32,41,16,22,7,55,63,58,77,34,35,27,36,35,42,40,84,29,37,42,50,49,32,64,17,20,33,35,52,61,61,37,58,36,34,46,26,38,45,54,49,28,76,50,49,32,26,26,34,40,36,31,30,33,37,70,90,51,26,65,15,61,68,32,35,39,54,54,61,26,60,53,47,30,41,74,24,39,43,34,37,26,41,63,44,26,43,46,38,37,13,39,49,48,38,43,72,46,32,48,30,33,24,40,39,45,42,40,57,75,44,38,76,32,68,29,60,32,57,62,91,55,74,71,42,18,32,65,85,30,54,51,42,77,78,36,83,47,56,53,30,27,33,43,26,38,29,74,45,38,62,31,47,54,48,24,29,63,74,66,62,52,48,39,17,35,30,36,36,37,26,65,16,78,93,32,51,32,57,68,63,54,48,56,40,32,70,60,22,22,28,42,37,35,44,44,42,37,26,51,42,42,38,47,53,30,55,51,40,35,52,46,40,57,75,40,43,92,46,45,80,54,48,69,41,74,33,44,21,35,66,33,62,27,29,8,9,61,54,29,24,58,54,13,36,37,50,40,70,48,42,37,52,43,54,41,51,56,34,45,77,70,74,41,79,122,100,64,45,73,44,81,57,78,67,84,36,57,39,30,34,48,43,67,37,72,60,38,64,71,64,47,55,66,60,57,54,30,23,46,48,35,48,42,41,46,46,49,30,46,49,51,46,52,35,53,37,38,75,68,66,56,31,43,34,63,48,41,60,47,54,59,37,44,20,40,28,44,14,35,46,71,49,51,59,75,79,24,32,34,35,23,27,35,61,27,61,44,46,49,48,37,34,44,50,42,56,73,32,77,89,51,42,54,52,86,56,76,90,48,73,62,56,51,47,52,56,41,26,51,50,31,11,30,42,14,16,36,75,11,69,16,41,3,31,19,16,51,25,30,53,44,43,66,90,40,19,30,72,30,26,20,71,53,75,34,62,43,42,13,25,40,45,10,44,9,40,50,26,53,75,70,70,48,66,45,40,21,35,34,39,41,38,64,34,24,66,44,19,26,40,32,51,17,28,50,28,49,29,30,37,66,37,23,21,34,32,44,35,31,43,32,41,54,51,48,73,63,41,40,46,68,66,38,21,53,34,65,65,66,40,34,44,23,44,29,24,49,24,38,21,34,40,29,52,12,37,36,27,66,38,25,21,54,54,34,38,52,45,50,53,43,23,53,71,61,71,9,30,30,30,38,25,25,47,35,40,53,62,39,20,62,55,46,79,45,45,39,41,80,56,66,68,47,52,65,66,59,53,51,60,52,59,74,46,37,31,65,58,49,52,49,52,54,36,38,74,67,67,73,46,51,72,68,53,53,52,48,34,50,51,49,33,43,51,50,36,50,49,49,51,50,75,51,33,41,80,43,97,84,72,45,70,43,69,43,73,87,46,46,44,60,44,81,52,46,57,54,31,44,54,66,91,54,70,76,53,69,85,59,50,70,57,55,88,85,47,92,62,78,62,66,40,79,37,40,21,25,56,37,48,16,49,35,50,48,52,47,39,71,75,31,85,35,45,29,39,38,22,68,40,42,48,38,61,74,7,14,96,77,30,46,35,39,64,39,30,82,77,34,63,91,36,31,41,54,46,48,54,25,58,32,17,57,51,16,18,33,43,16,23,7,56,64,59,77,34,35,27,37,37,44,41,85,29,38,42,50,48,32,63,19,21,32,34,52,60,62,36,57,37,35,45,25,40,45,54,48,28,77,51,50,32,27,25,35,40,36,29,29,30,37,71,91,52,26,64,15,61,66,35,35,39,54,53,61,25,62,51,46,31,40,72,25,39,42,34,38,26,42,65,44,26,44,46,38,37,13,40,48,47,39,43,72,47,32,49,30,32,23,40,39,47,44,41,58,76,43,37,77,33,67,28,61,31,56,61,91,56,74,72,42,16,34,65,84,30,54,51,43,79,77,36,83,47,53,53,29,24,33,43,26,39,29,73,47,40,62,31,46,54,50,24,30,62,74,66,61,52,48,40,18,36,30,35,36,38,25,67,17,78,93,32,49,34,56,68,64,53,47,55,39,32,69,60,21,22,28,44,38,35,45,45,42,38,25,52,42,42,37,47,54,31,55,51,40,35,52,46,39,58,75,40,43,92,45,46,79,53,50,68,39,72,33,43,20,35,64,34,62,26,30,9,9,59,55,29,24,57,54,12,39,37,51,39,68,48,43,37,52,43,54,41,51,57,34,45,79,70,73,40,81,121

Organism: NCBI:txid1287738

Secondary structure (DSSP, 8-state):
--EEEE---SS-EEEEE--HHHHHHS-HHHHHHHHHHHHHHHHHHHHHHHHHHTT-S-S-----TT-HHHHHHHHTTS-TT-EEEE-SS-HHHHHHHHHHHH-TT---TTSPPPHHHHHHHHHHHHHHTT-TTSTTTTSSTTT---BGGGTEEEE-SSTTTTHHHHHHHHHHHHHTT----EEEEEETTGGGSHHHHHHHHHHHHHT--EEEEEEE-SBSSS-BHHHH-S---GGGGHHHHT--EEEEETT-HHHHHHHHHHHHHHHHTT---EEEEEE----S-SSSSS-GGGGTSS-HHHHHHHHTT-HHHHHHHHHHHTTSS-HHHHHHHHHHHHHHHHHHHHHHEEE-TTS-EEE-GGGSPPGGGGGTTSS--SGGGTTSEE--TTS--S-EEEEEHHHHHHHHHHHHHHH-TTEEEEETTTTSTTTTTTSTTTTHHHH-TTTEEE--S-HHHHHHHHHHHHHHSS-EEEEEESSGGGGTTTHIIIIIIITTHHHHTTT-----EEEEEEE-TTSS--TTS----HHHHTT-TT-EEE---SHHHHHHHHHHHHH-SSEEEEEEEHHHHT-EEEEETT---EE--TT--EEEE--SSEEEEE-TTHHHHHHHHHHHH---EEEEE--B-SGGG--HHHHHHHHHHH--EEEE-SS-STT-THHHHHHHHHHHHGGG-SSPPEEE---SSPP-SSHHHHHHHS--HHHHHHHHHHHHHHTT---/--EEEE---SS-EEEEE--HHHHHHS-HHHHHHHHHHHHHHHHHHHHHHHHHHTT-S-S-----TT-HHHHHHHHTTS-TT-EEEE-SS-HHHHHHHHHHHH-TT---TTSPPPHHHHHHHHHHHHHHTT-TTSTTTTSSTTT---BGGGTEEEE-SSTTTTHHHHHHHHHHHHHTT----EEEEEETTGGGSHHHHHHHHHHHHHT--EEEEEEE-SEETTEEHHHH-S---GGGGHHHHT--EEEEETT-HHHHHHHHHHHHHHHHTT---EEEEEE----S-SSSSS-GGGGTSS-HHHHHHHHTT-HHHHHHHHHHHTTSS-HHHHHHHHHHHHHHHHHHHHHHEEE-TTS-EEE-GGGSPPGGGGGTTSS--SGGGTTSEE--TTS--S-EEEEEHHHHHHHHHHHHHHH-TTEEEEETTTTSTTTTTTSTTTTHHHH-TTTEEE--S-HHHHHHHHHHHHHHSS-EEEEEESSGGGGTTTHIIIIIIITTHHHHTTT-----EEEEEEE-TTSS--TTS----HHHHTT-TT-EEE--SSHHHHHHHHHHHHH-SSEEEEEEEHHHHT-EEEEETT---EE--TT--EEEE--SSEEEEE-TTHHHHHHHHHHHH---EEEEE--B-SGGG--HHHHHHHHHHH--EEEE-SS-STT-THHHHHHHHHHHHGGG-SSPPEEE---SSPP-SSHHHHHHHS--HHHHHHHHHHHHHHTT---